Protein AF-0000000073389035 (afdb_homodimer)

Structure (mmCIF, N/CA/C/O backbone):
data_AF-0000000073389035-model_v1
#
loop_
_entity.id
_entity.type
_entity.pdbx_description
1 polymer 'Putative glucose/sorbosone dehydrogenase'
#
loop_
_atom_site.group_PDB
_atom_site.id
_atom_site.type_symbol
_atom_site.label_atom_id
_atom_site.label_alt_id
_atom_site.label_comp_id
_atom_site.label_asym_id
_atom_site.label_entity_id
_atom_site.label_seq_id
_atom_site.pdbx_PDB_ins_code
_atom_site.Cartn_x
_atom_site.Cartn_y
_atom_site.Cartn_z
_atom_site.occupancy
_atom_site.B_iso_or_equiv
_atom_site.auth_seq_id
_atom_site.auth_comp_id
_atom_site.auth_asym_id
_atom_site.auth_atom_id
_atom_site.pdbx_PDB_model_num
ATOM 1 N N . MET A 1 1 ? -15.812 -70.375 75.75 1 28.92 1 MET A N 1
ATOM 2 C CA . MET A 1 1 ? -16.562 -69.938 74.562 1 28.92 1 MET A CA 1
ATOM 3 C C . MET A 1 1 ? -15.742 -68.938 73.75 1 28.92 1 MET A C 1
ATOM 5 O O . MET A 1 1 ? -15.195 -68 74.25 1 28.92 1 MET A O 1
ATOM 9 N N . PRO A 1 2 ? -15.234 -69.375 72.562 1 33.03 2 PRO A N 1
ATOM 10 C CA . PRO A 1 2 ? -14.156 -68.875 71.688 1 33.03 2 PRO A CA 1
ATOM 11 C C . PRO A 1 2 ? -14.5 -67.562 71 1 33.03 2 PRO A C 1
ATOM 13 O O . PRO A 1 2 ? -15.664 -67.312 70.688 1 33.03 2 PRO A O 1
ATOM 16 N N . VAL A 1 3 ? -13.875 -66.438 71.5 1 37.78 3 VAL A N 1
ATOM 17 C CA . VAL A 1 3 ? -14.039 -65.062 71.062 1 37.78 3 VAL A CA 1
ATOM 18 C C . VAL A 1 3 ? -13.82 -64.938 69.562 1 37.78 3 VAL A C 1
ATOM 20 O O . VAL A 1 3 ? -12.789 -65.375 69.062 1 37.78 3 VAL A O 1
ATOM 23 N N . PRO A 1 4 ? -14.859 -64.688 68.812 1 32.69 4 PRO A N 1
ATOM 24 C CA . PRO A 1 4 ? -14.938 -64.625 67.375 1 32.69 4 PRO A CA 1
ATOM 25 C C . PRO A 1 4 ? -14.07 -63.562 66.75 1 32.69 4 PRO A C 1
ATOM 27 O O . PRO A 1 4 ? -13.906 -62.469 67.312 1 32.69 4 PRO A O 1
ATOM 30 N N . ALA A 1 5 ? -13.039 -63.906 66 1 33.31 5 ALA A N 1
ATOM 31 C CA . ALA A 1 5 ? -11.984 -63.188 65.25 1 33.31 5 ALA A CA 1
ATOM 32 C C . ALA A 1 5 ? -12.578 -62.281 64.188 1 33.31 5 ALA A C 1
ATOM 34 O O . ALA A 1 5 ? -13.172 -62.75 63.219 1 33.31 5 ALA A O 1
ATOM 35 N N . LEU A 1 6 ? -13.172 -61.125 64.562 1 32.12 6 LEU A N 1
ATOM 36 C CA . LEU A 1 6 ? -13.828 -60.312 63.531 1 32.12 6 LEU A CA 1
ATOM 37 C C . LEU A 1 6 ? -12.836 -59.906 62.469 1 32.12 6 LEU A C 1
ATOM 39 O O . LEU A 1 6 ? -11.766 -59.375 62.75 1 32.12 6 LEU A O 1
ATOM 43 N N . PRO A 1 7 ? -12.852 -60.469 61.219 1 32.62 7 PRO A N 1
ATOM 44 C CA . PRO A 1 7 ? -11.938 -60.219 60.125 1 32.62 7 PRO A CA 1
ATOM 45 C C . PRO A 1 7 ? -12.016 -58.781 59.625 1 32.62 7 PRO A C 1
ATOM 47 O O . PRO A 1 7 ? -13.078 -58.156 59.656 1 32.62 7 PRO A O 1
ATOM 50 N N . LEU A 1 8 ? -10.992 -57.969 59.906 1 31.94 8 LEU A N 1
ATOM 51 C CA . LEU A 1 8 ? -10.789 -56.594 59.5 1 31.94 8 LEU A CA 1
ATOM 52 C C . LEU A 1 8 ? -10.844 -56.469 57.969 1 31.94 8 LEU A C 1
ATOM 54 O O . LEU A 1 8 ? -10.031 -57.094 57.281 1 31.94 8 LEU A O 1
ATOM 58 N N . ARG A 1 9 ? -12.062 -56.406 57.344 1 28.34 9 ARG A N 1
ATOM 59 C CA . ARG A 1 9 ? -12.25 -56.219 55.938 1 28.34 9 ARG A CA 1
ATOM 60 C C . ARG A 1 9 ? -11.547 -54.938 55.438 1 28.34 9 ARG A C 1
ATOM 62 O O . ARG A 1 9 ? -11.805 -53.844 55.938 1 28.34 9 ARG A O 1
ATOM 69 N N . ALA A 1 10 ? -10.281 -55.031 55.031 1 30.45 10 ALA A N 1
ATOM 70 C CA . ALA A 1 10 ? -9.516 -53.969 54.375 1 30.45 10 ALA A CA 1
ATOM 71 C C . ALA A 1 10 ? -10.25 -53.406 53.156 1 30.45 10 ALA A C 1
ATOM 73 O O . ALA A 1 10 ? -10.57 -54.188 52.25 1 30.45 10 ALA A O 1
ATOM 74 N N . ALA A 1 11 ? -11.18 -52.5 53.375 1 29.45 11 ALA A N 1
ATOM 75 C CA . ALA A 1 11 ? -11.859 -51.812 52.281 1 29.45 11 ALA A CA 1
ATOM 76 C C . ALA A 1 11 ? -10.859 -51.188 51.312 1 29.45 11 ALA A C 1
ATOM 78 O O . ALA A 1 11 ? -10.047 -50.344 51.688 1 29.45 11 ALA A O 1
ATOM 79 N N . ALA A 1 12 ? -10.367 -51.969 50.312 1 32.03 12 ALA A N 1
ATOM 80 C CA . ALA A 1 12 ? -9.57 -51.438 49.188 1 32.03 12 ALA A CA 1
ATOM 81 C C . ALA A 1 12 ? -10.289 -50.312 48.5 1 32.03 12 ALA A C 1
ATOM 83 O O . ALA A 1 12 ? -11.383 -50.469 47.969 1 32.03 12 ALA A O 1
ATOM 84 N N . THR A 1 13 ? -10.109 -49.094 49.094 1 32.59 13 THR A N 1
ATOM 85 C CA . THR A 1 13 ? -10.594 -47.906 48.406 1 32.59 13 THR A CA 1
ATOM 86 C C . THR A 1 13 ? -10.047 -47.844 46.969 1 32.59 13 THR A C 1
ATOM 88 O O . THR A 1 13 ? -8.828 -47.812 46.75 1 32.59 13 THR A O 1
ATOM 91 N N . LEU A 1 14 ? -10.742 -48.5 46 1 30.8 14 LEU A N 1
ATOM 92 C CA . LEU A 1 14 ? -10.453 -48.344 44.594 1 30.8 14 LEU A CA 1
ATOM 93 C C . LEU A 1 14 ? -10.469 -46.875 44.219 1 30.8 14 LEU A C 1
ATOM 95 O O . LEU A 1 14 ? -11.508 -46.188 44.312 1 30.8 14 LEU A O 1
ATOM 99 N N . LEU A 1 15 ? -9.297 -46.156 44.438 1 31.98 15 LEU A N 1
ATOM 100 C CA . LEU A 1 15 ? -9.102 -44.844 43.844 1 31.98 15 LEU A CA 1
ATOM 101 C C . LEU A 1 15 ? -9.352 -44.875 42.344 1 31.98 15 LEU A C 1
ATOM 103 O O . LEU A 1 15 ? -8.641 -45.562 41.594 1 31.98 15 LEU A O 1
ATOM 107 N N . SER A 1 16 ? -10.648 -44.781 41.906 1 32.22 16 SER A N 1
ATOM 108 C CA . SER A 1 16 ? -10.93 -44.531 40.5 1 32.22 16 SER A CA 1
ATOM 109 C C . SER A 1 16 ? -10.156 -43.312 40 1 32.22 16 SER A C 1
ATOM 111 O O . SER A 1 16 ? -10.383 -42.188 40.438 1 32.22 16 SER A O 1
ATOM 113 N N . LEU A 1 17 ? -8.883 -43.531 39.625 1 31.16 17 LEU A N 1
ATOM 114 C CA . LEU A 1 17 ? -8.242 -42.5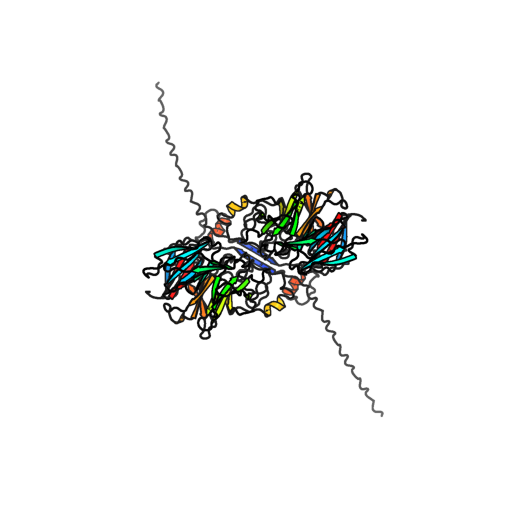31 38.812 1 31.16 17 LEU A CA 1
ATOM 115 C C . LEU A 1 17 ? -9.078 -42.188 37.594 1 31.16 17 LEU A C 1
ATOM 117 O O . LEU A 1 17 ? -9.219 -43.031 36.688 1 31.16 17 LEU A O 1
ATOM 121 N N . ALA A 1 18 ? -10.078 -41.344 37.75 1 33.59 18 ALA A N 1
ATOM 122 C CA . ALA A 1 18 ? -10.68 -40.719 36.562 1 33.59 18 ALA A CA 1
ATOM 123 C C . ALA A 1 18 ? -9.609 -40.188 35.625 1 33.59 18 ALA A C 1
ATOM 125 O O . ALA A 1 18 ? -8.859 -39.281 35.969 1 33.59 18 ALA A O 1
ATOM 126 N N . ALA A 1 19 ? -9.094 -41.062 34.719 1 31.62 19 ALA A N 1
ATOM 127 C CA . ALA A 1 19 ? -8.359 -40.531 33.562 1 31.62 19 ALA A CA 1
ATOM 128 C C . ALA A 1 19 ? -9.102 -39.344 32.938 1 31.62 19 ALA A C 1
ATOM 130 O O . ALA A 1 19 ? -10.164 -39.531 32.344 1 31.62 19 ALA A O 1
ATOM 131 N N . CYS A 1 20 ? -9.055 -38.125 33.531 1 31.91 20 CYS A N 1
ATOM 132 C CA . CYS A 1 20 ? -9.414 -36.938 32.781 1 31.91 20 CYS A CA 1
ATOM 133 C C . CYS A 1 20 ? -8.836 -37.031 31.359 1 31.91 20 CYS A C 1
ATOM 135 O O . CYS A 1 20 ? -7.613 -37 31.188 1 31.91 20 CYS A O 1
ATOM 137 N N . SER A 1 21 ? -9.523 -37.75 30.516 1 29.81 21 SER A N 1
ATOM 138 C CA . SER A 1 21 ? -9.211 -37.531 29.109 1 29.81 21 SER A CA 1
ATOM 139 C C . SER A 1 21 ? -9.016 -36.062 28.797 1 29.81 21 SER A C 1
ATOM 141 O O . SER A 1 21 ? -9.969 -35.281 28.859 1 29.81 21 SER A O 1
ATOM 143 N N . LEU A 1 22 ? -7.859 -35.531 29.125 1 30.17 22 LEU A N 1
ATOM 144 C CA . LEU A 1 22 ? -7.523 -34.344 28.375 1 30.17 22 LEU A CA 1
ATOM 145 C C . LEU A 1 22 ? -7.879 -34.469 26.906 1 30.17 22 LEU A C 1
ATOM 147 O O . LEU A 1 22 ? -7.211 -35.219 26.172 1 30.17 22 LEU A O 1
ATOM 151 N N . ALA A 1 23 ? -9.18 -34.375 26.656 1 31.94 23 ALA A N 1
ATOM 152 C CA . ALA A 1 23 ? -9.438 -34.094 25.25 1 31.94 23 ALA A CA 1
ATOM 153 C C . ALA A 1 23 ? -8.398 -33.125 24.688 1 31.94 23 ALA A C 1
ATOM 155 O O . ALA A 1 23 ? -8.289 -31.984 25.156 1 31.94 23 ALA A O 1
ATOM 156 N N . ALA A 1 24 ? -7.359 -33.688 24.188 1 30.75 24 ALA A N 1
ATOM 157 C CA . ALA A 1 24 ? -6.535 -32.844 23.328 1 30.75 24 ALA A CA 1
ATOM 158 C C . ALA A 1 24 ? -7.391 -31.859 22.547 1 30.75 24 ALA A C 1
ATOM 160 O O . ALA A 1 24 ? -8.227 -32.25 21.719 1 30.75 24 ALA A O 1
ATOM 161 N N . GLN A 1 25 ? -7.754 -30.734 23.078 1 29.45 25 GLN A N 1
ATOM 162 C CA . GLN A 1 25 ? -8.281 -29.641 22.266 1 29.45 25 GLN A CA 1
ATOM 163 C C . GLN A 1 25 ? -7.605 -29.609 20.891 1 29.45 25 GLN A C 1
ATOM 165 O O . GLN A 1 25 ? -6.383 -29.469 20.797 1 29.45 25 GLN A O 1
ATOM 170 N N . ALA A 1 26 ? -8.203 -30.328 20 1 31.92 26 ALA A N 1
ATOM 171 C CA . ALA A 1 26 ? -7.82 -30.219 18.594 1 31.92 26 ALA A CA 1
ATOM 172 C C . ALA A 1 26 ? -7.523 -28.781 18.203 1 31.92 26 ALA A C 1
ATOM 174 O O . ALA A 1 26 ? -8.43 -27.953 18.125 1 31.92 26 ALA A O 1
ATOM 175 N N . GLN A 1 27 ? -6.438 -28.078 18.578 1 33.34 27 GLN A N 1
ATOM 176 C CA . GLN A 1 27 ? -5.93 -26.812 18.062 1 33.34 27 GLN A CA 1
ATOM 177 C C . GLN A 1 27 ? -6.293 -26.609 16.609 1 33.34 27 GLN A C 1
ATOM 179 O O . GLN A 1 27 ? -5.98 -27.453 15.758 1 33.34 27 GLN A O 1
ATOM 184 N N . LEU A 1 28 ? -7.387 -25.891 16.422 1 41.84 28 LEU A N 1
ATOM 185 C CA . LEU A 1 28 ? -7.707 -25.531 15.031 1 41.84 28 LEU A CA 1
ATOM 186 C C . LEU A 1 28 ? -6.461 -25.062 14.297 1 41.84 28 LEU A C 1
ATOM 188 O O . LEU A 1 28 ? -5.648 -24.312 14.852 1 41.84 28 LEU A O 1
ATOM 192 N N . PRO A 1 29 ? -6.152 -25.672 13.273 1 48.94 29 PRO A N 1
ATOM 193 C CA . PRO A 1 29 ? -4.953 -25.344 12.5 1 48.94 29 PRO A CA 1
ATOM 194 C C . PRO A 1 29 ? -4.887 -23.859 12.102 1 48.94 29 PRO A C 1
ATOM 196 O O . PRO A 1 29 ? -5.91 -23.172 12.109 1 48.94 29 PRO A O 1
ATOM 199 N N . PRO A 1 30 ? -3.715 -23.312 11.828 1 56.75 30 PRO A N 1
ATOM 200 C CA . PRO A 1 30 ? -3.473 -21.938 11.398 1 56.75 30 PRO A CA 1
ATOM 201 C C . PRO A 1 30 ? -4.363 -21.516 10.227 1 56.75 30 PRO A C 1
ATOM 203 O O . PRO A 1 30 ? -4.762 -22.359 9.422 1 56.75 30 PRO A O 1
ATOM 206 N N . GLY A 1 31 ? -5.262 -20.562 10.242 1 63.22 31 GLY A N 1
ATOM 207 C CA . GLY A 1 31 ? -6.145 -19.812 9.375 1 63.22 31 GLY A CA 1
ATOM 208 C C . GLY A 1 31 ? -6.648 -18.531 10.016 1 63.22 31 GLY A C 1
ATOM 209 O O . GLY A 1 31 ? -6.449 -18.297 11.211 1 63.22 31 GLY A O 1
ATOM 210 N N . ASP A 1 32 ? -7.047 -17.656 9.141 1 73.19 32 ASP A N 1
ATOM 211 C CA . ASP A 1 32 ? -7.555 -16.391 9.648 1 73.19 32 ASP A CA 1
ATOM 212 C C . ASP A 1 32 ? -9.055 -16.25 9.391 1 73.19 32 ASP A C 1
ATOM 214 O O . ASP A 1 32 ? -9.555 -16.688 8.352 1 73.19 32 ASP A O 1
ATOM 218 N N . GLY A 1 33 ? -9.781 -15.719 10.312 1 79.69 33 GLY A N 1
ATOM 219 C CA . GLY A 1 33 ? -11.203 -15.445 10.164 1 79.69 33 GLY A CA 1
ATOM 220 C C . GLY A 1 33 ? -12.078 -16.641 10.484 1 79.69 33 GLY A C 1
ATOM 221 O O . GLY A 1 33 ? -11.625 -17.609 11.109 1 79.69 33 GLY A O 1
ATOM 222 N N . PRO A 1 34 ? -13.359 -16.609 10.195 1 85.94 34 PRO A N 1
ATOM 223 C CA . PRO A 1 34 ? -14.023 -15.516 9.484 1 85.94 34 PRO A CA 1
ATOM 224 C C . PRO A 1 34 ? -14.148 -14.25 10.328 1 85.94 34 PRO A C 1
ATOM 226 O O . PRO A 1 34 ? -14.477 -14.328 11.516 1 85.94 34 PRO A O 1
ATOM 229 N N . THR A 1 35 ? -13.773 -13.211 9.789 1 85.5 35 THR A N 1
ATOM 230 C CA . THR A 1 35 ? -13.984 -11.867 10.32 1 85.5 35 THR A CA 1
ATOM 231 C C . THR A 1 35 ? -14.648 -10.969 9.273 1 85.5 35 THR A C 1
ATOM 233 O O . THR A 1 35 ? -14.203 -10.922 8.125 1 85.5 35 THR A O 1
ATOM 236 N N . THR A 1 36 ? -15.758 -10.391 9.672 1 88.19 36 THR A N 1
ATOM 237 C CA . THR A 1 36 ? -16.453 -9.477 8.773 1 88.19 36 THR A CA 1
ATOM 238 C C . THR A 1 36 ? -16.281 -8.031 9.234 1 88.19 36 THR A C 1
ATOM 240 O O . THR A 1 36 ? -16.141 -7.77 10.43 1 88.19 36 THR A O 1
ATOM 243 N N . VAL A 1 37 ? -16.25 -7.148 8.289 1 86.31 37 VAL A N 1
ATOM 244 C CA . VAL A 1 37 ? -16.172 -5.727 8.609 1 86.31 37 VAL A CA 1
ATOM 245 C C . VAL A 1 37 ? -17.016 -4.926 7.617 1 86.31 37 VAL A C 1
ATOM 247 O O . VAL A 1 37 ? -17.094 -5.281 6.438 1 86.31 37 VAL A O 1
ATOM 250 N N . THR A 1 38 ? -17.641 -3.982 8.203 1 87.38 38 THR A N 1
ATOM 251 C CA . THR A 1 38 ? -18.312 -3.008 7.352 1 87.38 38 THR A CA 1
ATOM 252 C C . THR A 1 38 ? -17.484 -1.725 7.242 1 87.38 38 THR A C 1
ATOM 254 O O . THR A 1 38 ? -17.141 -1.12 8.258 1 87.38 38 THR A O 1
ATOM 257 N N . GLY A 1 39 ? -17.125 -1.47 6.09 1 84.69 39 GLY A N 1
ATOM 258 C CA . GLY A 1 39 ? -16.438 -0.221 5.781 1 84.69 39 GLY A CA 1
ATOM 259 C C . GLY A 1 39 ? -17.203 0.655 4.812 1 84.69 39 GLY A C 1
ATOM 260 O O . GLY A 1 39 ? -18.328 0.314 4.414 1 84.69 39 GLY A O 1
ATOM 261 N N . GLY A 1 40 ? -16.672 1.845 4.555 1 85.06 40 GLY A N 1
ATOM 262 C CA . GLY A 1 40 ? -17.344 2.699 3.584 1 85.06 40 GLY A CA 1
ATOM 263 C C . GLY A 1 40 ? -16.578 3.969 3.279 1 85.06 40 GLY A C 1
ATOM 264 O O . GLY A 1 40 ? -15.492 4.195 3.828 1 85.06 40 GLY A O 1
ATOM 265 N N . VAL A 1 41 ? -17.156 4.648 2.289 1 89.44 41 VAL A N 1
ATOM 266 C CA . VAL A 1 41 ? -16.609 5.934 1.85 1 89.44 41 VAL A CA 1
ATOM 267 C C . VAL A 1 41 ? -17.656 7.027 2.049 1 89.44 41 VAL A C 1
ATOM 269 O O . VAL A 1 41 ? -18.812 6.875 1.634 1 89.44 41 VAL A O 1
ATOM 272 N N . LEU A 1 42 ? -17.297 8.008 2.756 1 90.19 42 LEU A N 1
ATOM 273 C CA . LEU A 1 42 ? -18.078 9.234 2.869 1 90.19 42 LEU A CA 1
ATOM 274 C C . LEU A 1 42 ? -17.156 10.453 2.986 1 90.19 42 LEU A C 1
ATOM 276 O O . LEU A 1 42 ? -16.609 10.727 4.062 1 90.19 42 LEU A O 1
ATOM 280 N N . GLU A 1 43 ? -16.953 11.102 1.972 1 89.19 43 GLU A N 1
ATOM 281 C CA . GLU A 1 43 ? -16.234 12.367 1.992 1 89.19 43 GLU A CA 1
ATOM 282 C C . GLU A 1 43 ? -17.203 13.555 1.952 1 89.19 43 GLU A C 1
ATOM 284 O O . GLU A 1 43 ? -17.938 13.727 0.979 1 89.19 43 GLU A O 1
ATOM 289 N N . PRO A 1 44 ? -17.219 14.359 2.992 1 91 44 PRO A N 1
ATOM 290 C CA . PRO A 1 44 ? -18.125 15.516 3.008 1 91 44 PRO A CA 1
ATOM 291 C C . PRO A 1 44 ? -17.953 16.406 1.779 1 91 44 PRO A C 1
ATOM 293 O O . PRO A 1 44 ? -16.844 16.531 1.246 1 91 44 PRO A O 1
ATOM 296 N N . THR A 1 45 ? -19.031 17.016 1.379 1 89.06 45 THR A N 1
ATOM 297 C CA . THR A 1 45 ? -19.016 17.891 0.219 1 89.06 45 THR A CA 1
ATOM 298 C C . THR A 1 45 ? -18.156 19.125 0.479 1 89.06 45 THR A C 1
ATOM 300 O O . THR A 1 45 ? -18.344 19.828 1.474 1 89.06 45 THR A O 1
ATOM 303 N N . PRO A 1 46 ? -17.25 19.391 -0.333 1 91.38 46 PRO A N 1
ATOM 304 C CA . PRO A 1 46 ? -16.438 20.594 -0.149 1 91.38 46 PRO A CA 1
ATOM 305 C C . PRO A 1 46 ? -17.203 21.891 -0.444 1 91.38 46 PRO A C 1
ATOM 307 O O . PRO A 1 46 ? -17.938 21.953 -1.438 1 91.38 46 PRO A O 1
ATOM 310 N N . VAL A 1 47 ? -17.062 22.828 0.395 1 92.69 47 VAL A N 1
ATOM 311 C CA . VAL A 1 47 ? -17.609 24.156 0.23 1 92.69 47 VAL A CA 1
ATOM 312 C C . VAL A 1 47 ? -16.484 25.172 0.042 1 92.69 47 VAL A C 1
ATOM 314 O O . VAL A 1 47 ? -15.5 25.156 0.792 1 92.69 47 VAL A O 1
ATOM 317 N N . ARG A 1 48 ? -16.672 25.984 -0.957 1 94.38 48 ARG A N 1
ATOM 318 C CA . ARG A 1 48 ? -15.648 27 -1.206 1 94.38 48 ARG A CA 1
ATOM 319 C C . ARG A 1 48 ? -15.547 27.969 -0.032 1 94.38 48 ARG A C 1
ATOM 321 O O . ARG A 1 48 ? -16.562 28.375 0.527 1 94.38 48 ARG A O 1
ATOM 328 N N . PHE A 1 49 ? -14.344 28.328 0.274 1 96.56 49 PHE A N 1
ATOM 329 C CA . PHE A 1 49 ? -14.125 29.188 1.423 1 96.56 49 PHE A CA 1
ATOM 330 C C . PHE A 1 49 ? -14.516 30.625 1.097 1 96.56 49 PHE A C 1
ATOM 332 O O . PHE A 1 49 ? -14.227 31.125 0.006 1 96.56 49 PHE A O 1
ATOM 339 N N . ASP A 1 50 ? -15.164 31.203 1.924 1 95.44 50 ASP A N 1
ATOM 340 C CA . ASP A 1 50 ? -15.477 32.625 2.016 1 95.44 50 ASP A CA 1
ATOM 341 C C . ASP A 1 50 ? -15.258 33.156 3.436 1 95.44 50 ASP A C 1
ATOM 343 O O . ASP A 1 50 ? -15.531 32.438 4.41 1 95.44 50 ASP A O 1
ATOM 347 N N . GLU A 1 51 ? -14.758 34.344 3.533 1 96.31 51 GLU A N 1
ATOM 348 C CA . GLU A 1 51 ? -14.398 34.844 4.855 1 96.31 51 GLU A CA 1
ATOM 349 C C . GLU A 1 51 ? -15.609 34.906 5.773 1 96.31 51 GLU A C 1
ATOM 351 O O . GLU A 1 51 ? -15.469 34.938 7 1 96.31 51 GLU A O 1
ATOM 356 N N . SER A 1 52 ? -16.844 34.969 5.203 1 96.19 52 SER A N 1
ATOM 357 C CA . SER A 1 52 ? -18.047 34.938 6.023 1 96.19 52 SER A CA 1
ATOM 358 C C . SER A 1 52 ? -18.156 33.656 6.801 1 96.19 52 SER A C 1
ATOM 360 O O . SER A 1 52 ? -18.844 33.562 7.816 1 96.19 52 SER A O 1
ATOM 362 N N . LEU A 1 53 ? -17.484 32.625 6.367 1 96.19 53 LEU A N 1
ATOM 363 C CA . LEU A 1 53 ? -17.562 31.297 6.996 1 96.19 53 LEU A CA 1
ATOM 364 C C . LEU A 1 53 ? -16.734 31.266 8.281 1 96.19 53 LEU A C 1
ATOM 366 O O . LEU A 1 53 ? -16.875 30.344 9.086 1 96.19 53 LEU A O 1
ATOM 370 N N . LEU A 1 54 ? -15.859 32.281 8.5 1 97.56 54 LEU A N 1
ATOM 371 C CA . LEU A 1 54 ? -15.078 32.344 9.734 1 97.56 54 LEU A CA 1
ATOM 372 C C . LEU A 1 54 ? -15.992 32.375 10.953 1 97.56 54 LEU A C 1
ATOM 374 O O . LEU A 1 54 ? -15.617 31.859 12.016 1 97.56 54 LEU A O 1
ATOM 378 N N . GLY A 1 55 ? -17.188 32.906 10.734 1 96.19 55 GLY A N 1
ATOM 379 C CA . GLY A 1 55 ? -18.141 33 11.836 1 96.19 55 GLY A CA 1
ATOM 380 C C . GLY A 1 55 ? -18.625 31.656 12.312 1 96.19 55 GLY A C 1
ATOM 381 O O . GLY A 1 55 ? -19.172 31.531 13.414 1 96.19 55 GLY A O 1
ATOM 382 N N . GLN A 1 56 ? -18.391 30.625 11.492 1 95.06 56 GLN A N 1
ATOM 383 C CA . GLN A 1 56 ? -18.828 29.281 11.852 1 95.06 56 GLN A CA 1
ATOM 384 C C . GLN A 1 56 ? -17.797 28.578 12.734 1 95.06 56 GLN A C 1
ATOM 386 O O . GLN A 1 56 ? -18.078 27.531 13.32 1 95.06 56 GLN A O 1
ATOM 391 N N . LEU A 1 57 ? -16.625 29.172 12.836 1 97.94 57 LEU A N 1
ATOM 392 C CA . LEU A 1 57 ? -15.555 28.531 13.586 1 97.94 57 LEU A CA 1
ATOM 393 C C . LEU A 1 57 ? -15.688 28.812 15.078 1 97.94 57 LEU A C 1
ATOM 395 O O . LEU A 1 57 ? -16.062 29.922 15.477 1 97.94 57 LEU A O 1
ATOM 399 N N . ARG A 1 58 ? -15.492 27.766 15.875 1 98.12 58 ARG A N 1
ATOM 400 C CA . ARG A 1 58 ? -15.562 27.859 17.328 1 98.12 58 ARG A CA 1
ATOM 401 C C . ARG A 1 58 ? -14.188 27.688 17.953 1 98.12 58 ARG A C 1
ATOM 403 O O . ARG A 1 58 ? -13.477 26.719 17.656 1 98.12 58 ARG A O 1
ATOM 410 N N . VAL A 1 59 ? -13.789 28.578 18.734 1 98.5 59 VAL A N 1
ATOM 411 C CA . VAL A 1 59 ? -12.57 28.562 19.547 1 98.5 59 VAL A CA 1
ATOM 412 C C . VAL A 1 59 ? -12.891 29.016 20.969 1 98.5 59 VAL A C 1
ATOM 414 O O . VAL A 1 59 ? -13.953 29.594 21.219 1 98.5 59 VAL A O 1
ATOM 417 N N . PRO A 1 60 ? -11.984 28.781 21.938 1 98.25 60 PRO A N 1
ATOM 418 C CA . PRO A 1 60 ? -12.25 29.234 23.312 1 98.25 60 PRO A CA 1
ATOM 419 C C . PRO A 1 60 ? -12.344 30.766 23.406 1 98.25 60 PRO A C 1
ATOM 421 O O . PRO A 1 60 ? -11.852 31.469 22.531 1 98.25 60 PRO A O 1
ATOM 424 N N . ALA A 1 61 ? -12.992 31.188 24.516 1 97.12 61 ALA A N 1
ATOM 425 C CA . ALA A 1 61 ? -13.117 32.625 24.75 1 97.12 61 ALA A CA 1
ATOM 426 C C . ALA A 1 61 ? -11.75 33.312 24.703 1 97.12 61 ALA A C 1
ATOM 428 O O . ALA A 1 61 ? -10.773 32.781 25.234 1 97.12 61 ALA A O 1
ATOM 429 N N . GLY A 1 62 ? -11.688 34.438 24.047 1 97.62 62 GLY A N 1
ATOM 430 C CA . GLY A 1 62 ? -10.461 35.188 23.969 1 97.62 62 GLY A CA 1
ATOM 431 C C . GLY A 1 62 ? -9.656 34.906 22.719 1 97.62 62 GLY A C 1
ATOM 432 O O . GLY A 1 62 ? -8.758 35.656 22.359 1 97.62 62 GLY A O 1
ATOM 433 N N . PHE A 1 63 ? -9.945 33.781 22.094 1 98.5 63 PHE A N 1
ATOM 434 C CA . PHE A 1 63 ? -9.266 33.406 20.859 1 98.5 63 PHE A CA 1
ATOM 435 C C . PHE A 1 63 ? -10.07 33.875 19.641 1 98.5 63 PHE A C 1
ATOM 437 O O . PHE A 1 63 ? -11.289 34.031 19.734 1 98.5 63 PHE A O 1
ATOM 444 N N . LYS A 1 64 ? -9.336 34.062 18.578 1 97.44 64 LYS A N 1
ATOM 445 C CA . LYS A 1 64 ? -9.938 34.469 17.312 1 97.44 64 LYS A CA 1
ATOM 446 C C . LYS A 1 64 ? -9.258 33.781 16.141 1 97.44 64 LYS A C 1
ATOM 448 O O . LYS A 1 64 ? -8.039 33.562 16.141 1 97.44 64 LYS A O 1
ATOM 453 N N . VAL A 1 65 ? -10.07 33.406 15.18 1 98.44 65 VAL A N 1
ATOM 454 C CA . VAL A 1 65 ? -9.539 32.875 13.93 1 98.44 65 VAL A CA 1
ATOM 455 C C . VAL A 1 65 ? -9.664 33.938 12.828 1 98.44 65 VAL A C 1
ATOM 457 O O . VAL A 1 65 ? -10.734 34.531 12.648 1 98.44 65 VAL A O 1
ATOM 460 N N . SER A 1 66 ? -8.609 34.219 12.148 1 98.31 66 SER A N 1
ATOM 461 C CA . SER A 1 66 ? -8.578 35.125 11 1 98.31 66 SER A CA 1
ATOM 462 C C . SER A 1 66 ? -7.809 34.5 9.836 1 98.31 66 SER A C 1
ATOM 464 O O . SER A 1 66 ? -7.32 33.375 9.945 1 98.31 66 SER A O 1
ATOM 466 N N . VAL A 1 67 ? -7.809 35.156 8.703 1 98.69 67 VAL A N 1
ATOM 467 C CA . VAL A 1 67 ? -7.082 34.688 7.527 1 98.69 67 VAL A CA 1
ATOM 468 C C . VAL A 1 67 ? -5.688 35.312 7.496 1 98.69 67 VAL A C 1
ATOM 470 O O . VAL A 1 67 ? -5.547 36.531 7.492 1 98.69 67 VAL A O 1
ATOM 473 N N . PHE A 1 68 ? -4.676 34.531 7.543 1 98.81 68 PHE A N 1
ATOM 474 C CA . PHE A 1 68 ? -3.312 35 7.324 1 98.81 68 PHE A CA 1
ATOM 475 C C . PHE A 1 68 ? -3.037 35.188 5.836 1 98.81 68 PHE A C 1
ATOM 477 O O . PHE A 1 68 ? -2.443 36.188 5.422 1 98.81 68 PHE A O 1
ATOM 484 N N . ALA A 1 69 ? -3.428 34.188 5.051 1 98.88 69 ALA A N 1
ATOM 485 C CA . ALA A 1 69 ? -3.35 34.219 3.594 1 98.88 69 ALA A CA 1
ATOM 486 C C . ALA A 1 69 ? -4.402 33.281 2.979 1 98.88 69 ALA A C 1
ATOM 488 O O . ALA A 1 69 ? -4.863 32.344 3.625 1 98.88 69 ALA A O 1
ATOM 489 N N . ARG A 1 70 ? -4.816 33.5 1.735 1 98.19 70 ARG A N 1
ATOM 490 C CA . ARG A 1 70 ? -5.824 32.688 1.078 1 98.19 70 ARG A CA 1
ATOM 491 C C . ARG A 1 70 ? -5.543 32.562 -0.416 1 98.19 70 ARG A C 1
ATOM 493 O O . ARG A 1 70 ? -4.633 33.219 -0.937 1 98.19 70 ARG A O 1
ATOM 500 N N . ASP A 1 71 ? -6.344 31.672 -1.072 1 97.25 71 ASP A N 1
ATOM 501 C CA . ASP A 1 71 ? -6.23 31.406 -2.504 1 97.25 71 ASP A CA 1
ATOM 502 C C . ASP A 1 71 ? -4.855 30.844 -2.85 1 97.25 71 ASP A C 1
ATOM 504 O O . ASP A 1 71 ? -4.238 31.25 -3.834 1 97.25 71 ASP A O 1
ATOM 508 N N . LEU A 1 72 ? -4.398 29.938 -2 1 98.38 72 LEU A N 1
ATOM 509 C CA . LEU A 1 72 ? -3.043 29.422 -2.125 1 98.38 72 LEU A CA 1
ATOM 510 C C . LEU A 1 72 ? -3.049 28.016 -2.738 1 98.38 72 LEU A C 1
ATOM 512 O O . LEU A 1 72 ? -2.01 27.359 -2.805 1 98.38 72 LEU A O 1
ATOM 516 N N . ASN A 1 73 ? -4.211 27.562 -3.162 1 96.06 73 ASN A N 1
ATOM 517 C CA . ASN A 1 73 ? -4.371 26.219 -3.693 1 96.06 73 ASN A CA 1
ATOM 518 C C . ASN A 1 73 ? -3.994 25.156 -2.66 1 96.06 73 ASN A C 1
ATOM 520 O O . ASN A 1 73 ? -4.512 25.172 -1.541 1 96.06 73 ASN A O 1
ATOM 524 N N . ASN A 1 74 ? -3.199 24.203 -2.922 1 96.88 74 ASN A N 1
ATOM 525 C CA . ASN A 1 74 ? -2.975 23.047 -2.064 1 96.88 74 ASN A CA 1
ATOM 526 C C . ASN A 1 74 ? -1.862 23.312 -1.053 1 96.88 74 ASN A C 1
ATOM 528 O O . ASN A 1 74 ? -0.898 22.547 -0.973 1 96.88 74 ASN A O 1
ATOM 532 N N . VAL A 1 75 ? -1.967 24.359 -0.206 1 98.5 75 VAL A N 1
ATOM 533 C CA . VAL A 1 75 ? -0.996 24.703 0.831 1 98.5 75 VAL A CA 1
ATOM 534 C C . VAL A 1 75 ? -1.093 23.688 1.974 1 98.5 75 VAL A C 1
ATOM 536 O O . VAL A 1 75 ? -2.166 23.5 2.549 1 98.5 75 VAL A O 1
ATOM 539 N N . ARG A 1 76 ? 0.033 23.062 2.365 1 98.56 76 ARG A N 1
ATOM 540 C CA . ARG A 1 76 ? -0.075 21.938 3.281 1 98.56 76 ARG A CA 1
ATOM 541 C C . ARG A 1 76 ? 0.831 22.125 4.492 1 98.56 76 ARG A C 1
ATOM 543 O O . ARG A 1 76 ? 0.386 21.984 5.633 1 98.56 76 ARG A O 1
ATOM 550 N N . TRP A 1 77 ? 2.105 22.391 4.27 1 98.88 77 TRP A N 1
ATOM 551 C CA . TRP A 1 77 ? 3.047 22.438 5.383 1 98.88 77 TRP A CA 1
ATOM 552 C C . TRP A 1 77 ? 3.643 23.828 5.543 1 98.88 77 TRP A C 1
ATOM 554 O O . TRP A 1 77 ? 3.793 24.562 4.566 1 98.88 77 TRP A O 1
ATOM 564 N N . LEU A 1 78 ? 3.998 24.188 6.801 1 98.94 78 LEU A N 1
ATOM 565 C CA . LEU A 1 78 ? 4.465 25.547 7.117 1 98.94 78 LEU A CA 1
ATOM 566 C C . LEU A 1 78 ? 5.758 25.5 7.922 1 98.94 78 LEU A C 1
ATOM 568 O O . LEU A 1 78 ? 5.918 24.641 8.797 1 98.94 78 LEU A O 1
ATOM 572 N N . ALA A 1 79 ? 6.648 26.375 7.641 1 98.88 79 ALA A N 1
ATOM 573 C CA . ALA A 1 79 ? 7.832 26.688 8.438 1 98.88 79 ALA A CA 1
ATOM 574 C C . ALA A 1 79 ? 7.988 28.188 8.633 1 98.88 79 ALA A C 1
ATOM 576 O O . ALA A 1 79 ? 7.887 28.969 7.68 1 98.88 79 ALA A O 1
ATOM 577 N N . VAL A 1 80 ? 8.211 28.594 9.859 1 98.81 80 VAL A N 1
ATOM 578 C CA . VAL A 1 80 ? 8.305 30.016 10.18 1 98.81 80 VAL A CA 1
ATOM 579 C C . VAL A 1 80 ? 9.75 30.375 10.484 1 98.81 80 VAL A C 1
ATOM 581 O O . VAL A 1 80 ? 10.391 29.766 11.344 1 98.81 80 VAL A O 1
ATOM 584 N N . ALA A 1 81 ? 10.234 31.391 9.82 1 98.62 81 ALA A N 1
ATOM 585 C CA . ALA A 1 81 ? 11.594 31.891 10.039 1 98.62 81 ALA A CA 1
ATOM 586 C C . ALA A 1 81 ? 11.648 32.812 11.25 1 98.62 81 ALA A C 1
ATOM 588 O O . ALA A 1 81 ? 10.617 33.344 11.68 1 98.62 81 ALA A O 1
ATOM 589 N N . PRO A 1 82 ? 12.852 33.031 11.75 1 96.69 82 PRO A N 1
ATOM 590 C CA . PRO A 1 82 ? 13 33.906 12.922 1 96.69 82 PRO A CA 1
ATOM 591 C C . PRO A 1 82 ? 12.492 35.312 12.68 1 96.69 82 PRO A C 1
ATOM 593 O O . PRO A 1 82 ? 12.023 35.969 13.609 1 96.69 82 PRO A O 1
ATOM 596 N N . ASN A 1 83 ? 12.555 35.812 11.492 1 97.19 83 ASN A N 1
ATOM 597 C CA . ASN A 1 83 ? 12.125 37.156 11.188 1 97.19 83 ASN A CA 1
ATOM 598 C C . ASN A 1 83 ? 10.609 37.25 10.984 1 97.19 83 ASN A C 1
ATOM 600 O O . ASN A 1 83 ? 10.07 38.312 10.711 1 97.19 83 ASN A O 1
ATOM 604 N N . GLY A 1 84 ? 9.93 36.062 10.984 1 97.88 84 GLY A N 1
ATOM 605 C CA . GLY A 1 84 ? 8.477 36.031 10.875 1 97.88 84 GLY A CA 1
ATOM 606 C C . GLY A 1 84 ? 7.996 35.594 9.508 1 97.88 84 GLY A C 1
ATOM 607 O O . GLY A 1 84 ? 6.809 35.312 9.32 1 97.88 84 GLY A O 1
ATOM 608 N N . ASP A 1 85 ? 8.914 35.469 8.547 1 98.69 85 ASP A N 1
ATOM 609 C CA . ASP A 1 85 ? 8.531 34.969 7.234 1 98.69 85 ASP A CA 1
ATOM 610 C C . ASP A 1 85 ? 7.988 33.531 7.34 1 98.69 85 ASP A C 1
ATOM 612 O O . ASP A 1 85 ? 8.445 32.75 8.172 1 98.69 85 ASP A O 1
ATOM 616 N N . VAL A 1 86 ? 7.039 33.25 6.512 1 98.88 86 VAL A N 1
ATOM 617 C CA . VAL A 1 86 ? 6.434 31.922 6.48 1 98.88 86 VAL A CA 1
ATOM 618 C C . VAL A 1 86 ? 6.723 31.25 5.141 1 98.88 86 VAL A C 1
ATOM 620 O O . VAL A 1 86 ? 6.48 31.828 4.082 1 98.88 86 VAL A O 1
ATOM 623 N N . TYR A 1 87 ? 7.309 30.094 5.168 1 98.94 87 TYR A N 1
ATOM 624 C CA . TYR A 1 87 ? 7.445 29.234 3.998 1 98.94 87 TYR A CA 1
ATOM 625 C C . TYR A 1 87 ? 6.387 28.125 4.008 1 98.94 87 TYR A C 1
ATOM 627 O O . TYR A 1 87 ? 6.145 27.5 5.039 1 98.94 87 TYR A O 1
ATOM 635 N N . ALA A 1 88 ? 5.73 27.953 2.857 1 98.94 88 ALA A N 1
ATOM 636 C CA . ALA A 1 88 ? 4.629 27 2.766 1 98.94 88 ALA A CA 1
ATOM 637 C C . ALA A 1 88 ? 4.797 26.078 1.556 1 98.94 88 ALA A C 1
ATOM 639 O O . ALA A 1 88 ? 5.012 26.562 0.437 1 98.94 88 ALA A O 1
ATOM 640 N N . SER A 1 89 ? 4.723 24.797 1.782 1 98.94 89 SER A N 1
ATOM 641 C CA . SER A 1 89 ? 4.785 23.875 0.658 1 98.94 89 SER A CA 1
ATOM 642 C C . SER A 1 89 ? 3.406 23.641 0.054 1 98.94 89 SER A C 1
ATOM 644 O O . SER A 1 89 ? 2.408 23.578 0.777 1 98.94 89 SER A O 1
ATOM 646 N N . ARG A 1 90 ? 3.359 23.594 -1.258 1 98.5 90 ARG A N 1
ATOM 647 C CA . ARG A 1 90 ? 2.186 23.156 -1.999 1 98.5 90 ARG A CA 1
ATOM 648 C C . ARG A 1 90 ? 2.477 21.859 -2.748 1 98.5 90 ARG A C 1
ATOM 650 O O . ARG A 1 90 ? 3.191 21.859 -3.752 1 98.5 90 ARG A O 1
ATOM 657 N N . ARG A 1 91 ? 1.881 20.797 -2.254 1 96.38 91 ARG A N 1
ATOM 658 C CA . ARG A 1 91 ? 2.211 19.453 -2.73 1 96.38 91 ARG A CA 1
ATOM 659 C C . ARG A 1 91 ? 1.77 19.266 -4.176 1 96.38 91 ARG A C 1
ATOM 661 O O . ARG A 1 91 ? 2.533 18.75 -5.004 1 96.38 91 ARG A O 1
ATOM 668 N N . GLU A 1 92 ? 0.513 19.656 -4.508 1 93.75 92 GLU A N 1
ATOM 669 C CA . GLU A 1 92 ? -0.018 19.438 -5.852 1 93.75 92 GLU A CA 1
ATOM 670 C C . GLU A 1 92 ? 0.667 20.344 -6.871 1 93.75 92 GLU A C 1
ATOM 672 O O . GLU A 1 92 ? 0.85 19.953 -8.031 1 93.75 92 GLU A O 1
ATOM 677 N N . GLN A 1 93 ? 1.065 21.531 -6.387 1 96 93 GLN A N 1
ATOM 678 C CA . GLN A 1 93 ? 1.782 22.453 -7.258 1 96 93 GLN A CA 1
ATOM 679 C C . GLN A 1 93 ? 3.252 22.062 -7.383 1 96 93 GLN A C 1
ATOM 681 O O . GLN A 1 93 ? 3.912 22.422 -8.367 1 96 93 GLN A O 1
ATOM 686 N N . GLY A 1 94 ? 3.727 21.359 -6.406 1 97.69 94 GLY A N 1
ATOM 687 C CA . GLY A 1 94 ? 5.125 20.969 -6.418 1 97.69 94 GLY A CA 1
ATOM 688 C C . GLY A 1 94 ? 6.074 22.125 -6.176 1 97.69 94 GLY A C 1
ATOM 689 O O . GLY A 1 94 ? 7.074 22.281 -6.879 1 97.69 94 GLY A O 1
ATOM 690 N N . ASP A 1 95 ? 5.75 22.984 -5.176 1 98.69 95 ASP A N 1
ATOM 691 C CA . ASP A 1 95 ? 6.57 24.172 -4.977 1 98.69 95 ASP A CA 1
ATOM 692 C C . ASP A 1 95 ? 6.473 24.672 -3.535 1 98.69 95 ASP A C 1
ATOM 694 O O . ASP A 1 95 ? 5.879 24 -2.682 1 98.69 95 ASP A O 1
ATOM 698 N N . VAL A 1 96 ? 7.246 25.75 -3.201 1 98.94 96 VAL A N 1
ATOM 699 C CA . VAL A 1 96 ? 7.238 26.406 -1.896 1 98.94 96 VAL A CA 1
ATOM 700 C C . VAL A 1 96 ? 6.93 27.891 -2.066 1 98.94 96 VAL A C 1
ATOM 702 O O . VAL A 1 96 ? 7.535 28.562 -2.9 1 98.94 96 VAL A O 1
ATOM 705 N N . LEU A 1 97 ? 6.016 28.375 -1.272 1 98.88 97 LEU A N 1
ATOM 706 C CA . LEU A 1 97 ? 5.688 29.781 -1.189 1 98.88 97 LEU A CA 1
ATOM 707 C C . LEU A 1 97 ? 6.441 30.453 -0.044 1 98.88 97 LEU A C 1
ATOM 709 O O . LEU A 1 97 ? 6.688 29.828 0.989 1 98.88 97 LEU A O 1
ATOM 713 N N . TRP A 1 98 ? 6.812 31.656 -0.305 1 98.88 98 TRP A N 1
ATOM 714 C CA . TRP A 1 98 ? 7.254 32.594 0.723 1 98.88 98 TRP A CA 1
ATOM 715 C C . TRP A 1 98 ? 6.199 33.656 0.977 1 98.88 98 TRP A C 1
ATOM 717 O O . TRP A 1 98 ? 5.664 34.25 0.034 1 98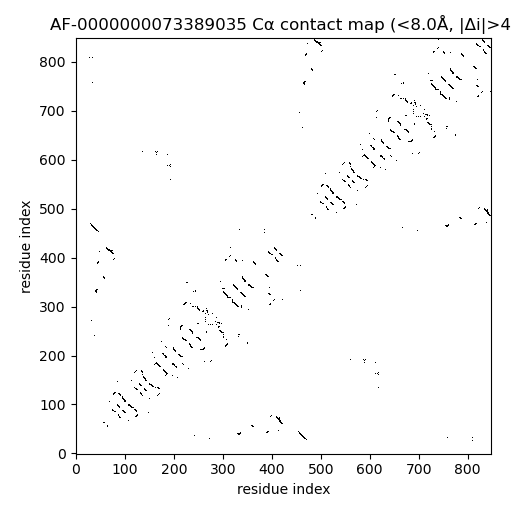.88 98 TRP A O 1
ATOM 727 N N . LEU A 1 99 ? 5.84 33.844 2.248 1 98.88 99 LEU A N 1
ATOM 728 C CA . LEU A 1 99 ? 4.848 34.812 2.658 1 98.88 99 LEU A CA 1
ATOM 729 C C . LEU A 1 99 ? 5.41 35.75 3.742 1 98.88 99 LEU A C 1
ATOM 731 O O . LEU A 1 99 ? 6.109 35.281 4.645 1 98.88 99 LEU A O 1
ATOM 735 N N . ARG A 1 100 ? 5.047 37.062 3.648 1 98.56 100 ARG A N 1
ATOM 736 C CA . ARG A 1 100 ? 5.492 38.031 4.637 1 98.56 100 ARG A CA 1
ATOM 737 C C . ARG A 1 100 ? 4.363 38.969 5.023 1 98.56 100 ARG A C 1
ATOM 739 O O . ARG A 1 100 ? 3.615 39.438 4.164 1 98.56 100 ARG A O 1
ATOM 746 N N . ASP A 1 101 ? 4.152 39.094 6.262 1 98.12 101 ASP A N 1
ATOM 747 C CA . ASP A 1 101 ? 3.344 40.156 6.832 1 98.12 101 ASP A CA 1
ATOM 748 C C . ASP A 1 101 ? 4.207 41.375 7.191 1 98.12 101 ASP A C 1
ATOM 750 O O . ASP A 1 101 ? 4.676 41.5 8.32 1 98.12 101 ASP A O 1
ATOM 754 N N . SER A 1 102 ? 4.305 42.312 6.309 1 96.44 102 SER A N 1
ATOM 755 C CA . SER A 1 102 ? 5.273 43.406 6.461 1 96.44 102 SER A CA 1
ATOM 756 C C . SER A 1 102 ? 4.762 44.469 7.418 1 96.44 102 SER A C 1
ATOM 758 O O . SER A 1 102 ? 5.547 45.219 7.992 1 96.44 102 SER A O 1
ATOM 760 N N . ASP A 1 103 ? 3.461 44.562 7.633 1 96.44 103 ASP A N 1
ATOM 761 C CA . ASP A 1 103 ? 2.939 45.625 8.469 1 96.44 103 ASP A CA 1
ATOM 762 C C . ASP A 1 103 ? 2.477 45.094 9.82 1 96.44 103 ASP A C 1
ATOM 764 O O . ASP A 1 103 ? 2 45.875 10.664 1 96.44 103 ASP A O 1
ATOM 768 N N . GLY A 1 104 ? 2.49 43.844 10.023 1 94.38 104 GLY A N 1
ATOM 769 C CA . GLY A 1 104 ? 2.252 43.219 11.32 1 94.38 104 GLY A CA 1
ATOM 770 C C . GLY A 1 104 ? 0.779 43.125 11.68 1 94.38 104 GLY A C 1
ATOM 771 O O . GLY A 1 104 ? 0.424 43 12.852 1 94.38 104 GLY A O 1
ATOM 772 N N . ASP A 1 105 ? -0.118 43.156 10.688 1 95.06 105 ASP A N 1
ATOM 773 C CA . ASP A 1 105 ? -1.545 43.156 11 1 95.06 105 ASP A CA 1
ATOM 774 C C . ASP A 1 105 ? -2.09 41.719 11.031 1 95.06 105 ASP A C 1
ATOM 776 O O . ASP A 1 105 ? -3.301 41.531 11.133 1 95.06 105 ASP A O 1
ATOM 780 N N . GLY A 1 106 ? -1.228 40.781 10.844 1 96.31 106 GLY A N 1
ATOM 781 C CA . GLY A 1 106 ? -1.631 39.406 10.953 1 96.31 106 GLY A CA 1
ATOM 782 C C . GLY A 1 106 ? -2.023 38.781 9.617 1 96.31 106 GLY A C 1
ATOM 783 O O . GLY A 1 106 ? -2.459 37.625 9.562 1 96.31 106 GLY A O 1
ATOM 784 N N . ARG A 1 107 ? -1.834 39.5 8.555 1 97.75 107 ARG A N 1
ATOM 785 C CA . ARG A 1 107 ? -2.105 39.031 7.195 1 97.75 107 ARG A CA 1
ATOM 786 C C . ARG A 1 107 ? -0.878 39.188 6.305 1 97.75 107 ARG A C 1
ATOM 788 O O . ARG A 1 107 ? -0.237 40.25 6.305 1 97.75 107 ARG A O 1
ATOM 795 N N . ALA A 1 108 ? -0.581 38.156 5.625 1 98.38 108 ALA A N 1
ATOM 796 C CA . ALA A 1 108 ? 0.53 38.281 4.684 1 98.38 108 ALA A CA 1
ATOM 797 C C . ALA A 1 108 ? 0.2 39.25 3.568 1 98.38 108 ALA A C 1
ATOM 799 O O . ALA A 1 108 ? -0.872 39.188 2.963 1 98.38 108 ALA A O 1
ATOM 800 N N . ASP A 1 109 ? 1.098 40.188 3.279 1 97.88 109 ASP A N 1
ATOM 801 C CA . ASP A 1 109 ? 0.871 41.156 2.207 1 97.88 109 ASP A CA 1
ATOM 802 C C . ASP A 1 109 ? 1.898 40.969 1.091 1 97.88 109 ASP A C 1
ATOM 804 O O . ASP A 1 109 ? 1.819 41.656 0.06 1 97.88 109 ASP A O 1
ATOM 808 N N . GLN A 1 110 ? 2.883 40.125 1.284 1 98.06 110 GLN A N 1
ATOM 809 C CA . GLN A 1 110 ? 3.812 39.719 0.236 1 98.06 110 GLN A CA 1
ATOM 810 C C . GLN A 1 110 ? 3.822 38.188 0.073 1 98.06 110 GLN A C 1
ATOM 812 O O . GLN A 1 110 ? 3.754 37.469 1.06 1 98.06 110 GLN A O 1
ATOM 817 N N . GLN A 1 111 ? 3.873 37.781 -1.139 1 97.94 111 GLN A N 1
ATOM 818 C CA . GLN A 1 111 ? 3.898 36.344 -1.478 1 97.94 111 GLN A CA 1
ATOM 819 C C . GLN A 1 111 ? 4.738 36.094 -2.729 1 97.94 111 GLN A C 1
ATOM 821 O O . GLN A 1 111 ? 4.691 36.875 -3.68 1 97.94 111 GLN A O 1
ATOM 826 N N . LYS A 1 112 ? 5.492 35.031 -2.713 1 98.25 112 LYS A N 1
ATOM 827 C CA . LYS A 1 112 ? 6.305 34.625 -3.861 1 98.25 112 LYS A CA 1
ATOM 828 C C . LYS A 1 112 ? 6.574 33.125 -3.865 1 98.25 112 LYS A C 1
ATOM 830 O O . LYS A 1 112 ? 6.801 32.531 -2.812 1 98.25 112 LYS A O 1
ATOM 835 N N . VAL A 1 113 ? 6.488 32.531 -5.074 1 98.69 113 VAL A N 1
ATOM 836 C CA . VAL A 1 113 ? 7.012 31.156 -5.203 1 98.69 113 VAL A CA 1
ATOM 837 C C . VAL A 1 113 ? 8.539 31.188 -5.172 1 98.69 113 VAL A C 1
ATOM 839 O O . VAL A 1 113 ? 9.172 31.875 -5.98 1 98.69 113 VAL A O 1
ATOM 842 N N . VAL A 1 114 ? 9.133 30.469 -4.289 1 98.81 114 VAL A N 1
ATOM 843 C CA . VAL A 1 114 ? 10.578 30.625 -4.102 1 98.81 114 VAL A CA 1
ATOM 844 C C . VAL A 1 114 ? 11.289 29.312 -4.449 1 98.81 114 VAL A C 1
ATOM 846 O O . VAL A 1 114 ? 12.516 29.281 -4.508 1 98.81 114 VAL A O 1
ATOM 849 N N . LEU A 1 115 ? 10.641 28.281 -4.637 1 98.56 115 LEU A N 1
ATOM 850 C CA . LEU A 1 115 ? 11.141 27 -5.109 1 98.56 115 LEU A CA 1
ATOM 851 C C . LEU A 1 115 ? 10.102 26.297 -5.98 1 98.56 115 LEU A C 1
ATOM 853 O O . LEU A 1 115 ? 8.922 26.266 -5.641 1 98.56 115 LEU A O 1
ATOM 857 N N . GLN A 1 116 ? 10.539 25.766 -7.137 1 97.94 116 GLN A N 1
ATOM 858 C CA . GLN A 1 116 ? 9.641 25.109 -8.086 1 97.94 116 GLN A CA 1
ATOM 859 C C . GLN A 1 116 ? 10.156 23.734 -8.461 1 97.94 116 GLN A C 1
ATOM 861 O O . GLN A 1 116 ? 11.242 23.328 -8.031 1 97.94 116 GLN A O 1
ATOM 866 N N . ASN A 1 117 ? 9.352 23 -9.133 1 96.75 117 ASN A N 1
ATOM 867 C CA . ASN A 1 117 ? 9.688 21.688 -9.695 1 96.75 117 ASN A CA 1
ATOM 868 C C . ASN A 1 117 ? 10.031 20.688 -8.594 1 96.75 117 ASN A C 1
ATOM 870 O O . ASN A 1 117 ? 11.023 19.953 -8.703 1 96.75 117 ASN A O 1
ATOM 874 N N . ALA A 1 118 ? 9.359 20.75 -7.547 1 97.75 118 ALA A N 1
ATOM 875 C CA . ALA A 1 118 ? 9.5 19.828 -6.43 1 97.75 118 ALA A CA 1
ATOM 876 C C . ALA A 1 118 ? 8.227 19 -6.227 1 97.75 118 ALA A C 1
ATOM 878 O O . ALA A 1 118 ? 7.527 19.172 -5.223 1 97.75 118 ALA A O 1
ATOM 879 N N . LYS A 1 119 ? 8 18.094 -7.16 1 95.06 119 LYS A N 1
ATOM 880 C CA . LYS A 1 119 ? 6.812 17.25 -7.098 1 95.06 119 LYS A CA 1
ATOM 881 C C . LYS A 1 119 ? 6.703 16.562 -5.742 1 95.06 119 LYS A C 1
ATOM 883 O O . LYS A 1 119 ? 7.684 16 -5.242 1 95.06 119 LYS A O 1
ATOM 888 N N . TYR A 1 120 ? 5.5 16.641 -5.109 1 96.88 120 TYR A N 1
ATOM 889 C CA . TYR A 1 120 ? 5.199 16.047 -3.811 1 96.88 120 TYR A CA 1
ATOM 890 C C . TYR A 1 120 ? 5.938 16.781 -2.695 1 96.88 120 TYR A C 1
ATOM 892 O O . TYR A 1 120 ? 6.277 16.188 -1.674 1 96.88 120 TYR A O 1
ATOM 900 N N . ALA A 1 121 ? 6.297 18.094 -2.902 1 98.56 121 ALA A N 1
ATOM 901 C CA . ALA A 1 121 ? 6.855 18.906 -1.826 1 98.56 121 ALA A CA 1
ATOM 902 C C . ALA A 1 121 ? 5.938 18.906 -0.605 1 98.56 121 ALA A C 1
ATOM 904 O O . ALA A 1 121 ? 4.738 19.156 -0.722 1 98.56 121 ALA A O 1
ATOM 905 N N . HIS A 1 122 ? 6.566 18.625 0.598 1 98.81 122 HIS A N 1
ATOM 906 C CA . HIS A 1 122 ? 5.707 18.578 1.774 1 98.81 122 HIS A CA 1
ATOM 907 C C . HIS A 1 122 ? 6.438 19.094 3.01 1 98.81 122 HIS A C 1
ATOM 909 O O . HIS A 1 122 ? 6.398 20.281 3.309 1 98.81 122 HIS A O 1
ATOM 915 N N . GLY A 1 123 ? 7.359 18.328 3.617 1 98.94 123 GLY A N 1
ATOM 916 C CA . GLY A 1 123 ? 8.055 18.734 4.832 1 98.94 123 GLY A CA 1
ATOM 917 C C . GLY A 1 123 ? 9.039 19.859 4.609 1 98.94 123 GLY A C 1
ATOM 918 O O . GLY A 1 123 ? 9.773 19.859 3.617 1 98.94 123 GLY A O 1
ATOM 919 N N . LEU A 1 124 ? 9.031 20.812 5.539 1 98.94 124 LEU A N 1
ATOM 920 C CA . LEU A 1 124 ? 9.953 21.938 5.574 1 98.94 124 LEU A CA 1
ATOM 921 C C . LEU A 1 124 ? 10.57 22.094 6.961 1 98.94 124 LEU A C 1
ATOM 923 O O . LEU A 1 124 ? 9.875 21.922 7.969 1 98.94 124 LEU A O 1
ATOM 927 N N . ALA A 1 125 ? 11.805 22.422 6.957 1 98.88 125 ALA A N 1
ATOM 928 C CA . ALA A 1 125 ? 12.477 22.781 8.203 1 98.88 125 ALA A CA 1
ATOM 929 C C . ALA A 1 125 ? 13.531 23.859 7.969 1 98.88 125 ALA A C 1
ATOM 931 O O . ALA A 1 125 ? 14.203 23.859 6.938 1 98.88 125 ALA A O 1
ATOM 932 N N . LEU A 1 126 ? 13.602 24.734 8.906 1 98.75 126 LEU A N 1
ATOM 933 C CA . LEU A 1 126 ? 14.586 25.812 8.844 1 98.75 126 LEU A CA 1
ATOM 934 C C . LEU A 1 126 ? 15.664 25.625 9.906 1 98.75 126 LEU A C 1
ATOM 936 O O . LEU A 1 126 ? 15.367 25.297 11.055 1 98.75 126 LEU A O 1
ATOM 940 N N . ARG A 1 127 ? 16.891 25.812 9.461 1 98.19 127 ARG A N 1
ATOM 941 C CA . ARG A 1 127 ? 18.016 25.766 10.383 1 98.19 127 ARG A CA 1
ATOM 942 C C . ARG A 1 127 ? 19.203 26.531 9.82 1 98.19 127 ARG A C 1
ATOM 944 O O . ARG A 1 127 ? 19.609 26.328 8.672 1 98.19 127 ARG A O 1
ATOM 951 N N . ASP A 1 128 ? 19.781 27.438 10.633 1 97.5 128 ASP A N 1
ATOM 952 C CA . ASP A 1 128 ? 21.031 28.125 10.328 1 97.5 128 ASP A CA 1
ATOM 953 C C . ASP A 1 128 ? 20.969 28.812 8.961 1 97.5 128 ASP A C 1
ATOM 955 O O . ASP A 1 128 ? 21.875 28.656 8.141 1 97.5 128 ASP A O 1
ATOM 959 N N . GLY A 1 129 ? 19.891 29.438 8.703 1 98.12 129 GLY A N 1
ATOM 960 C CA . GLY A 1 129 ? 19.75 30.219 7.488 1 98.12 129 GLY A CA 1
ATOM 961 C C . GLY A 1 129 ? 19.469 29.375 6.262 1 98.12 129 GLY A C 1
ATOM 962 O O . GLY A 1 129 ? 19.656 29.828 5.133 1 98.12 129 GLY A O 1
ATOM 963 N N . LYS A 1 130 ? 19.125 28.156 6.512 1 98.81 130 LYS A N 1
ATOM 964 C CA . LYS A 1 130 ? 18.828 27.234 5.41 1 98.81 130 LYS A CA 1
ATOM 965 C C . LYS A 1 130 ? 17.391 26.703 5.512 1 98.81 130 LYS A C 1
ATOM 967 O O . LYS A 1 130 ? 16.875 26.547 6.613 1 98.81 130 LYS A O 1
ATOM 972 N N . LEU A 1 131 ? 16.797 26.422 4.371 1 98.94 131 LEU A N 1
ATOM 973 C CA . LEU A 1 131 ? 15.523 25.719 4.289 1 98.94 131 LEU A CA 1
ATOM 974 C C . LEU A 1 131 ? 15.727 24.297 3.758 1 98.94 131 LEU A C 1
ATOM 976 O O . LEU A 1 131 ? 16.266 24.109 2.668 1 98.94 131 LEU A O 1
ATOM 980 N N . TYR A 1 132 ? 15.391 23.359 4.555 1 98.94 132 TYR A N 1
ATOM 981 C CA . TYR A 1 132 ? 15.344 21.953 4.148 1 98.94 132 TYR A CA 1
ATOM 982 C C . TYR A 1 132 ? 13.945 21.578 3.664 1 98.94 132 TYR A C 1
ATOM 984 O O . TYR A 1 132 ? 12.945 21.984 4.246 1 98.94 132 TYR A O 1
ATOM 992 N N . LEU A 1 133 ? 13.891 20.844 2.57 1 98.88 133 LEU A N 1
ATOM 993 C CA . LEU A 1 133 ? 12.648 20.391 1.961 1 98.88 133 LEU A CA 1
ATOM 994 C C . LEU A 1 133 ? 12.711 18.906 1.621 1 98.88 133 LEU A C 1
ATOM 996 O O . LEU A 1 133 ? 13.703 18.438 1.061 1 98.88 133 LEU A O 1
ATOM 1000 N N . VAL A 1 134 ? 11.656 18.203 1.949 1 98.88 134 VAL A N 1
ATOM 1001 C CA . VAL A 1 134 ? 11.586 16.781 1.579 1 98.88 134 VAL A CA 1
ATOM 1002 C C . VAL A 1 134 ? 10.375 16.547 0.682 1 98.88 134 VAL A C 1
ATOM 1004 O O . VAL A 1 134 ? 9.305 17.125 0.905 1 98.88 134 VAL A O 1
ATOM 1007 N N . THR A 1 135 ? 10.57 15.891 -0.433 1 98.38 135 THR A N 1
ATOM 1008 C CA . THR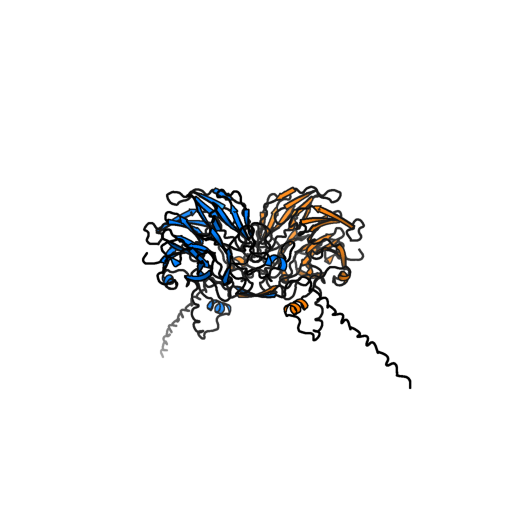 A 1 135 ? 9.523 15.352 -1.294 1 98.38 135 THR A CA 1
ATOM 1009 C C . THR A 1 135 ? 9.289 13.875 -1 1 98.38 135 THR A C 1
ATOM 1011 O O . THR A 1 135 ? 9.742 13.359 0.026 1 98.38 135 THR A O 1
ATOM 1014 N N . ASP A 1 136 ? 8.57 13.156 -1.891 1 97.12 136 ASP A N 1
ATOM 1015 C CA . ASP A 1 136 ? 8.336 11.727 -1.691 1 97.12 136 ASP A CA 1
ATOM 1016 C C . ASP A 1 136 ? 9.633 10.93 -1.864 1 97.12 136 ASP A C 1
ATOM 1018 O O . ASP A 1 136 ? 9.766 9.828 -1.332 1 97.12 136 ASP A O 1
ATOM 1022 N N . LYS A 1 137 ? 10.617 11.547 -2.551 1 96.81 137 LYS A N 1
ATOM 1023 C CA . LYS A 1 137 ? 11.773 10.742 -2.932 1 96.81 137 LYS A CA 1
ATOM 1024 C C . LYS A 1 137 ? 13.078 11.438 -2.564 1 96.81 137 LYS A C 1
ATOM 1026 O O . LYS A 1 137 ? 14.125 10.797 -2.453 1 96.81 137 LYS A O 1
ATOM 1031 N N . LYS A 1 138 ? 13 12.766 -2.336 1 98.06 138 LYS A N 1
ATOM 1032 C CA . LYS A 1 138 ? 14.25 13.516 -2.242 1 98.06 138 LYS A CA 1
ATOM 1033 C C . LYS A 1 138 ? 14.258 14.43 -1.02 1 98.06 138 LYS A C 1
ATOM 1035 O O . LYS A 1 138 ? 13.219 14.977 -0.645 1 98.06 138 LYS A O 1
ATOM 1040 N N . LEU A 1 139 ? 15.414 14.562 -0.452 1 98.81 139 LEU A N 1
ATOM 1041 C CA . LEU A 1 139 ? 15.719 15.594 0.532 1 98.81 139 LEU A CA 1
ATOM 1042 C C . LEU A 1 139 ? 16.625 16.672 -0.065 1 98.81 139 LEU A C 1
ATOM 1044 O O . LEU A 1 139 ? 17.672 16.359 -0.633 1 98.81 139 LEU A O 1
ATOM 1048 N N . MET A 1 140 ? 16.188 17.922 0.081 1 98.81 140 MET A N 1
ATOM 1049 C CA . MET A 1 140 ? 16.922 19.047 -0.503 1 98.81 140 MET A CA 1
ATOM 1050 C C . MET A 1 140 ? 17.156 20.141 0.534 1 98.81 140 MET A C 1
ATOM 1052 O O . MET A 1 140 ? 16.5 20.172 1.573 1 98.81 140 MET A O 1
ATOM 1056 N N . VAL A 1 141 ? 18.156 21 0.203 1 98.88 141 VAL A N 1
ATOM 1057 C CA . VAL A 1 141 ? 18.453 22.141 1.063 1 98.88 141 VAL A CA 1
ATOM 1058 C C . VAL A 1 141 ? 18.797 23.344 0.209 1 98.88 141 VAL A C 1
ATOM 1060 O O . VAL A 1 141 ? 19.391 23.203 -0.863 1 98.88 141 VAL A O 1
ATOM 1063 N N . ALA A 1 142 ? 18.391 24.516 0.639 1 98.88 142 ALA A N 1
ATOM 1064 C CA . ALA A 1 142 ? 18.719 25.781 -0.015 1 98.88 142 ALA A CA 1
ATOM 1065 C C . ALA A 1 142 ? 19.047 26.859 1.013 1 98.88 142 ALA A C 1
ATOM 1067 O O . ALA A 1 142 ? 18.5 26.859 2.117 1 98.88 142 ALA A O 1
ATOM 1068 N N . ASP A 1 143 ? 19.891 27.766 0.641 1 98.81 143 ASP A N 1
ATOM 1069 C CA . ASP A 1 143 ? 20.172 28.922 1.49 1 98.81 143 ASP A CA 1
ATOM 1070 C C . ASP A 1 143 ? 19.031 29.938 1.422 1 98.81 143 ASP A C 1
ATOM 1072 O O . ASP A 1 143 ? 18.516 30.219 0.343 1 98.81 143 ASP A O 1
ATOM 1076 N N . VAL A 1 144 ? 18.719 30.453 2.58 1 98.81 144 VAL A N 1
ATOM 1077 C CA . VAL A 1 144 ? 17.75 31.547 2.633 1 98.81 144 VAL A CA 1
ATOM 1078 C C . VAL A 1 144 ? 18.469 32.875 2.432 1 98.81 144 VAL A C 1
ATOM 1080 O O . VAL A 1 144 ? 19.344 33.219 3.211 1 98.81 144 VAL A O 1
ATOM 1083 N N . GLN A 1 145 ? 18.016 33.562 1.476 1 98.38 145 GLN A N 1
ATOM 1084 C CA . GLN A 1 145 ? 18.609 34.875 1.184 1 98.38 145 GLN A CA 1
ATOM 1085 C C . GLN A 1 145 ? 17.984 35.969 2.051 1 98.38 145 GLN A C 1
ATOM 1087 O O . GLN A 1 145 ? 16.906 35.781 2.621 1 98.38 145 GLN A O 1
ATOM 1092 N N . PRO A 1 146 ? 18.625 37.125 2.113 1 96.19 146 PRO A N 1
ATOM 1093 C CA . PRO A 1 146 ? 18.141 38.188 2.969 1 96.19 146 PRO A CA 1
ATOM 1094 C C . PRO A 1 146 ? 16.734 38.656 2.586 1 96.19 146 PRO A C 1
ATOM 1096 O O . PRO A 1 146 ? 15.953 39.094 3.449 1 96.19 146 PRO A O 1
ATOM 1099 N N . ASP A 1 147 ? 16.375 38.5 1.299 1 96.75 147 ASP A N 1
ATOM 1100 C CA . ASP A 1 147 ? 15.062 38.969 0.845 1 96.75 147 ASP A CA 1
ATOM 1101 C C . ASP A 1 147 ? 14.023 37.844 0.959 1 96.75 147 ASP A C 1
ATOM 1103 O O . ASP A 1 147 ? 12.891 38 0.502 1 96.75 147 ASP A O 1
ATOM 1107 N N . GLY A 1 148 ? 14.406 36.719 1.499 1 97.62 148 GLY A N 1
ATOM 1108 C CA . GLY A 1 148 ? 13.477 35.625 1.73 1 97.62 148 GLY A CA 1
ATOM 1109 C C . GLY A 1 148 ? 13.492 34.594 0.624 1 97.62 148 GLY A C 1
ATOM 1110 O O . GLY A 1 148 ? 12.992 33.469 0.801 1 97.62 148 GLY A O 1
ATOM 1111 N N . THR A 1 149 ? 14.07 34.906 -0.488 1 98.38 149 THR A N 1
ATOM 1112 C CA . THR A 1 149 ? 14.18 33.938 -1.578 1 98.38 149 THR A CA 1
ATOM 1113 C C . THR A 1 149 ? 15.195 32.844 -1.234 1 98.38 149 THR A C 1
ATOM 1115 O O . THR A 1 149 ? 15.875 32.906 -0.208 1 98.38 149 THR A O 1
ATOM 1118 N N . LEU A 1 150 ? 15.18 31.812 -2.092 1 98.81 150 LEU A N 1
ATOM 1119 C CA . LEU A 1 150 ? 16.078 30.688 -1.83 1 98.81 150 LEU A CA 1
ATOM 1120 C C . LEU A 1 150 ? 17.125 30.562 -2.92 1 98.81 150 LEU A C 1
ATOM 1122 O O . LEU A 1 150 ? 16.859 30.875 -4.086 1 98.81 150 LEU A O 1
ATOM 1126 N N . SER A 1 151 ? 18.312 30.078 -2.578 1 98.62 151 SER A N 1
ATOM 1127 C CA . SER A 1 151 ? 19.281 29.641 -3.568 1 98.62 151 SER A CA 1
ATOM 1128 C C . SER A 1 151 ? 18.797 28.406 -4.309 1 98.62 151 SER A C 1
ATOM 1130 O O . SER A 1 151 ? 17.781 27.812 -3.953 1 98.62 151 SER A O 1
ATOM 1132 N N . ALA A 1 152 ? 19.547 28.062 -5.336 1 98 152 ALA A N 1
ATOM 1133 C CA . ALA A 1 152 ? 19.281 26.766 -5.965 1 98 152 ALA A CA 1
ATOM 1134 C C . ALA A 1 152 ? 19.406 25.641 -4.953 1 98 152 ALA A C 1
ATOM 1136 O O . ALA A 1 152 ? 20.375 25.562 -4.203 1 98 152 ALA A O 1
ATOM 1137 N N . PRO A 1 153 ? 18.438 24.828 -4.918 1 98.38 153 PRO A N 1
ATOM 1138 C CA . PRO A 1 153 ? 18.5 23.75 -3.93 1 98.38 153 PRO A CA 1
ATOM 1139 C C . PRO A 1 153 ? 19.578 22.734 -4.254 1 98.38 153 PRO A C 1
ATOM 1141 O O . PRO A 1 153 ? 19.828 22.422 -5.426 1 98.38 153 PRO A O 1
ATOM 1144 N N . ARG A 1 154 ? 20.234 22.234 -3.287 1 98.31 154 ARG A N 1
ATOM 1145 C CA . ARG A 1 154 ? 21.141 21.094 -3.367 1 98.31 154 ARG A CA 1
ATOM 1146 C C . ARG A 1 154 ? 20.453 19.828 -2.879 1 98.31 154 ARG A C 1
ATOM 1148 O O . ARG A 1 154 ? 19.719 19.844 -1.893 1 98.31 154 ARG A O 1
ATOM 1155 N N . ILE A 1 155 ? 20.75 18.703 -3.543 1 98.38 155 ILE A N 1
ATOM 1156 C CA . ILE A 1 155 ? 20.188 17.406 -3.158 1 98.38 155 ILE A CA 1
ATOM 1157 C C . ILE A 1 155 ? 21.031 16.781 -2.051 1 98.38 155 ILE A C 1
ATOM 1159 O O . ILE A 1 155 ? 22.25 16.625 -2.197 1 98.38 155 ILE A O 1
ATOM 1163 N N . LEU A 1 156 ? 20.406 16.453 -0.964 1 98.56 156 LEU A N 1
ATOM 1164 C CA . LEU A 1 156 ? 21.094 15.781 0.139 1 98.56 156 LEU A CA 1
ATOM 1165 C C . LEU A 1 156 ? 20.875 14.273 0.073 1 98.56 156 LEU A C 1
ATOM 1167 O O . LEU A 1 156 ? 21.734 13.5 0.502 1 98.56 156 LEU A O 1
ATOM 1171 N N . ALA A 1 157 ? 19.734 13.844 -0.363 1 98 157 ALA A N 1
ATOM 1172 C CA . ALA A 1 157 ? 19.375 12.445 -0.584 1 98 157 ALA A CA 1
ATOM 1173 C C . ALA A 1 157 ? 18.406 12.305 -1.754 1 98 157 ALA A C 1
ATOM 1175 O O . ALA A 1 157 ? 17.484 13.102 -1.899 1 98 157 ALA A O 1
ATOM 1176 N N . ASP A 1 158 ? 18.625 11.305 -2.609 1 96.25 158 ASP A N 1
ATOM 1177 C CA . ASP A 1 158 ? 17.75 11.047 -3.75 1 96.25 158 ASP A CA 1
ATOM 1178 C C . ASP A 1 158 ? 17.359 9.57 -3.818 1 96.25 158 ASP A C 1
ATOM 1180 O O . ASP A 1 158 ? 16.953 9.078 -4.871 1 96.25 158 ASP A O 1
ATOM 1184 N N . ASP A 1 159 ? 17.578 8.883 -2.68 1 95.81 159 ASP A N 1
ATOM 1185 C CA . ASP A 1 159 ? 17.344 7.445 -2.641 1 95.81 159 ASP A CA 1
ATOM 1186 C C . ASP A 1 159 ? 16.391 7.074 -1.51 1 95.81 159 ASP A C 1
ATOM 1188 O O . ASP A 1 159 ? 16.469 5.969 -0.967 1 95.81 159 ASP A O 1
ATOM 1192 N N . LEU A 1 160 ? 15.562 8.031 -1.122 1 97.94 160 LEU A N 1
ATOM 1193 C CA . LEU A 1 160 ? 14.508 7.652 -0.181 1 97.94 160 LEU A CA 1
ATOM 1194 C C . LEU A 1 160 ? 13.609 6.574 -0.774 1 97.94 160 LEU A C 1
ATOM 1196 O O . LEU A 1 160 ? 13.477 6.473 -1.996 1 97.94 160 LEU A O 1
ATOM 1200 N N . PRO A 1 161 ? 13.023 5.754 0.085 1 97.38 161 PRO A N 1
ATOM 1201 C CA . PRO A 1 161 ? 12.156 4.699 -0.448 1 97.38 161 PRO A CA 1
ATOM 1202 C C . PRO A 1 161 ? 11.055 5.238 -1.353 1 97.38 161 PRO A C 1
ATOM 1204 O O . PRO A 1 161 ? 10.523 6.324 -1.102 1 97.38 161 PRO A O 1
ATOM 1207 N N . ASP A 1 162 ? 10.719 4.449 -2.457 1 97 162 ASP A N 1
ATOM 1208 C CA . ASP A 1 162 ? 9.523 4.809 -3.213 1 97 162 ASP A CA 1
ATOM 1209 C C . ASP A 1 162 ? 8.289 4.82 -2.314 1 97 162 ASP A C 1
ATOM 1211 O O . ASP A 1 162 ? 8.148 3.975 -1.43 1 97 162 ASP A O 1
ATOM 1215 N N . ALA A 1 163 ? 7.422 5.77 -2.613 1 95.69 163 ALA A N 1
ATOM 1216 C CA . ALA A 1 163 ? 6.211 5.867 -1.801 1 95.69 163 ALA A CA 1
ATOM 1217 C C . ALA A 1 163 ? 5.062 5.09 -2.432 1 95.69 163 ALA A C 1
ATOM 1219 O O . ALA A 1 163 ? 5.266 4.32 -3.373 1 95.69 163 ALA A O 1
ATOM 1220 N N . GLY A 1 164 ? 3.949 5.145 -1.983 1 95.12 164 GLY A N 1
ATOM 1221 C CA . GLY A 1 164 ? 2.646 4.613 -2.348 1 95.12 164 GLY A CA 1
ATOM 1222 C C . GLY A 1 164 ? 1.492 5.398 -1.757 1 95.12 164 GLY A C 1
ATOM 1223 O O . GLY A 1 164 ? 1.375 6.605 -1.988 1 95.12 164 GLY A O 1
ATOM 1224 N N . GLN A 1 165 ? 0.847 4.746 -0.893 1 96.5 165 GLN A N 1
ATOM 1225 C CA . GLN A 1 165 ? -0.368 5.324 -0.326 1 96.5 165 GLN A CA 1
ATOM 1226 C C . GLN A 1 165 ? -0.051 6.543 0.531 1 96.5 165 GLN A C 1
ATOM 1228 O O . GLN A 1 165 ? -0.858 7.473 0.62 1 96.5 165 GLN A O 1
ATOM 1233 N N . HIS A 1 166 ? 1.066 6.578 1.212 1 98.19 166 HIS A N 1
ATOM 1234 C CA . HIS A 1 166 ? 1.371 7.641 2.16 1 98.19 166 HIS A CA 1
ATOM 1235 C C . HIS A 1 166 ? 2.678 8.344 1.802 1 98.19 166 HIS A C 1
ATOM 1237 O O . HIS A 1 166 ? 3.693 8.156 2.479 1 98.19 166 HIS A O 1
ATOM 1243 N N . PRO A 1 167 ? 2.645 9.242 0.869 1 98 167 PRO A N 1
ATOM 1244 C CA . PRO A 1 167 ? 3.873 9.828 0.322 1 98 167 PRO A CA 1
ATOM 1245 C C . PRO A 1 167 ? 4.281 11.117 1.03 1 98 167 PRO A C 1
ATOM 1247 O O . PRO A 1 167 ? 5.328 11.688 0.72 1 98 167 PRO A O 1
ATOM 1250 N N . ASN A 1 168 ? 3.484 11.625 1.956 1 98.5 168 ASN A N 1
ATOM 1251 C CA . ASN A 1 168 ? 3.721 12.945 2.527 1 98.5 168 ASN A CA 1
ATOM 1252 C C . ASN A 1 168 ? 4.727 12.891 3.674 1 98.5 168 ASN A C 1
ATOM 1254 O O . ASN A 1 168 ? 4.344 12.719 4.832 1 98.5 168 ASN A O 1
ATOM 1258 N N . ARG A 1 169 ? 5.961 13.133 3.314 1 98.81 169 ARG A N 1
ATOM 1259 C CA . ARG A 1 169 ? 7.031 13.047 4.301 1 98.81 169 ARG A CA 1
ATOM 1260 C C . ARG A 1 169 ? 7.219 14.383 5.02 1 98.81 169 ARG A C 1
ATOM 1262 O O . ARG A 1 169 ? 6.945 15.445 4.453 1 98.81 169 ARG A O 1
ATOM 1269 N N . THR A 1 170 ? 7.66 14.344 6.25 1 98.88 170 THR A N 1
ATOM 1270 C CA . THR A 1 170 ? 7.945 15.539 7.031 1 98.88 170 THR A CA 1
ATOM 1271 C C . THR A 1 170 ? 9.32 15.445 7.684 1 98.88 170 THR A C 1
ATOM 1273 O O . THR A 1 170 ? 9.891 14.359 7.789 1 98.88 170 THR A O 1
ATOM 1276 N N . ILE A 1 171 ? 9.844 16.609 8.086 1 98.94 171 ILE A N 1
ATOM 1277 C CA . ILE A 1 171 ? 11.172 16.688 8.672 1 98.94 171 ILE A CA 1
ATOM 1278 C C . ILE A 1 171 ? 11.188 17.719 9.797 1 98.94 171 ILE A C 1
ATOM 1280 O O . ILE A 1 171 ? 10.406 18.672 9.773 1 98.94 171 ILE A O 1
ATOM 1284 N N . ALA A 1 172 ? 12.016 17.531 10.719 1 98.88 172 ALA A N 1
ATOM 1285 C CA . ALA A 1 172 ? 12.297 18.484 11.789 1 98.88 172 ALA A CA 1
ATOM 1286 C C . ALA A 1 172 ? 13.633 18.172 12.461 1 98.88 172 ALA A C 1
ATOM 1288 O O . ALA A 1 172 ? 14.055 17.016 12.5 1 98.88 172 ALA A O 1
ATOM 1289 N N . PHE A 1 173 ? 14.266 19.203 12.977 1 98.75 173 PHE A N 1
ATOM 1290 C CA . PHE A 1 173 ? 15.531 19.016 13.688 1 98.75 173 PHE A CA 1
ATOM 1291 C C . PHE A 1 173 ? 15.289 18.703 15.156 1 98.75 173 PHE A C 1
ATOM 1293 O O . PHE A 1 173 ? 14.547 19.422 15.836 1 98.75 173 PHE A O 1
ATOM 1300 N N . GLY A 1 174 ? 15.938 17.656 15.633 1 98.56 174 GLY A N 1
ATOM 1301 C CA . GLY A 1 174 ? 15.859 17.297 17.047 1 98.56 174 GLY A CA 1
ATOM 1302 C C . GLY A 1 174 ? 16.828 18.078 17.906 1 98.56 174 GLY A C 1
ATOM 1303 O O . GLY A 1 174 ? 17.734 18.75 17.391 1 98.56 174 GLY A O 1
ATOM 1304 N N . PRO A 1 175 ? 16.609 17.969 19.234 1 98.06 175 PRO A N 1
ATOM 1305 C CA . PRO A 1 175 ? 17.531 18.641 20.156 1 98.06 175 PRO A CA 1
ATOM 1306 C C . PRO A 1 175 ? 18.953 18.109 20.062 1 98.06 175 PRO A C 1
ATOM 1308 O O . PRO A 1 175 ? 19.906 18.75 20.516 1 98.06 175 PRO A O 1
ATOM 1311 N N . ASP A 1 176 ? 19.125 16.953 19.5 1 98 176 ASP A N 1
ATOM 1312 C CA . ASP A 1 176 ? 20.422 16.344 19.312 1 98 176 ASP A CA 1
ATOM 1313 C C . ASP A 1 176 ? 21.109 16.859 18.047 1 98 176 ASP A C 1
ATOM 1315 O O . ASP A 1 176 ? 22.234 16.469 17.734 1 98 176 ASP A O 1
ATOM 1319 N N . GLY A 1 177 ? 20.438 17.688 17.312 1 98.25 177 GLY A N 1
ATOM 1320 C CA . GLY A 1 177 ? 21 18.281 16.125 1 98.25 177 GLY A CA 1
ATOM 1321 C C . GLY A 1 177 ? 20.766 17.469 14.867 1 98.25 177 GLY A C 1
ATOM 1322 O O . GLY A 1 177 ? 21.078 17.906 13.758 1 98.25 177 GLY A O 1
ATOM 1323 N N . TRP A 1 178 ? 20.156 16.297 15 1 98.75 178 TRP A N 1
ATOM 1324 C CA . TRP A 1 178 ? 19.875 15.453 13.844 1 98.75 178 TRP A CA 1
ATOM 1325 C C . TRP A 1 178 ? 18.578 15.891 13.172 1 98.75 178 TRP A C 1
ATOM 1327 O O . TRP A 1 178 ? 17.703 16.484 13.805 1 98.75 178 TRP A O 1
ATOM 1337 N N . LEU A 1 179 ? 18.5 15.648 11.852 1 98.88 179 LEU A N 1
ATOM 1338 C CA . LEU A 1 179 ? 17.281 15.852 11.078 1 98.88 179 LEU A CA 1
ATOM 1339 C C . LEU A 1 179 ? 16.438 14.578 11.047 1 98.88 179 LEU A C 1
ATOM 1341 O O . LEU A 1 179 ? 16.875 13.547 10.523 1 98.88 179 LEU A O 1
ATOM 1345 N N . TYR A 1 180 ? 15.32 14.648 11.625 1 98.94 180 TYR A N 1
ATOM 1346 C CA . TYR A 1 180 ? 14.391 13.523 11.625 1 98.94 180 TYR A CA 1
ATOM 1347 C C . TYR A 1 180 ? 13.445 13.602 10.438 1 98.94 180 TYR A C 1
ATOM 1349 O O . TYR A 1 180 ? 13.055 14.695 10.016 1 98.94 180 TYR A O 1
ATOM 1357 N N . LEU A 1 181 ? 13.094 12.445 9.859 1 98.94 181 LEU A N 1
ATOM 1358 C CA . LEU A 1 181 ? 12.305 12.352 8.633 1 98.94 181 LEU A CA 1
ATOM 1359 C C . LEU A 1 181 ? 11.312 11.195 8.719 1 98.94 181 LEU A C 1
ATOM 1361 O O . LEU A 1 181 ? 11.695 10.055 8.977 1 98.94 181 LEU A O 1
ATOM 1365 N N . THR A 1 182 ? 10.062 11.5 8.516 1 98.88 182 THR A N 1
ATOM 1366 C CA . THR A 1 182 ? 9.039 10.453 8.539 1 98.88 182 THR A CA 1
ATOM 1367 C C . THR A 1 182 ? 8.883 9.82 7.16 1 98.88 182 THR A C 1
ATOM 1369 O O . THR A 1 182 ? 8.922 10.516 6.145 1 98.88 182 THR A O 1
ATOM 1372 N N . VAL A 1 183 ? 8.805 8.523 7.078 1 98.88 183 VAL A N 1
ATOM 1373 C CA . VAL A 1 183 ? 8.469 7.777 5.871 1 98.88 183 VAL A CA 1
ATOM 1374 C C . VAL A 1 183 ? 7.203 6.953 6.109 1 98.88 183 VAL A C 1
ATOM 1376 O O . VAL A 1 183 ? 7.219 5.996 6.887 1 98.88 183 VAL A O 1
ATOM 1379 N N . GLY A 1 184 ? 6.129 7.312 5.434 1 98.75 184 GLY A N 1
ATOM 1380 C CA . GLY A 1 184 ? 4.879 6.578 5.562 1 98.75 184 GLY A CA 1
ATOM 1381 C C . GLY A 1 184 ? 4.898 5.234 4.855 1 98.75 184 GLY A C 1
ATOM 1382 O O . GLY A 1 184 ? 5.77 4.98 4.023 1 98.75 184 GLY A O 1
ATOM 1383 N N . SER A 1 185 ? 3.908 4.457 5.176 1 98.56 185 SER A N 1
ATOM 1384 C CA . SER A 1 185 ? 3.756 3.148 4.551 1 98.56 185 SER A CA 1
ATOM 1385 C C . SER A 1 185 ? 3.369 3.275 3.082 1 98.56 185 SER A C 1
ATOM 1387 O O . SER A 1 185 ? 2.76 4.27 2.68 1 98.56 185 SER A O 1
ATOM 1389 N N . THR A 1 186 ? 3.662 2.205 2.285 1 98.06 186 THR A N 1
ATOM 1390 C CA . THR A 1 186 ? 3.285 2.195 0.876 1 98.06 186 THR A CA 1
ATOM 1391 C C . THR A 1 186 ? 1.836 1.746 0.708 1 98.06 186 THR A C 1
ATOM 1393 O O . THR A 1 186 ? 1.248 1.916 -0.362 1 98.06 186 THR A O 1
ATOM 1396 N N . CYS A 1 187 ? 1.251 1.19 1.742 1 97.38 187 CYS A N 1
ATOM 1397 C CA . CYS A 1 187 ? -0.058 0.552 1.657 1 97.38 187 CYS A CA 1
ATOM 1398 C C . CYS A 1 187 ? -0.877 0.815 2.914 1 97.38 187 CYS A C 1
ATOM 1400 O O . CYS A 1 187 ? -0.397 1.459 3.85 1 97.38 187 CYS A O 1
ATOM 1402 N N . ASN A 1 188 ? -2.148 0.383 2.885 1 96.25 188 ASN A N 1
ATOM 1403 C CA . ASN A 1 188 ? -3.043 0.493 4.031 1 96.25 188 ASN A CA 1
ATOM 1404 C C . ASN A 1 188 ? -2.635 -0.458 5.156 1 96.25 188 ASN A C 1
ATOM 1406 O O . ASN A 1 188 ? -2.465 -0.036 6.301 1 96.25 188 ASN A O 1
ATOM 1410 N N . ASN A 1 189 ? -2.467 -1.69 4.844 1 94.56 189 ASN A N 1
ATOM 1411 C CA . ASN A 1 189 ? -2.086 -2.744 5.777 1 94.56 189 ASN A CA 1
ATOM 1412 C C . ASN A 1 189 ? -1.394 -3.902 5.066 1 94.56 189 ASN A C 1
ATOM 1414 O O . ASN A 1 189 ? -2.045 -4.867 4.664 1 94.56 189 ASN A O 1
ATOM 1418 N N . CYS A 1 190 ? -0.083 -3.891 4.965 1 95.62 190 CYS A N 1
ATOM 1419 C CA . CYS A 1 190 ? 0.695 -4.898 4.254 1 95.62 190 CYS A CA 1
ATOM 1420 C C . CYS A 1 190 ? 2.111 -4.988 4.812 1 95.62 190 CYS A C 1
ATOM 1422 O O . CYS A 1 190 ? 2.539 -4.117 5.57 1 95.62 190 CYS A O 1
ATOM 1424 N N . ARG A 1 191 ? 2.783 -6.035 4.453 1 94.31 191 ARG A N 1
ATOM 1425 C CA . ARG A 1 191 ? 4.211 -6.117 4.75 1 94.31 191 ARG A CA 1
ATOM 1426 C C . ARG A 1 191 ? 5.016 -5.23 3.803 1 94.31 191 ARG A C 1
ATOM 1428 O O . ARG A 1 191 ? 4.805 -5.262 2.588 1 94.31 191 ARG A O 1
ATOM 1435 N N . GLU A 1 192 ? 5.883 -4.461 4.391 1 95.75 192 GLU A N 1
ATOM 1436 C CA . GLU A 1 192 ? 6.785 -3.637 3.588 1 95.75 192 GLU A CA 1
ATOM 1437 C C . GLU A 1 192 ? 8.016 -4.43 3.154 1 95.75 192 GLU A C 1
ATOM 1439 O O . GLU A 1 192 ? 8.523 -5.254 3.912 1 95.75 192 GLU A O 1
ATOM 1444 N N . THR A 1 193 ? 8.547 -4.09 1.949 1 94.5 193 THR A N 1
ATOM 1445 C CA . THR A 1 193 ? 9.742 -4.785 1.502 1 94.5 193 THR A CA 1
ATOM 1446 C C . THR A 1 193 ? 10.984 -3.93 1.743 1 94.5 193 THR A C 1
ATOM 1448 O O . THR A 1 193 ? 12.102 -4.449 1.796 1 94.5 193 THR A O 1
ATOM 1451 N N . ASN A 1 194 ? 10.828 -2.619 1.795 1 97.19 194 ASN A N 1
ATOM 1452 C CA . ASN A 1 194 ? 11.914 -1.711 2.154 1 97.19 194 ASN A CA 1
ATOM 1453 C C . ASN A 1 194 ? 11.922 -1.417 3.652 1 97.19 194 ASN A C 1
ATOM 1455 O O . ASN A 1 194 ? 10.93 -0.934 4.203 1 97.19 194 ASN A O 1
ATOM 1459 N N . GLY A 1 195 ? 13.016 -1.678 4.258 1 97.12 195 GLY A N 1
ATOM 1460 C CA . GLY A 1 195 ? 13.125 -1.539 5.703 1 97.12 195 GLY A CA 1
ATOM 1461 C C . GLY A 1 195 ? 12.969 -0.106 6.176 1 97.12 195 GLY A C 1
ATOM 1462 O O . GLY A 1 195 ? 12.797 0.141 7.371 1 97.12 195 GLY A O 1
ATOM 1463 N N . GLU A 1 196 ? 12.961 0.868 5.281 1 98.5 196 GLU A N 1
ATOM 1464 C CA . GLU A 1 196 ? 12.836 2.271 5.668 1 98.5 196 GLU A CA 1
ATOM 1465 C C . GLU A 1 196 ? 11.414 2.777 5.473 1 98.5 196 GLU A C 1
ATOM 1467 O O . GLU A 1 196 ? 11.117 3.941 5.75 1 98.5 196 GLU A O 1
ATOM 1472 N N . SER A 1 197 ? 10.484 1.944 4.98 1 98.5 197 SER A N 1
ATOM 1473 C CA . SER A 1 197 ? 9.07 2.309 4.914 1 98.5 197 SER A CA 1
ATOM 1474 C C . SER A 1 197 ? 8.398 2.158 6.27 1 98.5 197 SER A C 1
ATOM 1476 O O . SER A 1 197 ? 8.742 1.264 7.047 1 98.5 197 SER A O 1
ATOM 1478 N N . ALA A 1 198 ? 7.418 3.07 6.551 1 98.75 198 ALA A N 1
ATOM 1479 C CA . ALA A 1 198 ? 6.676 3.07 7.805 1 98.75 198 ALA A CA 1
ATOM 1480 C C . ALA A 1 198 ? 7.613 3.229 9 1 98.75 198 ALA A C 1
ATOM 1482 O O . ALA A 1 198 ? 7.562 2.439 9.945 1 98.75 198 ALA A O 1
ATOM 1483 N N . THR A 1 199 ? 8.461 4.242 8.922 1 98.88 199 THR A N 1
ATOM 1484 C CA . THR A 1 199 ? 9.492 4.441 9.938 1 98.88 199 THR A CA 1
ATOM 1485 C C . THR A 1 199 ? 9.695 5.926 10.227 1 98.88 199 THR A C 1
ATOM 1487 O O . THR A 1 199 ? 9.18 6.777 9.5 1 98.88 199 THR A O 1
ATOM 1490 N N . MET A 1 200 ? 10.328 6.195 11.32 1 98.94 200 MET A N 1
ATOM 1491 C CA . MET A 1 200 ? 11.062 7.438 11.555 1 98.94 200 MET A CA 1
ATOM 1492 C C . MET A 1 200 ? 12.547 7.258 11.266 1 98.94 200 MET A C 1
ATOM 1494 O O . MET A 1 200 ? 13.195 6.387 11.844 1 98.94 200 MET A O 1
ATOM 1498 N N . LEU A 1 201 ? 13.047 8.055 10.344 1 98.94 201 LEU A N 1
ATOM 1499 C CA . LEU A 1 201 ? 14.477 8.086 10.055 1 98.94 201 LEU A CA 1
ATOM 1500 C C . LEU A 1 201 ? 15.133 9.297 10.711 1 98.94 201 LEU A C 1
ATOM 1502 O O . LEU A 1 201 ? 14.445 10.234 11.117 1 98.94 201 LEU A O 1
ATOM 1506 N N . ARG A 1 202 ? 16.453 9.234 10.812 1 98.88 202 ARG A N 1
ATOM 1507 C CA . ARG A 1 202 ? 17.203 10.461 11.07 1 98.88 202 ARG A CA 1
ATOM 1508 C C . ARG A 1 202 ? 18.516 10.461 10.297 1 98.88 202 ARG A C 1
ATOM 1510 O O . ARG A 1 202 ? 19 9.414 9.859 1 98.88 202 ARG A O 1
ATOM 1517 N N . MET A 1 203 ? 19.031 11.617 10.117 1 98.69 203 MET A N 1
ATOM 1518 C CA . MET A 1 203 ? 20.312 11.844 9.453 1 98.69 203 MET A CA 1
ATOM 1519 C C . MET A 1 203 ? 20.953 13.141 9.938 1 98.69 203 MET A C 1
ATOM 1521 O O . MET A 1 203 ? 20.312 13.938 10.633 1 98.69 203 MET A O 1
ATOM 1525 N N . ARG A 1 204 ? 22.219 13.281 9.672 1 98.5 204 ARG A N 1
ATOM 1526 C CA . ARG A 1 204 ? 22.891 14.547 9.953 1 98.5 204 ARG A CA 1
ATOM 1527 C C . ARG A 1 204 ? 22.422 15.648 9.008 1 98.5 204 ARG A C 1
ATOM 1529 O O . ARG A 1 204 ? 21.859 15.359 7.941 1 98.5 204 ARG A O 1
ATOM 1536 N N . PRO A 1 205 ? 22.641 16.859 9.344 1 98.19 205 PRO A N 1
ATOM 1537 C CA . PRO A 1 205 ? 22.141 17.969 8.523 1 98.19 205 PRO A CA 1
ATOM 1538 C C . PRO A 1 205 ? 22.672 17.922 7.098 1 98.19 205 PRO A C 1
ATOM 1540 O O . PRO A 1 205 ? 22.062 18.484 6.188 1 98.19 205 PRO A O 1
ATOM 1543 N N . ASP A 1 206 ? 23.812 17.219 6.855 1 97.94 206 ASP A N 1
ATOM 1544 C CA . ASP A 1 206 ? 24.375 17.141 5.516 1 97.94 206 ASP A CA 1
ATOM 1545 C C . ASP A 1 206 ? 23.859 15.93 4.758 1 97.94 206 ASP A C 1
ATOM 1547 O O . ASP A 1 206 ? 24.344 15.625 3.66 1 97.94 206 ASP A O 1
ATOM 1551 N N . GLY A 1 207 ? 22.938 15.227 5.375 1 97.62 207 GLY A N 1
ATOM 1552 C CA . GLY A 1 207 ? 22.312 14.078 4.727 1 97.62 207 GLY A CA 1
ATOM 1553 C C . GLY A 1 207 ? 23.031 12.773 5.02 1 97.62 207 GLY A C 1
ATOM 1554 O O . GLY A 1 207 ? 22.562 11.703 4.629 1 97.62 207 GLY A O 1
ATOM 1555 N N . SER A 1 208 ? 24.141 12.82 5.707 1 98.19 208 SER A N 1
ATOM 1556 C CA . SER A 1 208 ? 24.906 11.609 6 1 98.19 208 SER A CA 1
ATOM 1557 C C . SER A 1 208 ? 24.375 10.914 7.254 1 98.19 208 SER A C 1
ATOM 1559 O O . SER A 1 208 ? 23.609 11.5 8.016 1 98.19 208 SER A O 1
ATOM 1561 N N . GLY A 1 209 ? 24.688 9.703 7.406 1 98.44 209 GLY A N 1
ATOM 1562 C CA . GLY A 1 209 ? 24.391 8.969 8.625 1 98.44 209 GLY A CA 1
ATOM 1563 C C . GLY A 1 209 ? 22.922 8.594 8.766 1 98.44 209 GLY A C 1
ATOM 1564 O O . GLY A 1 209 ? 22.391 8.57 9.867 1 98.44 209 GLY A O 1
ATOM 1565 N N . ARG A 1 210 ? 22.266 8.367 7.719 1 98.5 210 ARG A N 1
ATOM 1566 C CA . ARG A 1 210 ? 20.844 8.023 7.738 1 98.5 210 ARG A CA 1
ATOM 1567 C C . ARG A 1 210 ? 20.625 6.688 8.438 1 98.5 210 ARG A C 1
ATOM 1569 O O . ARG A 1 210 ? 21.297 5.699 8.133 1 98.5 210 ARG A O 1
ATOM 1576 N N . GLU A 1 211 ? 19.703 6.629 9.367 1 98.69 211 GLU A N 1
ATOM 1577 C CA . GLU A 1 211 ? 19.375 5.398 10.078 1 98.69 211 GLU A CA 1
ATOM 1578 C C . GLU A 1 211 ? 17.906 5.379 10.5 1 98.69 211 GLU A C 1
ATOM 1580 O O . GLU A 1 211 ? 17.266 6.434 10.594 1 98.69 211 GLU A O 1
ATOM 1585 N N . VAL A 1 212 ? 17.406 4.215 10.703 1 98.88 212 VAL A N 1
ATOM 1586 C CA . VAL A 1 212 ? 16.047 4.031 11.211 1 98.88 212 VAL A CA 1
ATOM 1587 C C . VAL A 1 212 ? 16.031 4.234 12.727 1 98.88 212 VAL A C 1
ATOM 1589 O O . VAL A 1 212 ? 16.766 3.568 13.453 1 98.88 212 VAL A O 1
ATOM 1592 N N . VAL A 1 213 ? 15.188 5.168 13.156 1 98.88 213 VAL A N 1
ATOM 1593 C CA . VAL A 1 213 ? 15.039 5.438 14.578 1 98.88 213 VAL A CA 1
ATOM 1594 C C . VAL A 1 213 ? 13.977 4.52 15.172 1 98.88 213 VAL A C 1
ATOM 1596 O O . VAL A 1 213 ? 14.172 3.928 16.234 1 98.88 213 VAL A O 1
ATOM 1599 N N . ALA A 1 214 ? 12.898 4.363 14.539 1 98.94 214 ALA A N 1
ATOM 1600 C CA . ALA A 1 214 ? 11.75 3.59 15.008 1 98.94 214 ALA A CA 1
ATOM 1601 C C . ALA A 1 214 ? 10.969 3.002 13.836 1 98.94 214 ALA A C 1
ATOM 1603 O O . ALA A 1 214 ? 11.062 3.498 12.711 1 98.94 214 ALA A O 1
ATOM 1604 N N . GLN A 1 215 ? 10.203 1.934 14.102 1 98.75 215 GLN A N 1
ATOM 1605 C CA . GLN A 1 215 ? 9.5 1.203 13.055 1 98.75 215 GLN A CA 1
ATOM 1606 C C . GLN A 1 215 ? 8.031 1 13.414 1 98.75 215 GLN A C 1
ATOM 1608 O O . GLN A 1 215 ? 7.645 1.186 14.57 1 98.75 215 GLN A O 1
ATOM 1613 N N . GLY A 1 216 ? 7.305 0.535 12.445 1 98.62 216 GLY A N 1
ATOM 1614 C CA . GLY A 1 216 ? 5.906 0.203 12.664 1 98.62 216 GLY A CA 1
ATOM 1615 C C . GLY A 1 216 ? 5.016 1.426 12.789 1 98.62 216 GLY A C 1
ATOM 1616 O O . GLY A 1 216 ? 4.016 1.4 13.508 1 98.62 216 GLY A O 1
ATOM 1617 N N . LEU A 1 217 ? 5.434 2.516 12.219 1 98.88 217 LEU A N 1
ATOM 1618 C CA . LEU A 1 217 ? 4.684 3.764 12.148 1 98.88 217 LEU A CA 1
ATOM 1619 C C . LEU A 1 217 ? 4.02 3.926 10.781 1 98.88 217 LEU A C 1
ATOM 1621 O O . LEU A 1 217 ? 4.668 4.332 9.82 1 98.88 217 LEU A O 1
ATOM 1625 N N . ARG A 1 218 ? 2.74 3.648 10.68 1 98.69 218 ARG A N 1
ATOM 1626 C CA . ARG A 1 218 ? 2.029 3.529 9.414 1 98.69 218 ARG A CA 1
ATOM 1627 C C . ARG A 1 218 ? 2.109 4.828 8.617 1 98.69 218 ARG A C 1
ATOM 1629 O O . ARG A 1 218 ? 2.459 4.816 7.434 1 98.69 218 ARG A O 1
ATOM 1636 N N . ASN A 1 219 ? 1.728 5.898 9.219 1 98.75 219 ASN A N 1
ATOM 1637 C CA . ASN A 1 219 ? 1.664 7.211 8.594 1 98.75 219 ASN A CA 1
ATOM 1638 C C . ASN A 1 219 ? 1.773 8.336 9.625 1 98.75 219 ASN A C 1
ATOM 1640 O O . ASN A 1 219 ? 0.83 9.102 9.812 1 98.75 219 ASN A O 1
ATOM 1644 N N . THR A 1 220 ? 2.92 8.414 10.227 1 98.88 220 THR A N 1
ATOM 1645 C CA . THR A 1 220 ? 3.234 9.547 11.094 1 98.88 220 THR A CA 1
ATOM 1646 C C . THR A 1 220 ? 3.611 10.773 10.266 1 98.88 220 THR A C 1
ATOM 1648 O O . THR A 1 220 ? 4.59 10.742 9.516 1 98.88 220 THR A O 1
ATOM 1651 N N . ILE A 1 221 ? 2.863 11.844 10.422 1 98.75 221 ILE A N 1
ATOM 1652 C CA . ILE A 1 221 ? 3.164 13.047 9.664 1 98.75 221 ILE A CA 1
ATOM 1653 C C . ILE A 1 221 ? 3.713 14.125 10.602 1 98.75 221 ILE A C 1
ATOM 1655 O O . ILE A 1 221 ? 4.906 14.438 10.562 1 98.75 221 ILE A O 1
ATOM 1659 N N . GLY A 1 222 ? 2.881 14.586 11.539 1 98.5 222 GLY A N 1
ATOM 1660 C CA . GLY A 1 222 ? 3.336 15.594 12.484 1 98.5 222 GLY A CA 1
ATOM 1661 C C . GLY A 1 222 ? 4.031 15 13.695 1 98.5 222 GLY A C 1
ATOM 1662 O O . GLY A 1 222 ? 3.57 14 14.258 1 98.5 222 GLY A O 1
ATOM 1663 N N . PHE A 1 223 ? 5.105 15.617 14.078 1 98.88 223 PHE A N 1
ATOM 1664 C CA . PHE A 1 223 ? 5.863 15.211 15.258 1 98.88 223 PHE A CA 1
ATOM 1665 C C . PHE A 1 223 ? 6.668 16.375 15.812 1 98.88 223 PHE A C 1
ATOM 1667 O O . PHE A 1 223 ? 6.828 17.406 15.141 1 98.88 223 PHE A O 1
ATOM 1674 N N . GLY A 1 224 ? 7.078 16.281 17.031 1 98.75 224 GLY A N 1
ATOM 1675 C CA . GLY A 1 224 ? 7.898 17.281 17.688 1 98.75 224 GLY A CA 1
ATOM 1676 C C . GLY A 1 224 ? 8.414 16.844 19.047 1 98.75 224 GLY A C 1
ATOM 1677 O O . GLY A 1 224 ? 8.016 15.789 19.547 1 98.75 224 GLY A O 1
ATOM 1678 N N . TRP A 1 225 ? 9.273 17.672 19.609 1 98.81 225 TRP A N 1
ATOM 1679 C CA . TRP A 1 225 ? 9.875 17.375 20.906 1 98.81 225 TRP A CA 1
ATOM 1680 C C . TRP A 1 225 ? 9.25 18.25 22 1 98.81 225 TRP A C 1
ATOM 1682 O O . TRP A 1 225 ? 9.133 19.469 21.844 1 98.81 225 TRP A O 1
ATOM 1692 N N . HIS A 1 226 ? 8.906 17.594 23.062 1 98.81 226 HIS A N 1
ATOM 1693 C CA . HIS A 1 226 ? 8.445 18.375 24.203 1 98.81 226 HIS A CA 1
ATOM 1694 C C . HIS A 1 226 ? 9.5 19.375 24.641 1 98.81 226 HIS A C 1
ATOM 1696 O O . HIS A 1 226 ? 10.664 19.016 24.859 1 98.81 226 HIS A O 1
ATOM 1702 N N . PRO A 1 227 ? 9.102 20.547 24.859 1 97.94 227 PRO A N 1
ATOM 1703 C CA . PRO A 1 227 ? 10.102 21.609 25.016 1 97.94 227 PRO A CA 1
ATOM 1704 C C . PRO A 1 227 ? 10.875 21.484 26.328 1 97.94 227 PRO A C 1
ATOM 1706 O O . PRO A 1 227 ? 12 21.984 26.438 1 97.94 227 PRO A O 1
ATOM 1709 N N . ARG A 1 228 ? 10.398 20.844 27.297 1 97.31 228 ARG A N 1
ATOM 1710 C CA . ARG A 1 228 ? 11.086 20.719 28.562 1 97.31 228 ARG A CA 1
ATOM 1711 C C . ARG A 1 228 ? 11.828 19.391 28.672 1 97.31 228 ARG A C 1
ATOM 1713 O O . ARG A 1 228 ? 12.977 19.344 29.109 1 97.31 228 ARG A O 1
ATOM 1720 N N . THR A 1 229 ? 11.156 18.312 28.281 1 97.94 229 THR A N 1
ATOM 1721 C CA . THR A 1 229 ? 11.711 16.984 28.531 1 97.94 229 THR A CA 1
ATOM 1722 C C . THR A 1 229 ? 12.531 16.516 27.328 1 97.94 229 THR A C 1
ATOM 1724 O O . THR A 1 229 ? 13.352 15.594 27.453 1 97.94 229 THR A O 1
ATOM 1727 N N . GLY A 1 230 ? 12.203 17.031 26.141 1 98.19 230 GLY A N 1
ATOM 1728 C CA . GLY A 1 230 ? 12.914 16.641 24.938 1 98.19 230 GLY A CA 1
ATOM 1729 C C . GLY A 1 230 ? 12.414 15.328 24.359 1 98.19 230 GLY A C 1
ATOM 1730 O O . GLY A 1 230 ? 12.984 14.82 23.391 1 98.19 230 GLY A O 1
ATOM 1731 N N . VAL A 1 231 ? 11.375 14.82 24.922 1 98.44 231 VAL A N 1
ATOM 1732 C CA . VAL A 1 231 ? 10.82 13.57 24.406 1 98.44 231 VAL A CA 1
ATOM 1733 C C . VAL A 1 231 ? 10.148 13.82 23.062 1 98.44 231 VAL A C 1
ATOM 1735 O O . VAL A 1 231 ? 9.453 14.82 22.875 1 98.44 231 VAL A O 1
ATOM 1738 N N . LEU A 1 232 ? 10.375 12.93 22.078 1 98.88 232 LEU A N 1
ATOM 1739 C CA . LEU A 1 232 ? 9.789 13 20.734 1 98.88 232 LEU A CA 1
ATOM 1740 C C . LEU A 1 232 ? 8.383 12.398 20.734 1 98.88 232 LEU A C 1
ATOM 1742 O O . LEU A 1 232 ? 8.203 11.234 21.109 1 98.88 232 LEU A O 1
ATOM 1746 N N . TYR A 1 233 ? 7.414 13.195 20.344 1 98.94 233 TYR A N 1
ATOM 1747 C CA . TYR A 1 233 ? 6.035 12.742 20.219 1 98.94 233 TYR A CA 1
ATOM 1748 C C . TYR A 1 233 ? 5.543 12.898 18.781 1 98.94 233 TYR A C 1
ATOM 1750 O O . TYR A 1 233 ? 5.98 13.797 18.062 1 98.94 233 TYR A O 1
ATOM 1758 N N . GLY A 1 234 ? 4.664 12.023 18.328 1 98.75 234 GLY A N 1
ATOM 1759 C CA . GLY A 1 234 ? 3.992 12.156 17.047 1 98.75 234 GLY A CA 1
ATOM 1760 C C . GLY A 1 234 ? 2.693 11.375 16.969 1 98.75 234 GLY A C 1
ATOM 1761 O O . GLY A 1 234 ? 2.523 10.375 17.656 1 98.75 234 GLY A O 1
ATOM 1762 N N . PHE A 1 235 ? 1.782 11.859 16.188 1 98.56 235 PHE A N 1
ATOM 1763 C CA . PHE A 1 235 ? 0.544 11.141 15.914 1 98.56 235 PHE A CA 1
ATOM 1764 C C . PHE A 1 235 ? 0.713 10.203 14.719 1 98.56 235 PHE A C 1
ATOM 1766 O O . PHE A 1 235 ? 1.357 10.555 13.734 1 98.56 235 PHE A O 1
ATOM 1773 N N . ASP A 1 236 ? 0.153 9.055 14.82 1 98.81 236 ASP A N 1
ATOM 1774 C CA . ASP A 1 236 ? 0.157 8.062 13.75 1 98.81 236 ASP A CA 1
ATOM 1775 C C . ASP A 1 236 ? -1.267 7.695 13.336 1 98.81 236 ASP A C 1
ATOM 1777 O O . ASP A 1 236 ? -2.156 7.59 14.18 1 98.81 236 ASP A O 1
ATOM 1781 N N . HIS A 1 237 ? -1.495 7.555 11.984 1 98.81 237 HIS A N 1
ATOM 1782 C CA . HIS A 1 237 ? -2.805 7.195 11.453 1 98.81 237 HIS A CA 1
ATOM 1783 C C . HIS A 1 237 ? -3.098 5.711 11.656 1 98.81 237 HIS A C 1
ATOM 1785 O O . HIS A 1 237 ? -2.234 4.863 11.414 1 98.81 237 HIS A O 1
ATOM 1791 N N . GLY A 1 238 ? -4.32 5.434 12.047 1 98.06 238 GLY A N 1
ATOM 1792 C CA . GLY A 1 238 ? -4.789 4.059 12 1 98.06 238 GLY A CA 1
ATOM 1793 C C . GLY A 1 238 ? -5.113 3.592 10.594 1 98.06 238 GLY A C 1
ATOM 1794 O O . GLY A 1 238 ? -5.309 4.41 9.688 1 98.06 238 GLY A O 1
ATOM 1795 N N . SER A 1 239 ? -5.199 2.215 10.414 1 96.38 239 SER A N 1
ATOM 1796 C CA . SER A 1 239 ? -5.512 1.642 9.109 1 96.38 239 SER A CA 1
ATOM 1797 C C . SER A 1 239 ? -6.969 1.893 8.727 1 96.38 239 SER A C 1
ATOM 1799 O O . SER A 1 239 ? -7.824 2.062 9.602 1 96.38 239 SER A O 1
ATOM 1801 N N . ASP A 1 240 ? -7.238 1.891 7.434 1 94.25 240 ASP A N 1
ATOM 1802 C CA . ASP A 1 240 ? -8.562 2.156 6.887 1 94.25 240 ASP A CA 1
ATOM 1803 C C . ASP A 1 240 ? -9.359 0.862 6.711 1 94.25 240 ASP A C 1
ATOM 1805 O O . ASP A 1 240 ? -8.781 -0.229 6.734 1 94.25 240 ASP A O 1
ATOM 1809 N N . PHE A 1 241 ? -10.695 1.019 6.648 1 90.69 241 PHE A N 1
ATOM 1810 C CA . PHE A 1 241 ? -11.633 -0.019 6.242 1 90.69 241 PHE A CA 1
ATOM 1811 C C . PHE A 1 241 ? -11.688 -1.134 7.281 1 90.69 241 PHE A C 1
ATOM 1813 O O . PHE A 1 241 ? -11.852 -2.305 6.934 1 90.69 241 PHE A O 1
ATOM 1820 N N . GLN A 1 242 ? -11.406 -0.862 8.484 1 91 242 GLN A N 1
ATOM 1821 C CA . GLN A 1 242 ? -11.531 -1.835 9.562 1 91 242 GLN A CA 1
ATOM 1822 C C . GLN A 1 242 ? -12.672 -1.458 10.508 1 91 242 GLN A C 1
ATOM 1824 O O . GLN A 1 242 ? -12.664 -1.827 11.688 1 91 242 GLN A O 1
ATOM 1829 N N . GLY A 1 243 ? -13.641 -0.695 9.945 1 91.31 243 GLY A N 1
ATOM 1830 C CA . GLY A 1 243 ? -14.781 -0.208 10.711 1 91.31 243 GLY A CA 1
ATOM 1831 C C . GLY A 1 243 ? -14.695 1.271 11.031 1 91.31 243 GLY A C 1
ATOM 1832 O O . GLY A 1 243 ? -13.656 1.901 10.805 1 91.31 243 GLY A O 1
ATOM 1833 N N . ASP A 1 244 ? -15.703 1.827 11.602 1 94 244 ASP A N 1
ATOM 1834 C CA . ASP A 1 244 ? -15.797 3.26 11.867 1 94 244 ASP A CA 1
ATOM 1835 C C . ASP A 1 244 ? -14.891 3.664 13.023 1 94 244 ASP A C 1
ATOM 1837 O O . ASP A 1 244 ? -14.398 4.793 13.07 1 94 244 ASP A O 1
ATOM 1841 N N . ASP A 1 245 ? -14.641 2.729 13.891 1 95.5 245 ASP A N 1
ATOM 1842 C CA . ASP A 1 245 ? -14.062 3.168 15.164 1 95.5 245 ASP A CA 1
ATOM 1843 C C . ASP A 1 245 ? -12.719 2.496 15.414 1 95.5 245 ASP A C 1
ATOM 1845 O O . ASP A 1 245 ? -12.117 2.672 16.484 1 95.5 245 ASP A O 1
ATOM 1849 N N . THR A 1 246 ? -12.219 1.699 14.484 1 93.75 246 THR A N 1
ATOM 1850 C CA . THR A 1 246 ? -10.938 1.021 14.625 1 93.75 246 THR A CA 1
ATOM 1851 C C . THR A 1 246 ? -10.172 1.019 13.305 1 93.75 246 THR A C 1
ATOM 1853 O O . THR A 1 246 ? -10.781 0.99 12.234 1 93.75 246 THR A O 1
ATOM 1856 N N . PRO A 1 247 ? -8.922 0.943 13.477 1 96.88 247 PRO A N 1
ATOM 1857 C CA . PRO A 1 247 ? -8.078 1.302 14.617 1 96.88 247 PRO A CA 1
ATOM 1858 C C . PRO A 1 247 ? -8.125 2.795 14.938 1 96.88 247 PRO A C 1
ATOM 1860 O O . PRO A 1 247 ? -8.367 3.613 14.055 1 96.88 247 PRO A O 1
ATOM 1863 N N . PRO A 1 248 ? -7.895 3.203 16.172 1 98.31 248 PRO A N 1
ATOM 1864 C CA . PRO A 1 248 ? -7.832 4.625 16.531 1 98.31 248 PRO A CA 1
ATOM 1865 C C . PRO A 1 248 ? -6.586 5.312 15.977 1 98.31 248 PRO A C 1
ATOM 1867 O O . PRO A 1 248 ? -5.641 4.645 15.555 1 98.31 248 PRO A O 1
ATOM 1870 N N . GLU A 1 249 ? -6.648 6.699 15.883 1 98.69 249 GLU A N 1
ATOM 1871 C CA . GLU A 1 249 ? -5.395 7.441 15.773 1 98.69 249 GLU A CA 1
ATOM 1872 C C . GLU A 1 249 ? -4.562 7.309 17.047 1 98.69 249 GLU A C 1
ATOM 1874 O O . GLU A 1 249 ? -5.109 7.117 18.141 1 98.69 249 GLU A O 1
ATOM 1879 N N . GLU A 1 250 ? -3.229 7.391 16.906 1 98.81 250 GLU A N 1
ATOM 1880 C CA . GLU A 1 250 ? -2.367 7.094 18.047 1 98.81 250 GLU A CA 1
ATOM 1881 C C . GLU A 1 250 ? -1.378 8.227 18.297 1 98.81 250 GLU A C 1
ATOM 1883 O O . GLU A 1 250 ? -0.674 8.664 17.391 1 98.81 250 GLU A O 1
ATOM 1888 N N . LEU A 1 251 ? -1.316 8.719 19.531 1 98.94 251 LEU A N 1
ATOM 1889 C CA . LEU A 1 251 ? -0.18 9.531 19.953 1 98.94 251 LEU A CA 1
ATOM 1890 C C . LEU A 1 251 ? 0.901 8.656 20.594 1 98.94 251 LEU A C 1
ATOM 1892 O O . LEU A 1 251 ? 0.662 8 21.609 1 98.94 251 LEU A O 1
ATOM 1896 N N . ASN A 1 252 ? 2.074 8.711 20.016 1 98.88 252 ASN A N 1
ATOM 1897 C CA . ASN A 1 252 ? 3.189 7.891 20.469 1 98.88 252 ASN A CA 1
ATOM 1898 C C . ASN A 1 252 ? 4.344 8.742 21 1 98.88 252 ASN A C 1
ATOM 1900 O O . ASN A 1 252 ? 4.641 9.797 20.422 1 98.88 252 ASN A O 1
ATOM 1904 N N . ALA A 1 253 ? 4.949 8.32 22.109 1 98.81 253 ALA A N 1
ATOM 1905 C CA . ALA A 1 253 ? 6.34 8.688 22.359 1 98.81 253 ALA A CA 1
ATOM 1906 C C . ALA A 1 253 ? 7.293 7.848 21.516 1 98.81 253 ALA A C 1
ATOM 1908 O O . ALA A 1 253 ? 7.426 6.641 21.734 1 98.81 253 ALA A O 1
ATOM 1909 N N . ILE A 1 254 ? 7.922 8.438 20.609 1 98.88 254 ILE A N 1
ATOM 1910 C CA . ILE A 1 254 ? 8.719 7.695 19.641 1 98.88 254 ILE A CA 1
ATOM 1911 C C . ILE A 1 254 ? 10.148 7.531 20.156 1 98.88 254 ILE A C 1
ATOM 1913 O O . ILE A 1 254 ? 10.898 8.5 20.234 1 98.88 254 ILE A O 1
ATOM 1917 N N . LEU A 1 255 ? 10.508 6.32 20.453 1 98.31 255 LEU A N 1
ATOM 1918 C CA . LEU A 1 255 ? 11.781 5.98 21.078 1 98.31 255 LEU A CA 1
ATOM 1919 C C . LEU A 1 255 ? 12.664 5.195 20.125 1 98.31 255 LEU A C 1
ATOM 1921 O O . LEU A 1 255 ? 12.164 4.477 19.25 1 98.31 255 LEU A O 1
ATOM 1925 N N . PRO A 1 256 ? 13.992 5.363 20.297 1 98.19 256 PRO A N 1
ATOM 1926 C CA . PRO A 1 256 ? 14.906 4.613 19.438 1 98.19 256 PRO A CA 1
ATOM 1927 C C . PRO A 1 256 ? 14.734 3.104 19.562 1 98.19 256 PRO A C 1
ATOM 1929 O O . PRO A 1 256 ? 14.531 2.598 20.672 1 98.19 256 PRO A O 1
ATOM 1932 N N . ASN A 1 257 ? 14.781 2.422 18.406 1 98.31 257 ASN A N 1
ATOM 1933 C CA . ASN A 1 257 ? 14.82 0.968 18.297 1 98.31 257 ASN A CA 1
ATOM 1934 C C . ASN A 1 257 ? 13.516 0.332 18.781 1 98.31 257 ASN A C 1
ATOM 1936 O O . ASN A 1 257 ? 13.516 -0.811 19.234 1 98.31 257 ASN A O 1
ATOM 1940 N N . LYS A 1 258 ? 12.461 1.045 18.781 1 98.75 258 LYS A N 1
ATOM 1941 C CA . LYS A 1 258 ? 11.164 0.485 19.156 1 98.75 258 LYS A CA 1
ATOM 1942 C C . LYS A 1 258 ? 10.281 0.261 17.922 1 98.75 258 LYS A C 1
ATOM 1944 O O . LYS A 1 258 ? 10.523 0.854 16.875 1 98.75 258 LYS A O 1
ATOM 1949 N N . HIS A 1 259 ? 9.375 -0.667 18.094 1 98.75 259 HIS A N 1
ATOM 1950 C CA . HIS A 1 259 ? 8.359 -0.967 17.078 1 98.75 259 HIS A CA 1
ATOM 1951 C C . HIS A 1 259 ? 6.965 -0.613 17.578 1 98.75 259 HIS A C 1
ATOM 1953 O O . HIS A 1 259 ? 6.598 -0.949 18.719 1 98.75 259 HIS A O 1
ATOM 1959 N N . TYR A 1 260 ? 6.18 0.022 16.75 1 98.88 260 TYR A N 1
ATOM 1960 C CA . TYR A 1 260 ? 4.902 0.56 17.219 1 98.88 260 TYR A CA 1
ATOM 1961 C C . TYR A 1 260 ? 3.738 -0.25 16.656 1 98.88 260 TYR A C 1
ATOM 1963 O O . TYR A 1 260 ? 2.594 0.213 16.672 1 98.88 260 TYR A O 1
ATOM 1971 N N . GLY A 1 261 ? 4.016 -1.415 16.125 1 98.38 261 GLY A N 1
ATOM 1972 C CA . GLY A 1 261 ? 3.025 -2.471 15.992 1 98.38 261 GLY A CA 1
ATOM 1973 C C . GLY A 1 261 ? 2.574 -2.682 14.555 1 98.38 261 GLY A C 1
ATOM 1974 O O . GLY A 1 261 ? 2.361 -3.818 14.133 1 98.38 261 GLY A O 1
ATOM 1975 N N . TRP A 1 262 ? 2.287 -1.687 13.711 1 98.12 262 TRP A N 1
ATOM 1976 C CA . TRP A 1 262 ? 1.806 -1.832 12.344 1 98.12 262 TRP A CA 1
ATOM 1977 C C . TRP A 1 262 ? 2.762 -2.684 11.516 1 98.12 262 TRP A C 1
ATOM 1979 O O . TRP A 1 262 ? 3.982 -2.555 11.633 1 98.12 262 TRP A O 1
ATOM 1989 N N . PRO A 1 263 ? 2.389 -3.559 10.711 1 97.69 263 PRO A N 1
ATOM 1990 C CA . PRO A 1 263 ? 0.987 -3.742 10.328 1 97.69 263 PRO A CA 1
ATOM 1991 C C . PRO A 1 263 ? 0.311 -4.879 11.094 1 97.69 263 PRO A C 1
ATOM 1993 O O . PRO A 1 263 ? -0.78 -5.316 10.719 1 97.69 263 PRO A O 1
ATOM 1996 N N . TYR A 1 264 ? 0.824 -5.387 12.141 1 97.12 264 TYR A N 1
ATOM 1997 C CA . TYR A 1 264 ? 0.38 -6.633 12.75 1 97.12 264 TYR A CA 1
ATOM 1998 C C . TYR A 1 264 ? -0.52 -6.363 13.953 1 97.12 264 TYR A C 1
ATOM 2000 O O . TYR A 1 264 ? -1.316 -7.219 14.344 1 97.12 264 TYR A O 1
ATOM 2008 N N . CYS A 1 265 ? -0.373 -5.195 14.57 1 96.44 265 CYS A N 1
ATOM 2009 C CA . CYS A 1 265 ? -1.158 -4.824 15.742 1 96.44 265 CYS A CA 1
ATOM 2010 C C . CYS A 1 265 ? -1.464 -3.33 15.742 1 96.44 265 CYS A C 1
ATOM 2012 O O . CYS A 1 265 ? -0.879 -2.572 14.969 1 96.44 265 CYS A O 1
ATOM 2014 N N . TRP A 1 266 ? -2.469 -2.924 16.5 1 97.19 266 TRP A N 1
ATOM 2015 C CA . TRP A 1 266 ? -2.859 -1.522 16.609 1 97.19 266 TRP A CA 1
ATOM 2016 C C . TRP A 1 266 ? -3.293 -1.19 18.031 1 97.19 266 TRP A C 1
ATOM 2018 O O . TRP A 1 266 ? -3.516 -2.09 18.844 1 97.19 266 TRP A O 1
ATOM 2028 N N . GLY A 1 267 ? -3.346 0.134 18.328 1 97.62 267 GLY A N 1
ATOM 2029 C CA . GLY A 1 267 ? -3.773 0.543 19.656 1 97.62 267 GLY A CA 1
ATOM 2030 C C . GLY A 1 267 ? -2.939 -0.069 20.766 1 97.62 267 GLY A C 1
ATOM 2031 O O . GLY A 1 267 ? -1.709 -0.036 20.703 1 97.62 267 GLY A O 1
ATOM 2032 N N . ASP A 1 268 ? -3.641 -0.48 21.828 1 97.5 268 ASP A N 1
ATOM 2033 C CA . ASP A 1 268 ? -2.939 -1.135 22.922 1 97.5 268 ASP A CA 1
ATOM 2034 C C . ASP A 1 268 ? -2.611 -2.586 22.578 1 97.5 268 ASP A C 1
ATOM 2036 O O . ASP A 1 268 ? -3.102 -3.51 23.234 1 97.5 268 ASP A O 1
ATOM 2040 N N . ARG A 1 269 ? -1.82 -2.734 21.531 1 97.88 269 ARG A N 1
ATOM 2041 C CA . ARG A 1 269 ? -1.204 -3.988 21.109 1 97.88 269 ARG A CA 1
ATOM 2042 C C . ARG A 1 269 ? -2.264 -5.016 20.719 1 97.88 269 ARG A C 1
ATOM 2044 O O . ARG A 1 269 ? -2.096 -6.211 20.984 1 97.88 269 ARG A O 1
ATOM 2051 N N . GLN A 1 270 ? -3.361 -4.559 20.203 1 96.44 270 GLN A N 1
ATOM 2052 C CA . GLN A 1 270 ? -4.387 -5.465 19.688 1 96.44 270 GLN A CA 1
ATOM 2053 C C . GLN A 1 270 ? -3.941 -6.117 18.375 1 96.44 270 GLN A C 1
ATOM 2055 O O . GLN A 1 270 ? -3.467 -5.438 17.469 1 96.44 270 GLN A O 1
ATOM 2060 N N . VAL A 1 271 ? -4.102 -7.418 18.297 1 94.75 271 VAL A N 1
ATOM 2061 C CA . VAL A 1 271 ? -3.738 -8.156 17.094 1 94.75 271 VAL A CA 1
ATOM 2062 C C . VAL A 1 271 ? -4.723 -7.836 15.969 1 94.75 271 VAL A C 1
ATOM 2064 O O . VAL A 1 271 ? -5.941 -7.91 16.156 1 94.75 271 VAL A O 1
ATOM 2067 N N . THR A 1 272 ? -4.191 -7.434 14.828 1 92.69 272 THR A N 1
ATOM 2068 C CA . THR A 1 272 ? -5.078 -7.141 13.703 1 92.69 272 THR A CA 1
ATOM 2069 C C . THR A 1 272 ? -5.691 -8.422 13.156 1 92.69 272 THR A C 1
ATOM 2071 O O . THR A 1 272 ? -5.031 -9.461 13.109 1 92.69 272 THR A O 1
ATOM 2074 N N . LYS A 1 273 ? -6.918 -8.312 12.594 1 88.12 273 LYS A N 1
ATOM 2075 C CA . LYS A 1 273 ? -7.602 -9.445 11.969 1 88.12 273 LYS A CA 1
ATOM 2076 C C . LYS A 1 273 ? -7.629 -9.297 10.453 1 88.12 273 LYS A C 1
ATOM 2078 O O . LYS A 1 273 ? -8.141 -10.172 9.75 1 88.12 273 LYS A O 1
ATOM 2083 N N . PHE A 1 274 ? -7.043 -8.266 9.938 1 84.06 274 PHE A N 1
ATOM 2084 C CA . PHE A 1 274 ? -7.223 -7.953 8.523 1 84.06 274 PHE A CA 1
ATOM 2085 C C . PHE A 1 274 ? -5.891 -8.016 7.785 1 84.06 274 PHE A C 1
ATOM 2087 O O . PHE A 1 274 ? -5.781 -7.539 6.656 1 84.06 274 PHE A O 1
ATOM 2094 N N . GLN A 1 275 ? -4.918 -8.516 8.43 1 82.38 275 GLN A N 1
ATOM 2095 C CA . GLN A 1 275 ? -3.635 -8.891 7.852 1 82.38 275 GLN A CA 1
ATOM 2096 C C . GLN A 1 275 ? -3.385 -10.391 7.996 1 82.38 275 GLN A C 1
ATOM 2098 O O . GLN A 1 275 ? -3.137 -10.883 9.102 1 82.38 275 GLN A O 1
ATOM 2103 N N . VAL A 1 276 ? -3.34 -11.039 6.91 1 82.31 276 VAL A N 1
ATOM 2104 C CA . VAL A 1 276 ? -3.311 -12.492 7.016 1 82.31 276 VAL A CA 1
ATOM 2105 C C . VAL A 1 276 ? -1.868 -12.969 7.172 1 82.31 276 VAL A C 1
ATOM 2107 O O . VAL A 1 276 ? -1.623 -14.078 7.652 1 82.31 276 VAL A O 1
ATOM 2110 N N . ASN A 1 277 ? -0.938 -12.141 6.754 1 87.25 277 ASN A N 1
ATOM 2111 C CA . ASN A 1 277 ? 0.46 -12.547 6.887 1 87.25 277 ASN A CA 1
ATOM 2112 C C . ASN A 1 277 ? 0.944 -12.422 8.328 1 87.25 277 ASN A C 1
ATOM 2114 O O . ASN A 1 277 ? 0.599 -11.469 9.023 1 87.25 277 ASN A O 1
ATOM 2118 N N . GLU A 1 278 ? 1.682 -13.391 8.773 1 90.31 278 GLU A N 1
ATOM 2119 C CA . GLU A 1 278 ? 2.4 -13.297 10.039 1 90.31 278 GLU A CA 1
ATOM 2120 C C . GLU A 1 278 ? 3.693 -12.5 9.883 1 90.31 278 GLU A C 1
ATOM 2122 O O . GLU A 1 278 ? 4.234 -12.391 8.773 1 90.31 278 GLU A O 1
ATOM 2127 N N . PRO A 1 279 ? 4.164 -11.836 11.031 1 92.62 279 PRO A N 1
ATOM 2128 C CA . PRO A 1 279 ? 5.508 -11.266 10.938 1 92.62 279 PRO A CA 1
ATOM 2129 C C . PRO A 1 279 ? 6.574 -12.32 10.641 1 92.62 279 PRO A C 1
ATOM 2131 O O . PRO A 1 279 ? 6.387 -13.5 10.945 1 92.62 279 PRO A O 1
ATOM 2134 N N . PRO A 1 280 ? 7.719 -11.898 10 1 86.06 280 PRO A N 1
ATOM 2135 C CA . PRO A 1 280 ? 8.773 -12.875 9.688 1 86.06 280 PRO A CA 1
ATOM 2136 C C . PRO A 1 280 ? 9.234 -13.656 10.914 1 86.06 280 PRO A C 1
ATOM 2138 O O . PRO A 1 280 ? 9.633 -13.055 11.922 1 86.06 280 PRO A O 1
ATOM 2141 N N . ASN A 1 281 ? 9.188 -14.93 10.891 1 88 281 ASN A N 1
ATOM 2142 C CA . ASN A 1 281 ? 9.758 -15.891 11.828 1 88 281 ASN A CA 1
ATOM 2143 C C . ASN A 1 281 ? 9.047 -15.852 13.18 1 88 281 ASN A C 1
ATOM 2145 O O . ASN A 1 281 ? 9.617 -16.25 14.195 1 88 281 ASN A O 1
ATOM 2149 N N . THR A 1 282 ? 7.91 -15.305 13.297 1 93.69 282 THR A N 1
ATOM 2150 C CA . THR A 1 282 ? 7.121 -15.266 14.523 1 93.69 282 THR A CA 1
ATOM 2151 C C . THR A 1 282 ? 5.633 -15.156 14.203 1 93.69 282 THR A C 1
ATOM 2153 O O . THR A 1 282 ? 5.227 -15.312 13.047 1 93.69 282 THR A O 1
ATOM 2156 N N . THR A 1 283 ? 4.727 -15.102 15.172 1 93.38 283 THR A N 1
ATOM 2157 C CA . THR A 1 283 ? 3.285 -14.93 15.023 1 93.38 283 THR A CA 1
ATOM 2158 C C . THR A 1 283 ? 2.846 -13.562 15.523 1 93.38 283 THR A C 1
ATOM 2160 O O . THR A 1 283 ? 3.529 -12.945 16.344 1 93.38 283 THR A O 1
ATOM 2163 N N . LYS A 1 284 ? 1.786 -13.102 15.039 1 94.94 284 LYS A N 1
ATOM 2164 C CA . LYS A 1 284 ? 1.23 -11.852 15.539 1 94.94 284 LYS A CA 1
ATOM 2165 C C . LYS A 1 284 ? 1.008 -11.914 17.047 1 94.94 284 LYS A C 1
ATOM 2167 O O . LYS A 1 284 ? 1.27 -10.945 17.766 1 94.94 284 LYS A O 1
ATOM 2172 N N . ALA A 1 285 ? 0.55 -13.055 17.516 1 94.06 285 ALA A N 1
ATOM 2173 C CA . ALA A 1 285 ? 0.266 -13.242 18.938 1 94.06 285 ALA A CA 1
ATOM 2174 C C . ALA A 1 285 ? 1.526 -13.055 19.781 1 94.06 285 ALA A C 1
ATOM 2176 O O . ALA A 1 285 ? 1.464 -12.539 20.891 1 94.06 285 ALA A O 1
ATOM 2177 N N . ASP A 1 286 ? 2.652 -13.453 19.25 1 97.12 286 ASP A N 1
ATOM 2178 C CA . ASP A 1 286 ? 3.914 -13.344 19.984 1 97.12 286 ASP A CA 1
ATOM 2179 C C . ASP A 1 286 ? 4.551 -11.977 19.766 1 97.12 286 ASP A C 1
ATOM 2181 O O . ASP A 1 286 ? 5.258 -11.469 20.641 1 97.12 286 ASP A O 1
ATOM 2185 N N . PHE A 1 287 ? 4.332 -11.398 18.656 1 97.81 287 PHE A N 1
ATOM 2186 C CA . PHE A 1 287 ? 4.973 -10.156 18.25 1 97.81 287 PHE A CA 1
ATOM 2187 C C . PHE A 1 287 ? 4.309 -8.961 18.938 1 97.81 287 PHE A C 1
ATOM 2189 O O . PHE A 1 287 ? 4.996 -8.078 19.453 1 97.81 287 PHE A O 1
ATOM 2196 N N . CYS A 1 288 ? 3.033 -8.859 19.016 1 98.06 288 CYS A N 1
ATOM 2197 C CA . CYS A 1 288 ? 2.285 -7.664 19.391 1 98.06 288 CYS A CA 1
ATOM 2198 C C . CYS A 1 288 ? 2.602 -7.25 20.812 1 98.06 288 CYS A C 1
ATOM 2200 O O . CYS A 1 288 ? 2.807 -6.066 21.094 1 98.06 288 CYS A O 1
ATOM 2202 N N . PRO A 1 289 ? 2.762 -8.188 21.766 1 98.25 289 PRO A N 1
ATOM 2203 C CA . PRO A 1 289 ? 3.086 -7.781 23.125 1 98.25 289 PRO A CA 1
ATOM 2204 C C . PRO A 1 289 ? 4.457 -7.113 23.234 1 98.25 289 PRO A C 1
ATOM 2206 O O . PRO A 1 289 ? 4.75 -6.465 24.25 1 98.25 289 PRO A O 1
ATOM 2209 N N . THR A 1 290 ? 5.301 -7.289 22.266 1 98.38 290 THR A N 1
ATOM 2210 C CA . THR A 1 290 ? 6.656 -6.754 22.328 1 98.38 290 THR A CA 1
ATOM 2211 C C . THR A 1 290 ? 6.707 -5.336 21.766 1 98.38 290 THR A C 1
ATOM 2213 O O . THR A 1 290 ? 7.75 -4.68 21.828 1 98.38 290 THR A O 1
ATOM 2216 N N . THR A 1 291 ? 5.652 -4.789 21.219 1 98.62 291 THR A N 1
ATOM 2217 C CA . THR A 1 291 ? 5.602 -3.479 20.578 1 98.62 291 THR A CA 1
ATOM 2218 C C . THR A 1 291 ? 5.246 -2.396 21.594 1 98.62 291 THR A C 1
ATOM 2220 O O . THR A 1 291 ? 4.977 -2.695 22.75 1 98.62 291 THR A O 1
ATOM 2223 N N . GLU A 1 292 ? 5.324 -1.141 21.203 1 98.69 292 GLU A N 1
ATOM 2224 C CA . GLU A 1 292 ? 4.969 -0.017 22.062 1 98.69 292 GLU A CA 1
ATOM 2225 C C . GLU A 1 292 ? 3.504 0.371 21.891 1 98.69 292 GLU A C 1
ATOM 2227 O O . GLU A 1 292 ? 3.008 0.464 20.766 1 98.69 292 GLU A O 1
ATOM 2232 N N . ALA A 1 293 ? 2.824 0.516 23 1 98.38 293 ALA A N 1
ATOM 2233 C CA . ALA A 1 293 ? 1.453 1.019 22.984 1 98.38 293 ALA A CA 1
ATOM 2234 C C . ALA A 1 293 ? 1.429 2.541 22.906 1 98.38 293 ALA A C 1
ATOM 2236 O O . ALA A 1 293 ? 2.336 3.213 23.406 1 98.38 293 ALA A O 1
ATOM 2237 N N . PRO A 1 294 ? 0.403 3.096 22.266 1 98.69 294 PRO A N 1
ATOM 2238 C CA . PRO A 1 294 ? 0.276 4.555 22.281 1 98.69 294 PRO A CA 1
ATOM 2239 C C . PRO A 1 294 ? -0.001 5.105 23.672 1 98.69 294 PRO A C 1
ATOM 2241 O O . PRO A 1 294 ? -0.551 4.398 24.531 1 98.69 294 PRO A O 1
ATOM 2244 N N . LEU A 1 295 ? 0.37 6.301 23.844 1 98.75 295 LEU A N 1
ATOM 2245 C CA . LEU A 1 295 ? 0.118 6.961 25.109 1 98.75 295 LEU A CA 1
ATOM 2246 C C . LEU A 1 295 ? -1.298 7.527 25.172 1 98.75 295 LEU A C 1
ATOM 2248 O O . LEU A 1 295 ? -1.9 7.609 26.234 1 98.75 295 LEU A O 1
ATOM 2252 N N . LEU A 1 296 ? -1.812 8.008 24.094 1 98.69 296 LEU A N 1
ATOM 2253 C CA . LEU A 1 296 ? -3.197 8.422 23.891 1 98.69 296 LEU A CA 1
ATOM 2254 C C . LEU A 1 296 ? -3.74 7.902 22.562 1 98.69 296 LEU A C 1
ATOM 2256 O O . LEU A 1 296 ? -2.973 7.641 21.641 1 98.69 296 LEU A O 1
ATOM 2260 N N . GLN A 1 297 ? -4.977 7.707 22.531 1 98.31 297 GLN A N 1
ATOM 2261 C CA . GLN A 1 297 ? -5.695 7.387 21.312 1 98.31 297 GLN A CA 1
ATOM 2262 C C . GLN A 1 297 ? -6.711 8.469 20.969 1 98.31 297 GLN A C 1
ATOM 2264 O O . GLN A 1 297 ? -7.121 9.242 21.828 1 98.31 297 GLN A O 1
ATOM 2269 N N . TYR A 1 298 ? -7.012 8.656 19.75 1 98.31 298 TYR A N 1
ATOM 2270 C CA . TYR A 1 298 ? -8.055 9.555 19.266 1 98.31 298 TYR A CA 1
ATOM 2271 C C . TYR A 1 298 ? -9 8.828 18.312 1 98.31 298 TYR A C 1
ATOM 2273 O O . TYR A 1 298 ? -8.75 7.68 17.938 1 98.31 298 TYR A O 1
ATOM 2281 N N . THR A 1 299 ? -10.086 9.461 17.969 1 97.94 299 THR A N 1
ATOM 2282 C CA . THR A 1 299 ? -11.109 8.883 17.109 1 97.94 299 THR A CA 1
ATOM 2283 C C . THR A 1 299 ? -10.508 8.398 15.789 1 97.94 299 THR A C 1
ATOM 2285 O O . THR A 1 299 ? -9.688 9.094 15.188 1 97.94 299 THR A O 1
ATOM 2288 N N . ALA A 1 300 ? -10.945 7.227 15.344 1 97.94 300 ALA A N 1
ATOM 2289 C CA . ALA A 1 300 ? -10.438 6.609 14.125 1 97.94 300 ALA A CA 1
ATOM 2290 C C . ALA A 1 300 ? -10.688 7.5 12.914 1 97.94 300 ALA A C 1
ATOM 2292 O O . ALA A 1 300 ? -11.727 8.164 12.828 1 97.94 300 ALA A O 1
ATOM 2293 N N . HIS A 1 301 ? -9.727 7.531 11.977 1 97.5 301 HIS A N 1
ATOM 2294 C CA . HIS A 1 301 ? -9.836 8.055 10.617 1 97.5 301 HIS A CA 1
ATOM 2295 C C . HIS A 1 301 ? -9.867 9.578 10.625 1 97.5 301 HIS A C 1
ATOM 2297 O O . HIS A 1 301 ? -10.203 10.203 9.609 1 97.5 301 HIS A O 1
ATOM 2303 N N . ALA A 1 302 ? -9.57 10.195 11.797 1 98.56 302 ALA A N 1
ATOM 2304 C CA . ALA A 1 302 ? -9.578 11.656 11.898 1 98.56 302 ALA A CA 1
ATOM 2305 C C . ALA A 1 302 ? -8.414 12.258 11.109 1 98.56 302 ALA A C 1
ATOM 2307 O O . ALA A 1 302 ? -8.461 13.422 10.711 1 98.56 302 ALA A O 1
ATOM 2308 N N . ALA A 1 303 ? -7.32 11.5 10.992 1 98.5 303 ALA A N 1
ATOM 2309 C CA . ALA A 1 303 ? -6.191 11.828 10.125 1 98.5 303 ALA A CA 1
ATOM 2310 C C . ALA A 1 303 ? -5.406 13.016 10.672 1 98.5 303 ALA A C 1
ATOM 2312 O O . ALA A 1 303 ? -5.387 14.086 10.07 1 98.5 303 ALA A O 1
ATOM 2313 N N . PRO A 1 304 ? -4.629 12.82 11.711 1 98.81 304 PRO A N 1
ATOM 2314 C CA . PRO A 1 304 ? -3.76 13.883 12.211 1 98.81 304 PRO A CA 1
ATOM 2315 C C . PRO A 1 304 ? -2.641 14.242 11.242 1 98.81 304 PRO A C 1
ATOM 2317 O O . PRO A 1 304 ? -2.002 13.352 10.672 1 98.81 304 PRO A O 1
ATOM 2320 N N . ILE A 1 305 ? -2.418 15.531 10.992 1 98.75 305 ILE A N 1
ATOM 2321 C CA . ILE A 1 305 ? -1.368 16 10.094 1 98.75 305 ILE A CA 1
ATOM 2322 C C . ILE A 1 305 ? -0.359 16.844 10.867 1 98.75 305 ILE A C 1
ATOM 2324 O O . ILE A 1 305 ? 0.599 16.312 11.438 1 98.75 305 ILE A O 1
ATOM 2328 N N . GLY A 1 306 ? -0.625 18.188 10.984 1 98.75 306 GLY A N 1
ATOM 2329 C CA . GLY A 1 306 ? 0.277 19.062 11.695 1 98.75 306 GLY A CA 1
ATOM 2330 C C . GLY A 1 306 ? 0.281 18.844 13.195 1 98.75 306 GLY A C 1
ATOM 2331 O O . GLY A 1 306 ? -0.765 18.578 13.789 1 98.75 306 GLY A O 1
ATOM 2332 N N . PHE A 1 307 ? 1.391 19 13.805 1 98.81 307 PHE A N 1
ATOM 2333 C CA . PHE A 1 307 ? 1.62 18.812 15.234 1 98.81 307 PHE A CA 1
ATOM 2334 C C . PHE A 1 307 ? 2.684 19.766 15.742 1 98.81 307 PHE A C 1
ATOM 2336 O O . PHE A 1 307 ? 3.818 19.766 15.258 1 98.81 307 PHE A O 1
ATOM 2343 N N . VAL A 1 308 ? 2.334 20.609 16.734 1 98.75 308 VAL A N 1
ATOM 2344 C CA . VAL A 1 308 ? 3.311 21.578 17.219 1 98.75 308 VAL A CA 1
ATOM 2345 C C . VAL A 1 308 ? 3.162 21.766 18.719 1 98.75 308 VAL A C 1
ATOM 2347 O O . VAL A 1 308 ? 2.043 21.828 19.234 1 98.75 308 VAL A O 1
ATOM 2350 N N . PHE A 1 309 ? 4.242 21.719 19.406 1 98.88 309 PHE A N 1
ATOM 2351 C CA . PHE A 1 309 ? 4.25 22.156 20.797 1 98.88 309 PHE A CA 1
ATOM 2352 C C . PHE A 1 309 ? 4.223 23.688 20.891 1 98.88 309 PHE A C 1
ATOM 2354 O O . PHE A 1 309 ? 4.945 24.359 20.156 1 98.88 309 PHE A O 1
ATOM 2361 N N . TYR A 1 310 ? 3.41 24.172 21.781 1 98.81 310 TYR A N 1
ATOM 2362 C CA . TYR A 1 310 ? 3.297 25.625 21.922 1 98.81 310 TYR A CA 1
ATOM 2363 C C . TYR A 1 310 ? 4.293 26.141 22.953 1 98.81 310 TYR A C 1
ATOM 2365 O O . TYR A 1 310 ? 4.309 25.703 24.109 1 98.81 310 TYR A O 1
ATOM 2373 N N . THR A 1 311 ? 5.074 27.109 22.562 1 98.38 311 THR A N 1
ATOM 2374 C CA . THR A 1 311 ? 6.086 27.688 23.453 1 98.38 311 THR A CA 1
ATOM 2375 C C . THR A 1 311 ? 5.953 29.219 23.484 1 98.38 311 THR A C 1
ATOM 2377 O O . THR A 1 311 ? 6.758 29.891 24.125 1 98.38 311 THR A O 1
ATOM 2380 N N . GLY A 1 312 ? 4.98 29.719 22.797 1 97.5 312 GLY A N 1
ATOM 2381 C CA . GLY A 1 312 ? 4.828 31.156 22.672 1 97.5 312 GLY A CA 1
ATOM 2382 C C . GLY A 1 312 ? 4.25 31.812 23.906 1 97.5 312 GLY A C 1
ATOM 2383 O O . GLY A 1 312 ? 3.949 31.125 24.891 1 97.5 312 GLY A O 1
ATOM 2384 N N . GLU A 1 313 ? 4.156 33.188 23.844 1 96.75 313 GLU A N 1
ATOM 2385 C CA . GLU A 1 313 ? 3.688 33.938 25 1 96.75 313 GLU A CA 1
ATOM 2386 C C . GLU A 1 313 ? 2.391 34.688 24.688 1 96.75 313 GLU A C 1
ATOM 2388 O O . GLU A 1 313 ? 1.803 35.312 25.562 1 96.75 313 GLU A O 1
ATOM 2393 N N . GLN A 1 314 ? 1.958 34.5 23.438 1 97.75 314 GLN A N 1
ATOM 2394 C CA . GLN A 1 314 ? 0.721 35.188 23.094 1 97.75 314 GLN A CA 1
ATOM 2395 C C . GLN A 1 314 ? -0.482 34.531 23.766 1 97.75 314 GLN A C 1
ATOM 2397 O O . GLN A 1 314 ? -1.395 35.219 24.219 1 97.75 314 GLN A O 1
ATOM 2402 N N . PHE A 1 315 ? -0.559 33.188 23.766 1 98.44 315 PHE A N 1
ATOM 2403 C CA . PHE A 1 315 ? -1.622 32.469 24.453 1 98.44 315 PHE A CA 1
ATOM 2404 C C . PHE A 1 315 ? -1.441 32.562 25.969 1 98.44 315 PHE A C 1
ATOM 2406 O O . PHE A 1 315 ? -0.341 32.812 26.453 1 98.44 315 PHE A O 1
ATOM 2413 N N . PRO A 1 316 ? -2.525 32.375 26.703 1 97.88 316 PRO A N 1
ATOM 2414 C CA . PRO A 1 316 ? -2.381 32.281 28.156 1 97.88 316 PRO A CA 1
ATOM 2415 C C . PRO A 1 316 ? -1.357 31.25 28.594 1 97.88 316 PRO A C 1
ATOM 2417 O O . PRO A 1 316 ? -1.161 30.25 27.891 1 97.88 316 PRO A O 1
ATOM 2420 N N . GLN A 1 317 ? -0.805 31.375 29.75 1 96.81 317 GLN A N 1
ATOM 2421 C CA . GLN A 1 317 ? 0.311 30.578 30.234 1 96.81 317 GLN A CA 1
ATOM 2422 C C . GLN A 1 317 ? -0.053 29.094 30.281 1 96.81 317 GLN A C 1
ATOM 2424 O O . GLN A 1 317 ? 0.794 28.234 30.047 1 96.81 317 GLN A O 1
ATOM 2429 N N . GLN A 1 318 ? -1.227 28.781 30.5 1 96.31 318 GLN A N 1
ATOM 2430 C CA . GLN A 1 318 ? -1.652 27.406 30.688 1 96.31 318 GLN A CA 1
ATOM 2431 C C . GLN A 1 318 ? -1.544 26.625 29.375 1 96.31 318 GLN A C 1
ATOM 2433 O O . GLN A 1 318 ? -1.61 25.391 29.375 1 96.31 318 GLN A O 1
ATOM 2438 N N . TYR A 1 319 ? -1.402 27.219 28.25 1 98 319 TYR A N 1
ATOM 2439 C CA . TYR A 1 319 ? -1.272 26.547 26.953 1 98 319 TYR A CA 1
ATOM 2440 C C . TYR A 1 319 ? 0.181 26.188 26.672 1 98 319 TYR A C 1
ATOM 2442 O O . TYR A 1 319 ? 0.464 25.375 25.797 1 98 319 TYR A O 1
ATOM 2450 N N . ARG A 1 320 ? 1.143 26.891 27.375 1 97.69 320 ARG A N 1
ATOM 2451 C CA 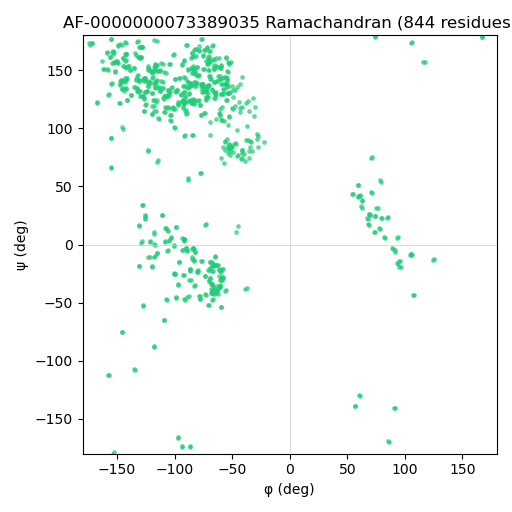. ARG A 1 320 ? 2.561 26.656 27.141 1 97.69 320 ARG A CA 1
ATOM 2452 C C . ARG A 1 320 ? 2.955 25.234 27.531 1 97.69 320 ARG A C 1
ATOM 2454 O O . ARG A 1 320 ? 2.609 24.766 28.609 1 97.69 320 ARG A O 1
ATOM 2461 N N . GLY A 1 321 ? 3.643 24.531 26.578 1 97.94 321 GLY A N 1
ATOM 2462 C CA . GLY A 1 321 ? 4.074 23.156 26.812 1 97.94 321 GLY A CA 1
ATOM 2463 C C . GLY A 1 321 ? 3.082 22.125 26.312 1 97.94 321 GLY A C 1
ATOM 2464 O O . GLY A 1 321 ? 3.422 20.953 26.188 1 97.94 321 GLY A O 1
ATOM 2465 N N . ASP A 1 322 ? 1.848 22.547 26.047 1 98.81 322 ASP A N 1
ATOM 2466 C CA . ASP A 1 322 ? 0.892 21.672 25.391 1 98.81 322 ASP A CA 1
ATOM 2467 C C . ASP A 1 322 ? 1.16 21.609 23.875 1 98.81 322 ASP A C 1
ATOM 2469 O O . ASP A 1 322 ? 1.97 22.375 23.359 1 98.81 322 ASP A O 1
ATOM 2473 N N . ALA A 1 323 ? 0.526 20.625 23.266 1 98.94 323 ALA A N 1
ATOM 2474 C CA . ALA A 1 323 ? 0.655 20.516 21.812 1 98.94 323 ALA A CA 1
ATOM 2475 C C . ALA A 1 323 ? -0.687 20.734 21.125 1 98.94 323 ALA A C 1
ATOM 2477 O O . ALA A 1 323 ? -1.744 20.578 21.75 1 98.94 323 ALA A O 1
ATOM 2478 N N . PHE A 1 324 ? -0.632 21.172 19.906 1 98.94 324 PHE A N 1
ATOM 2479 C CA . PHE A 1 324 ? -1.79 21.266 19.031 1 98.94 324 PHE A CA 1
ATOM 2480 C C . PHE A 1 324 ? -1.625 20.359 17.828 1 98.94 324 PHE A C 1
ATOM 2482 O O . PHE A 1 324 ? -0.527 20.234 17.281 1 98.94 324 PHE A O 1
ATOM 2489 N N . VAL A 1 325 ? -2.674 19.719 17.438 1 98.94 325 VAL A N 1
ATOM 2490 C CA . VAL A 1 325 ? -2.684 18.828 16.281 1 98.94 325 VAL A CA 1
ATOM 2491 C C . VAL A 1 325 ? -3.855 19.172 15.375 1 98.94 325 VAL A C 1
ATOM 2493 O O . VAL A 1 325 ? -4.965 19.422 15.852 1 98.94 325 VAL A O 1
ATOM 2496 N N . ALA A 1 326 ? -3.594 19.297 14.07 1 98.94 326 ALA A N 1
ATOM 2497 C CA . ALA A 1 326 ? -4.633 19.5 13.07 1 98.94 326 ALA A CA 1
ATOM 2498 C C . ALA A 1 326 ? -5.117 18.172 12.492 1 98.94 326 ALA A C 1
ATOM 2500 O O . ALA A 1 326 ? -4.32 17.391 11.977 1 98.94 326 ALA A O 1
ATOM 2501 N N . PHE A 1 327 ? -6.379 17.906 12.609 1 98.81 327 PHE A N 1
ATOM 2502 C CA . PHE A 1 327 ? -6.98 16.734 11.984 1 98.81 327 PHE A CA 1
ATOM 2503 C C . PHE A 1 327 ? -7.605 17.094 10.641 1 98.81 327 PHE A C 1
ATOM 2505 O O . PHE A 1 327 ? -8.477 17.953 10.57 1 98.81 327 PHE A O 1
ATOM 2512 N N . ARG A 1 328 ? -7.168 16.453 9.625 1 98.31 328 ARG A N 1
ATOM 2513 C CA . ARG A 1 328 ? -7.617 16.703 8.266 1 98.31 328 ARG A CA 1
ATOM 2514 C C . ARG A 1 328 ? -9.086 16.328 8.086 1 98.31 328 ARG A C 1
ATOM 2516 O O . ARG A 1 328 ? -9.844 17.047 7.441 1 98.31 328 ARG A O 1
ATOM 2523 N N . GLY A 1 329 ? -9.438 15.195 8.648 1 97.62 329 GLY A N 1
ATOM 2524 C CA . GLY A 1 329 ? -10.812 14.719 8.57 1 97.62 329 GLY A CA 1
ATOM 2525 C C . GLY A 1 329 ? -10.938 13.398 7.832 1 97.62 329 GLY A C 1
ATOM 2526 O O . GLY A 1 329 ? -10.156 13.117 6.922 1 97.62 329 GLY A O 1
ATOM 2527 N N . SER A 1 330 ? -12.008 12.711 8.133 1 95.75 330 SER A N 1
ATOM 2528 C CA . SER A 1 330 ? -12.211 11.367 7.605 1 95.75 330 SER A CA 1
ATOM 2529 C C . SER A 1 330 ? -12.844 11.406 6.215 1 95.75 330 SER A C 1
ATOM 2531 O O . SER A 1 330 ? -13.555 12.352 5.879 1 95.75 330 SER A O 1
ATOM 2533 N N . TRP A 1 331 ? -12.562 10.406 5.414 1 93.25 331 TRP A N 1
ATOM 2534 C CA . TRP A 1 331 ? -13.242 10.141 4.148 1 93.25 331 TRP A CA 1
ATOM 2535 C C . TRP A 1 331 ? -13.875 8.75 4.152 1 93.25 331 TRP A C 1
ATOM 2537 O O . TRP A 1 331 ? -14.672 8.422 3.266 1 93.25 331 TRP A O 1
ATOM 2547 N N . ASN A 1 332 ? -13.586 7.91 5.109 1 92.75 332 ASN A N 1
ATOM 2548 C CA . ASN A 1 332 ? -14 6.508 5.133 1 92.75 332 ASN A CA 1
ATOM 2549 C C . ASN A 1 332 ? -14.703 6.148 6.438 1 92.75 332 ASN A C 1
ATOM 2551 O O . ASN A 1 332 ? -14.484 5.066 6.988 1 92.75 332 ASN A O 1
ATOM 2555 N N . ARG A 1 333 ? -15.414 7.023 6.992 1 92 333 ARG A N 1
ATOM 2556 C CA . ARG A 1 333 ? -16.234 6.84 8.188 1 92 333 ARG A CA 1
ATOM 2557 C C . ARG A 1 333 ? -17.672 7.254 7.926 1 92 333 ARG A C 1
ATOM 2559 O O . ARG A 1 333 ? -17.938 8.234 7.227 1 92 333 ARG A O 1
ATOM 2566 N N . SER A 1 334 ? -18.625 6.48 8.547 1 90.56 334 SER A N 1
ATOM 2567 C CA . SER A 1 334 ? -20.031 6.781 8.328 1 90.56 334 SER A CA 1
ATOM 2568 C C . SER A 1 334 ? -20.422 8.117 8.953 1 90.56 334 SER A C 1
ATOM 2570 O O . SER A 1 334 ? -21.281 8.828 8.422 1 90.56 334 SER A O 1
ATOM 2572 N N . GLN A 1 335 ? -19.891 8.375 10.109 1 91.44 335 GLN A N 1
ATOM 2573 C CA . GLN A 1 335 ? -19.953 9.695 10.719 1 91.44 335 GLN A CA 1
ATOM 2574 C C . GLN A 1 335 ? -18.578 10.375 10.703 1 91.44 335 GLN A C 1
ATOM 2576 O O . GLN A 1 335 ? -17.656 9.938 11.398 1 91.44 335 GLN A O 1
ATOM 2581 N N . PRO A 1 336 ? -18.453 11.453 9.969 1 94.19 336 PRO A N 1
ATOM 2582 C CA . PRO A 1 336 ? -17.141 12.07 9.797 1 94.19 336 PRO A CA 1
ATOM 2583 C C . PRO A 1 336 ? -16.469 12.398 11.125 1 94.19 336 PRO A C 1
ATOM 2585 O O . PRO A 1 336 ? -17.141 12.805 12.078 1 94.19 336 PRO A O 1
ATOM 2588 N N . SER A 1 337 ? -15.211 12.195 11.172 1 95.56 337 SER A N 1
ATOM 2589 C CA . SER A 1 337 ? -14.367 12.547 12.305 1 95.56 337 SER A CA 1
ATOM 2590 C C . SER A 1 337 ? -13.242 13.484 11.883 1 95.56 337 SER A C 1
ATOM 2592 O O . SER A 1 337 ? -12.805 13.461 10.727 1 95.56 337 SER A O 1
ATOM 2594 N N . GLY A 1 338 ? -12.719 14.336 12.828 1 97.81 338 GLY A N 1
ATOM 2595 C CA . GLY A 1 338 ? -11.656 15.289 12.547 1 97.81 338 GLY A CA 1
ATOM 2596 C C . GLY A 1 338 ? -12.172 16.641 12.109 1 97.81 338 GLY A C 1
ATOM 2597 O O . GLY A 1 338 ? -13.062 17.219 12.75 1 97.81 338 GLY A O 1
ATOM 2598 N N . TYR A 1 339 ? -11.484 17.234 11.125 1 98.12 339 TYR A N 1
ATOM 2599 C CA . TYR A 1 339 ? -11.836 18.578 10.656 1 98.12 339 TYR A CA 1
ATOM 2600 C C . TYR A 1 339 ? -11.75 19.594 11.789 1 98.12 339 TYR A C 1
ATOM 2602 O O . TYR A 1 339 ? -12.664 20.406 11.977 1 98.12 339 TYR A O 1
ATOM 2610 N N . ASN A 1 340 ? -10.766 19.484 12.586 1 98.75 340 ASN A N 1
ATOM 2611 C CA . ASN A 1 340 ? -10.617 20.344 13.766 1 98.75 340 ASN A CA 1
ATOM 2612 C C . ASN A 1 340 ? -9.164 20.391 14.242 1 98.75 340 ASN A C 1
ATOM 2614 O O . ASN A 1 340 ? -8.312 19.688 13.711 1 98.75 340 ASN A O 1
ATOM 2618 N N . VAL A 1 341 ? -8.922 21.328 15.07 1 98.94 341 VAL A N 1
ATOM 2619 C CA . VAL A 1 341 ? -7.66 21.391 15.797 1 98.94 341 VAL A CA 1
ATOM 2620 C C . VAL A 1 341 ? -7.879 20.969 17.25 1 98.94 341 VAL A C 1
ATOM 2622 O O . VAL A 1 341 ? -8.797 21.438 17.906 1 98.94 341 VAL A O 1
ATOM 2625 N N . VAL A 1 342 ? -7.043 20.109 17.688 1 98.88 342 VAL A N 1
ATOM 2626 C CA . VAL A 1 342 ? -7.145 19.531 19.016 1 98.88 342 VAL A CA 1
ATOM 2627 C C . VAL A 1 342 ? -5.922 19.922 19.844 1 98.88 342 VAL A C 1
ATOM 2629 O O . VAL A 1 342 ? -4.801 19.938 19.328 1 98.88 342 VAL A O 1
ATOM 2632 N N . ARG A 1 343 ? -6.164 20.312 21.078 1 98.94 343 ARG A N 1
ATOM 2633 C CA . ARG A 1 343 ? -5.109 20.531 22.062 1 98.94 343 ARG A CA 1
ATOM 2634 C C . ARG A 1 343 ? -4.812 19.25 22.844 1 98.94 343 ARG A C 1
ATOM 2636 O O . ARG A 1 343 ? -5.727 18.609 23.375 1 98.94 343 ARG A O 1
ATOM 2643 N N . VAL A 1 344 ? -3.598 18.844 22.797 1 98.94 344 VAL A N 1
ATOM 2644 C CA . VAL A 1 344 ? -3.125 17.766 23.656 1 98.94 344 VAL A CA 1
ATOM 2645 C C . VAL A 1 344 ? -2.533 18.344 24.938 1 98.94 344 VAL A C 1
ATOM 2647 O O . VAL A 1 344 ? -1.57 19.125 24.891 1 98.94 344 VAL A O 1
ATOM 2650 N N . ARG A 1 345 ? -3.045 17.922 26.047 1 98.75 345 ARG A N 1
ATOM 2651 C CA . ARG A 1 345 ? -2.588 18.453 27.328 1 98.75 345 ARG A CA 1
ATOM 2652 C C . ARG A 1 345 ? -1.427 17.625 27.875 1 98.75 345 ARG A C 1
ATOM 2654 O O . ARG A 1 345 ? -1.432 16.391 27.781 1 98.75 345 ARG A O 1
ATOM 2661 N N . PHE A 1 346 ? -0.447 18.328 28.359 1 98.69 346 PHE A N 1
ATOM 2662 C CA . PHE A 1 346 ? 0.692 17.703 29.016 1 98.69 346 PHE A CA 1
ATOM 2663 C C . PHE A 1 346 ? 0.808 18.172 30.469 1 98.69 346 PHE A C 1
ATOM 2665 O O . PHE A 1 346 ? 0.589 19.344 30.766 1 98.69 346 PHE A O 1
ATOM 2672 N N . ASP A 1 347 ? 1.203 17.297 31.391 1 97.94 347 ASP A N 1
ATOM 2673 C CA . ASP A 1 347 ? 1.357 17.672 32.812 1 97.94 347 ASP A CA 1
ATOM 2674 C C . ASP A 1 347 ? 2.748 18.234 33.062 1 97.94 347 ASP A C 1
ATOM 2676 O O . ASP A 1 347 ? 3.525 18.453 32.125 1 97.94 347 ASP A O 1
ATOM 2680 N N . ALA A 1 348 ? 3.01 18.469 34.281 1 95.88 348 ALA A N 1
ATOM 2681 C CA . ALA A 1 348 ? 4.25 19.141 34.688 1 95.88 348 ALA A CA 1
ATOM 2682 C C . ALA A 1 348 ? 5.461 18.25 34.406 1 95.88 348 ALA A C 1
ATOM 2684 O O . ALA A 1 348 ? 6.578 18.75 34.281 1 95.88 348 ALA A O 1
ATOM 2685 N N . GLU A 1 349 ? 5.262 16.969 34.312 1 96.56 349 GLU A N 1
ATOM 2686 C CA . GLU A 1 349 ? 6.348 16.031 34.031 1 96.56 349 GLU A CA 1
ATOM 2687 C C . GLU A 1 349 ? 6.527 15.805 32.531 1 96.56 349 GLU A C 1
ATOM 2689 O O . GLU A 1 349 ? 7.398 15.039 32.125 1 96.56 349 GLU A O 1
ATOM 2694 N N . GLY A 1 350 ? 5.664 16.422 31.766 1 97.06 350 GLY A N 1
ATOM 2695 C CA . GLY A 1 350 ? 5.785 16.312 30.312 1 97.06 350 GLY A CA 1
ATOM 2696 C C . GLY A 1 350 ? 5.109 15.078 29.766 1 97.06 350 GLY A C 1
ATOM 2697 O O . GLY A 1 350 ? 5.527 14.555 28.719 1 97.06 350 GLY A O 1
ATOM 2698 N N . ARG A 1 351 ? 4.148 14.531 30.453 1 97.19 351 ARG A N 1
ATOM 2699 C CA . ARG A 1 351 ? 3.381 13.383 29.984 1 97.19 351 ARG A CA 1
ATOM 2700 C C . ARG A 1 351 ? 2.006 13.805 29.484 1 97.19 351 ARG A C 1
ATOM 2702 O O . ARG A 1 351 ? 1.357 14.664 30.078 1 97.19 351 ARG A O 1
ATOM 2709 N N . PRO A 1 352 ? 1.621 13.273 28.344 1 98.75 352 PRO A N 1
ATOM 2710 C CA . PRO A 1 352 ? 0.287 13.633 27.859 1 98.75 352 PRO A CA 1
ATOM 2711 C C . PRO A 1 352 ? -0.83 13.117 28.766 1 98.75 352 PRO A C 1
ATOM 2713 O O . PRO A 1 352 ? -0.773 11.977 29.234 1 98.75 352 PRO A O 1
ATOM 2716 N N . THR A 1 353 ? -1.851 13.945 28.969 1 98.5 353 THR A N 1
ATOM 2717 C CA . THR A 1 353 ? -2.893 13.594 29.922 1 98.5 353 THR A CA 1
ATOM 2718 C C . THR A 1 353 ? -4.25 13.508 29.234 1 98.5 353 THR A C 1
ATOM 2720 O O . THR A 1 353 ? -5.191 12.93 29.781 1 98.5 353 THR A O 1
ATOM 2723 N N . GLY A 1 354 ? -4.43 14.062 28.109 1 98.44 354 GLY A N 1
ATOM 2724 C CA . GLY A 1 354 ? -5.695 14.023 27.391 1 98.44 354 GLY A CA 1
ATOM 2725 C C . GLY A 1 354 ? -5.766 15.008 26.234 1 98.44 354 GLY A C 1
ATOM 2726 O O . GLY A 1 354 ? -4.781 15.688 25.938 1 98.44 354 GLY A O 1
ATOM 2727 N N . THR A 1 355 ? -6.887 14.969 25.547 1 98.31 355 THR A N 1
ATOM 2728 C CA . THR A 1 355 ? -7.117 15.852 24.406 1 98.31 355 THR A CA 1
ATOM 2729 C C . THR A 1 355 ? -8.375 16.688 24.625 1 98.31 355 THR A C 1
ATOM 2731 O O . THR A 1 355 ? -9.281 16.281 25.344 1 98.31 355 THR A O 1
ATOM 2734 N N . GLU A 1 356 ? -8.359 17.875 24.031 1 97.94 356 GLU A N 1
ATOM 2735 C CA . GLU A 1 356 ? -9.516 18.766 24.016 1 97.94 356 GLU A CA 1
ATOM 2736 C C . GLU A 1 356 ? -9.641 19.484 22.688 1 97.94 356 GLU A C 1
ATOM 2738 O O . GLU A 1 356 ? -8.641 19.922 22.109 1 97.94 356 GLU A O 1
ATOM 2743 N N . GLU A 1 357 ? -10.859 19.5 22.188 1 98.31 357 GLU A N 1
ATOM 2744 C CA . GLU A 1 357 ? -11.062 20.266 20.969 1 98.31 357 GLU A CA 1
ATOM 2745 C C . GLU A 1 357 ? -10.719 21.734 21.172 1 98.31 357 GLU A C 1
ATOM 2747 O O . GLU A 1 357 ? -11.18 22.359 22.141 1 98.31 357 GLU A O 1
ATOM 2752 N N . PHE A 1 358 ? -9.93 22.297 20.344 1 98.88 358 PHE A N 1
ATOM 2753 C CA . PHE A 1 358 ? -9.469 23.672 20.5 1 98.88 358 PHE A CA 1
ATOM 2754 C C . PHE A 1 358 ? -10.133 24.578 19.469 1 98.88 358 PHE A C 1
ATOM 2756 O O . PHE A 1 358 ? -10.602 25.672 19.812 1 98.88 358 PHE A O 1
ATOM 2763 N N . ALA A 1 359 ? -10.172 24.172 18.234 1 98.88 359 ALA A N 1
ATOM 2764 C CA . ALA A 1 359 ? -10.859 24.875 17.156 1 98.88 359 ALA A CA 1
ATOM 2765 C C . ALA A 1 359 ? -11.672 23.906 16.297 1 98.88 359 ALA A C 1
ATOM 2767 O O . ALA A 1 359 ? -11.211 22.812 15.969 1 98.88 359 ALA A O 1
ATOM 2768 N N . ALA A 1 360 ? -12.883 24.281 15.984 1 98.31 360 ALA A N 1
ATOM 2769 C CA . ALA A 1 360 ? -13.797 23.438 15.211 1 98.31 360 ALA A CA 1
ATOM 2770 C C . ALA A 1 360 ? -14.742 24.281 14.359 1 98.31 360 ALA A C 1
ATOM 2772 O O . ALA A 1 360 ? -14.719 25.516 14.438 1 98.31 360 ALA A O 1
ATOM 2773 N N . GLY A 1 361 ? -15.453 23.625 13.508 1 97.69 361 GLY A N 1
ATOM 2774 C CA . GLY A 1 361 ? -16.469 24.312 12.719 1 97.69 361 GLY A CA 1
ATOM 2775 C C . GLY A 1 361 ? -16.281 24.109 11.227 1 97.69 361 GLY A C 1
ATOM 2776 O O . GLY A 1 361 ? -17.188 24.422 10.438 1 97.69 361 GLY A O 1
ATOM 2777 N N . TRP A 1 362 ? -15.148 23.594 10.805 1 97.88 362 TRP A N 1
ATOM 2778 C CA . TRP A 1 362 ? -14.914 23.359 9.383 1 97.88 362 TRP A CA 1
ATOM 2779 C C . TRP A 1 362 ? -15.859 22.297 8.836 1 97.88 362 TRP A C 1
ATOM 2781 O O . TRP A 1 362 ? -16.234 22.344 7.664 1 97.88 362 TRP A O 1
ATOM 2791 N N . LEU A 1 363 ? -16.125 21.266 9.609 1 96.44 363 LEU A N 1
ATOM 2792 C CA . LEU A 1 363 ? -17.203 20.344 9.289 1 96.44 363 LEU A CA 1
ATOM 2793 C C . LEU A 1 363 ? -18.562 20.984 9.57 1 96.44 363 LEU A C 1
ATOM 2795 O O . LEU A 1 363 ? -18.875 21.297 10.719 1 96.44 363 LEU A O 1
ATOM 2799 N N . MET A 1 364 ? -19.266 21.203 8.484 1 91.81 364 MET A N 1
ATOM 2800 C CA . MET A 1 364 ? -20.484 21.984 8.594 1 91.81 364 MET A CA 1
ATOM 2801 C C . MET A 1 364 ? -21.656 21.109 9.047 1 91.81 364 MET A C 1
ATOM 2803 O O . MET A 1 364 ? -21.688 19.922 8.75 1 91.81 364 MET A O 1
ATOM 2807 N N . SER A 1 365 ? -22.438 21.656 9.898 1 73.88 365 SER A N 1
ATOM 2808 C CA . SER A 1 365 ? -23.641 20.953 10.344 1 73.88 365 SER A CA 1
ATOM 2809 C C . SER A 1 365 ? -24.562 20.625 9.172 1 73.88 365 SER A C 1
ATOM 2811 O O . SER A 1 365 ? -24.641 21.391 8.211 1 73.88 365 SER A O 1
ATOM 2813 N N . THR A 1 366 ? -24.859 19.281 8.852 1 61.06 366 THR A N 1
ATOM 2814 C CA . THR A 1 366 ? -25.812 18.922 7.809 1 61.06 366 THR A CA 1
ATOM 2815 C C . THR A 1 366 ? -27 19.875 7.805 1 61.06 366 THR A C 1
ATOM 2817 O O . THR A 1 366 ? -27.562 20.188 8.859 1 61.06 366 THR A O 1
ATOM 2820 N N . PRO A 1 367 ? -27.203 20.516 6.648 1 50.44 367 PRO A N 1
ATOM 2821 C CA . PRO A 1 367 ? -28.484 21.203 6.695 1 50.44 367 PRO A CA 1
ATOM 2822 C C . PRO A 1 367 ? -29.625 20.328 7.207 1 50.44 367 PRO A C 1
ATOM 2824 O O . PRO A 1 367 ? -29.594 19.109 7.02 1 50.44 367 PRO A O 1
ATOM 2827 N N . ALA A 1 368 ? -30.219 20.75 8.297 1 42.16 368 ALA A N 1
ATOM 2828 C CA . ALA A 1 368 ? -31.438 20.016 8.664 1 42.16 368 ALA A CA 1
ATOM 2829 C C . ALA A 1 368 ? -32.156 19.516 7.418 1 42.16 368 ALA A C 1
ATOM 2831 O O . ALA A 1 368 ? -32.188 20.188 6.383 1 42.16 368 ALA A O 1
ATOM 2832 N N . ALA A 1 369 ? -32.375 18.281 7.438 1 39.06 369 ALA A N 1
ATOM 2833 C CA . ALA A 1 369 ? -33.156 17.672 6.391 1 39.06 369 ALA A CA 1
ATOM 2834 C C . ALA A 1 369 ? -34.281 18.609 5.922 1 39.06 369 ALA A C 1
ATOM 2836 O O . ALA A 1 369 ? -35.156 19 6.707 1 39.06 369 ALA A O 1
ATOM 2837 N N . VAL A 1 370 ? -33.938 19.562 5.062 1 30.66 370 VAL A N 1
ATOM 2838 C CA . VAL A 1 370 ? -35.188 20.078 4.539 1 30.66 370 VAL A CA 1
ATOM 2839 C C . VAL A 1 370 ? -36.125 18.922 4.219 1 30.66 370 VAL A C 1
ATOM 2841 O O . VAL A 1 370 ? -35.719 17.922 3.605 1 30.66 370 VAL A O 1
ATOM 2844 N N . ALA A 1 371 ? -37.25 18.891 4.906 1 34.16 371 ALA A N 1
ATOM 2845 C CA . ALA A 1 371 ? -38.406 18.047 4.629 1 34.16 371 ALA A CA 1
ATOM 2846 C C . ALA A 1 371 ? -38.594 17.859 3.127 1 34.16 371 ALA A C 1
ATOM 2848 O O . ALA A 1 371 ? -38.469 18.812 2.354 1 34.16 371 ALA A O 1
ATOM 2849 N N . SER A 1 372 ? -38.438 16.562 2.627 1 33.75 372 SER A N 1
ATOM 2850 C CA . SER A 1 372 ? -38.875 16.062 1.328 1 33.75 372 SER A CA 1
ATOM 2851 C C . SER A 1 372 ? -40 16.922 0.75 1 33.75 372 SER A C 1
ATOM 2853 O O . SER A 1 372 ? -41.062 17.062 1.368 1 33.75 372 SER A O 1
ATOM 2855 N N . GLN A 1 373 ? -39.688 17.906 0.066 1 33.81 373 GLN A N 1
ATOM 2856 C CA . GLN A 1 373 ? -40.844 18.297 -0.725 1 33.81 373 GLN A CA 1
ATOM 2857 C C . GLN A 1 373 ? -41.438 17.094 -1.443 1 33.81 373 GLN A C 1
ATOM 2859 O O . GLN A 1 373 ? -40.719 16.188 -1.842 1 33.81 373 GLN A O 1
ATOM 2864 N N . PRO A 1 374 ? -42.781 16.891 -1.412 1 37.69 374 PRO A N 1
ATOM 2865 C CA . PRO A 1 374 ? -43.562 15.805 -2.035 1 37.69 374 PRO A CA 1
ATOM 2866 C C . PRO A 1 374 ? -43.156 15.562 -3.488 1 37.69 374 PRO A C 1
ATOM 2868 O O . PRO A 1 374 ? -43.906 14.938 -4.242 1 37.69 374 PRO A O 1
ATOM 2871 N N . GLY A 1 375 ? -42.031 16.125 -4.059 1 40.06 375 GLY A N 1
ATOM 2872 C CA . GLY A 1 375 ? -41.938 15.773 -5.465 1 40.06 375 GLY A CA 1
ATOM 2873 C C . GLY A 1 375 ? -41.406 14.367 -5.695 1 40.06 375 GLY A C 1
ATOM 2874 O O . GLY A 1 375 ? -41.062 13.672 -4.742 1 40.06 375 GLY A O 1
ATOM 2875 N N . PRO A 1 376 ? -41.469 13.922 -6.945 1 39.75 376 PRO A N 1
ATOM 2876 C CA . PRO A 1 376 ? -41.031 12.547 -7.211 1 39.75 376 PRO A CA 1
ATOM 2877 C C . PRO A 1 376 ? -39.625 12.258 -6.66 1 39.75 376 PRO A C 1
ATOM 2879 O O . PRO A 1 376 ? -38.781 13.156 -6.609 1 39.75 376 PRO A O 1
ATOM 2882 N N . ALA A 1 377 ? -39.594 11.195 -6 1 41.75 377 ALA A N 1
ATOM 2883 C CA . ALA A 1 377 ? -38.406 10.688 -5.273 1 41.75 377 ALA A CA 1
ATOM 2884 C C . ALA A 1 377 ? -37.156 10.773 -6.125 1 41.75 377 ALA A C 1
ATOM 2886 O O . ALA A 1 377 ? -37.094 10.219 -7.227 1 41.75 377 ALA A O 1
ATOM 2887 N N . ALA A 1 378 ? -36.375 11.828 -5.902 1 45.09 378 ALA A N 1
ATOM 2888 C CA . ALA A 1 378 ? -35.062 11.883 -6.586 1 45.09 378 ALA A CA 1
ATOM 2889 C C . ALA A 1 378 ? -34.375 10.516 -6.574 1 45.09 378 ALA A C 1
ATOM 2891 O O . ALA A 1 378 ? -34.594 9.711 -5.664 1 45.09 378 ALA A O 1
ATOM 2892 N N . ALA A 1 379 ? -33.656 10.195 -7.691 1 48.09 379 ALA A N 1
ATOM 2893 C CA . ALA A 1 379 ? -32.938 8.938 -7.805 1 48.09 379 ALA A CA 1
ATOM 2894 C C . ALA A 1 379 ? -32.062 8.688 -6.574 1 48.09 379 ALA A C 1
ATOM 2896 O O . ALA A 1 379 ? -31.547 9.625 -5.965 1 48.09 379 ALA A O 1
ATOM 2897 N N . PRO A 1 380 ? -32.062 7.383 -6.008 1 47 380 PRO A N 1
ATOM 2898 C CA . PRO A 1 380 ? -31.328 6.992 -4.797 1 47 380 PRO A CA 1
ATOM 2899 C C . PRO A 1 380 ? -29.969 7.668 -4.68 1 47 380 PRO A C 1
ATOM 2901 O O . PRO A 1 380 ? -29.578 8.109 -3.594 1 47 380 PRO A O 1
ATOM 2904 N N . ALA A 1 381 ? -29.344 7.809 -5.82 1 52.44 381 ALA A N 1
ATOM 2905 C CA . ALA A 1 381 ? -28.031 8.461 -5.812 1 52.44 381 ALA A CA 1
ATOM 2906 C C . ALA A 1 381 ? -28.156 9.938 -5.449 1 52.44 381 ALA A C 1
ATOM 2908 O O . ALA A 1 381 ? -27.297 10.477 -4.734 1 52.44 381 ALA A O 1
ATOM 2909 N N . GLU A 1 382 ? -29.141 10.578 -5.98 1 50.84 382 GLU A N 1
ATOM 2910 C CA . GLU A 1 382 ? -29.375 11.992 -5.691 1 50.84 382 GLU A CA 1
ATOM 2911 C C . GLU A 1 382 ? -29.766 12.203 -4.234 1 50.84 382 GLU A C 1
ATOM 2913 O O . GLU A 1 382 ? -29.375 13.195 -3.613 1 50.84 382 GLU A O 1
ATOM 2918 N N . GLN A 1 383 ? -30.516 11.242 -3.74 1 51.66 383 GLN A N 1
ATOM 2919 C CA . GLN A 1 383 ? -30.906 11.312 -2.34 1 51.66 383 GLN A CA 1
ATOM 2920 C C . GLN A 1 383 ? -29.703 11.156 -1.414 1 51.66 383 GLN A C 1
ATOM 2922 O O . GLN A 1 383 ? -29.609 11.836 -0.392 1 51.66 383 GLN A O 1
ATOM 2927 N N . ASP A 1 384 ? -28.844 10.227 -1.789 1 57.59 384 ASP A N 1
ATOM 2928 C CA . ASP A 1 384 ? -27.656 9.992 -0.973 1 57.59 384 ASP A CA 1
ATOM 2929 C C . ASP A 1 384 ? -26.766 11.234 -0.932 1 57.59 384 ASP A C 1
ATOM 2931 O O . ASP A 1 384 ? -26.25 11.602 0.128 1 57.59 384 ASP A O 1
ATOM 2935 N N . LYS A 1 385 ? -26.672 11.836 -2.037 1 58.16 385 LYS A N 1
ATOM 2936 C CA . LYS A 1 385 ? -25.875 13.055 -2.1 1 58.16 385 LYS A CA 1
ATOM 2937 C C . LYS A 1 385 ? -26.469 14.148 -1.222 1 58.16 385 LYS A C 1
ATOM 2939 O O . LYS A 1 385 ? -25.734 14.93 -0.604 1 58.16 385 LYS A O 1
ATOM 2944 N N . ALA A 1 386 ? -27.797 14.148 -1.191 1 55.94 386 ALA A N 1
ATOM 2945 C CA . ALA A 1 386 ? -28.516 15.195 -0.463 1 55.94 386 ALA A CA 1
ATOM 2946 C C . ALA A 1 386 ? -28.25 15.086 1.038 1 55.94 386 ALA A C 1
ATOM 2948 O O . ALA A 1 386 ? -28.375 16.078 1.766 1 55.94 386 ALA A O 1
ATOM 2949 N N . ARG A 1 387 ? -27.781 13.922 1.504 1 64.56 387 ARG A N 1
ATOM 2950 C CA . ARG A 1 387 ? -27.594 13.727 2.938 1 64.56 387 ARG A CA 1
ATOM 2951 C C . ARG A 1 387 ? -26.109 13.758 3.301 1 64.56 387 ARG A C 1
ATOM 2953 O O . ARG A 1 387 ? -25.75 13.609 4.469 1 64.56 387 ARG A O 1
ATOM 2960 N N . ARG A 1 388 ? -25.266 14.156 2.496 1 81.25 388 ARG A N 1
ATOM 2961 C CA . ARG A 1 388 ? -23.828 14.195 2.74 1 81.25 388 ARG A CA 1
ATOM 2962 C C . ARG A 1 388 ? -23.438 15.461 3.5 1 81.25 388 ARG A C 1
ATOM 2964 O O . ARG A 1 388 ? -23.844 16.562 3.127 1 81.25 388 ARG A O 1
ATOM 2971 N N . PRO A 1 389 ? -22.766 15.281 4.652 1 88.62 389 PRO A N 1
ATOM 2972 C CA . PRO A 1 389 ? -22.266 16.484 5.32 1 88.62 389 PRO A CA 1
ATOM 2973 C C . PRO A 1 389 ? -21.375 17.328 4.414 1 88.62 389 PRO A C 1
ATOM 2975 O O . PRO A 1 389 ? -21 16.891 3.33 1 88.62 389 PRO A O 1
ATOM 2978 N N . ALA A 1 390 ? -21.234 18.578 4.828 1 91.69 390 ALA A N 1
ATOM 2979 C CA . ALA A 1 390 ? -20.375 19.5 4.082 1 91.69 390 ALA A CA 1
ATOM 2980 C C . ALA A 1 390 ? -19.203 19.969 4.945 1 91.69 390 ALA A C 1
ATOM 2982 O O . ALA A 1 390 ? -19.266 19.922 6.176 1 91.69 390 ALA A O 1
ATOM 2983 N N . GLN A 1 391 ? -18.172 20.344 4.328 1 94.69 391 GLN A N 1
ATOM 2984 C CA . GLN A 1 391 ? -17.016 20.922 5.02 1 94.69 391 GLN A CA 1
ATOM 2985 C C . GLN A 1 391 ? -16.359 22.016 4.18 1 94.69 391 GLN A C 1
ATOM 2987 O O . GLN A 1 391 ? -16.422 21.984 2.951 1 94.69 391 GLN A O 1
ATOM 2992 N N . PHE A 1 392 ? -15.688 22.969 4.812 1 95.62 392 PHE A N 1
ATOM 2993 C CA . PHE A 1 392 ? -15 24.016 4.055 1 95.62 392 PHE A CA 1
ATOM 2994 C C . PHE A 1 392 ? -13.531 24.094 4.453 1 95.62 392 PHE A C 1
ATOM 2996 O O . PHE A 1 392 ? -12.898 25.141 4.332 1 95.62 392 PHE A O 1
ATOM 3003 N N . GLY A 1 393 ? -13.086 22.938 5 1 96.12 393 GLY A N 1
ATOM 3004 C CA . GLY A 1 393 ? -11.664 22.938 5.336 1 96.12 393 GLY A CA 1
ATOM 3005 C C . GLY A 1 393 ? -11.133 21.547 5.66 1 96.12 393 GLY A C 1
ATOM 3006 O O . GLY A 1 393 ? -11.672 20.859 6.527 1 96.12 393 GLY A O 1
ATOM 3007 N N . ARG A 1 394 ? -10.148 21.094 4.965 1 97.31 394 ARG A N 1
ATOM 3008 C CA . ARG A 1 394 ? -9.32 19.938 5.309 1 97.31 394 ARG A CA 1
ATOM 3009 C C . ARG A 1 394 ? -7.961 20.391 5.84 1 97.31 394 ARG A C 1
ATOM 3011 O O . ARG A 1 394 ? -7.105 20.828 5.07 1 97.31 394 ARG A O 1
ATOM 3018 N N . LEU A 1 395 ? -7.797 20.25 7.082 1 98.81 395 LEU A N 1
ATOM 3019 C CA . LEU A 1 395 ? -6.695 20.891 7.809 1 98.81 395 LEU A CA 1
ATOM 3020 C C . LEU A 1 395 ? -5.41 20.078 7.648 1 98.81 395 LEU A C 1
ATOM 3022 O O . LEU A 1 395 ? -5.445 18.859 7.59 1 98.81 395 LEU A O 1
ATOM 3026 N N . ALA A 1 396 ? -4.281 20.781 7.605 1 98.69 396 ALA A N 1
ATOM 3027 C CA . ALA A 1 396 ? -3 20.141 7.328 1 98.69 396 ALA A CA 1
ATOM 3028 C C . ALA A 1 396 ? -1.92 20.641 8.281 1 98.69 396 ALA A C 1
ATOM 3030 O O . ALA A 1 396 ? -1.968 20.375 9.484 1 98.69 396 ALA A O 1
ATOM 3031 N N . GLY A 1 397 ? -0.966 21.469 7.84 1 98.81 397 GLY A N 1
ATOM 3032 C CA . GLY A 1 397 ? 0.187 21.875 8.625 1 98.81 397 GLY A CA 1
ATOM 3033 C C . GLY A 1 397 ? -0.155 22.906 9.695 1 98.81 397 GLY A C 1
ATOM 3034 O O . GLY A 1 397 ? -1.049 23.734 9.5 1 98.81 397 GLY A O 1
ATOM 3035 N N . LEU A 1 398 ? 0.622 22.875 10.797 1 98.75 398 LEU A N 1
ATOM 3036 C CA . LEU A 1 398 ? 0.578 23.844 11.898 1 98.75 398 LEU A CA 1
ATOM 3037 C C . LEU A 1 398 ? 1.962 24.422 12.172 1 98.75 398 LEU A C 1
ATOM 3039 O O . LEU A 1 398 ? 2.963 23.703 12.102 1 98.75 398 LEU A O 1
ATOM 3043 N N . ALA A 1 399 ? 1.941 25.688 12.5 1 98.88 399 ALA A N 1
ATOM 3044 C CA . ALA A 1 399 ? 3.186 26.312 12.93 1 98.88 399 ALA A CA 1
ATOM 3045 C C . ALA A 1 399 ? 2.91 27.469 13.898 1 98.88 399 ALA A C 1
ATOM 3047 O O . ALA A 1 399 ? 1.835 28.062 13.867 1 98.88 399 ALA A O 1
ATOM 3048 N N . GLN A 1 400 ? 3.807 27.688 14.781 1 98.75 400 GLN A N 1
ATOM 3049 C CA . GLN A 1 400 ? 3.746 28.844 15.664 1 98.75 400 GLN A CA 1
ATOM 3050 C C . GLN A 1 400 ? 4.375 30.062 15.008 1 98.75 400 GLN A C 1
ATOM 3052 O O . GLN A 1 400 ? 5.543 30.031 14.609 1 98.75 400 GLN A O 1
ATOM 3057 N N . ALA A 1 401 ? 3.617 31.078 14.875 1 98.62 401 ALA A N 1
ATOM 3058 C CA . ALA A 1 401 ? 4.125 32.344 14.32 1 98.62 401 ALA A CA 1
ATOM 3059 C C . ALA A 1 401 ? 5.09 33 15.297 1 98.62 401 ALA A C 1
ATOM 3061 O O . ALA A 1 401 ? 5.145 32.656 16.469 1 98.62 401 ALA A O 1
ATOM 3062 N N . ARG A 1 402 ? 5.805 34 14.758 1 97.38 402 ARG A N 1
ATOM 3063 C CA . ARG A 1 402 ? 6.793 34.719 15.57 1 97.38 402 ARG A CA 1
ATOM 3064 C C . ARG A 1 402 ? 6.137 35.406 16.766 1 97.38 402 ARG A C 1
ATOM 3066 O O . ARG A 1 402 ? 6.715 35.438 17.859 1 97.38 402 ARG A O 1
ATOM 3073 N N . ASP A 1 403 ? 4.984 35.906 16.594 1 97.06 403 ASP A N 1
ATOM 3074 C CA . ASP A 1 403 ? 4.316 36.656 17.672 1 97.06 403 ASP A CA 1
ATOM 3075 C C . ASP A 1 403 ? 3.578 35.688 18.609 1 97.06 403 ASP A C 1
ATOM 3077 O O . ASP A 1 403 ? 2.908 36.156 19.547 1 97.06 403 ASP A O 1
ATOM 3081 N N . GLY A 1 404 ? 3.57 34.375 18.281 1 97.88 404 GLY A N 1
ATOM 3082 C CA . GLY A 1 404 ? 2.994 33.375 19.188 1 97.88 404 GLY A CA 1
ATOM 3083 C C . GLY A 1 404 ? 1.651 32.844 18.719 1 97.88 404 GLY A C 1
ATOM 3084 O O . GLY A 1 404 ? 1.127 31.891 19.281 1 97.88 404 GLY A O 1
ATOM 3085 N N . ALA A 1 405 ? 1.04 33.406 17.703 1 98.69 405 ALA A N 1
ATOM 3086 C CA . ALA A 1 405 ? -0.185 32.875 17.125 1 98.69 405 ALA A CA 1
ATOM 3087 C C . ALA A 1 405 ? 0.075 31.516 16.469 1 98.69 405 ALA A C 1
ATOM 3089 O O . ALA A 1 405 ? 1.227 31.141 16.234 1 98.69 405 ALA A O 1
ATOM 3090 N N . LEU A 1 406 ? -0.966 30.766 16.312 1 98.81 406 LEU A N 1
ATOM 3091 C CA . LEU A 1 406 ? -0.871 29.531 15.531 1 98.81 406 LEU A CA 1
ATOM 3092 C C . LEU A 1 406 ? -1.278 29.781 14.078 1 98.81 406 LEU A C 1
ATOM 3094 O O . LEU A 1 406 ? -2.293 30.438 13.82 1 98.81 406 LEU A O 1
ATOM 3098 N N . LEU A 1 407 ? -0.462 29.375 13.172 1 98.94 407 LEU A N 1
ATOM 3099 C CA . LEU A 1 407 ? -0.819 29.328 11.758 1 98.94 407 LEU A CA 1
ATOM 3100 C C . LEU A 1 407 ? -1.249 27.906 11.359 1 98.94 407 LEU A C 1
ATOM 3102 O O . LEU A 1 407 ? -0.632 26.938 11.773 1 98.94 407 LEU A O 1
ATOM 3106 N N . LEU A 1 408 ? -2.363 27.828 10.641 1 98.94 408 LEU A N 1
ATOM 3107 C CA . LEU A 1 408 ? -2.984 26.562 10.25 1 98.94 408 LEU A CA 1
ATOM 3108 C C . LEU A 1 408 ? -3.215 26.516 8.742 1 98.94 408 LEU A C 1
ATOM 3110 O O . LEU A 1 408 ? -4.004 27.297 8.203 1 98.94 408 LEU A O 1
ATOM 3114 N N . ALA A 1 409 ? -2.525 25.594 8.078 1 98.94 409 ALA A N 1
ATOM 3115 C CA . ALA A 1 409 ? -2.729 25.391 6.641 1 98.94 409 ALA A CA 1
ATOM 3116 C C . ALA A 1 409 ? -3.959 24.531 6.371 1 98.94 409 ALA A C 1
ATOM 3118 O O . ALA A 1 409 ? -4.223 23.578 7.094 1 98.94 409 ALA A O 1
ATOM 3119 N N . GLU A 1 410 ? -4.672 24.906 5.41 1 98.5 410 GLU A N 1
ATOM 3120 C CA . GLU A 1 410 ? -5.824 24.188 4.879 1 98.5 410 GLU A CA 1
ATOM 3121 C C . GLU A 1 410 ? -5.684 23.938 3.379 1 98.5 410 GLU A C 1
ATOM 3123 O O . GLU A 1 410 ? -5.617 24.891 2.596 1 98.5 410 GLU A O 1
ATOM 3128 N N . ASP A 1 411 ? -5.68 22.641 2.939 1 96.62 411 ASP A N 1
ATOM 3129 C CA . ASP A 1 411 ? -5.109 22.359 1.627 1 96.62 411 ASP A CA 1
ATOM 3130 C C . ASP A 1 411 ? -6.207 22.094 0.598 1 96.62 411 ASP A C 1
ATOM 3132 O O . ASP A 1 411 ? -5.918 21.75 -0.551 1 96.62 411 ASP A O 1
ATOM 3136 N N . GLN A 1 412 ? -7.426 22.219 0.995 1 93.81 412 GLN A N 1
ATOM 3137 C CA . GLN A 1 412 ? -8.492 22.047 0.012 1 93.81 412 GLN A CA 1
ATOM 3138 C C . GLN A 1 412 ? -8.867 23.375 -0.633 1 93.81 412 GLN A C 1
ATOM 3140 O O . GLN A 1 412 ? -8.953 23.469 -1.858 1 93.81 412 GLN A O 1
ATOM 3145 N N . ASN A 1 413 ? -9.062 24.406 0.19 1 95.94 413 ASN A N 1
ATOM 3146 C CA . ASN A 1 413 ? -9.422 25.734 -0.298 1 95.94 413 ASN A CA 1
ATOM 3147 C C . ASN A 1 413 ? -8.195 26.625 -0.434 1 95.94 413 ASN A C 1
ATOM 3149 O O . ASN A 1 413 ? -8.25 27.672 -1.082 1 95.94 413 ASN A O 1
ATOM 3153 N N . GLY A 1 414 ? -7.098 26.234 0.168 1 98.19 414 GLY A N 1
ATOM 3154 C CA . GLY A 1 414 ? -5.883 27.031 0.061 1 98.19 414 GLY A CA 1
ATOM 3155 C C . GLY A 1 414 ? -5.875 28.234 0.976 1 98.19 414 GLY A C 1
ATOM 3156 O O . GLY A 1 414 ? -5.641 29.359 0.524 1 98.19 414 GLY A O 1
ATOM 3157 N N . VAL A 1 415 ? -6.094 27.969 2.219 1 98.81 415 VAL A N 1
ATOM 3158 C CA . VAL A 1 415 ? -6.129 29.031 3.217 1 98.81 415 VAL A CA 1
ATOM 3159 C C . VAL A 1 415 ? -5.098 28.75 4.309 1 98.81 415 VAL A C 1
ATOM 3161 O O . VAL A 1 415 ? -4.902 27.594 4.703 1 98.81 415 VAL A O 1
ATOM 3164 N N . ILE A 1 416 ? -4.391 29.75 4.703 1 98.94 416 ILE A N 1
ATOM 3165 C CA . ILE A 1 416 ? -3.682 29.719 5.977 1 98.94 416 ILE A CA 1
ATOM 3166 C C . ILE A 1 416 ? -4.43 30.547 7.012 1 98.94 416 ILE A C 1
ATOM 3168 O O . ILE A 1 416 ? -4.508 31.781 6.891 1 98.94 416 ILE A O 1
ATOM 3172 N N . TYR A 1 417 ? -4.977 29.875 7.98 1 98.94 417 TYR A N 1
ATOM 3173 C CA . TYR A 1 417 ? -5.652 30.562 9.078 1 98.94 417 TYR A CA 1
ATOM 3174 C C . TYR A 1 417 ? -4.648 31 10.141 1 98.94 417 TYR A C 1
ATOM 3176 O O . TYR A 1 417 ? -3.557 30.438 10.25 1 98.94 417 TYR A O 1
ATOM 3184 N N . ARG A 1 418 ? -5.031 32.031 10.828 1 98.81 418 ARG A N 1
ATOM 3185 C CA . ARG A 1 418 ? -4.309 32.531 11.992 1 98.81 418 ARG A CA 1
ATOM 3186 C C . ARG A 1 418 ? -5.18 32.5 13.242 1 98.81 418 ARG A C 1
ATOM 3188 O O . ARG A 1 418 ? -6.277 33.062 13.258 1 98.81 418 ARG A O 1
ATOM 3195 N N . ILE A 1 419 ? -4.766 31.766 14.219 1 98.81 419 ILE A N 1
ATOM 3196 C CA . ILE A 1 419 ? -5.457 31.703 15.5 1 98.81 419 ILE A CA 1
ATOM 3197 C C . ILE A 1 419 ? -4.668 32.5 16.547 1 98.81 419 ILE A C 1
ATOM 3199 O O . ILE A 1 419 ? -3.525 32.156 16.859 1 98.81 419 ILE A O 1
ATOM 3203 N N . SER A 1 420 ? -5.262 33.5 17.047 1 98.56 420 SER A N 1
ATOM 3204 C CA . SER A 1 420 ? -4.582 34.375 17.984 1 98.56 420 SER A CA 1
ATOM 3205 C C . SER A 1 420 ? -5.398 34.594 19.25 1 98.56 420 SER A C 1
ATOM 3207 O O . SER A 1 420 ? -6.566 34.219 19.312 1 98.56 420 SER A O 1
ATOM 3209 N N . HIS A 1 421 ? -4.723 35.031 20.266 1 98 421 HIS A N 1
ATOM 3210 C CA . HIS A 1 421 ? -5.355 35.375 21.531 1 98 421 HIS A CA 1
ATOM 3211 C C . HIS A 1 421 ? -5.223 36.844 21.828 1 98 421 HIS A C 1
ATOM 3213 O O . HIS A 1 421 ? -4.141 37.438 21.703 1 98 421 HIS A O 1
ATOM 3219 N N . GLY A 1 422 ? -6.312 37.406 22.391 1 85.5 422 GLY A N 1
ATOM 3220 C CA . GLY A 1 422 ? -6.312 38.781 22.781 1 85.5 422 GLY A CA 1
ATOM 3221 C C . GLY A 1 422 ? -6.398 39.75 21.609 1 85.5 422 GLY A C 1
ATOM 3222 O O . GLY A 1 422 ? -6.723 39.344 20.5 1 85.5 422 GLY A O 1
ATOM 3223 N N . ASN A 1 423 ? -6.434 41.125 21.953 1 67.5 423 ASN A N 1
ATOM 3224 C CA . ASN A 1 423 ? -6.598 42.188 20.953 1 67.5 423 ASN A CA 1
ATOM 3225 C C . ASN A 1 423 ? -5.328 42.375 20.125 1 67.5 423 ASN A C 1
ATOM 3227 O O . ASN A 1 423 ? -5.113 43.406 19.531 1 67.5 423 ASN A O 1
ATOM 3231 N N . ARG A 1 424 ? -4.492 41.25 20.234 1 52.22 424 ARG A N 1
ATOM 3232 C CA . ARG A 1 424 ? -3.301 41.406 19.422 1 52.22 424 ARG A CA 1
ATOM 3233 C C . ARG A 1 424 ? -3.469 40.719 18.062 1 52.22 424 ARG A C 1
ATOM 3235 O O . ARG A 1 424 ? -4.148 39.719 17.969 1 52.22 424 ARG A O 1
ATOM 3242 N N . MET B 1 1 ? -77.125 38.906 -55.125 1 29.06 1 MET B N 1
ATOM 3243 C CA . MET B 1 1 ? -77.125 38.781 -53.688 1 29.06 1 MET B CA 1
ATOM 3244 C C . MET B 1 1 ? -75.688 38.562 -53.156 1 29.06 1 MET B C 1
ATOM 3246 O O . MET B 1 1 ? -75 37.656 -53.594 1 29.06 1 MET B O 1
ATOM 3250 N N . PRO B 1 2 ? -75.062 39.656 -52.719 1 33.47 2 PRO B N 1
ATOM 3251 C CA . PRO B 1 2 ? -73.625 39.906 -52.469 1 33.47 2 PRO B CA 1
ATOM 3252 C C . PRO B 1 2 ? -73.125 39.125 -51.281 1 33.47 2 PRO B C 1
ATOM 3254 O O . PRO B 1 2 ? -73.75 39.062 -50.219 1 33.47 2 PRO B O 1
ATOM 3257 N N . VAL B 1 3 ? -72.562 37.938 -51.531 1 33.69 3 VAL B N 1
ATOM 3258 C CA . VAL B 1 3 ? -72.062 36.969 -50.562 1 33.69 3 VAL B CA 1
ATOM 3259 C C . VAL B 1 3 ? -71 37.594 -49.656 1 33.69 3 VAL B C 1
ATOM 3261 O O . VAL B 1 3 ? -70.062 38.25 -50.156 1 33.69 3 VAL B O 1
ATOM 3264 N N . PRO B 1 4 ? -71.312 37.875 -48.406 1 29.25 4 PRO B N 1
ATOM 3265 C CA . PRO B 1 4 ? -70.562 38.562 -47.375 1 29.25 4 PRO B CA 1
ATOM 3266 C C . PRO B 1 4 ? -69.25 37.906 -47.062 1 29.25 4 PRO B C 1
ATOM 3268 O O . PRO B 1 4 ? -69.125 36.688 -47.094 1 29.25 4 PRO B O 1
ATOM 3271 N N . ALA B 1 5 ? -68.125 38.531 -47.5 1 35.69 5 ALA B N 1
ATOM 3272 C CA . ALA B 1 5 ? -66.688 38.156 -47.375 1 35.69 5 ALA B CA 1
ATOM 3273 C C . ALA B 1 5 ? -66.312 38 -45.906 1 35.69 5 ALA B C 1
ATOM 3275 O O . ALA B 1 5 ? -66.375 38.938 -45.125 1 35.69 5 ALA B O 1
ATOM 3276 N N . LEU B 1 6 ? -66.562 36.812 -45.281 1 31.39 6 LEU B N 1
ATOM 3277 C CA . LEU B 1 6 ? -66.375 36.594 -43.844 1 31.39 6 LEU B CA 1
ATOM 3278 C C . LEU B 1 6 ? -64.875 36.844 -43.5 1 31.39 6 LEU B C 1
ATOM 3280 O O . LEU B 1 6 ? -64 36.312 -44.188 1 31.39 6 LEU B O 1
ATOM 3284 N N . PRO B 1 7 ? -64.5 37.906 -42.781 1 31.5 7 PRO B N 1
ATOM 3285 C CA . PRO B 1 7 ? -63.156 38.281 -42.406 1 31.5 7 PRO B CA 1
ATOM 3286 C C . PRO B 1 7 ? -62.469 37.25 -41.562 1 31.5 7 PRO B C 1
ATOM 3288 O O . PRO B 1 7 ? -63.125 36.5 -40.844 1 31.5 7 PRO B O 1
ATOM 3291 N N . LEU B 1 8 ? -61.438 36.594 -42.094 1 31.16 8 LEU B N 1
ATOM 3292 C CA . LEU B 1 8 ? -60.531 35.594 -41.531 1 31.16 8 LEU B CA 1
ATOM 3293 C C . LEU B 1 8 ? -59.844 36.125 -40.281 1 31.16 8 LEU B C 1
ATOM 3295 O O . LEU B 1 8 ? -59.188 37.156 -40.281 1 31.16 8 LEU B O 1
ATOM 3299 N N . ARG B 1 9 ? -60.5 35.938 -39.062 1 25.95 9 ARG B N 1
ATOM 3300 C CA . ARG B 1 9 ? -59.969 36.25 -37.75 1 25.95 9 ARG B CA 1
ATOM 3301 C C . ARG B 1 9 ? -58.625 35.594 -37.531 1 25.95 9 ARG B C 1
ATOM 3303 O O . ARG B 1 9 ? -58.438 34.406 -37.719 1 25.95 9 ARG B O 1
ATOM 3310 N N . ALA B 1 10 ? -57.5 36.344 -37.625 1 30.97 10 ALA B N 1
ATOM 3311 C CA . ALA B 1 10 ? -56.125 36.031 -37.312 1 30.97 10 ALA B CA 1
ATOM 3312 C C . ALA B 1 10 ? -55.969 35.594 -35.844 1 30.97 10 ALA B C 1
ATOM 3314 O O . ALA B 1 10 ? -56.188 36.406 -34.938 1 30.97 10 ALA B O 1
ATOM 3315 N N . ALA B 1 11 ? -56.469 34.406 -35.5 1 27.14 11 ALA B N 1
ATOM 3316 C CA . ALA B 1 11 ? -56.219 33.969 -34.125 1 27.14 11 ALA B CA 1
ATOM 3317 C C . ALA B 1 11 ? -54.719 34 -33.812 1 27.14 11 ALA B C 1
ATOM 3319 O O . ALA B 1 11 ? -53.906 33.406 -34.5 1 27.14 11 ALA B O 1
ATOM 3320 N N . ALA B 1 12 ? -54.219 35.156 -33.281 1 29.69 12 ALA B N 1
ATOM 3321 C CA . ALA B 1 12 ? -52.906 35.281 -32.688 1 29.69 12 ALA B CA 1
ATOM 3322 C C . ALA B 1 12 ? -52.625 34.188 -31.688 1 29.69 12 ALA B C 1
ATOM 3324 O O . ALA B 1 12 ? -53.312 34.062 -30.672 1 29.69 12 ALA B O 1
ATOM 3325 N N . THR B 1 13 ? -52.25 33 -32.219 1 30.3 13 THR B N 1
ATOM 3326 C CA . THR B 1 13 ? -51.75 31.953 -31.328 1 30.3 13 THR B CA 1
ATOM 3327 C C . THR B 1 13 ? -50.656 32.469 -30.406 1 30.3 13 THR B C 1
ATOM 3329 O O . THR B 1 13 ? -49.625 32.938 -30.875 1 30.3 13 THR B O 1
ATOM 3332 N N . LEU B 1 14 ? -51.062 33.062 -29.25 1 28.62 14 LEU B N 1
ATOM 3333 C CA . LEU B 1 14 ? -50.125 33.344 -28.172 1 28.62 14 LEU B CA 1
ATOM 3334 C C . LEU B 1 14 ? -49.281 32.094 -27.828 1 28.62 14 LEU B C 1
ATOM 3336 O O . LEU B 1 14 ? -49.844 31.078 -27.391 1 28.62 14 LEU B O 1
ATOM 3340 N N . LEU B 1 15 ? -48.188 31.891 -28.594 1 30.25 15 LEU B N 1
ATOM 3341 C CA . LEU B 1 15 ? -47.156 30.938 -28.203 1 30.25 15 LEU B CA 1
ATOM 3342 C C . LEU B 1 15 ? -46.656 31.234 -26.781 1 30.25 15 LEU B C 1
ATOM 3344 O O . LEU B 1 15 ? -46.094 32.281 -26.531 1 30.25 15 LEU B O 1
ATOM 3348 N N . SER B 1 16 ? -47.469 30.797 -25.766 1 30.09 16 SER B N 1
ATOM 3349 C CA . SER B 1 16 ? -46.906 30.781 -24.422 1 30.09 16 SER B CA 1
ATOM 3350 C C . SER B 1 16 ? -45.562 30.047 -24.406 1 30.09 16 SER B C 1
ATOM 3352 O O . SER B 1 16 ? -45.5 28.859 -24.719 1 30.09 16 SER B O 1
ATOM 3354 N N . LEU B 1 17 ? -44.469 30.781 -24.75 1 29.77 17 LEU B N 1
ATOM 3355 C CA . LEU B 1 17 ? -43.156 30.281 -24.406 1 29.77 17 LEU B CA 1
ATOM 3356 C C . LEU B 1 17 ? -43.062 29.922 -22.938 1 29.77 17 LEU B C 1
ATOM 3358 O O . LEU B 1 17 ? -43.094 30.812 -22.078 1 29.77 17 LEU B O 1
ATOM 3362 N N . ALA B 1 18 ? -43.625 28.766 -22.562 1 31.88 18 ALA B N 1
ATOM 3363 C CA . ALA B 1 18 ? -43.25 28.219 -21.266 1 31.88 18 ALA B CA 1
ATOM 3364 C C . ALA B 1 18 ? -41.719 28.234 -21.078 1 31.88 18 ALA B C 1
ATOM 3366 O O . ALA B 1 18 ? -41 27.578 -21.828 1 31.88 18 ALA B O 1
ATOM 3367 N N . ALA B 1 19 ? -41.188 29.375 -20.562 1 30.25 19 ALA B N 1
ATOM 3368 C CA . ALA B 1 19 ? -39.844 29.328 -20.016 1 30.25 19 ALA B CA 1
ATOM 3369 C C . ALA B 1 19 ? -39.656 28.109 -19.125 1 30.25 19 ALA B C 1
ATOM 3371 O O . ALA B 1 19 ? -40.219 28.031 -18.031 1 30.25 19 ALA B O 1
ATOM 3372 N N . CYS B 1 20 ? -39.5 26.891 -19.703 1 30.23 20 CYS B N 1
ATOM 3373 C CA . CYS B 1 20 ? -38.938 25.797 -18.922 1 30.23 20 CYS B CA 1
ATOM 3374 C C . CYS B 1 20 ? -37.781 26.281 -18.078 1 30.23 20 CYS B C 1
ATOM 3376 O O . CYS B 1 20 ? -36.75 26.688 -18.609 1 30.23 20 CYS B O 1
ATOM 3378 N N . SER B 1 21 ? -38.094 26.875 -16.953 1 28.17 21 SER B N 1
ATOM 3379 C CA . SER B 1 21 ? -37.031 26.984 -15.969 1 28.17 21 SER B CA 1
ATOM 3380 C C . SER B 1 21 ? -36.188 25.719 -15.906 1 28.17 21 SER B C 1
ATOM 3382 O O . SER B 1 21 ? -36.688 24.672 -15.453 1 28.17 21 SER B O 1
ATOM 3384 N N . LEU B 1 22 ? -35.312 25.547 -16.844 1 29.11 22 LEU B N 1
ATOM 3385 C CA . LEU B 1 22 ? -34.219 24.641 -16.516 1 29.11 22 LEU B CA 1
ATOM 3386 C C . LEU B 1 22 ? -33.719 24.891 -15.094 1 29.11 22 LEU B C 1
ATOM 3388 O O . LEU B 1 22 ? -33.062 25.906 -14.836 1 29.11 22 LEU B O 1
ATOM 3392 N N . ALA B 1 23 ? -34.562 24.438 -14.164 1 30.98 23 ALA B N 1
ATOM 3393 C CA . ALA B 1 23 ? -33.875 24.281 -12.875 1 30.98 23 ALA B CA 1
ATOM 3394 C C . ALA B 1 23 ? -32.438 23.797 -13.062 1 30.98 23 ALA B C 1
ATOM 3396 O O . ALA B 1 23 ? -32.219 22.719 -13.609 1 30.98 23 ALA B O 1
ATOM 3397 N N . ALA B 1 24 ? -31.578 24.734 -13.18 1 29.7 24 ALA B N 1
ATOM 3398 C CA . ALA B 1 24 ? -30.172 24.344 -12.984 1 29.7 24 ALA B CA 1
ATOM 3399 C C . ALA B 1 24 ? -30.062 23.234 -11.953 1 29.7 24 ALA B C 1
ATOM 3401 O O . ALA B 1 24 ? -30.359 23.438 -10.781 1 29.7 24 ALA B O 1
ATOM 3402 N N . GLN B 1 25 ? -30.297 22.016 -12.305 1 28.89 25 GLN B N 1
ATOM 3403 C CA . GLN B 1 25 ? -29.891 20.922 -11.43 1 28.89 25 GLN B CA 1
ATOM 3404 C C . GLN B 1 25 ? -28.609 21.266 -10.688 1 28.89 25 GLN B C 1
ATOM 3406 O O . GLN B 1 25 ? -27.578 21.547 -11.312 1 28.89 25 GLN B O 1
ATOM 3411 N N . ALA B 1 26 ? -28.797 21.891 -9.57 1 31.19 26 ALA B N 1
ATOM 3412 C CA . ALA B 1 26 ? -27.703 22.109 -8.625 1 31.19 26 ALA B CA 1
ATOM 3413 C C . ALA B 1 26 ? -26.734 20.922 -8.617 1 31.19 26 ALA B C 1
ATOM 3415 O O . ALA B 1 26 ? -27.094 19.828 -8.156 1 31.19 26 ALA B O 1
ATOM 3416 N N . GLN B 1 27 ? -25.859 20.656 -9.578 1 32.47 27 GLN B N 1
ATOM 3417 C CA . GLN B 1 27 ? -24.734 19.734 -9.578 1 32.47 27 GLN B CA 1
ATOM 3418 C C . GLN B 1 27 ? -24.188 19.531 -8.172 1 32.47 27 GLN B C 1
ATOM 3420 O O . GLN B 1 27 ? -23.828 20.516 -7.5 1 32.47 27 GLN B O 1
ATOM 3425 N N . LEU B 1 28 ? -24.672 18.516 -7.535 1 39.38 28 LEU B N 1
ATOM 3426 C CA . LEU B 1 28 ? -24.062 18.203 -6.25 1 39.38 28 LEU B CA 1
ATOM 3427 C C . LEU B 1 28 ? -22.547 18.344 -6.316 1 39.38 28 LEU B C 1
ATOM 3429 O O . LEU B 1 28 ? -21.922 17.922 -7.297 1 39.38 28 LEU B O 1
ATOM 3433 N N . PRO B 1 29 ? -22 19.219 -5.559 1 47.62 29 PRO B N 1
ATOM 3434 C CA . PRO B 1 29 ? -20.547 19.469 -5.555 1 47.62 29 PRO B CA 1
ATOM 3435 C C . PRO B 1 29 ? -19.734 18.203 -5.402 1 47.62 29 PRO B C 1
ATOM 3437 O O . PRO B 1 29 ? -20.25 17.172 -4.945 1 47.62 29 PRO B O 1
ATOM 3440 N N . PRO B 1 30 ? -18.453 18.172 -5.84 1 56 30 PRO B N 1
ATOM 3441 C CA . PRO B 1 30 ? -17.5 17.047 -5.766 1 56 30 PRO B CA 1
ATOM 3442 C C . PRO B 1 30 ? -17.375 16.484 -4.352 1 56 30 PRO B C 1
ATOM 3444 O O . PRO B 1 30 ? -17.562 17.203 -3.371 1 56 30 PRO B O 1
ATOM 3447 N N . GLY B 1 31 ? -17.781 15.312 -3.9 1 61.12 31 GLY B N 1
ATOM 3448 C CA . GLY B 1 31 ? -17.672 14.383 -2.789 1 61.12 31 GLY B CA 1
ATOM 3449 C C . GLY B 1 31 ? -17.906 12.938 -3.195 1 61.12 31 GLY B C 1
ATOM 3450 O O . GLY B 1 31 ? -18.344 12.672 -4.316 1 61.12 31 GLY B O 1
ATOM 3451 N N . ASP B 1 32 ? -17.344 12.102 -2.367 1 72.38 32 ASP B N 1
ATOM 3452 C CA . ASP B 1 32 ? -17.516 10.68 -2.652 1 72.38 32 ASP B CA 1
ATOM 3453 C C . ASP B 1 32 ? -18.422 10.016 -1.626 1 72.38 32 ASP B C 1
ATOM 3455 O O . ASP B 1 32 ? -18.375 10.352 -0.439 1 72.38 32 ASP B O 1
ATOM 3459 N N . GLY B 1 33 ? -19.281 9.148 -2.043 1 79.5 33 GLY B N 1
ATOM 3460 C CA . GLY B 1 33 ? -20.125 8.367 -1.163 1 79.5 33 GLY B CA 1
ATOM 3461 C C . GLY B 1 33 ? -21.406 9.078 -0.786 1 79.5 33 GLY B C 1
ATOM 3462 O O . GLY B 1 33 ? -21.797 10.055 -1.429 1 79.5 33 GLY B O 1
ATOM 3463 N N . PRO B 1 34 ? -22.172 8.602 0.141 1 86.06 34 PRO B N 1
ATOM 3464 C CA . PRO B 1 34 ? -21.828 7.438 0.96 1 86.06 34 PRO B CA 1
ATOM 3465 C C . PRO B 1 34 ? -21.906 6.129 0.181 1 86.06 34 PRO B C 1
ATOM 3467 O O . PRO B 1 34 ? -22.828 5.926 -0.612 1 86.06 34 PRO B O 1
ATOM 3470 N N . THR B 1 35 ? -20.922 5.379 0.297 1 85.69 35 THR B N 1
ATOM 3471 C CA . THR B 1 35 ? -20.844 4.008 -0.187 1 85.69 35 THR B CA 1
ATOM 3472 C C . THR B 1 35 ? -20.422 3.062 0.932 1 85.69 35 THR B C 1
ATOM 3474 O O . THR B 1 35 ? -19.453 3.338 1.649 1 85.69 35 THR B O 1
ATOM 3477 N N . THR B 1 36 ? -21.219 2.049 1.127 1 88.19 36 THR B N 1
ATOM 3478 C CA . THR B 1 36 ? -20.891 1.056 2.141 1 88.19 36 THR B CA 1
ATOM 3479 C C . THR B 1 36 ? -20.469 -0.262 1.492 1 88.19 36 THR B C 1
ATOM 3481 O O . THR B 1 36 ? -20.922 -0.589 0.395 1 88.19 36 THR B O 1
ATOM 3484 N N . VAL B 1 37 ? -19.594 -0.939 2.162 1 86.56 37 VAL B N 1
ATOM 3485 C CA . VAL B 1 37 ? -19.156 -2.248 1.68 1 86.56 37 VAL B CA 1
ATOM 3486 C C . VAL B 1 37 ? -18.922 -3.182 2.863 1 86.56 37 VAL B C 1
ATOM 3488 O O . VAL B 1 37 ? -18.469 -2.744 3.926 1 86.56 37 VAL B O 1
ATOM 3491 N N . THR B 1 38 ? -19.328 -4.355 2.613 1 88.12 38 THR B N 1
ATOM 3492 C CA . THR B 1 38 ? -18.984 -5.402 3.566 1 88.12 38 THR B CA 1
ATOM 3493 C C . THR B 1 38 ? -17.812 -6.242 3.053 1 88.12 38 THR B C 1
ATOM 3495 O O . THR B 1 38 ? -17.875 -6.793 1.951 1 88.12 38 THR B O 1
ATOM 3498 N N . GLY B 1 39 ? -16.797 -6.172 3.771 1 85.44 39 GLY B N 1
ATOM 3499 C CA . GLY B 1 39 ? -15.641 -7.008 3.498 1 85.44 39 GLY B CA 1
ATOM 3500 C C . GLY B 1 39 ? -15.344 -8 4.605 1 85.44 39 GLY B C 1
ATOM 3501 O O . GLY B 1 39 ? -16.062 -8.062 5.602 1 85.44 39 GLY B O 1
ATOM 3502 N N . GLY B 1 40 ? -14.352 -8.852 4.363 1 85.25 40 GLY B N 1
ATOM 3503 C CA . GLY B 1 40 ? -13.992 -9.781 5.418 1 85.25 40 GLY B CA 1
ATOM 3504 C C . GLY B 1 40 ? -12.758 -10.602 5.094 1 85.25 40 GLY B C 1
ATOM 3505 O O . GLY B 1 40 ? -12.18 -10.461 4.012 1 85.25 40 GLY B O 1
ATOM 3506 N N . VAL B 1 41 ? -12.359 -11.312 6.148 1 89.69 41 VAL B N 1
ATOM 3507 C CA . VAL B 1 41 ? -11.227 -12.227 6.055 1 89.69 41 VAL B CA 1
ATOM 3508 C C . VAL B 1 41 ? -11.68 -13.656 6.332 1 89.69 41 VAL B C 1
ATOM 3510 O O . VAL B 1 41 ? -12.359 -13.914 7.332 1 89.69 41 VAL B O 1
ATOM 3513 N N . LEU B 1 42 ? -11.406 -14.492 5.418 1 90.38 42 LEU B N 1
ATOM 3514 C CA . LEU B 1 42 ? -11.562 -15.93 5.602 1 90.38 42 LEU B CA 1
ATOM 3515 C C . LEU B 1 42 ? -10.492 -16.688 4.84 1 90.38 42 LEU B C 1
ATOM 3517 O O . LEU B 1 42 ? -10.578 -16.859 3.623 1 90.38 42 LEU B O 1
ATOM 3521 N N . GLU B 1 43 ? -9.531 -17.109 5.488 1 89.19 43 GLU B N 1
ATOM 3522 C CA . GLU B 1 43 ? -8.523 -17.984 4.91 1 89.19 43 GLU B CA 1
ATOM 3523 C C . GLU B 1 43 ? -8.758 -19.438 5.332 1 89.19 43 GLU B C 1
ATOM 3525 O O . GLU B 1 43 ? -8.695 -19.766 6.52 1 89.19 43 GLU B O 1
ATOM 3530 N N . PRO B 1 44 ? -9.016 -20.312 4.383 1 91.19 44 PRO B N 1
ATOM 3531 C CA . PRO B 1 44 ? -9.25 -21.719 4.73 1 91.19 44 PRO B CA 1
ATOM 3532 C C . PRO B 1 44 ? -8.102 -22.312 5.543 1 91.19 44 PRO B C 1
ATOM 3534 O O . PRO B 1 44 ? -6.945 -21.938 5.355 1 91.19 44 PRO B O 1
ATOM 3537 N N . THR B 1 45 ? -8.438 -23.234 6.383 1 89.25 45 THR B N 1
ATOM 3538 C CA . THR B 1 45 ? -7.449 -23.906 7.227 1 89.25 45 THR B CA 1
ATOM 3539 C C . THR B 1 45 ? -6.477 -24.719 6.375 1 89.25 45 THR B C 1
ATOM 3541 O O . THR B 1 45 ? -6.895 -25.562 5.578 1 89.25 45 THR B O 1
ATOM 3544 N N . PRO B 1 46 ? -5.258 -24.516 6.516 1 91.38 46 PRO B N 1
ATOM 3545 C CA . PRO B 1 46 ? -4.293 -25.312 5.762 1 91.38 46 PRO B CA 1
ATOM 3546 C C . PRO B 1 46 ? -4.191 -26.75 6.273 1 91.38 46 PRO B C 1
ATOM 3548 O O . PRO B 1 46 ? -4.141 -26.984 7.484 1 91.38 46 PRO B O 1
ATOM 3551 N N . VAL B 1 47 ? -4.184 -27.656 5.387 1 92.81 47 VAL B N 1
ATOM 3552 C CA . VAL B 1 47 ? -3.979 -29.078 5.664 1 92.81 47 VAL B CA 1
ATOM 3553 C C . VAL B 1 47 ? -2.65 -29.531 5.066 1 92.81 47 VAL B C 1
ATOM 3555 O O . VAL B 1 47 ? -2.352 -29.234 3.906 1 92.81 47 VAL B O 1
ATOM 3558 N N . ARG B 1 48 ? -1.916 -30.219 5.891 1 94.38 48 ARG B N 1
ATOM 3559 C CA . ARG B 1 48 ? -0.634 -30.719 5.406 1 94.38 48 ARG B CA 1
ATOM 3560 C C . ARG B 1 48 ? -0.831 -31.703 4.266 1 94.38 48 ARG B C 1
ATOM 3562 O O . ARG B 1 48 ? -1.727 -32.562 4.316 1 94.38 48 ARG B O 1
ATOM 3569 N N . PHE B 1 49 ? 0.025 -31.625 3.299 1 96.5 49 PHE B N 1
ATOM 3570 C CA . PHE B 1 49 ? -0.111 -32.469 2.123 1 96.5 49 PHE B CA 1
ATOM 3571 C C . PHE B 1 49 ? 0.338 -33.906 2.43 1 96.5 49 PHE B C 1
ATOM 3573 O O . PHE B 1 49 ? 1.349 -34.094 3.105 1 96.5 49 PHE B O 1
ATOM 3580 N N . ASP B 1 50 ? -0.384 -34.75 2.045 1 95.38 50 ASP B N 1
ATOM 3581 C CA . ASP B 1 50 ? -0.114 -36.188 1.964 1 95.38 50 ASP B CA 1
ATOM 3582 C C . ASP B 1 50 ? -0.543 -36.75 0.611 1 95.38 50 ASP B C 1
ATOM 3584 O O . ASP B 1 50 ? -1.561 -36.344 0.053 1 95.38 50 ASP B O 1
ATOM 3588 N N . GLU B 1 51 ? 0.247 -37.688 0.094 1 96.25 51 GLU B N 1
ATOM 3589 C CA . GLU B 1 51 ? -0.027 -38.188 -1.257 1 96.25 51 GLU B CA 1
ATOM 3590 C C . GLU B 1 51 ? -1.41 -38.812 -1.344 1 96.25 51 GLU B C 1
ATOM 3592 O O . GLU B 1 51 ? -1.977 -38.938 -2.432 1 96.25 51 GLU B O 1
ATOM 3597 N N . SER B 1 52 ? -1.975 -39.281 -0.199 1 96.06 52 SER B N 1
ATOM 3598 C CA . SER B 1 52 ? -3.33 -39.812 -0.2 1 96.06 52 SER B CA 1
ATOM 3599 C C . SER B 1 52 ? -4.348 -38.75 -0.616 1 96.06 52 SER B C 1
ATOM 3601 O O . SER B 1 52 ? -5.449 -39.094 -1.059 1 96.06 52 SER B O 1
ATOM 3603 N N . LEU B 1 53 ? -4.008 -37.5 -0.491 1 96.19 53 LEU B N 1
ATOM 3604 C CA . LEU B 1 53 ? -4.918 -36.406 -0.808 1 96.19 53 LEU B CA 1
ATOM 3605 C C . LEU B 1 53 ? -5.039 -36.219 -2.316 1 96.19 53 LEU B C 1
ATOM 3607 O O . LEU B 1 53 ? -5.941 -35.531 -2.789 1 96.19 53 LEU B O 1
ATOM 3611 N N . LEU B 1 54 ? -4.113 -36.844 -3.121 1 97.56 54 LEU B N 1
ATOM 3612 C CA . LEU B 1 54 ? -4.191 -36.75 -4.574 1 97.56 54 LEU B CA 1
ATOM 3613 C C . LEU B 1 54 ? -5.539 -37.281 -5.074 1 97.56 54 LEU B C 1
ATOM 3615 O O . LEU B 1 54 ? -6.047 -36.812 -6.094 1 97.56 54 LEU B O 1
ATOM 3619 N N . GLY B 1 55 ? -6.098 -38.219 -4.309 1 96.12 55 GLY B N 1
ATOM 3620 C CA . GLY B 1 55 ? -7.371 -38.812 -4.695 1 96.12 55 GLY B CA 1
ATOM 3621 C C . GLY B 1 55 ? -8.523 -37.812 -4.652 1 96.12 55 GLY B C 1
ATOM 3622 O O . GLY B 1 55 ? -9.578 -38.062 -5.242 1 96.12 55 GLY B O 1
ATOM 3623 N N . GLN B 1 56 ? -8.297 -36.688 -3.969 1 95.06 56 GLN B N 1
ATOM 3624 C CA . GLN B 1 56 ? -9.328 -35.656 -3.855 1 95.06 56 GLN B CA 1
ATOM 3625 C C . GLN B 1 56 ? -9.328 -34.75 -5.07 1 95.06 56 GLN B C 1
ATOM 3627 O O . GLN B 1 56 ? -10.266 -33.969 -5.266 1 95.06 56 GLN B O 1
ATOM 3632 N N . LEU B 1 57 ? -8.289 -34.812 -5.875 1 97.94 57 LEU B N 1
ATOM 3633 C CA . LEU B 1 57 ? -8.164 -33.906 -7.008 1 97.94 57 LEU B CA 1
ATOM 3634 C C . LEU B 1 57 ? -8.984 -34.406 -8.195 1 97.94 57 LEU B C 1
ATOM 3636 O O . LEU B 1 57 ? -9.055 -35.594 -8.453 1 97.94 57 LEU B O 1
ATOM 3640 N N . ARG B 1 58 ? -9.695 -33.469 -8.828 1 98.12 58 ARG B N 1
ATOM 3641 C CA . ARG B 1 58 ? -10.523 -33.75 -9.992 1 98.12 58 ARG B CA 1
ATOM 3642 C C . ARG B 1 58 ? -9.922 -33.156 -11.258 1 98.12 58 ARG B C 1
ATOM 3644 O O . ARG B 1 58 ? -9.602 -31.969 -11.281 1 98.12 58 ARG B O 1
ATOM 3651 N N . VAL B 1 59 ? -9.711 -33.906 -12.227 1 98.5 59 VAL B N 1
ATOM 3652 C CA . VAL B 1 59 ? -9.266 -33.531 -13.562 1 98.5 59 VAL B CA 1
ATOM 3653 C C . VAL B 1 59 ? -10.117 -34.25 -14.609 1 98.5 59 VAL B C 1
ATOM 3655 O O . VAL B 1 59 ? -10.812 -35.219 -14.305 1 98.5 59 VAL B O 1
ATOM 3658 N N . PRO B 1 60 ? -10.102 -33.781 -15.883 1 98.19 60 PRO B N 1
ATOM 3659 C CA . PRO B 1 60 ? -10.867 -34.5 -16.922 1 98.19 60 PRO B CA 1
ATOM 3660 C C . PRO B 1 60 ? -10.406 -35.938 -17.141 1 98.19 60 PRO B C 1
ATOM 3662 O O . PRO B 1 60 ? -9.281 -36.281 -16.766 1 98.19 60 PRO B O 1
ATOM 3665 N N . ALA B 1 61 ? -11.32 -36.688 -17.75 1 97.12 61 ALA B N 1
ATOM 3666 C CA . ALA B 1 61 ? -10.984 -38.094 -18.047 1 97.12 61 ALA B CA 1
ATOM 3667 C C . ALA B 1 61 ? -9.688 -38.188 -18.859 1 97.12 61 ALA B C 1
ATOM 3669 O O . ALA B 1 61 ? -9.469 -37.375 -19.781 1 97.12 61 ALA B O 1
ATOM 3670 N N . GLY B 1 62 ? -8.852 -39.094 -18.484 1 97.56 62 GLY B N 1
ATOM 3671 C CA . GLY B 1 62 ? -7.602 -39.312 -19.203 1 97.56 62 GLY B CA 1
ATOM 3672 C C . GLY B 1 62 ? -6.426 -38.594 -18.578 1 97.56 62 GLY B C 1
ATOM 3673 O O . GLY B 1 62 ? -5.27 -38.875 -18.891 1 97.56 62 GLY B O 1
ATOM 3674 N N . PHE B 1 63 ? -6.727 -37.594 -17.766 1 98.5 63 PHE B N 1
ATOM 3675 C CA . PHE B 1 63 ? -5.676 -36.844 -17.094 1 98.5 63 PHE B CA 1
ATOM 3676 C C . PHE B 1 63 ? -5.422 -37.438 -15.703 1 98.5 63 PHE B C 1
ATOM 3678 O O . PHE B 1 63 ? -6.301 -38.062 -15.109 1 98.5 63 PHE B O 1
ATOM 3685 N N . LYS B 1 64 ? -4.215 -37.188 -15.258 1 97.5 64 LYS B N 1
ATOM 3686 C CA . LYS B 1 64 ? -3.805 -37.625 -13.922 1 97.5 64 LYS B CA 1
ATOM 3687 C C . LYS B 1 64 ? -2.92 -36.594 -13.25 1 97.5 64 LYS B C 1
ATOM 3689 O O . LYS B 1 64 ? -2.1 -35.938 -13.898 1 97.5 64 LYS B O 1
ATOM 3694 N N . VAL B 1 65 ? -3.123 -36.469 -11.961 1 98.44 65 VAL B N 1
ATOM 3695 C CA . VAL B 1 65 ? -2.24 -35.625 -11.156 1 98.44 65 VAL B CA 1
ATOM 3696 C C . VAL B 1 65 ? -1.315 -36.5 -10.32 1 98.44 65 VAL B C 1
ATOM 3698 O O . VAL B 1 65 ? -1.772 -37.438 -9.648 1 98.44 65 VAL B O 1
ATOM 3701 N N . SER B 1 66 ? -0.045 -36.281 -10.383 1 98.31 66 SER B N 1
ATOM 3702 C CA . SER B 1 66 ? 0.965 -36.938 -9.562 1 98.31 66 SER B CA 1
ATOM 3703 C C . SER B 1 66 ? 1.932 -35.906 -8.953 1 98.31 66 SER B C 1
ATOM 3705 O O . SER B 1 66 ? 1.801 -34.719 -9.18 1 98.31 66 SER B O 1
ATOM 3707 N N . VAL B 1 67 ? 2.822 -36.375 -8.109 1 98.69 67 VAL B N 1
ATOM 3708 C CA . VAL B 1 67 ? 3.824 -35.531 -7.488 1 98.69 67 VAL B CA 1
ATOM 3709 C C . VAL B 1 67 ? 5.109 -35.531 -8.312 1 98.69 67 VAL B C 1
ATOM 3711 O O . VAL B 1 67 ? 5.688 -36.594 -8.547 1 98.69 67 VAL B O 1
ATOM 3714 N N . PHE B 1 68 ? 5.535 -34.469 -8.82 1 98.81 68 PHE B N 1
ATOM 3715 C CA . PHE B 1 68 ? 6.84 -34.344 -9.453 1 98.81 68 PHE B CA 1
ATOM 3716 C C . PHE B 1 68 ? 7.941 -34.219 -8.398 1 98.81 68 PHE B C 1
ATOM 3718 O O . PHE B 1 68 ? 8.992 -34.844 -8.516 1 98.81 68 PHE B O 1
ATOM 3725 N N . ALA B 1 69 ? 7.691 -33.344 -7.414 1 98.88 69 ALA B N 1
ATOM 3726 C CA . ALA B 1 69 ? 8.562 -33.156 -6.258 1 98.88 69 ALA B CA 1
ATOM 3727 C C . ALA B 1 69 ? 7.773 -32.656 -5.055 1 98.88 69 ALA B C 1
ATOM 3729 O O . ALA B 1 69 ? 6.711 -32.062 -5.211 1 98.88 69 ALA B O 1
ATOM 3730 N N . ARG B 1 70 ? 8.242 -32.844 -3.83 1 98.19 70 ARG B N 1
ATOM 3731 C CA . ARG B 1 70 ? 7.543 -32.406 -2.625 1 98.19 70 ARG B CA 1
ATOM 3732 C C . ARG B 1 70 ? 8.531 -32 -1.538 1 98.19 70 ARG B C 1
ATOM 3734 O O . ARG B 1 70 ? 9.742 -32.188 -1.697 1 98.19 70 ARG B O 1
ATOM 3741 N N . ASP B 1 71 ? 7.953 -31.422 -0.448 1 97.25 71 ASP B N 1
ATOM 3742 C CA . ASP B 1 71 ? 8.727 -30.953 0.7 1 97.25 71 ASP B CA 1
ATOM 3743 C C . ASP B 1 71 ? 9.719 -29.859 0.292 1 97.25 71 ASP B C 1
ATOM 3745 O O . ASP B 1 71 ? 10.875 -29.891 0.708 1 97.25 71 ASP B O 1
ATOM 3749 N N . LEU B 1 72 ? 9.227 -28.969 -0.542 1 98.38 72 LEU B N 1
ATOM 3750 C CA . LEU B 1 72 ? 10.094 -27.953 -1.125 1 98.38 72 LEU B CA 1
ATOM 3751 C C . LEU B 1 72 ? 9.891 -26.609 -0.445 1 98.38 72 LEU B C 1
ATOM 3753 O O . LEU B 1 72 ? 10.43 -25.594 -0.888 1 98.38 72 LEU B O 1
ATOM 3757 N N . ASN B 1 73 ? 9.086 -26.578 0.606 1 96.12 73 ASN B N 1
ATOM 3758 C CA . ASN B 1 73 ? 8.742 -25.344 1.299 1 96.12 73 ASN B CA 1
ATOM 3759 C C . ASN B 1 73 ? 8.031 -24.359 0.37 1 96.12 73 ASN B C 1
ATOM 3761 O O . ASN B 1 73 ? 7.031 -24.703 -0.259 1 96.12 73 ASN B O 1
ATOM 3765 N N . ASN B 1 74 ? 8.391 -23.156 0.264 1 96.88 74 ASN B N 1
ATOM 3766 C CA . ASN B 1 74 ? 7.637 -22.109 -0.423 1 96.88 74 ASN B CA 1
ATOM 3767 C C . ASN B 1 74 ? 7.992 -22.047 -1.904 1 96.88 74 ASN B C 1
ATOM 3769 O O . ASN B 1 74 ? 8.359 -20.984 -2.41 1 96.88 74 ASN B O 1
ATOM 3773 N N . VAL B 1 75 ? 7.867 -23.156 -2.672 1 98.5 75 VAL B N 1
ATOM 3774 C CA . VAL B 1 75 ? 8.133 -23.203 -4.105 1 98.5 75 VAL B CA 1
ATOM 3775 C C . VAL B 1 75 ? 7.043 -22.469 -4.863 1 98.5 75 VAL B C 1
ATOM 3777 O O . VAL B 1 75 ? 5.855 -22.766 -4.719 1 98.5 75 VAL B O 1
ATOM 3780 N N . ARG B 1 76 ? 7.41 -21.5 -5.734 1 98.56 76 ARG B N 1
ATOM 3781 C CA . ARG B 1 76 ? 6.387 -20.625 -6.289 1 98.56 76 ARG B CA 1
ATOM 3782 C C . ARG B 1 76 ? 6.453 -20.594 -7.812 1 98.56 76 ARG B C 1
ATOM 3784 O O . ARG B 1 76 ? 5.441 -20.781 -8.484 1 98.56 76 ARG B O 1
ATOM 3791 N N . TRP B 1 77 ? 7.633 -20.328 -8.367 1 98.88 77 TRP B N 1
ATOM 3792 C CA . TRP B 1 77 ? 7.723 -20.141 -9.812 1 98.88 77 TRP B CA 1
ATOM 3793 C C . TRP B 1 77 ? 8.609 -21.203 -10.453 1 98.88 77 TRP B C 1
ATOM 3795 O O . TRP B 1 77 ? 9.547 -21.703 -9.82 1 98.88 77 TRP B O 1
ATOM 3805 N N . LEU B 1 78 ? 8.32 -21.547 -11.727 1 98.94 78 LEU B N 1
ATOM 3806 C CA . LEU B 1 78 ? 9.008 -22.641 -12.414 1 98.94 78 LEU B CA 1
ATOM 3807 C C . LEU B 1 78 ? 9.492 -22.188 -13.781 1 98.94 78 LEU B C 1
ATOM 3809 O O . LEU B 1 78 ? 8.797 -21.469 -14.492 1 98.94 78 LEU B O 1
ATOM 3813 N N . ALA B 1 79 ? 10.648 -22.625 -14.148 1 98.88 79 ALA B N 1
ATOM 3814 C CA . ALA B 1 79 ? 11.195 -22.547 -15.5 1 98.88 79 ALA B CA 1
ATOM 3815 C C . ALA B 1 79 ? 11.781 -23.875 -15.938 1 98.88 79 ALA B C 1
ATOM 3817 O O . ALA B 1 79 ? 12.539 -24.5 -15.188 1 98.88 79 ALA B O 1
ATOM 3818 N N . VAL B 1 80 ? 11.438 -24.297 -17.125 1 98.81 80 VAL B N 1
ATOM 3819 C CA . VAL B 1 80 ? 11.875 -25.609 -17.609 1 98.81 80 VAL B CA 1
ATOM 3820 C C . VAL B 1 80 ? 12.914 -25.422 -18.719 1 98.81 80 VAL B C 1
ATOM 3822 O O . VAL B 1 80 ? 12.664 -24.703 -19.688 1 98.81 80 VAL B O 1
ATOM 3825 N N . ALA B 1 81 ? 14.023 -26.078 -18.562 1 98.56 81 ALA B N 1
ATOM 3826 C CA . ALA B 1 81 ? 15.094 -26.031 -19.562 1 98.56 81 ALA B CA 1
ATOM 3827 C C . ALA B 1 81 ? 14.828 -27.016 -20.688 1 98.56 81 ALA B C 1
ATOM 3829 O O . ALA B 1 81 ? 14.031 -27.938 -20.547 1 98.56 81 ALA B O 1
ATOM 3830 N N . PRO B 1 82 ? 15.523 -26.797 -21.797 1 96.62 82 PRO B N 1
ATOM 3831 C CA . PRO B 1 82 ? 15.312 -27.688 -22.953 1 96.62 82 PRO B CA 1
ATOM 3832 C C . PRO B 1 82 ? 15.625 -29.141 -22.656 1 96.62 82 PRO B C 1
ATOM 3834 O O . PRO B 1 82 ? 15.023 -30.047 -23.234 1 96.62 82 PRO B O 1
ATOM 3837 N N . ASN B 1 83 ? 16.516 -29.406 -21.766 1 97.12 83 ASN B N 1
ATOM 3838 C CA . ASN B 1 83 ? 16.906 -30.781 -21.438 1 97.12 83 ASN B CA 1
ATOM 3839 C C . ASN B 1 83 ? 15.922 -31.406 -20.453 1 97.12 83 ASN B C 1
ATOM 3841 O O . ASN B 1 83 ? 16.094 -32.562 -20.047 1 97.12 83 ASN B O 1
ATOM 3845 N N . GLY B 1 84 ? 14.961 -30.594 -19.938 1 97.88 84 GLY B N 1
ATOM 3846 C CA . GLY B 1 84 ? 13.945 -31.109 -19.031 1 97.88 84 GLY B CA 1
ATOM 3847 C C . GLY B 1 84 ? 14.18 -30.734 -17.578 1 97.88 84 GLY B C 1
ATOM 3848 O O . GLY B 1 84 ? 13.297 -30.922 -16.734 1 97.88 84 GLY B O 1
ATOM 3849 N N . ASP B 1 85 ? 15.344 -30.156 -17.281 1 98.69 85 ASP B N 1
ATOM 3850 C CA . ASP B 1 85 ? 15.594 -29.672 -15.922 1 98.69 85 ASP B CA 1
ATOM 3851 C C . ASP B 1 85 ? 14.578 -28.594 -15.539 1 98.69 85 ASP B C 1
ATOM 3853 O O . ASP B 1 85 ? 14.141 -27.812 -16.375 1 98.69 85 ASP B O 1
ATOM 3857 N N . VAL B 1 86 ? 14.227 -28.594 -14.297 1 98.88 86 VAL B N 1
ATOM 3858 C CA . VAL B 1 86 ? 13.281 -27.625 -13.773 1 98.88 86 VAL B CA 1
ATOM 3859 C C . VAL B 1 86 ? 13.969 -26.734 -12.742 1 98.88 86 VAL B C 1
ATOM 3861 O O . VAL B 1 86 ? 14.609 -27.219 -11.812 1 98.88 86 VAL B O 1
ATOM 3864 N N . TYR B 1 87 ? 13.953 -25.438 -12.953 1 98.94 87 TYR B N 1
ATOM 3865 C CA . TYR B 1 87 ? 14.359 -24.453 -11.953 1 98.94 87 TYR B CA 1
ATOM 3866 C C . TYR B 1 87 ? 13.156 -23.859 -11.242 1 98.94 87 TYR B C 1
ATOM 3868 O O . TYR B 1 87 ? 12.156 -23.516 -11.883 1 98.94 87 TYR B O 1
ATOM 3876 N N . ALA B 1 88 ? 13.227 -23.828 -9.906 1 98.94 88 ALA B N 1
ATOM 3877 C CA . ALA B 1 88 ? 12.094 -23.375 -9.102 1 98.94 88 ALA B CA 1
ATOM 3878 C C . ALA B 1 88 ? 12.531 -22.312 -8.086 1 98.94 88 ALA B C 1
ATOM 3880 O O . ALA B 1 88 ? 13.492 -22.531 -7.336 1 98.94 88 ALA B O 1
ATOM 3881 N N . SER B 1 89 ? 11.867 -21.188 -8.07 1 98.94 89 SER B N 1
ATOM 3882 C CA . SER B 1 89 ? 12.18 -20.188 -7.066 1 98.94 89 SER B CA 1
ATOM 3883 C C . SER B 1 89 ? 11.406 -20.422 -5.777 1 98.94 89 SER B C 1
ATOM 3885 O O . SER B 1 89 ? 10.25 -20.844 -5.809 1 98.94 89 SER B O 1
ATOM 3887 N N . ARG B 1 90 ? 12.07 -20.25 -4.664 1 98.5 90 ARG B N 1
ATOM 3888 C CA . ARG B 1 90 ? 11.445 -20.203 -3.348 1 98.5 90 ARG B CA 1
ATOM 3889 C C . ARG B 1 90 ? 11.578 -18.812 -2.73 1 98.5 90 ARG B C 1
ATOM 3891 O O . ARG B 1 90 ? 12.656 -18.422 -2.295 1 98.5 90 ARG B O 1
ATOM 3898 N N . ARG B 1 91 ? 10.453 -18.125 -2.686 1 96.38 91 ARG B N 1
ATOM 3899 C CA . ARG B 1 91 ? 10.445 -16.719 -2.309 1 96.38 91 ARG B CA 1
ATOM 3900 C C . ARG B 1 91 ? 10.852 -16.531 -0.848 1 96.38 91 ARG B C 1
ATOM 3902 O O . ARG B 1 91 ? 11.672 -15.68 -0.527 1 96.38 91 ARG B O 1
ATOM 3909 N N . GLU B 1 92 ? 10.258 -17.344 0.075 1 93.75 92 GLU B N 1
ATOM 3910 C CA . GLU B 1 92 ? 10.523 -17.188 1.502 1 93.75 92 GLU B CA 1
ATOM 3911 C C . GLU B 1 92 ? 11.938 -17.609 1.852 1 93.75 92 GLU B C 1
ATOM 3913 O O . GLU B 1 92 ? 12.562 -17.047 2.752 1 93.75 92 GLU B O 1
ATOM 3918 N N . GLN B 1 93 ? 12.43 -18.594 1.074 1 96 93 GLN B N 1
ATOM 3919 C CA . GLN B 1 93 ? 13.797 -19.062 1.28 1 96 93 GLN B CA 1
ATOM 3920 C C . GLN B 1 93 ? 14.797 -18.125 0.615 1 96 93 GLN B C 1
ATOM 3922 O O . GLN B 1 93 ? 15.961 -18.062 1.012 1 96 93 GLN B O 1
ATOM 3927 N N . GLY B 1 94 ? 14.336 -17.422 -0.354 1 97.69 94 GLY B N 1
ATOM 3928 C CA . GLY B 1 94 ? 15.219 -16.516 -1.075 1 97.69 94 GLY B CA 1
ATOM 3929 C C . GLY B 1 94 ? 16.234 -17.234 -1.943 1 97.69 94 GLY B C 1
ATOM 3930 O O . GLY B 1 94 ? 17.422 -16.906 -1.93 1 97.69 94 GLY B O 1
ATOM 3931 N N . ASP B 1 95 ? 15.758 -18.266 -2.691 1 98.69 95 ASP B N 1
ATOM 3932 C CA . ASP B 1 95 ? 16.719 -19.062 -3.457 1 98.69 95 ASP B CA 1
ATOM 3933 C C . ASP B 1 95 ? 16.031 -19.734 -4.648 1 98.69 95 ASP B C 1
ATOM 3935 O O . ASP B 1 95 ? 14.867 -19.469 -4.941 1 98.69 95 ASP B O 1
ATOM 3939 N N . VAL B 1 96 ? 16.844 -20.469 -5.488 1 98.88 96 VAL B N 1
ATOM 3940 C CA . VAL B 1 96 ? 16.375 -21.234 -6.637 1 98.88 96 VAL B CA 1
ATOM 3941 C C . VAL B 1 96 ? 16.812 -22.688 -6.508 1 98.88 96 VAL B C 1
ATOM 3943 O O . VAL B 1 96 ? 17.984 -22.969 -6.242 1 98.88 96 VAL B O 1
ATOM 3946 N N . LEU B 1 97 ? 15.891 -23.578 -6.723 1 98.88 97 LEU B N 1
ATOM 3947 C CA . LEU B 1 97 ? 16.156 -25.016 -6.781 1 98.88 97 LEU B CA 1
ATOM 3948 C C . LEU B 1 97 ? 16.328 -25.484 -8.227 1 98.88 97 LEU B C 1
ATOM 3950 O O . LEU B 1 97 ? 15.703 -24.938 -9.133 1 98.88 97 LEU B O 1
ATOM 3954 N N . TRP B 1 98 ? 17.219 -26.391 -8.359 1 98.81 98 TRP B N 1
ATOM 3955 C CA . TRP B 1 98 ? 17.344 -27.203 -9.562 1 98.81 98 TRP B CA 1
ATOM 3956 C C . TRP B 1 98 ? 16.828 -28.625 -9.32 1 98.81 98 TRP B C 1
ATOM 3958 O O . TRP B 1 98 ? 17.188 -29.25 -8.32 1 98.81 98 TRP B O 1
ATOM 3968 N N . LEU B 1 99 ? 15.93 -29.078 -10.188 1 98.88 99 LEU B N 1
ATOM 3969 C CA . LEU B 1 99 ? 15.359 -30.422 -10.102 1 98.88 99 LEU B CA 1
ATOM 3970 C C . LEU B 1 99 ? 15.523 -31.172 -11.414 1 98.88 99 LEU B C 1
ATOM 3972 O O . LEU B 1 99 ? 15.367 -30.594 -12.492 1 98.88 99 LEU B O 1
ATOM 3976 N N . ARG B 1 100 ? 15.812 -32.5 -11.305 1 98.5 100 ARG B N 1
ATOM 3977 C CA . ARG B 1 100 ? 15.969 -33.344 -12.484 1 98.5 100 ARG B CA 1
ATOM 3978 C C . ARG B 1 100 ? 15.289 -34.688 -12.289 1 98.5 100 ARG B C 1
ATOM 3980 O O . ARG B 1 100 ? 15.391 -35.312 -11.227 1 98.5 100 ARG B O 1
ATOM 3987 N N . ASP B 1 101 ? 14.5 -35.031 -13.219 1 98.06 101 ASP B N 1
ATOM 3988 C CA . ASP B 1 101 ? 14 -36.375 -13.367 1 98.06 101 ASP B CA 1
ATOM 3989 C C . ASP B 1 101 ? 14.898 -37.219 -14.289 1 98.06 101 ASP B C 1
ATOM 3991 O O . ASP B 1 101 ? 14.664 -37.281 -15.492 1 98.06 101 ASP B O 1
ATOM 3995 N N . SER B 1 102 ? 15.836 -37.938 -13.734 1 96.31 102 SER B N 1
ATOM 3996 C CA . SER B 1 102 ? 16.891 -38.562 -14.531 1 96.31 102 SER B CA 1
ATOM 3997 C C . SER B 1 102 ? 16.391 -39.844 -15.164 1 96.31 102 SER B C 1
ATOM 3999 O O . SER B 1 102 ? 16.938 -40.312 -16.172 1 96.31 102 SER B O 1
ATOM 4001 N N . ASP B 1 103 ? 15.359 -40.469 -14.617 1 96.31 103 ASP B N 1
ATOM 4002 C CA . ASP B 1 103 ? 14.922 -41.75 -15.148 1 96.31 103 ASP B CA 1
ATOM 4003 C C . ASP B 1 103 ? 13.625 -41.625 -15.945 1 96.31 103 ASP B C 1
ATOM 4005 O O . ASP B 1 103 ? 13.102 -42.594 -16.469 1 96.31 103 ASP B O 1
ATOM 4009 N N . GLY B 1 104 ? 13.039 -40.469 -15.969 1 94.25 104 GLY B N 1
ATOM 4010 C CA . GLY B 1 104 ? 11.906 -40.156 -16.828 1 94.25 104 GLY B CA 1
ATOM 4011 C C . GLY B 1 104 ? 10.586 -40.688 -16.297 1 94.25 104 GLY B C 1
ATOM 4012 O O . GLY B 1 104 ? 9.633 -40.875 -17.047 1 94.25 104 GLY B O 1
ATOM 4013 N N . ASP B 1 105 ? 10.484 -40.938 -14.984 1 94.94 105 ASP B N 1
ATOM 4014 C CA . ASP B 1 105 ? 9.258 -41.531 -14.453 1 94.94 105 ASP B CA 1
ATOM 4015 C C . ASP B 1 105 ? 8.289 -40.438 -14 1 94.94 105 ASP B C 1
ATOM 4017 O O . ASP B 1 105 ? 7.258 -40.75 -13.391 1 94.94 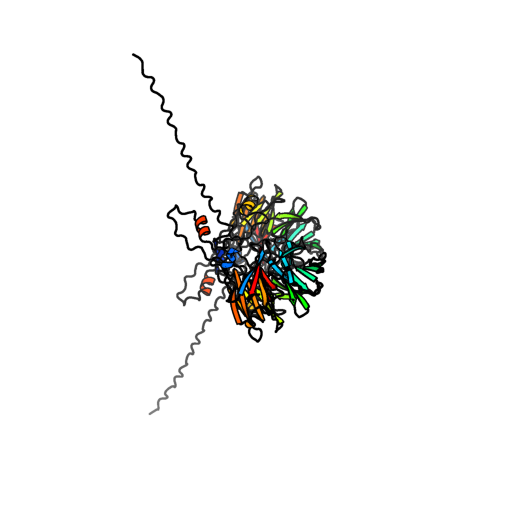105 ASP B O 1
ATOM 4021 N N . GLY B 1 106 ? 8.664 -39.219 -14.219 1 96.25 106 GLY B N 1
ATOM 4022 C CA . GLY B 1 106 ? 7.77 -38.125 -13.906 1 96.25 106 GLY B CA 1
ATOM 4023 C C . GLY B 1 106 ? 7.984 -37.562 -12.523 1 96.25 106 GLY B C 1
ATOM 4024 O O . GLY B 1 106 ? 7.25 -36.656 -12.094 1 96.25 106 GLY B O 1
ATOM 4025 N N . ARG B 1 107 ? 9 -38.031 -11.828 1 97.75 107 ARG B N 1
ATOM 4026 C CA . ARG B 1 107 ? 9.367 -37.531 -10.5 1 97.75 107 ARG B CA 1
ATOM 4027 C C . ARG B 1 107 ? 10.828 -37.094 -10.469 1 97.75 107 ARG B C 1
ATOM 4029 O O . ARG B 1 107 ? 11.711 -37.781 -10.961 1 97.75 107 ARG B O 1
ATOM 4036 N N . ALA B 1 108 ? 11.016 -35.906 -9.945 1 98.38 108 ALA B N 1
ATOM 4037 C CA . ALA B 1 108 ? 12.406 -35.469 -9.797 1 98.38 108 ALA B CA 1
ATOM 4038 C C . ALA B 1 108 ? 13.164 -36.375 -8.82 1 98.38 108 ALA B C 1
ATOM 4040 O O . ALA B 1 108 ? 12.68 -36.625 -7.715 1 98.38 108 ALA B O 1
ATOM 4041 N N . ASP B 1 109 ? 14.328 -36.844 -9.188 1 97.88 109 ASP B N 1
ATOM 4042 C CA . ASP B 1 109 ? 15.133 -37.656 -8.305 1 97.88 109 ASP B CA 1
ATOM 4043 C C . ASP B 1 109 ? 16.438 -36.969 -7.934 1 97.88 109 ASP B C 1
ATOM 4045 O O . ASP B 1 109 ? 17.219 -37.5 -7.129 1 97.88 109 ASP B O 1
ATOM 4049 N N . GLN B 1 110 ? 16.734 -35.844 -8.539 1 98.06 110 GLN B N 1
ATOM 4050 C CA . GLN B 1 110 ? 17.844 -35 -8.141 1 98.06 110 GLN B CA 1
ATOM 4051 C C . GLN B 1 110 ? 17.344 -33.594 -7.824 1 98.06 110 GLN B C 1
ATOM 4053 O O . GLN B 1 110 ? 16.469 -33.062 -8.5 1 98.06 110 GLN B O 1
ATOM 4058 N N . GLN B 1 111 ? 17.891 -33 -6.809 1 97.94 111 GLN B N 1
ATOM 4059 C CA . GLN B 1 111 ? 17.547 -31.656 -6.367 1 97.94 111 GLN B CA 1
ATOM 4060 C C . GLN B 1 111 ? 18.766 -30.953 -5.77 1 97.94 111 GLN B C 1
ATOM 4062 O O . GLN B 1 111 ? 19.562 -31.562 -5.059 1 97.94 111 GLN B O 1
ATOM 4067 N N . LYS B 1 112 ? 18.891 -29.672 -6.059 1 98.25 112 LYS B N 1
ATOM 4068 C CA . LYS B 1 112 ? 19.984 -28.859 -5.52 1 98.25 112 LYS B CA 1
ATOM 4069 C C . LYS B 1 112 ? 19.594 -27.391 -5.48 1 98.25 112 LYS B C 1
ATOM 4071 O O . LYS B 1 112 ? 18.938 -26.891 -6.395 1 98.25 112 LYS B O 1
ATOM 4076 N N . VAL B 1 113 ? 19.969 -26.719 -4.355 1 98.69 113 VAL B N 1
ATOM 4077 C CA . VAL B 1 113 ? 19.891 -25.25 -4.371 1 98.69 113 VAL B CA 1
ATOM 4078 C C . VAL B 1 113 ? 21 -24.703 -5.25 1 98.69 113 VAL B C 1
ATOM 4080 O O . VAL B 1 113 ? 22.188 -24.969 -5.016 1 98.69 113 VAL B O 1
ATOM 4083 N N . VAL B 1 114 ? 20.688 -23.906 -6.227 1 98.81 114 VAL B N 1
ATOM 4084 C CA . VAL B 1 114 ? 21.703 -23.516 -7.195 1 98.81 114 VAL B CA 1
ATOM 4085 C C . VAL B 1 114 ? 21.906 -22 -7.145 1 98.81 114 VAL B C 1
ATOM 4087 O O . VAL B 1 114 ? 22.828 -21.484 -7.773 1 98.81 114 VAL B O 1
ATOM 4090 N N . LEU B 1 115 ? 21.125 -21.281 -6.504 1 98.56 115 LEU B N 1
ATOM 4091 C CA . LEU B 1 115 ? 21.266 -19.859 -6.23 1 98.56 115 LEU B CA 1
ATOM 4092 C C . LEU B 1 115 ? 20.703 -19.516 -4.855 1 98.56 115 LEU B C 1
ATOM 4094 O O . LEU B 1 115 ? 19.641 -19.984 -4.477 1 98.56 115 LEU B O 1
ATOM 4098 N N . GLN B 1 116 ? 21.453 -18.734 -4.07 1 97.94 116 GLN B N 1
ATOM 4099 C CA . GLN B 1 116 ? 21.062 -18.359 -2.711 1 97.94 116 GLN B CA 1
ATOM 4100 C C . GLN B 1 116 ? 21.125 -16.844 -2.514 1 97.94 116 GLN B C 1
ATOM 4102 O O . GLN B 1 116 ? 21.531 -16.109 -3.418 1 97.94 116 GLN B O 1
ATOM 4107 N N . ASN B 1 117 ? 20.609 -16.406 -1.431 1 96.75 117 ASN B N 1
ATOM 4108 C CA . ASN B 1 117 ? 20.656 -15.016 -0.994 1 96.75 117 ASN B CA 1
ATOM 4109 C C . ASN B 1 117 ? 19.922 -14.094 -1.961 1 96.75 117 ASN B C 1
ATOM 4111 O O . ASN B 1 117 ? 20.438 -13.031 -2.324 1 96.75 117 ASN B O 1
ATOM 4115 N N . ALA B 1 118 ? 18.875 -14.555 -2.465 1 97.69 118 ALA B N 1
ATOM 4116 C CA . ALA B 1 118 ? 18 -13.781 -3.348 1 97.69 118 ALA B CA 1
ATOM 4117 C C . ALA B 1 118 ? 16.641 -13.555 -2.707 1 97.69 118 ALA B C 1
ATOM 4119 O O . ALA B 1 118 ? 15.633 -14.109 -3.162 1 97.69 118 ALA B O 1
ATOM 4120 N N . LYS B 1 119 ? 16.625 -12.68 -1.702 1 95.06 119 LYS B N 1
ATOM 4121 C CA . LYS B 1 119 ? 15.391 -12.383 -0.992 1 95.06 119 LYS B CA 1
ATOM 4122 C C . LYS B 1 119 ? 14.289 -11.961 -1.961 1 95.06 119 LYS B C 1
ATOM 4124 O O . LYS B 1 119 ? 14.523 -11.141 -2.852 1 95.06 119 LYS B O 1
ATOM 4129 N N . TYR B 1 120 ? 13.094 -12.586 -1.818 1 96.88 120 TYR B N 1
ATOM 4130 C CA . TYR B 1 120 ? 11.922 -12.328 -2.646 1 96.88 120 TYR B CA 1
ATOM 4131 C C . TYR B 1 120 ? 12.133 -12.844 -4.066 1 96.88 120 TYR B C 1
ATOM 4133 O O . TYR B 1 120 ? 11.586 -12.289 -5.023 1 96.88 120 TYR B O 1
ATOM 4141 N N . ALA B 1 121 ? 13.016 -13.867 -4.262 1 98.5 121 ALA B N 1
ATOM 4142 C CA . ALA B 1 121 ? 13.148 -14.531 -5.559 1 98.5 121 ALA B CA 1
ATOM 4143 C C . ALA B 1 121 ? 11.797 -15.031 -6.055 1 98.5 121 ALA B C 1
ATOM 4145 O O . ALA B 1 121 ? 11.07 -15.719 -5.324 1 98.5 121 ALA B O 1
ATOM 4146 N N . HIS B 1 122 ? 11.477 -14.695 -7.352 1 98.81 122 HIS B N 1
ATOM 4147 C CA . HIS B 1 122 ? 10.18 -15.133 -7.84 1 98.81 122 HIS B CA 1
ATOM 4148 C C . HIS B 1 122 ? 10.227 -15.477 -9.32 1 98.81 122 HIS B C 1
ATOM 4150 O O . HIS B 1 122 ? 10.492 -16.625 -9.688 1 98.81 122 HIS B O 1
ATOM 4156 N N . GLY B 1 123 ? 10.281 -14.484 -10.242 1 98.94 123 GLY B N 1
ATOM 4157 C CA . GLY B 1 123 ? 10.266 -14.734 -11.672 1 98.94 123 GLY B CA 1
ATOM 4158 C C . GLY B 1 123 ? 11.555 -15.352 -12.18 1 98.94 123 GLY B C 1
ATOM 4159 O O . GLY B 1 123 ? 12.648 -14.945 -11.773 1 98.94 123 GLY B O 1
ATOM 4160 N N . LEU B 1 124 ? 11.398 -16.344 -13.055 1 98.94 124 LEU B N 1
ATOM 4161 C CA . LEU B 1 124 ? 12.5 -17.016 -13.734 1 98.94 124 LEU B CA 1
ATOM 4162 C C . LEU B 1 124 ? 12.242 -17.094 -15.234 1 98.94 124 LEU B C 1
ATOM 4164 O O . LEU B 1 124 ? 11.109 -17.328 -15.664 1 98.94 124 LEU B O 1
ATOM 4168 N N . ALA B 1 125 ? 13.289 -16.922 -15.961 1 98.88 125 ALA B N 1
ATOM 4169 C CA . ALA B 1 125 ? 13.234 -17.141 -17.406 1 98.88 125 ALA B CA 1
ATOM 4170 C C . ALA B 1 125 ? 14.555 -17.688 -17.922 1 98.88 125 ALA B C 1
ATOM 4172 O O . ALA B 1 125 ? 15.625 -17.297 -17.453 1 98.88 125 ALA B O 1
ATOM 4173 N N . LEU B 1 126 ? 14.438 -18.578 -18.844 1 98.75 126 LEU B N 1
ATOM 4174 C CA . LEU B 1 126 ? 15.609 -19.172 -19.469 1 98.75 126 LEU B CA 1
ATOM 4175 C C . LEU B 1 126 ? 15.742 -18.703 -20.922 1 98.75 126 LEU B C 1
ATOM 4177 O O . LEU B 1 126 ? 14.758 -18.672 -21.656 1 98.75 126 LEU B O 1
ATOM 4181 N N . ARG B 1 127 ? 16.969 -18.344 -21.25 1 98.19 127 ARG B N 1
ATOM 4182 C CA . ARG B 1 127 ? 17.266 -17.984 -22.625 1 98.19 127 ARG B CA 1
ATOM 4183 C C . ARG B 1 127 ? 18.75 -18.141 -22.922 1 98.19 127 ARG B C 1
ATOM 4185 O O . ARG B 1 127 ? 19.594 -17.672 -22.172 1 98.19 127 ARG B O 1
ATOM 4192 N N . ASP B 1 128 ? 19.078 -18.859 -24.016 1 97.5 128 ASP B N 1
ATOM 4193 C CA . ASP B 1 128 ? 20.438 -18.953 -24.547 1 97.5 128 ASP B CA 1
ATOM 4194 C C . ASP B 1 128 ? 21.406 -19.438 -23.469 1 97.5 128 ASP B C 1
ATOM 4196 O O . ASP B 1 128 ? 22.484 -18.844 -23.281 1 97.5 128 ASP B O 1
ATOM 4200 N N . GLY B 1 129 ? 21 -20.406 -22.75 1 98.12 129 GLY B N 1
ATOM 4201 C CA . GLY B 1 129 ? 21.875 -21.031 -21.766 1 98.12 129 GLY B CA 1
ATOM 4202 C C . GLY B 1 129 ? 22.016 -20.203 -20.5 1 98.12 129 GLY B C 1
ATOM 4203 O O . GLY B 1 129 ? 22.969 -20.406 -19.719 1 98.12 129 GLY B O 1
ATOM 4204 N N . LYS B 1 130 ? 21.141 -19.25 -20.359 1 98.81 130 LYS B N 1
ATOM 4205 C CA . LYS B 1 130 ? 21.172 -18.406 -19.172 1 98.81 130 LYS B CA 1
ATOM 4206 C C . LYS B 1 130 ? 19.859 -18.484 -18.391 1 98.81 130 LYS B C 1
ATOM 4208 O O . LYS B 1 130 ? 18.797 -18.672 -18.984 1 98.81 130 LYS B O 1
ATOM 4213 N N . LEU B 1 131 ? 19.953 -18.328 -17.094 1 98.94 131 LEU B N 1
ATOM 4214 C CA . LEU B 1 131 ? 18.781 -18.172 -16.219 1 98.94 131 LEU B CA 1
ATOM 4215 C C . LEU B 1 131 ? 18.672 -16.734 -15.727 1 98.94 131 LEU B C 1
ATOM 4217 O O . LEU B 1 131 ? 19.609 -16.203 -15.109 1 98.94 131 LEU B O 1
ATOM 4221 N N . TYR B 1 132 ? 17.625 -16.094 -16.078 1 98.94 132 TYR B N 1
ATOM 4222 C CA . TYR B 1 132 ? 17.266 -14.781 -15.555 1 98.94 132 TYR B CA 1
ATOM 4223 C C . TYR B 1 132 ? 16.359 -14.914 -14.328 1 98.94 132 TYR B C 1
ATOM 4225 O O . TYR B 1 132 ? 15.469 -15.758 -14.305 1 98.94 132 TYR B O 1
ATOM 4233 N N . LEU B 1 133 ? 16.641 -14.125 -13.305 1 98.88 133 LEU B N 1
ATOM 4234 C CA . LEU B 1 133 ? 15.891 -14.125 -12.055 1 98.88 133 LEU B CA 1
ATOM 4235 C C . LEU B 1 133 ? 15.547 -12.703 -11.625 1 98.88 133 LEU B C 1
ATOM 4237 O O . LEU B 1 133 ? 16.406 -11.812 -11.656 1 98.88 133 LEU B O 1
ATOM 4241 N N . VAL B 1 134 ? 14.32 -12.5 -11.234 1 98.88 134 VAL B N 1
ATOM 4242 C CA . VAL B 1 134 ? 13.93 -11.195 -10.719 1 98.88 134 VAL B CA 1
ATOM 4243 C C . VAL B 1 134 ? 13.445 -11.328 -9.273 1 98.88 134 VAL B C 1
ATOM 4245 O O . VAL B 1 134 ? 12.758 -12.297 -8.938 1 98.88 134 VAL B O 1
ATOM 4248 N N . THR B 1 135 ? 13.938 -10.516 -8.383 1 98.44 135 THR B N 1
ATOM 4249 C CA . THR B 1 135 ? 13.438 -10.32 -7.031 1 98.44 135 THR B CA 1
ATOM 4250 C C . THR B 1 135 ? 12.531 -9.094 -6.961 1 98.44 135 THR B C 1
ATOM 4252 O O . THR B 1 135 ? 12.094 -8.57 -7.992 1 98.44 135 THR B O 1
ATOM 4255 N N . ASP B 1 136 ? 12.211 -8.609 -5.738 1 97.12 136 ASP B N 1
ATOM 4256 C CA . ASP B 1 136 ? 11.383 -7.418 -5.598 1 97.12 136 ASP B CA 1
ATOM 4257 C C . ASP B 1 136 ? 12.125 -6.172 -6.074 1 97.12 136 ASP B C 1
ATOM 4259 O O . ASP B 1 136 ? 11.5 -5.18 -6.453 1 97.12 136 ASP B O 1
ATOM 4263 N N . LYS B 1 137 ? 13.469 -6.266 -6.137 1 96.88 137 LYS B N 1
ATOM 4264 C CA . LYS B 1 137 ? 14.219 -5.031 -6.367 1 96.88 137 LYS B CA 1
ATOM 4265 C C . LYS B 1 137 ? 15.242 -5.211 -7.484 1 96.88 137 LYS B C 1
ATOM 4267 O O . LYS B 1 137 ? 15.703 -4.23 -8.078 1 96.88 137 LYS B O 1
ATOM 4272 N N . LYS B 1 138 ? 15.57 -6.484 -7.785 1 98.06 138 LYS B N 1
ATOM 4273 C CA . LYS B 1 138 ? 16.719 -6.695 -8.648 1 98.06 138 LYS B CA 1
ATOM 4274 C C . LYS B 1 138 ? 16.406 -7.68 -9.773 1 98.06 138 LYS B C 1
ATOM 4276 O O . LYS B 1 138 ? 15.641 -8.633 -9.57 1 98.06 138 LYS B O 1
ATOM 4281 N N . LEU B 1 139 ? 17 -7.434 -10.898 1 98.81 139 LEU B N 1
ATOM 4282 C CA . LEU B 1 139 ? 17.078 -8.383 -12 1 98.81 139 LEU B CA 1
ATOM 4283 C C . LEU B 1 139 ? 18.484 -8.938 -12.141 1 98.81 139 LEU B C 1
ATOM 4285 O O . LEU B 1 139 ? 19.453 -8.18 -12.219 1 98.81 139 LEU B O 1
ATOM 4289 N N . MET B 1 140 ? 18.578 -10.258 -12.172 1 98.81 140 MET B N 1
ATOM 4290 C CA . MET B 1 140 ? 19.875 -10.93 -12.234 1 98.81 140 MET B CA 1
ATOM 4291 C C . MET B 1 140 ? 19.906 -11.961 -13.359 1 98.81 140 MET B C 1
ATOM 4293 O O . MET B 1 140 ? 18.859 -12.375 -13.852 1 98.81 140 MET B O 1
ATOM 4297 N N . VAL B 1 141 ? 21.156 -12.328 -13.734 1 98.88 141 VAL B N 1
ATOM 4298 C CA . VAL B 1 141 ? 21.328 -13.359 -14.75 1 98.88 141 VAL B CA 1
ATOM 4299 C C . VAL B 1 141 ? 22.547 -14.227 -14.398 1 98.88 141 VAL B C 1
ATOM 4301 O O . VAL B 1 141 ? 23.516 -13.734 -13.828 1 98.88 141 VAL B O 1
ATOM 4304 N N . ALA B 1 142 ? 22.453 -15.492 -14.664 1 98.88 142 ALA B N 1
ATOM 4305 C CA . ALA B 1 142 ? 23.531 -16.438 -14.469 1 98.88 142 ALA B CA 1
ATOM 4306 C C . ALA B 1 142 ? 23.625 -17.422 -15.625 1 98.88 142 ALA B C 1
ATOM 4308 O O . ALA B 1 142 ? 22.609 -17.781 -16.234 1 98.88 142 ALA B O 1
ATOM 4309 N N . ASP B 1 143 ? 24.812 -17.891 -15.898 1 98.81 143 ASP B N 1
ATOM 4310 C CA . ASP B 1 143 ? 24.984 -18.938 -16.891 1 98.81 143 ASP B CA 1
ATOM 4311 C C . ASP B 1 143 ? 24.594 -20.297 -16.344 1 98.81 143 ASP B C 1
ATOM 4313 O O . ASP B 1 143 ? 24.906 -20.625 -15.195 1 98.81 143 ASP B O 1
ATOM 4317 N N . VAL B 1 144 ? 23.922 -21.031 -17.172 1 98.81 144 VAL B N 1
ATOM 4318 C CA . VAL B 1 144 ? 23.609 -22.422 -16.812 1 98.81 144 VAL B CA 1
ATOM 4319 C C . VAL B 1 144 ? 24.75 -23.328 -17.219 1 98.81 144 VAL B C 1
ATOM 4321 O O . VAL B 1 144 ? 25.109 -23.42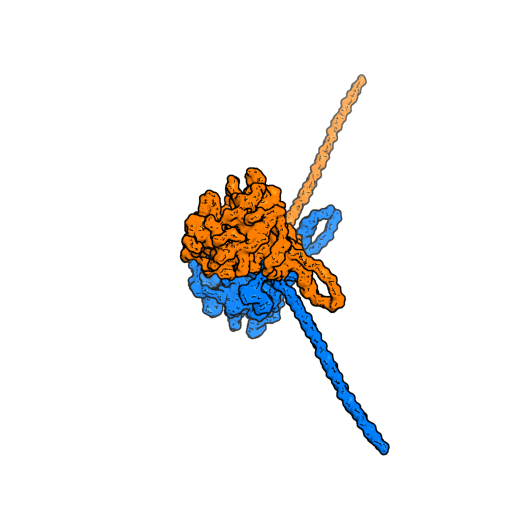2 -18.406 1 98.81 144 VAL B O 1
ATOM 4324 N N . GLN B 1 145 ? 25.234 -24.016 -16.281 1 98.31 145 GLN B N 1
ATOM 4325 C CA . GLN B 1 145 ? 26.328 -24.938 -16.531 1 98.31 145 GLN B CA 1
ATOM 4326 C C . GLN B 1 145 ? 25.828 -26.281 -17.031 1 98.31 145 GLN B C 1
ATOM 4328 O O . GLN B 1 145 ? 24.641 -26.609 -16.891 1 98.31 145 GLN B O 1
ATOM 4333 N N . PRO B 1 146 ? 26.719 -27.094 -17.594 1 96 146 PRO B N 1
ATOM 4334 C CA . PRO B 1 146 ? 26.297 -28.391 -18.156 1 96 146 PRO B CA 1
ATOM 4335 C C . PRO B 1 146 ? 25.641 -29.297 -17.125 1 96 146 PRO B C 1
ATOM 4337 O O . PRO B 1 146 ? 24.766 -30.094 -17.469 1 96 146 PRO B O 1
ATOM 4340 N N . ASP B 1 147 ? 26.031 -29.125 -15.844 1 96.62 147 ASP B N 1
ATOM 4341 C CA . ASP B 1 147 ? 25.5 -30 -14.805 1 96.62 147 ASP B CA 1
ATOM 4342 C C . ASP B 1 147 ? 24.234 -29.406 -14.18 1 96.62 147 ASP B C 1
ATOM 4344 O O . ASP B 1 147 ? 23.719 -29.922 -13.195 1 96.62 147 ASP B O 1
ATOM 4348 N N . GLY B 1 148 ? 23.766 -28.297 -14.703 1 97.56 148 GLY B N 1
ATOM 4349 C CA . GLY B 1 148 ? 22.531 -27.672 -14.242 1 97.56 148 GLY B CA 1
ATOM 4350 C C . GLY B 1 148 ? 22.75 -26.594 -13.211 1 97.56 148 GLY B C 1
ATOM 4351 O O . GLY B 1 148 ? 21.859 -25.781 -12.938 1 97.56 148 GLY B O 1
ATOM 4352 N N . THR B 1 149 ? 23.922 -26.516 -12.641 1 98.38 149 THR B N 1
ATOM 4353 C CA . THR B 1 149 ? 24.234 -25.453 -11.688 1 98.38 149 THR B CA 1
ATOM 4354 C C . THR B 1 149 ? 24.375 -24.109 -12.391 1 98.38 149 THR B C 1
ATOM 4356 O O . THR B 1 149 ? 24.328 -24.031 -13.617 1 98.38 149 THR B O 1
ATOM 4359 N N . LEU B 1 150 ? 24.438 -23.062 -11.555 1 98.75 150 LEU B N 1
ATOM 4360 C CA . LEU B 1 150 ? 24.516 -21.719 -12.117 1 98.75 150 LEU B CA 1
ATOM 4361 C C . LEU B 1 150 ? 25.859 -21.078 -11.789 1 98.75 150 LEU B C 1
ATOM 4363 O O . LEU B 1 150 ? 26.422 -21.312 -10.719 1 98.75 150 LEU B O 1
ATOM 4367 N N . SER B 1 151 ? 26.344 -20.219 -12.656 1 98.56 151 SER B N 1
ATOM 4368 C CA . SER B 1 151 ? 27.438 -19.312 -12.328 1 98.56 151 SER B CA 1
ATOM 4369 C C . SER B 1 151 ? 27.016 -18.266 -11.305 1 98.56 151 SER B C 1
ATOM 4371 O O . SER B 1 151 ? 25.844 -18.172 -10.953 1 98.56 151 SER B O 1
ATOM 4373 N N . ALA B 1 152 ? 28 -17.547 -10.844 1 97.94 152 ALA B N 1
ATOM 4374 C CA . ALA B 1 152 ? 27.641 -16.391 -10.016 1 97.94 152 ALA B CA 1
ATOM 4375 C C . ALA B 1 152 ? 26.734 -15.43 -10.773 1 97.94 152 ALA B C 1
ATOM 4377 O O . ALA B 1 152 ? 27.016 -15.086 -11.93 1 97.94 152 ALA B O 1
ATOM 4378 N N . PRO B 1 153 ? 25.688 -15.086 -10.164 1 98.38 153 PRO B N 1
ATOM 4379 C CA . PRO B 1 153 ? 24.781 -14.195 -10.875 1 98.38 153 PRO B CA 1
ATOM 4380 C C . PRO B 1 153 ? 25.359 -12.797 -11.086 1 98.38 153 PRO B C 1
ATOM 4382 O O . PRO B 1 153 ? 26.062 -12.281 -10.211 1 98.38 153 PRO B O 1
ATOM 4385 N N . ARG B 1 154 ? 25.109 -12.219 -12.18 1 98.31 154 ARG B N 1
ATOM 4386 C CA . ARG B 1 154 ? 25.375 -10.812 -12.469 1 98.31 154 ARG B CA 1
ATOM 4387 C C . ARG B 1 154 ? 24.109 -9.977 -12.336 1 98.31 154 ARG B C 1
ATOM 4389 O O . ARG B 1 154 ? 23.031 -10.414 -12.742 1 98.31 154 ARG B O 1
ATOM 4396 N N . ILE B 1 155 ? 24.25 -8.758 -11.812 1 98.38 155 ILE B N 1
ATOM 4397 C CA . ILE B 1 155 ? 23.125 -7.844 -11.656 1 98.38 155 ILE B CA 1
ATOM 4398 C C . ILE B 1 155 ? 22.891 -7.086 -12.961 1 98.38 155 ILE B C 1
ATOM 4400 O O . ILE B 1 155 ? 23.797 -6.449 -13.492 1 98.38 155 ILE B O 1
ATOM 4404 N N . LEU B 1 156 ? 21.703 -7.152 -13.477 1 98.56 156 LEU B N 1
ATOM 4405 C CA . LEU B 1 156 ? 21.328 -6.414 -14.68 1 98.56 156 LEU B CA 1
ATOM 4406 C C . LEU B 1 156 ? 20.625 -5.109 -14.32 1 98.56 156 LEU B C 1
ATOM 4408 O O . LEU B 1 156 ? 20.719 -4.125 -15.047 1 98.56 156 LEU B O 1
ATOM 4412 N N . ALA B 1 157 ? 19.859 -5.105 -13.273 1 98 157 ALA B N 1
ATOM 4413 C CA . ALA B 1 157 ? 19.172 -3.936 -12.727 1 98 157 ALA B CA 1
ATOM 4414 C C . ALA B 1 157 ? 19.062 -4.035 -11.203 1 98 157 ALA B C 1
ATOM 4416 O O . ALA B 1 157 ? 18.766 -5.109 -10.672 1 98 157 ALA B O 1
ATOM 4417 N N . ASP B 1 158 ? 19.297 -2.938 -10.492 1 96.25 158 ASP B N 1
ATOM 4418 C CA . ASP B 1 158 ? 19.188 -2.898 -9.039 1 96.25 158 ASP B CA 1
ATOM 4419 C C . ASP B 1 158 ? 18.359 -1.698 -8.578 1 96.25 158 ASP B C 1
ATOM 4421 O O . ASP B 1 158 ? 18.453 -1.285 -7.422 1 96.25 158 ASP B O 1
ATOM 4425 N N . ASP B 1 159 ? 17.625 -1.13 -9.547 1 95.81 159 ASP B N 1
ATOM 4426 C CA . ASP B 1 159 ? 16.891 0.094 -9.273 1 95.81 159 ASP B CA 1
ATOM 4427 C C . ASP B 1 159 ? 15.406 -0.07 -9.625 1 95.81 159 ASP B C 1
ATOM 4429 O O . ASP B 1 159 ? 14.734 0.902 -9.977 1 95.81 159 ASP B O 1
ATOM 4433 N N . LEU B 1 160 ? 14.953 -1.317 -9.602 1 97.94 160 LEU B N 1
ATOM 4434 C CA . LEU B 1 160 ? 13.508 -1.49 -9.75 1 97.94 160 LEU B CA 1
ATOM 4435 C C . LEU B 1 160 ? 12.758 -0.785 -8.625 1 97.94 160 LEU B C 1
ATOM 4437 O O . LEU B 1 160 ? 13.305 -0.601 -7.531 1 97.94 160 LEU B O 1
ATOM 4441 N N . PRO B 1 161 ? 11.539 -0.362 -8.898 1 97.38 161 PRO B N 1
ATOM 4442 C CA . PRO B 1 161 ? 10.797 0.333 -7.844 1 97.38 161 PRO B CA 1
ATOM 4443 C C . PRO B 1 161 ? 10.688 -0.484 -6.559 1 97.38 161 PRO B C 1
ATOM 4445 O O . PRO B 1 161 ? 10.578 -1.712 -6.609 1 97.38 161 PRO B O 1
ATOM 4448 N N . ASP B 1 162 ? 10.742 0.234 -5.375 1 96.94 162 ASP B N 1
ATOM 4449 C CA . ASP B 1 162 ? 10.414 -0.469 -4.141 1 96.94 162 ASP B CA 1
ATOM 4450 C C . ASP B 1 162 ? 9.016 -1.078 -4.207 1 96.94 162 ASP B C 1
ATOM 4452 O O . ASP B 1 162 ? 8.102 -0.474 -4.762 1 96.94 162 ASP B O 1
ATOM 4456 N N . ALA B 1 163 ? 8.922 -2.238 -3.596 1 95.62 163 ALA B N 1
ATOM 4457 C CA . ALA B 1 163 ? 7.621 -2.9 -3.604 1 95.62 163 ALA B CA 1
ATOM 4458 C C . ALA B 1 163 ? 6.82 -2.551 -2.354 1 95.62 163 ALA B C 1
ATOM 4460 O O . ALA B 1 163 ? 7.188 -1.64 -1.607 1 95.62 163 ALA B O 1
ATOM 4461 N N . GLY B 1 164 ? 5.766 -3.072 -2.104 1 95.12 164 GLY B N 1
ATOM 4462 C CA . GLY B 1 164 ? 4.797 -3.037 -1.019 1 95.12 164 GLY B CA 1
ATOM 4463 C C . GLY B 1 164 ? 3.922 -4.273 -0.959 1 95.12 164 GLY B C 1
ATOM 4464 O O . GLY B 1 164 ? 4.426 -5.395 -0.846 1 95.12 164 GLY B O 1
ATOM 4465 N N . GLN B 1 165 ? 2.723 -4.035 -1.242 1 96.5 165 GLN B N 1
ATOM 4466 C CA . GLN B 1 165 ? 1.735 -5.098 -1.1 1 96.5 165 GLN B CA 1
ATOM 4467 C C . GLN B 1 165 ? 1.964 -6.203 -2.127 1 96.5 165 GLN B C 1
ATOM 4469 O O . GLN B 1 165 ? 1.679 -7.371 -1.863 1 96.5 165 GLN B O 1
ATOM 4474 N N . HIS B 1 166 ? 2.426 -5.898 -3.32 1 98.19 166 HIS B N 1
ATOM 4475 C CA . HIS B 1 166 ? 2.539 -6.875 -4.395 1 98.19 166 HIS B CA 1
ATOM 4476 C C . HIS B 1 166 ? 3.971 -6.965 -4.91 1 98.19 166 HIS B C 1
ATOM 4478 O O . HIS B 1 166 ? 4.273 -6.48 -6.004 1 98.19 166 HIS B O 1
ATOM 4484 N N . PRO B 1 167 ? 4.805 -7.68 -4.242 1 98 167 PRO B N 1
ATOM 4485 C CA . PRO B 1 167 ? 6.238 -7.672 -4.543 1 98 167 PRO B CA 1
ATOM 4486 C C . PRO B 1 167 ? 6.648 -8.781 -5.512 1 98 167 PRO B C 1
ATOM 4488 O O . PRO B 1 167 ? 7.812 -8.867 -5.902 1 98 167 PRO B O 1
ATOM 4491 N N . ASN B 1 168 ? 5.75 -9.664 -5.898 1 98.5 168 ASN B N 1
ATOM 4492 C CA . ASN B 1 168 ? 6.121 -10.852 -6.66 1 98.5 168 ASN B CA 1
ATOM 4493 C C . ASN B 1 168 ? 6.203 -10.555 -8.156 1 98.5 168 ASN B C 1
ATOM 4495 O O . ASN B 1 168 ? 5.211 -10.688 -8.875 1 98.5 168 ASN B O 1
ATOM 4499 N N . ARG B 1 169 ? 7.402 -10.258 -8.57 1 98.81 169 ARG B N 1
ATOM 4500 C CA . ARG B 1 169 ? 7.605 -9.891 -9.969 1 98.81 169 ARG B CA 1
ATOM 4501 C C . ARG B 1 169 ? 7.859 -11.125 -10.828 1 98.81 169 ARG B C 1
ATOM 4503 O O . ARG B 1 169 ? 8.391 -12.125 -10.344 1 98.81 169 ARG B O 1
ATOM 4510 N N . THR B 1 170 ? 7.492 -11.07 -12.086 1 98.88 170 THR B N 1
ATOM 4511 C CA . THR B 1 170 ? 7.734 -12.156 -13.031 1 98.88 170 THR B CA 1
ATOM 4512 C C . THR B 1 170 ? 8.352 -11.617 -14.32 1 98.88 170 THR B C 1
ATOM 4514 O O . THR B 1 170 ? 8.289 -10.414 -14.586 1 98.88 170 THR B O 1
ATOM 4517 N N . ILE B 1 171 ? 8.961 -12.516 -15.078 1 98.94 171 ILE B N 1
ATOM 4518 C CA . ILE B 1 171 ? 9.641 -12.141 -16.312 1 98.94 171 ILE B CA 1
ATOM 4519 C C . ILE B 1 171 ? 9.422 -13.219 -17.375 1 98.94 171 ILE B C 1
ATOM 4521 O O . ILE B 1 171 ? 9.234 -14.391 -17.047 1 98.94 171 ILE B O 1
ATOM 4525 N N . ALA B 1 172 ? 9.461 -12.836 -18.562 1 98.88 172 ALA B N 1
ATOM 4526 C CA . ALA B 1 172 ? 9.445 -13.727 -19.719 1 98.88 172 ALA B CA 1
ATOM 4527 C C . ALA B 1 172 ? 9.93 -13.008 -20.984 1 98.88 172 ALA B C 1
ATOM 4529 O O . ALA B 1 172 ? 9.766 -11.797 -21.109 1 98.88 172 ALA B O 1
ATOM 4530 N N . PHE B 1 173 ? 10.516 -13.766 -21.891 1 98.75 173 PHE B N 1
ATOM 4531 C CA . PHE B 1 173 ? 10.984 -13.195 -23.141 1 98.75 173 PHE B CA 1
ATOM 4532 C C . PHE B 1 173 ? 9.867 -13.188 -24.188 1 98.75 173 PHE B C 1
ATOM 4534 O O . PHE B 1 173 ? 9.219 -14.211 -24.422 1 98.75 173 PHE B O 1
ATOM 4541 N N . GLY B 1 174 ? 9.664 -12.047 -24.797 1 98.56 174 GLY B N 1
ATOM 4542 C CA . GLY B 1 174 ? 8.688 -11.93 -25.875 1 98.56 174 GLY B CA 1
ATOM 4543 C C . GLY B 1 174 ? 9.227 -12.383 -27.219 1 98.56 174 GLY B C 1
ATOM 4544 O O . GLY B 1 174 ? 10.43 -12.57 -27.375 1 98.56 174 GLY B O 1
ATOM 4545 N N . PRO B 1 175 ? 8.289 -12.523 -28.188 1 98.06 175 PRO B N 1
ATOM 4546 C CA . PRO B 1 175 ? 8.711 -12.891 -29.531 1 98.06 175 PRO B CA 1
ATOM 4547 C C . PRO B 1 175 ? 9.609 -11.836 -30.172 1 98.06 175 PRO B C 1
ATOM 4549 O O . PRO B 1 175 ? 10.305 -12.117 -31.156 1 98.06 175 PRO B O 1
ATOM 4552 N N . ASP B 1 176 ? 9.602 -10.648 -29.656 1 98 176 ASP B N 1
ATOM 4553 C CA . ASP B 1 176 ? 10.43 -9.555 -30.156 1 98 176 ASP B CA 1
ATOM 4554 C C . ASP B 1 176 ? 11.828 -9.617 -29.547 1 98 176 ASP B C 1
ATOM 4556 O O . ASP B 1 176 ? 12.688 -8.789 -29.875 1 98 176 ASP B O 1
ATOM 4560 N N . GLY B 1 177 ? 12.055 -10.523 -28.688 1 98.25 177 GLY B N 1
ATOM 4561 C CA . GLY B 1 177 ? 13.367 -10.711 -28.078 1 98.25 177 GLY B CA 1
ATOM 4562 C C . GLY B 1 177 ? 13.57 -9.898 -26.828 1 98.25 177 GLY B C 1
ATOM 4563 O O . GLY B 1 177 ? 14.586 -10.039 -26.141 1 98.25 177 GLY B O 1
ATOM 4564 N N . TRP B 1 178 ? 12.602 -9.086 -26.453 1 98.75 178 TRP B N 1
ATOM 4565 C CA . TRP B 1 178 ? 12.703 -8.281 -25.234 1 98.75 178 TRP B CA 1
ATOM 4566 C C . TRP B 1 178 ? 12.289 -9.094 -24.016 1 98.75 178 TRP B C 1
ATOM 4568 O O . TRP B 1 178 ? 11.523 -10.055 -24.125 1 98.75 178 TRP B O 1
ATOM 4578 N N . LEU B 1 179 ? 12.867 -8.742 -22.859 1 98.88 179 LEU B N 1
ATOM 4579 C CA . LEU B 1 179 ? 12.469 -9.305 -21.562 1 98.88 179 LEU B CA 1
ATOM 4580 C C . LEU B 1 179 ? 11.375 -8.461 -20.922 1 98.88 179 LEU B C 1
ATOM 4582 O O . LEU B 1 179 ? 11.586 -7.289 -20.609 1 98.88 179 LEU B O 1
ATOM 4586 N N . TYR B 1 180 ? 10.273 -9.039 -20.781 1 98.94 180 TYR B N 1
ATOM 4587 C CA . TYR B 1 180 ? 9.148 -8.367 -20.125 1 98.94 180 TYR B CA 1
ATOM 4588 C C . TYR B 1 180 ? 9.148 -8.664 -18.641 1 98.94 180 TYR B C 1
ATOM 4590 O O . TYR B 1 180 ? 9.516 -9.758 -18.203 1 98.94 180 TYR B O 1
ATOM 4598 N N . LEU B 1 181 ? 8.75 -7.664 -17.828 1 98.94 181 LEU B N 1
ATOM 4599 C CA . LEU B 1 181 ? 8.82 -7.734 -16.375 1 98.94 181 LEU B CA 1
ATOM 4600 C C . LEU B 1 181 ? 7.598 -7.074 -15.734 1 98.94 181 LEU B C 1
ATOM 4602 O O . LEU B 1 181 ? 7.297 -5.91 -16.016 1 98.94 181 LEU B O 1
ATOM 4606 N N . THR B 1 182 ? 6.91 -7.805 -14.914 1 98.88 182 THR B N 1
ATOM 4607 C CA . THR B 1 182 ? 5.742 -7.254 -14.234 1 98.88 182 THR B CA 1
ATOM 4608 C C . THR B 1 182 ? 6.145 -6.566 -12.93 1 98.88 182 THR B C 1
ATOM 4610 O O . THR B 1 182 ? 7.008 -7.062 -12.203 1 98.88 182 THR B O 1
ATOM 4613 N N . VAL B 1 183 ? 5.621 -5.402 -12.664 1 98.88 183 VAL B N 1
ATOM 4614 C CA . VAL B 1 183 ? 5.75 -4.699 -11.391 1 98.88 183 VAL B CA 1
ATOM 4615 C C . VAL B 1 183 ? 4.367 -4.465 -10.781 1 98.88 183 VAL B C 1
ATOM 4617 O O . VAL B 1 183 ? 3.574 -3.689 -11.32 1 98.88 183 VAL B O 1
ATOM 4620 N N . GLY B 1 184 ? 4.094 -5.125 -9.672 1 98.75 184 GLY B N 1
ATOM 4621 C CA . GLY B 1 184 ? 2.816 -4.957 -9 1 98.75 184 GLY B CA 1
ATOM 4622 C C . GLY B 1 184 ? 2.703 -3.637 -8.258 1 98.75 184 GLY B C 1
ATOM 4623 O O . GLY B 1 184 ? 3.707 -2.961 -8.031 1 98.75 184 GLY B O 1
ATOM 4624 N N . SER B 1 185 ? 1.499 -3.35 -7.879 1 98.56 185 SER B N 1
ATOM 4625 C CA . SER B 1 185 ? 1.223 -2.137 -7.117 1 98.56 185 SER B CA 1
ATOM 4626 C C . SER B 1 185 ? 1.802 -2.221 -5.711 1 98.56 185 SER B C 1
ATOM 4628 O O . SER B 1 185 ? 1.966 -3.316 -5.168 1 98.56 185 SER B O 1
ATOM 4630 N N . THR B 1 186 ? 2.031 -1.03 -5.086 1 98.06 186 THR B N 1
ATOM 4631 C CA . THR B 1 186 ? 2.531 -0.99 -3.715 1 98.06 186 THR B CA 1
ATOM 4632 C C . THR B 1 186 ? 1.382 -1.111 -2.717 1 98.06 186 THR B C 1
ATOM 4634 O O . THR B 1 186 ? 1.607 -1.354 -1.53 1 98.06 186 THR B O 1
ATOM 4637 N N . CYS B 1 187 ? 0.161 -0.975 -3.182 1 97.38 187 CYS B N 1
ATOM 4638 C CA . CYS B 1 187 ? -1.002 -0.887 -2.305 1 97.38 187 CYS B CA 1
ATOM 4639 C C . CYS B 1 187 ? -2.201 -1.602 -2.918 1 97.38 187 CYS B C 1
ATOM 4641 O O . CYS B 1 187 ? -2.119 -2.117 -4.035 1 97.38 187 CYS B O 1
ATOM 4643 N N . ASN B 1 188 ? -3.293 -1.681 -2.137 1 96.25 188 ASN B N 1
ATOM 4644 C CA . ASN B 1 188 ? -4.543 -2.271 -2.596 1 96.25 188 ASN B CA 1
ATOM 4645 C C . ASN B 1 188 ? -5.234 -1.388 -3.629 1 96.25 188 ASN B C 1
ATOM 4647 O O . ASN B 1 188 ? -5.578 -1.851 -4.719 1 96.25 188 ASN B O 1
ATOM 4651 N N . ASN B 1 189 ? -5.418 -0.166 -3.324 1 94.62 189 ASN B N 1
ATOM 4652 C CA . ASN B 1 189 ? -6.066 0.828 -4.176 1 94.62 189 ASN B CA 1
ATOM 4653 C C . ASN B 1 189 ? -5.613 2.242 -3.828 1 94.62 189 ASN B C 1
ATOM 4655 O O . ASN B 1 189 ? -6.246 2.922 -3.018 1 94.62 189 ASN B O 1
ATOM 4659 N N . CYS B 1 190 ? -4.574 2.748 -4.469 1 95.62 190 CYS B N 1
ATOM 4660 C CA . CYS B 1 190 ? -3.998 4.059 -4.188 1 95.62 190 CYS B CA 1
ATOM 4661 C C . CYS B 1 190 ? -3.299 4.621 -5.418 1 95.62 190 CYS B C 1
ATOM 4663 O O . CYS B 1 190 ? -3.076 3.904 -6.395 1 95.62 190 CYS B O 1
ATOM 4665 N N . ARG B 1 191 ? -3.004 5.875 -5.363 1 94.38 191 ARG B N 1
ATOM 4666 C CA . ARG B 1 191 ? -2.15 6.465 -6.391 1 94.38 191 ARG B CA 1
ATOM 4667 C C . ARG B 1 191 ? -0.689 6.094 -6.168 1 94.38 191 ARG B C 1
ATOM 4669 O O . ARG B 1 191 ? -0.179 6.199 -5.051 1 94.38 191 ARG B O 1
ATOM 4676 N N . GLU B 1 192 ? -0.074 5.652 -7.215 1 95.81 192 GLU B N 1
ATOM 4677 C CA . GLU B 1 192 ? 1.354 5.352 -7.16 1 95.81 192 GLU B CA 1
ATOM 4678 C C . GLU B 1 192 ? 2.189 6.605 -7.387 1 95.81 192 GLU B C 1
ATOM 4680 O O . GLU B 1 192 ? 1.823 7.469 -8.188 1 95.81 192 GLU B O 1
ATOM 4685 N N . THR B 1 193 ? 3.381 6.656 -6.723 1 94.56 193 THR B N 1
ATOM 4686 C CA . THR B 1 193 ? 4.242 7.812 -6.934 1 94.56 193 THR B CA 1
ATOM 4687 C C . THR B 1 193 ? 5.352 7.484 -7.93 1 94.56 193 THR B C 1
ATOM 4689 O O . THR B 1 193 ? 5.949 8.391 -8.523 1 94.56 193 THR B O 1
ATOM 4692 N N . ASN B 1 194 ? 5.711 6.223 -8.055 1 97.19 194 ASN B N 1
ATOM 4693 C CA . ASN B 1 194 ? 6.664 5.77 -9.062 1 97.19 194 ASN B CA 1
ATOM 4694 C C . ASN B 1 194 ? 5.957 5.32 -10.336 1 97.19 194 ASN B C 1
ATOM 4696 O O . ASN B 1 194 ? 5.109 4.426 -10.305 1 97.19 194 ASN B O 1
ATOM 4700 N N . GLY B 1 195 ? 6.32 5.902 -11.422 1 97.12 195 GLY B N 1
ATOM 4701 C CA . GLY B 1 195 ? 5.656 5.637 -12.688 1 97.12 195 GLY B CA 1
ATOM 4702 C C . GLY B 1 195 ? 5.832 4.211 -13.172 1 97.12 195 GLY B C 1
ATOM 4703 O O . GLY B 1 195 ? 5.141 3.77 -14.086 1 97.12 195 GLY B O 1
ATOM 4704 N N . GLU B 1 196 ? 6.711 3.424 -12.547 1 98.56 196 GLU B N 1
ATOM 4705 C CA . GLU B 1 196 ? 6.953 2.049 -12.969 1 98.56 196 GLU B CA 1
ATOM 4706 C C . GLU B 1 196 ? 6.211 1.059 -12.078 1 98.56 196 GLU B C 1
ATOM 4708 O O . GLU B 1 196 ? 6.297 -0.154 -12.281 1 98.56 196 GLU B O 1
ATOM 4713 N N . SER B 1 197 ? 5.465 1.515 -11.055 1 98.5 197 SER B N 1
ATOM 4714 C CA . SER B 1 197 ? 4.605 0.645 -10.266 1 98.5 197 SER B CA 1
ATOM 4715 C C . SER B 1 197 ? 3.295 0.352 -10.984 1 98.5 197 SER B C 1
ATOM 4717 O O . SER B 1 197 ? 2.773 1.205 -11.711 1 98.5 197 SER B O 1
ATOM 4719 N N . ALA B 1 198 ? 2.783 -0.896 -10.781 1 98.75 198 ALA B N 1
ATOM 4720 C CA . ALA B 1 198 ? 1.536 -1.341 -11.398 1 98.75 198 ALA B CA 1
ATOM 4721 C C . ALA B 1 198 ? 1.626 -1.274 -12.922 1 98.75 198 ALA B C 1
ATOM 4723 O O . ALA B 1 198 ? 0.757 -0.695 -13.578 1 98.75 198 ALA B O 1
ATOM 4724 N N . THR B 1 199 ? 2.688 -1.86 -13.461 1 98.88 199 THR B N 1
ATOM 4725 C CA . THR B 1 199 ? 2.959 -1.765 -14.891 1 98.88 199 THR B CA 1
ATOM 4726 C C . THR B 1 199 ? 3.521 -3.08 -15.422 1 98.88 199 THR B C 1
ATOM 4728 O O . THR B 1 199 ? 3.879 -3.969 -14.648 1 98.88 199 THR B O 1
ATOM 4731 N N . MET B 1 200 ? 3.492 -3.217 -16.719 1 98.94 200 MET B N 1
ATOM 4732 C CA . MET B 1 200 ? 4.379 -4.098 -17.484 1 98.94 200 MET B CA 1
ATOM 4733 C C . MET B 1 200 ? 5.562 -3.32 -18.047 1 98.94 200 MET B C 1
ATOM 4735 O O . MET B 1 200 ? 5.383 -2.34 -18.766 1 98.94 200 MET B O 1
ATOM 4739 N N . LEU B 1 201 ? 6.746 -3.727 -17.656 1 98.94 201 LEU B N 1
ATOM 4740 C CA . LEU B 1 201 ? 7.973 -3.168 -18.219 1 98.94 201 LEU B CA 1
ATOM 4741 C C . LEU B 1 201 ? 8.555 -4.098 -19.266 1 98.94 201 LEU B C 1
ATOM 4743 O O . LEU B 1 201 ? 8.188 -5.273 -19.344 1 98.94 201 LEU B O 1
ATOM 4747 N N . ARG B 1 202 ? 9.461 -3.555 -20.062 1 98.88 202 ARG B N 1
ATOM 4748 C CA . ARG B 1 202 ? 10.352 -4.41 -20.859 1 98.88 202 ARG B CA 1
ATOM 4749 C C . ARG B 1 202 ? 11.75 -3.811 -20.953 1 98.88 202 ARG B C 1
ATOM 4751 O O . ARG B 1 202 ? 11.93 -2.613 -20.719 1 98.88 202 ARG B O 1
ATOM 4758 N N . MET B 1 203 ? 12.664 -4.648 -21.219 1 98.69 203 MET B N 1
ATOM 4759 C CA . MET B 1 203 ? 14.062 -4.273 -21.422 1 98.69 203 MET B CA 1
ATOM 4760 C C . MET B 1 203 ? 14.766 -5.266 -22.344 1 98.69 203 MET B C 1
ATOM 4762 O O . MET B 1 203 ? 14.219 -6.324 -22.656 1 98.69 203 MET B O 1
ATOM 4766 N N . ARG B 1 204 ? 15.914 -4.875 -22.812 1 98.5 204 ARG B N 1
ATOM 4767 C CA . ARG B 1 204 ? 16.75 -5.805 -23.578 1 98.5 204 ARG B CA 1
ATOM 4768 C C . ARG B 1 204 ? 17.344 -6.879 -22.672 1 98.5 204 ARG B C 1
ATOM 4770 O O . ARG B 1 204 ? 17.406 -6.707 -21.453 1 98.5 204 ARG B O 1
ATOM 4777 N N . PRO B 1 205 ? 17.781 -7.949 -23.234 1 98.19 205 PRO B N 1
ATOM 4778 C CA . PRO B 1 205 ? 18.312 -9.055 -22.438 1 98.19 205 PRO B CA 1
ATOM 4779 C C . PRO B 1 205 ? 19.484 -8.633 -21.547 1 98.19 205 PRO B C 1
ATOM 4781 O O . PRO B 1 205 ? 19.75 -9.266 -20.516 1 98.19 205 PRO B O 1
ATOM 4784 N N . ASP B 1 206 ? 20.156 -7.508 -21.891 1 97.94 206 ASP B N 1
ATOM 4785 C CA . ASP B 1 206 ? 21.297 -7.055 -21.094 1 97.94 206 ASP B CA 1
ATOM 4786 C C . ASP B 1 206 ? 20.859 -6.047 -20.031 1 97.94 206 ASP B C 1
ATOM 4788 O O . ASP B 1 206 ? 21.703 -5.457 -19.344 1 97.94 206 ASP B O 1
ATOM 4792 N N . GLY B 1 207 ? 19.562 -5.844 -19.938 1 97.62 207 GLY B N 1
ATOM 4793 C CA . GLY B 1 207 ? 19.031 -4.957 -18.922 1 97.62 207 GLY B CA 1
ATOM 4794 C C . GLY B 1 207 ? 18.875 -3.521 -19.391 1 97.62 207 GLY B C 1
ATOM 4795 O O . GLY B 1 207 ? 18.344 -2.678 -18.672 1 97.62 207 GLY B O 1
ATOM 4796 N N . SER B 1 208 ? 19.344 -3.213 -20.578 1 98.19 208 SER B N 1
ATOM 4797 C CA . SER B 1 208 ? 19.266 -1.849 -21.078 1 98.19 208 SER B CA 1
ATOM 4798 C C . SER B 1 208 ? 17.922 -1.577 -21.75 1 98.19 208 SER B C 1
ATOM 4800 O O . SER B 1 208 ? 17.156 -2.506 -22.016 1 98.19 208 SER B O 1
ATOM 4802 N N . GLY B 1 209 ? 17.578 -0.367 -21.891 1 98.44 209 GLY B N 1
ATOM 4803 C CA . GLY B 1 209 ? 16.406 0.041 -22.656 1 98.44 209 GLY B CA 1
ATOM 4804 C C . GLY B 1 209 ? 15.109 -0.196 -21.906 1 98.44 209 GLY B C 1
ATOM 4805 O O . GLY B 1 209 ? 14.086 -0.519 -22.516 1 98.44 209 GLY B O 1
ATOM 4806 N N . ARG B 1 210 ? 15.109 -0.108 -20.641 1 98.5 210 ARG B N 1
ATOM 4807 C CA . ARG B 1 210 ? 13.922 -0.348 -19.828 1 98.5 210 ARG B CA 1
ATOM 4808 C C . ARG B 1 210 ? 12.852 0.696 -20.109 1 98.5 210 ARG B C 1
ATOM 4810 O O . ARG B 1 210 ? 13.125 1.896 -20.109 1 98.5 210 ARG B O 1
ATOM 4817 N N . GLU B 1 211 ? 11.633 0.275 -20.359 1 98.69 211 GLU B N 1
ATOM 4818 C CA . GLU B 1 211 ? 10.516 1.183 -20.609 1 98.69 211 GLU B CA 1
ATOM 4819 C C . GLU B 1 211 ? 9.203 0.578 -20.141 1 98.69 211 GLU B C 1
ATOM 4821 O O . GLU B 1 211 ? 9.086 -0.642 -20 1 98.69 211 GLU B O 1
ATOM 4826 N N . VAL B 1 212 ? 8.273 1.409 -19.875 1 98.88 212 VAL B N 1
ATOM 4827 C CA . VAL B 1 212 ? 6.918 0.99 -19.531 1 98.88 212 VAL B CA 1
ATOM 4828 C C . VAL B 1 212 ? 6.152 0.612 -20.797 1 98.88 212 VAL B C 1
ATOM 4830 O O . VAL B 1 212 ? 6.035 1.416 -21.719 1 98.88 212 VAL B O 1
ATOM 4833 N N . VAL B 1 213 ? 5.641 -0.605 -20.781 1 98.88 213 VAL B N 1
ATOM 4834 C CA . VAL B 1 213 ? 4.848 -1.085 -21.906 1 98.88 213 VAL B CA 1
ATOM 4835 C C . VAL B 1 213 ? 3.377 -0.731 -21.703 1 98.88 213 VAL B C 1
ATOM 4837 O O . VAL B 1 213 ? 2.709 -0.246 -22.609 1 98.88 213 VAL B O 1
ATOM 4840 N N . ALA B 1 214 ? 2.883 -0.941 -20.562 1 98.94 214 ALA B N 1
ATOM 4841 C CA . ALA B 1 214 ? 1.479 -0.741 -20.219 1 98.94 214 ALA B CA 1
ATOM 4842 C C . ALA B 1 214 ? 1.328 -0.36 -18.75 1 98.94 214 ALA B C 1
ATOM 4844 O O . ALA B 1 214 ? 2.213 -0.635 -17.922 1 98.94 214 ALA B O 1
ATOM 4845 N N . GLN B 1 215 ? 0.195 0.282 -18.406 1 98.75 215 GLN B N 1
ATOM 4846 C CA . GLN B 1 215 ? -0.027 0.807 -17.062 1 98.75 215 GLN B CA 1
ATOM 4847 C C . GLN B 1 215 ? -1.389 0.379 -16.531 1 98.75 215 GLN B C 1
ATOM 4849 O O . GLN B 1 215 ? -2.244 -0.086 -17.281 1 98.75 215 GLN B O 1
ATOM 4854 N N . GLY B 1 216 ? -1.561 0.648 -15.266 1 98.62 216 GLY B N 1
ATOM 4855 C CA . GLY B 1 216 ? -2.84 0.38 -14.625 1 98.62 216 GLY B CA 1
ATOM 4856 C C . GLY B 1 216 ? -3.09 -1.097 -14.383 1 98.62 216 GLY B C 1
ATOM 4857 O O . GLY B 1 216 ? -4.234 -1.553 -14.422 1 98.62 216 GLY B O 1
ATOM 4858 N N . LEU B 1 217 ? -2.049 -1.866 -14.289 1 98.88 217 LEU B N 1
ATOM 4859 C CA . LEU B 1 217 ? -2.08 -3.289 -13.969 1 98.88 217 LEU B CA 1
ATOM 4860 C C . LEU B 1 217 ? -1.745 -3.525 -12.5 1 98.88 217 LEU B C 1
ATOM 4862 O O . LEU B 1 217 ? -0.573 -3.52 -12.117 1 98.88 217 LEU B O 1
ATOM 4866 N N . ARG B 1 218 ? -2.721 -3.746 -11.664 1 98.69 218 ARG B N 1
ATOM 4867 C CA . ARG B 1 218 ? -2.586 -3.758 -10.211 1 98.69 218 ARG B CA 1
ATOM 4868 C C . ARG B 1 218 ? -1.584 -4.816 -9.766 1 98.69 218 ARG B C 1
ATOM 4870 O O . ARG B 1 218 ? -0.674 -4.523 -8.984 1 98.69 218 ARG B O 1
ATOM 4877 N N . ASN B 1 219 ? -1.789 -6.012 -10.18 1 98.75 219 ASN B N 1
ATOM 4878 C CA . ASN B 1 219 ? -0.979 -7.16 -9.797 1 98.75 219 ASN B CA 1
ATOM 4879 C C . ASN B 1 219 ? -1.038 -8.266 -10.844 1 98.75 219 ASN B C 1
ATOM 4881 O O . ASN B 1 219 ? -1.542 -9.359 -10.57 1 98.75 219 ASN B O 1
ATOM 4885 N N . THR B 1 220 ? -0.496 -7.977 -11.984 1 98.88 220 THR B N 1
ATOM 4886 C CA . THR B 1 220 ? -0.307 -8.992 -13.016 1 98.88 220 THR B CA 1
ATOM 4887 C C . THR B 1 220 ? 0.905 -9.867 -12.695 1 98.88 220 THR B C 1
ATOM 4889 O O . THR B 1 220 ? 2.031 -9.367 -12.625 1 98.88 220 THR B O 1
ATOM 4892 N N . ILE B 1 221 ? 0.676 -11.148 -12.539 1 98.75 221 ILE B N 1
ATOM 4893 C CA . ILE B 1 221 ? 1.786 -12.047 -12.234 1 98.75 221 ILE B CA 1
ATOM 4894 C C . ILE B 1 221 ? 2.088 -12.93 -13.438 1 98.75 221 ILE B C 1
ATOM 4896 O O . ILE B 1 221 ? 3.111 -12.758 -14.102 1 98.75 221 ILE B O 1
ATOM 4900 N N . GLY B 1 222 ? 1.144 -13.789 -13.805 1 98.44 222 GLY B N 1
ATOM 4901 C CA . GLY B 1 222 ? 1.34 -14.648 -14.969 1 98.44 222 GLY B CA 1
ATOM 4902 C C . GLY B 1 222 ? 0.951 -13.984 -16.266 1 98.44 222 GLY B C 1
ATOM 4903 O O . GLY B 1 222 ? -0.085 -13.32 -16.359 1 98.44 222 GLY B O 1
ATOM 4904 N N . PHE B 1 223 ? 1.772 -14.18 -17.25 1 98.88 223 PHE B N 1
ATOM 4905 C CA . PHE B 1 223 ? 1.518 -13.672 -18.594 1 98.88 223 PHE B CA 1
ATOM 4906 C C . PHE B 1 223 ? 2.26 -14.492 -19.641 1 98.88 223 PHE B C 1
ATOM 4908 O O . PHE B 1 223 ? 3.148 -15.281 -19.312 1 98.88 223 PHE B O 1
ATOM 4915 N N . GLY B 1 224 ? 1.841 -14.391 -20.875 1 98.75 224 GLY B N 1
ATOM 4916 C CA . GLY B 1 224 ? 2.471 -15.07 -21.984 1 98.75 224 GLY B CA 1
ATOM 4917 C C . GLY B 1 224 ? 1.921 -14.641 -23.328 1 98.75 224 GLY B C 1
ATOM 4918 O O . GLY B 1 224 ? 0.944 -13.891 -23.406 1 98.75 224 GLY B O 1
ATOM 4919 N N . TRP B 1 225 ? 2.561 -15.133 -24.375 1 98.81 225 TRP B N 1
ATOM 4920 C CA . TRP B 1 225 ? 2.172 -14.797 -25.734 1 98.81 225 TRP B CA 1
ATOM 4921 C C . TRP B 1 225 ? 1.443 -15.961 -26.406 1 98.81 225 TRP B C 1
ATOM 4923 O O . TRP B 1 225 ? 1.91 -17.094 -26.359 1 98.81 225 TRP B O 1
ATOM 4933 N N . HIS B 1 226 ? 0.341 -15.625 -27.016 1 98.75 226 HIS B N 1
ATOM 4934 C CA . HIS B 1 226 ? -0.329 -16.656 -27.797 1 98.75 226 HIS B CA 1
ATOM 4935 C C . HIS B 1 226 ? 0.596 -17.219 -28.859 1 98.75 226 HIS B C 1
ATOM 4937 O O . HIS B 1 226 ? 1.194 -16.469 -29.641 1 98.75 226 HIS B O 1
ATOM 4943 N N . PRO B 1 227 ? 0.643 -18.484 -28.969 1 97.94 227 PRO B N 1
ATOM 4944 C CA . PRO B 1 227 ? 1.697 -19.078 -29.797 1 97.94 227 PRO B CA 1
ATOM 4945 C C . PRO B 1 227 ? 1.499 -18.828 -31.281 1 97.94 227 PRO B C 1
ATOM 4947 O O . PRO B 1 227 ? 2.463 -18.859 -32.062 1 97.94 227 PRO B O 1
ATOM 4950 N N . ARG B 1 228 ? 0.36 -18.547 -31.734 1 97.25 228 ARG B N 1
ATOM 4951 C CA . ARG B 1 228 ? 0.113 -18.328 -33.156 1 97.25 228 ARG B CA 1
ATOM 4952 C C . ARG B 1 228 ? 0.085 -16.828 -33.469 1 97.25 228 ARG B C 1
ATOM 4954 O O . ARG B 1 228 ? 0.684 -16.391 -34.469 1 97.25 228 ARG B O 1
ATOM 4961 N N . THR B 1 229 ? -0.612 -16.062 -32.656 1 97.94 229 THR B N 1
ATOM 4962 C CA . THR B 1 229 ? -0.853 -14.664 -33 1 97.94 229 THR B CA 1
ATOM 4963 C C . THR B 1 229 ? 0.232 -13.766 -32.406 1 97.94 229 THR B C 1
ATOM 4965 O O . THR B 1 229 ? 0.41 -12.625 -32.844 1 97.94 229 THR B O 1
ATOM 4968 N N . GLY B 1 230 ? 0.847 -14.219 -31.297 1 98.19 230 GLY B N 1
ATOM 4969 C CA . GLY B 1 230 ? 1.886 -13.438 -30.656 1 98.19 230 GLY B CA 1
ATOM 4970 C C . GLY B 1 230 ? 1.336 -12.367 -29.719 1 98.19 230 GLY B C 1
ATOM 4971 O O . GLY B 1 230 ? 2.092 -11.562 -29.188 1 98.19 230 GLY B O 1
ATOM 4972 N N . VAL B 1 231 ? 0.065 -12.375 -29.547 1 98.44 231 VAL B N 1
ATOM 4973 C CA . VAL B 1 231 ? -0.542 -11.383 -28.672 1 98.44 231 VAL B CA 1
ATOM 4974 C C . VAL B 1 231 ? -0.191 -11.703 -27.219 1 98.44 231 VAL B C 1
ATOM 4976 O O . VAL B 1 231 ? -0.221 -12.867 -26.812 1 98.44 231 VAL B O 1
ATOM 4979 N N . LEU B 1 232 ? 0.171 -10.688 -26.422 1 98.88 232 LEU B N 1
ATOM 4980 C CA . LEU B 1 232 ? 0.503 -10.812 -25 1 98.88 232 LEU B CA 1
ATOM 4981 C C . LEU B 1 232 ? -0.758 -10.805 -24.141 1 98.88 232 LEU B C 1
ATOM 4983 O O . LEU B 1 232 ? -1.549 -9.859 -24.203 1 98.88 232 LEU B O 1
ATOM 4987 N N . TYR B 1 233 ? -0.934 -11.859 -23.406 1 98.94 233 TYR B N 1
ATOM 4988 C CA . TYR B 1 233 ? -2.055 -11.961 -22.469 1 98.94 233 TYR B CA 1
ATOM 4989 C C . TYR B 1 233 ? -1.562 -12.109 -21.031 1 98.94 233 TYR B C 1
ATOM 4991 O O . TYR B 1 233 ? -0.493 -12.68 -20.797 1 98.94 233 TYR B O 1
ATOM 4999 N N . GLY B 1 234 ? -2.305 -11.602 -20.062 1 98.75 234 GLY B N 1
ATOM 5000 C CA . GLY B 1 234 ? -2.037 -11.82 -18.641 1 98.75 234 GLY B CA 1
ATOM 5001 C C . GLY B 1 234 ? -3.254 -11.602 -17.766 1 98.75 234 GLY B C 1
ATOM 5002 O O . GLY B 1 234 ? -4.156 -10.844 -18.125 1 98.75 234 GLY B O 1
ATOM 5003 N N . PHE B 1 235 ? -3.301 -12.289 -16.672 1 98.62 235 PHE B N 1
ATOM 5004 C CA . PHE B 1 235 ? -4.344 -12.078 -15.68 1 98.62 235 PHE B CA 1
ATOM 5005 C C . PHE B 1 235 ? -3.926 -11.016 -14.68 1 98.62 235 PHE B C 1
ATOM 5007 O O . PHE B 1 235 ? -2.768 -10.961 -14.258 1 98.62 235 PHE B O 1
ATOM 5014 N N . ASP B 1 236 ? -4.84 -10.195 -14.305 1 98.81 236 ASP B N 1
ATOM 5015 C CA . ASP B 1 236 ? -4.633 -9.156 -13.297 1 98.81 236 ASP B CA 1
ATOM 5016 C C . ASP B 1 236 ? -5.594 -9.328 -12.125 1 98.81 236 ASP B C 1
ATOM 5018 O O . ASP B 1 236 ? -6.758 -9.688 -12.312 1 98.81 236 ASP B O 1
ATOM 5022 N N . HIS B 1 237 ? -5.082 -9.109 -10.875 1 98.81 237 HIS B N 1
ATOM 5023 C CA . HIS B 1 237 ? -5.887 -9.219 -9.664 1 98.81 237 HIS B CA 1
ATOM 5024 C C . HIS B 1 237 ? -6.789 -8.008 -9.484 1 98.81 237 HIS B C 1
ATOM 5026 O O . HIS B 1 237 ? -6.352 -6.867 -9.656 1 98.81 237 HIS B O 1
ATOM 5032 N N . GLY B 1 238 ? -8.008 -8.281 -9.102 1 98.06 238 GLY B N 1
ATOM 5033 C CA . GLY B 1 238 ? -8.859 -7.199 -8.625 1 98.06 238 GLY B CA 1
ATOM 5034 C C . GLY B 1 238 ? -8.5 -6.727 -7.23 1 98.06 238 GLY B C 1
ATOM 5035 O O . GLY B 1 238 ? -7.832 -7.441 -6.48 1 98.06 238 GLY B O 1
ATOM 5036 N N . SER B 1 239 ? -9 -5.488 -6.859 1 96.38 239 SER B N 1
ATOM 5037 C CA . SER B 1 239 ? -8.727 -4.926 -5.543 1 96.38 239 SER B CA 1
ATOM 5038 C C . SER B 1 239 ? -9.492 -5.672 -4.453 1 96.38 239 SER B C 1
ATOM 5040 O O . SER B 1 239 ? -10.539 -6.262 -4.715 1 96.38 239 SER B O 1
ATOM 5042 N N . ASP B 1 240 ? -8.969 -5.613 -3.23 1 94.25 240 ASP B N 1
ATOM 5043 C CA . ASP B 1 240 ? -9.539 -6.301 -2.076 1 94.25 240 ASP B CA 1
ATOM 5044 C C . ASP B 1 240 ? -10.523 -5.402 -1.333 1 94.25 240 ASP B C 1
ATOM 5046 O O . ASP B 1 240 ? -10.531 -4.184 -1.527 1 94.25 240 ASP B O 1
ATOM 5050 N N . PHE B 1 241 ? -11.422 -6.055 -0.573 1 90.81 241 PHE B N 1
ATOM 5051 C CA . PHE B 1 241 ? -12.289 -5.422 0.413 1 90.81 241 PHE B CA 1
ATOM 5052 C C . PHE B 1 241 ? -13.336 -4.551 -0.268 1 90.81 241 PHE B C 1
ATOM 5054 O O . PHE B 1 241 ? -13.719 -3.502 0.258 1 90.81 241 PHE B O 1
ATOM 5061 N N . GLN B 1 242 ? -13.68 -4.836 -1.451 1 91.06 242 GLN B N 1
ATOM 5062 C CA . GLN B 1 242 ? -14.75 -4.125 -2.145 1 91.06 242 GLN B CA 1
ATOM 5063 C C . GLN B 1 242 ? -15.969 -5.023 -2.34 1 91.06 242 GLN B C 1
ATOM 5065 O O . GLN B 1 242 ? -16.75 -4.832 -3.279 1 91.06 242 GLN B O 1
ATOM 5070 N N . GLY B 1 243 ? -16.078 -6.016 -1.43 1 91.38 243 GLY B N 1
ATOM 5071 C CA . GLY B 1 243 ? -17.156 -6.996 -1.492 1 91.38 243 GLY B CA 1
ATOM 5072 C C . GLY B 1 243 ? -16.688 -8.352 -1.994 1 91.38 243 GLY B C 1
ATOM 5073 O O . GLY B 1 243 ? -15.555 -8.5 -2.455 1 91.38 243 GLY B O 1
ATOM 5074 N N . ASP B 1 244 ? -17.531 -9.328 -1.97 1 94.12 244 ASP B N 1
ATOM 5075 C CA . ASP B 1 244 ? -17.188 -10.703 -2.312 1 94.12 244 ASP B CA 1
ATOM 5076 C C . ASP B 1 244 ? -17 -10.867 -3.82 1 94.12 244 ASP B C 1
ATOM 5078 O O . ASP B 1 244 ? -16.234 -11.719 -4.27 1 94.12 244 ASP B O 1
ATOM 5082 N N . ASP B 1 245 ? -17.672 -10.023 -4.562 1 95.56 245 ASP B N 1
ATOM 5083 C CA . ASP B 1 245 ? -17.781 -10.359 -5.98 1 95.56 245 ASP B CA 1
ATOM 5084 C C . ASP B 1 245 ? -17.188 -9.258 -6.852 1 95.56 245 ASP B C 1
ATOM 5086 O O . ASP B 1 245 ? -17.266 -9.32 -8.078 1 95.56 245 ASP B O 1
ATOM 5090 N N . THR B 1 246 ? -16.625 -8.203 -6.262 1 93.75 246 THR B N 1
ATOM 5091 C CA . THR B 1 246 ? -16.016 -7.109 -7.012 1 93.75 246 THR B CA 1
ATOM 5092 C C . THR B 1 246 ? -14.727 -6.645 -6.355 1 93.75 246 THR B C 1
ATOM 5094 O O . THR B 1 246 ? -14.586 -6.715 -5.133 1 93.75 246 THR B O 1
ATOM 5097 N N . PRO B 1 247 ? -13.906 -6.113 -7.168 1 96.88 247 PRO B N 1
ATOM 5098 C CA . PRO B 1 247 ? -13.781 -6.262 -8.625 1 96.88 247 PRO B CA 1
ATOM 5099 C C . PRO B 1 247 ? -13.422 -7.688 -9.039 1 96.88 247 PRO B C 1
ATOM 5101 O O . PRO B 1 247 ? -12.789 -8.422 -8.273 1 96.88 247 PRO B O 1
ATOM 5104 N N . PRO B 1 248 ? -13.781 -8.125 -10.242 1 98.31 248 PRO B N 1
ATOM 5105 C CA . PRO B 1 248 ? -13.383 -9.445 -10.742 1 98.31 248 PRO B CA 1
ATOM 5106 C C . PRO B 1 248 ? -11.898 -9.523 -11.062 1 98.31 248 PRO B C 1
ATOM 5108 O O . PRO B 1 248 ? -11.227 -8.492 -11.156 1 98.31 248 PRO B O 1
ATOM 5111 N N . GLU B 1 249 ? -11.359 -10.812 -11.117 1 98.69 249 GLU B N 1
ATOM 5112 C CA . GLU B 1 249 ? -10.086 -10.992 -11.82 1 98.69 249 GLU B CA 1
ATOM 5113 C C . GLU B 1 249 ? -10.234 -10.703 -13.312 1 98.69 249 GLU B C 1
ATOM 5115 O O . GLU B 1 249 ? -11.312 -10.875 -13.875 1 98.69 249 GLU B O 1
ATOM 5120 N N . GLU B 1 250 ? -9.133 -10.242 -13.953 1 98.81 250 GLU B N 1
ATOM 5121 C CA . GLU B 1 250 ? -9.25 -9.781 -15.328 1 98.81 250 GLU B CA 1
ATOM 5122 C C . GLU B 1 250 ? -8.219 -10.469 -16.234 1 98.81 250 GLU B C 1
ATOM 5124 O O . GLU B 1 250 ? -7.031 -10.492 -15.914 1 98.81 250 GLU B O 1
ATOM 5129 N N . LEU B 1 251 ? -8.664 -11.047 -17.328 1 98.94 251 LEU B N 1
ATOM 5130 C CA . LEU B 1 251 ? -7.75 -11.406 -18.406 1 98.94 251 LEU B CA 1
ATOM 5131 C C . LEU B 1 251 ? -7.641 -10.266 -19.422 1 98.94 251 LEU B C 1
ATOM 5133 O O . LEU B 1 251 ? -8.633 -9.891 -20.047 1 98.94 251 LEU B O 1
ATOM 5137 N N . ASN B 1 252 ? -6.434 -9.797 -19.609 1 98.88 252 ASN B N 1
ATOM 5138 C CA . ASN B 1 252 ? -6.188 -8.672 -20.516 1 98.88 252 ASN B CA 1
ATOM 5139 C C . ASN B 1 252 ? -5.289 -9.062 -21.672 1 98.88 252 ASN B C 1
ATOM 5141 O O . ASN B 1 252 ? -4.348 -9.844 -21.5 1 98.88 252 ASN B O 1
ATOM 5145 N N . ALA B 1 253 ? -5.625 -8.586 -22.875 1 98.81 253 ALA B N 1
ATOM 5146 C CA . ALA B 1 253 ? -4.598 -8.422 -23.906 1 98.81 253 ALA B CA 1
ATOM 5147 C C . ALA B 1 253 ? -3.752 -7.176 -23.641 1 98.81 253 ALA B C 1
ATOM 5149 O O . ALA B 1 253 ? -4.242 -6.051 -23.75 1 98.81 253 ALA B O 1
ATOM 5150 N N . ILE B 1 254 ? -2.561 -7.355 -23.312 1 98.88 254 ILE B N 1
ATOM 5151 C CA . ILE B 1 254 ? -1.725 -6.246 -22.859 1 98.88 254 ILE B CA 1
ATOM 5152 C C . ILE B 1 254 ? -1.028 -5.605 -24.062 1 98.88 254 ILE B C 1
ATOM 5154 O O . ILE B 1 254 ? -0.146 -6.215 -24.672 1 98.88 254 ILE B O 1
ATOM 5158 N N . LEU B 1 255 ? -1.395 -4.387 -24.359 1 98.31 255 LEU B N 1
ATOM 5159 C CA . LEU B 1 255 ? -0.934 -3.662 -25.531 1 98.31 255 LEU B CA 1
ATOM 5160 C C . LEU B 1 255 ? -0.055 -2.482 -25.141 1 98.31 255 LEU B C 1
ATOM 5162 O O . LEU B 1 255 ? -0.228 -1.908 -24.062 1 98.31 255 LEU B O 1
ATOM 5166 N N . PRO B 1 256 ? 0.902 -2.15 -26.031 1 98.19 256 PRO B N 1
ATOM 5167 C CA . PRO B 1 256 ? 1.76 -1.002 -25.734 1 98.19 256 PRO B CA 1
ATOM 5168 C C . PRO B 1 256 ? 0.972 0.295 -25.562 1 98.19 256 PRO B C 1
ATOM 5170 O O . PRO B 1 256 ? 0.014 0.539 -26.297 1 98.19 256 PRO B O 1
ATOM 5173 N N . ASN B 1 257 ? 1.363 1.086 -24.547 1 98.31 257 ASN B N 1
ATOM 5174 C CA . ASN B 1 257 ? 0.892 2.443 -24.297 1 98.31 257 ASN B CA 1
ATOM 5175 C C . ASN B 1 257 ? -0.581 2.459 -23.891 1 98.31 257 ASN B C 1
ATOM 5177 O O . ASN B 1 257 ? -1.281 3.445 -24.125 1 98.31 257 ASN B O 1
ATOM 5181 N N . LYS B 1 258 ? -1.081 1.384 -23.406 1 98.75 258 LYS B N 1
ATOM 5182 C CA . LYS B 1 258 ? -2.461 1.345 -22.922 1 98.75 258 LYS B CA 1
ATOM 5183 C C . LYS B 1 258 ? -2.514 1.359 -21.391 1 98.75 258 LYS B C 1
ATOM 5185 O O . LYS B 1 258 ? -1.525 1.045 -20.734 1 98.75 258 LYS B O 1
ATOM 5190 N N . HIS B 1 259 ? -3.641 1.831 -20.906 1 98.75 259 HIS B N 1
ATOM 5191 C CA . HIS B 1 259 ? -3.941 1.84 -19.484 1 98.75 259 HIS B CA 1
ATOM 5192 C C . HIS B 1 259 ? -5.113 0.916 -19.156 1 98.75 259 HIS B C 1
ATOM 5194 O O . HIS B 1 259 ? -6.137 0.942 -19.844 1 98.75 259 HIS B O 1
ATOM 5200 N N . TYR B 1 260 ? -4.98 0.14 -18.125 1 98.88 260 TYR B N 1
ATOM 5201 C CA . TYR B 1 260 ? -5.969 -0.901 -17.859 1 98.88 260 TYR B CA 1
ATOM 5202 C C . TYR B 1 260 ? -6.836 -0.542 -16.656 1 98.88 260 TYR B C 1
ATOM 5204 O O . TYR B 1 260 ? -7.5 -1.408 -16.078 1 98.88 260 TYR B O 1
ATOM 5212 N N . GLY B 1 261 ? -6.781 0.697 -16.234 1 98.38 261 GLY B N 1
ATOM 5213 C CA . GLY B 1 261 ? -7.84 1.296 -15.445 1 98.38 261 GLY B CA 1
ATOM 5214 C C . GLY B 1 261 ? -7.461 1.487 -13.984 1 98.38 261 GLY B C 1
ATOM 5215 O O . GLY B 1 261 ? -7.828 2.492 -13.375 1 98.38 261 GLY B O 1
ATOM 5216 N N . TRP B 1 262 ? -6.824 0.571 -13.258 1 98.06 262 TRP B N 1
ATOM 5217 C CA . TRP B 1 262 ? -6.477 0.685 -11.844 1 98.06 262 TRP B CA 1
ATOM 5218 C C . TRP B 1 262 ? -5.645 1.938 -11.586 1 98.06 262 TRP B C 1
ATOM 5220 O O . TRP B 1 262 ? -4.762 2.277 -12.375 1 98.06 262 TRP B O 1
ATOM 5230 N N . PRO B 1 263 ? -5.816 2.686 -10.609 1 97.62 263 PRO B N 1
ATOM 5231 C CA . PRO B 1 263 ? -6.711 2.357 -9.5 1 97.62 263 PRO B CA 1
ATOM 5232 C C . PRO B 1 263 ? -8.07 3.039 -9.617 1 97.62 263 PRO B C 1
ATOM 5234 O O . PRO B 1 263 ? -8.844 3.047 -8.656 1 97.62 263 PRO B O 1
ATOM 5237 N N . TYR B 1 264 ? -8.461 3.576 -10.703 1 97.06 264 TYR B N 1
ATOM 5238 C CA . TYR B 1 264 ? -9.609 4.469 -10.805 1 97.06 264 TYR B CA 1
ATOM 5239 C C . TYR B 1 264 ? -10.828 3.727 -11.328 1 97.06 264 TYR B C 1
ATOM 5241 O O . TYR B 1 264 ? -11.969 4.152 -11.109 1 97.06 264 TYR B O 1
ATOM 5249 N N . CYS B 1 265 ? -10.617 2.648 -12.062 1 96.44 265 CYS B N 1
ATOM 5250 C CA . CYS B 1 265 ? -11.703 1.861 -12.633 1 96.44 265 CYS B CA 1
ATOM 5251 C C . CYS B 1 265 ? -11.352 0.379 -12.656 1 96.44 265 CYS B C 1
ATOM 5253 O O . CYS B 1 265 ? -10.195 0.007 -12.422 1 96.44 265 CYS B O 1
ATOM 5255 N N . TRP B 1 266 ? -12.352 -0.49 -12.766 1 97.19 266 TRP B N 1
ATOM 5256 C CA . TRP B 1 266 ? -12.156 -1.936 -12.812 1 97.19 266 TRP B CA 1
ATOM 5257 C C . TRP B 1 266 ? -13.133 -2.584 -13.789 1 97.19 266 TRP B C 1
ATOM 5259 O O . TRP B 1 266 ? -14.094 -1.948 -14.227 1 97.19 266 TRP B O 1
ATOM 5269 N N . GLY B 1 267 ? -12.812 -3.846 -14.164 1 97.69 267 GLY B N 1
ATOM 5270 C CA . GLY B 1 267 ? -13.703 -4.547 -15.07 1 97.69 267 GLY B CA 1
ATOM 5271 C C . GLY B 1 267 ? -13.945 -3.805 -16.375 1 97.69 267 GLY B C 1
ATOM 5272 O O . GLY B 1 267 ? -12.992 -3.344 -17.016 1 97.69 267 GLY B O 1
ATOM 5273 N N . ASP B 1 268 ? -15.227 -3.844 -16.812 1 97.5 268 ASP B N 1
ATOM 5274 C CA . ASP B 1 268 ? -15.57 -3.109 -18.016 1 97.5 268 ASP B CA 1
ATOM 5275 C C . ASP B 1 268 ? -15.695 -1.614 -17.734 1 97.5 268 ASP B C 1
ATOM 5277 O O . ASP B 1 268 ? -16.781 -1.041 -17.891 1 97.5 268 ASP B O 1
ATOM 5281 N N . ARG B 1 269 ? -14.594 -1.043 -17.297 1 97.94 269 ARG B N 1
ATOM 5282 C CA . ARG B 1 269 ? -14.383 0.394 -17.125 1 97.94 269 ARG B CA 1
ATOM 5283 C C . ARG B 1 269 ? -15.352 0.975 -16.109 1 97.94 269 ARG B C 1
ATOM 5285 O O . ARG B 1 269 ? -15.836 2.098 -16.266 1 97.94 269 ARG B O 1
ATOM 5292 N N . GLN B 1 270 ? -15.695 0.203 -15.125 1 96.5 270 GLN B N 1
ATOM 5293 C CA . GLN B 1 270 ? -16.516 0.695 -14.023 1 96.5 270 GLN B CA 1
ATOM 5294 C C . GLN B 1 270 ? -15.719 1.625 -13.117 1 96.5 270 GLN B C 1
ATOM 5296 O O . GLN B 1 270 ? -14.602 1.299 -12.711 1 96.5 270 GLN B O 1
ATOM 5301 N N . VAL B 1 271 ? -16.297 2.746 -12.781 1 94.75 271 VAL B N 1
ATOM 5302 C CA . VAL B 1 271 ? -15.656 3.711 -11.898 1 94.75 271 VAL B CA 1
ATOM 5303 C C . VAL B 1 271 ? -15.633 3.174 -10.469 1 94.75 271 VAL B C 1
ATOM 5305 O O . VAL B 1 271 ? -16.656 2.74 -9.953 1 94.75 271 VAL B O 1
ATOM 5308 N N . THR B 1 272 ? -14.445 3.168 -9.875 1 92.75 272 THR B N 1
ATOM 5309 C CA . THR B 1 272 ? -14.367 2.697 -8.5 1 92.75 272 THR B CA 1
ATOM 5310 C C . THR B 1 272 ? -15.016 3.697 -7.543 1 92.75 272 THR B C 1
ATOM 5312 O O . THR B 1 272 ? -14.914 4.91 -7.746 1 92.75 272 THR B O 1
ATOM 5315 N N . LYS B 1 273 ? -15.562 3.188 -6.426 1 88.19 273 LYS B N 1
ATOM 5316 C CA . LYS B 1 273 ? -16.156 4.031 -5.395 1 88.19 273 LYS B CA 1
ATOM 5317 C C . LYS B 1 273 ? -15.297 4.066 -4.141 1 88.19 273 LYS B C 1
ATOM 5319 O O . LYS B 1 273 ? -15.625 4.754 -3.172 1 88.19 273 LYS B O 1
ATOM 5324 N N . PHE B 1 274 ? -14.172 3.422 -4.164 1 84 274 PHE B N 1
ATOM 5325 C CA . PHE B 1 274 ? -13.406 3.248 -2.938 1 84 274 PHE B CA 1
ATOM 5326 C C . PHE B 1 274 ? -12.039 3.914 -3.051 1 84 274 PHE B C 1
ATOM 5328 O O . PHE B 1 274 ? -11.156 3.674 -2.227 1 84 274 PHE B O 1
ATOM 5335 N N . GLN B 1 275 ? -11.867 4.648 -4.074 1 82.38 275 GLN B N 1
ATOM 5336 C CA . GLN B 1 275 ? -10.742 5.562 -4.262 1 82.38 275 GLN B CA 1
ATOM 5337 C C . GLN B 1 275 ? -11.219 7.008 -4.336 1 82.38 275 GLN B C 1
ATOM 5339 O O . GLN B 1 275 ? -11.844 7.41 -5.32 1 82.38 275 GLN B O 1
ATOM 5344 N N . VAL B 1 276 ? -10.836 7.754 -3.387 1 82.62 276 VAL B N 1
ATOM 5345 C CA . VAL B 1 276 ? -11.43 9.086 -3.312 1 82.62 276 VAL B CA 1
ATOM 5346 C C . VAL B 1 276 ? -10.641 10.055 -4.184 1 82.62 276 VAL B C 1
ATOM 5348 O O . VAL B 1 276 ? -11.164 11.094 -4.594 1 82.62 276 VAL B O 1
ATOM 5351 N N . ASN B 1 277 ? -9.406 9.711 -4.445 1 87.31 277 ASN B N 1
ATOM 5352 C CA . ASN B 1 277 ? -8.609 10.602 -5.281 1 87.31 277 ASN B CA 1
ATOM 5353 C C . ASN B 1 277 ? -9 10.5 -6.75 1 87.31 277 ASN B C 1
ATOM 5355 O O . ASN B 1 277 ? -9.273 9.414 -7.25 1 87.31 277 ASN B O 1
ATOM 5359 N N . GLU B 1 278 ? -9.078 11.617 -7.402 1 90.38 278 GLU B N 1
ATOM 5360 C CA . GLU B 1 278 ? -9.211 11.656 -8.852 1 90.38 278 GLU B CA 1
ATOM 5361 C C . GLU B 1 278 ? -7.863 11.453 -9.539 1 90.38 278 GLU B C 1
ATOM 5363 O O . GLU B 1 278 ? -6.816 11.711 -8.945 1 90.38 278 GLU B O 1
ATOM 5368 N N . PRO B 1 279 ? -7.891 10.891 -10.812 1 92.62 279 PRO B N 1
ATOM 5369 C CA . PRO B 1 279 ? -6.629 10.906 -11.555 1 92.62 279 PRO B CA 1
ATOM 5370 C C . PRO B 1 279 ? -6.09 12.32 -11.773 1 92.62 279 PRO B C 1
ATOM 5372 O O . PRO B 1 279 ? -6.855 13.281 -11.773 1 92.62 279 PRO B O 1
ATOM 5375 N N . PRO B 1 280 ? -4.738 12.453 -11.945 1 86.12 280 PRO B N 1
ATOM 5376 C CA . PRO B 1 280 ? -4.168 13.789 -12.148 1 86.12 280 PRO B CA 1
ATOM 5377 C C . PRO B 1 280 ? -4.809 14.531 -13.32 1 86.12 280 PRO B C 1
ATOM 5379 O O . PRO B 1 280 ? -4.84 14.016 -14.438 1 86.12 280 PRO B O 1
ATOM 5382 N N . ASN B 1 281 ? -5.324 15.688 -13.117 1 88.12 281 ASN B N 1
ATOM 5383 C CA . ASN B 1 281 ? -5.801 16.672 -14.086 1 88.12 281 ASN B CA 1
ATOM 5384 C C . ASN B 1 281 ? -7.051 16.188 -14.812 1 88.12 281 ASN B C 1
ATOM 5386 O O . ASN B 1 281 ? -7.352 16.641 -15.914 1 88.12 281 ASN B O 1
ATOM 5390 N N . THR B 1 282 ? -7.738 15.227 -14.336 1 93.75 282 THR B N 1
ATOM 5391 C CA . THR B 1 282 ? -8.984 14.734 -14.906 1 93.75 282 THR B CA 1
ATOM 5392 C C . THR B 1 282 ? -9.859 14.102 -13.836 1 93.75 282 THR B C 1
ATOM 5394 O O . THR B 1 282 ? -9.57 14.219 -12.641 1 93.75 282 THR B O 1
ATOM 5397 N N . THR B 1 283 ? -11.039 13.562 -14.156 1 93.44 283 THR B N 1
ATOM 5398 C CA . THR B 1 283 ? -11.953 12.867 -13.25 1 93.44 283 THR B CA 1
ATOM 5399 C C . THR B 1 283 ? -12.023 11.383 -13.586 1 93.44 283 THR B C 1
ATOM 5401 O O . THR B 1 283 ? -11.734 10.984 -14.719 1 93.44 283 THR B O 1
ATOM 5404 N N . LYS B 1 284 ? -12.375 10.625 -12.641 1 95 284 LYS B N 1
ATOM 5405 C CA . LYS B 1 284 ? -12.57 9.203 -12.898 1 95 284 LYS B CA 1
ATOM 5406 C C . LYS B 1 284 ? -13.594 8.984 -14.016 1 95 284 LYS B C 1
ATOM 5408 O O . LYS B 1 284 ? -13.414 8.109 -14.867 1 95 284 LYS B O 1
ATOM 5413 N N . ALA B 1 285 ? -14.633 9.781 -14.008 1 94.06 285 ALA B N 1
ATOM 5414 C CA . ALA B 1 285 ? -15.703 9.664 -15 1 94.06 285 ALA B CA 1
ATOM 5415 C C . ALA B 1 285 ? -15.164 9.875 -16.422 1 94.06 285 ALA B C 1
ATOM 5417 O O . ALA B 1 285 ? -15.633 9.242 -17.359 1 94.06 285 ALA B O 1
ATOM 5418 N N . ASP B 1 286 ? -14.195 10.758 -16.562 1 97.06 286 ASP B N 1
ATOM 5419 C CA . ASP B 1 286 ? -13.617 11.062 -17.875 1 97.06 286 ASP B CA 1
ATOM 5420 C C . ASP B 1 286 ? -12.5 10.086 -18.219 1 97.06 286 ASP B C 1
ATOM 5422 O O . ASP B 1 286 ? -12.266 9.789 -19.391 1 97.06 286 ASP B O 1
ATOM 5426 N N . PHE B 1 287 ? -11.828 9.609 -17.25 1 97.75 287 PHE B N 1
ATOM 5427 C CA . PHE B 1 287 ? -10.648 8.773 -17.422 1 97.75 287 PHE B CA 1
ATOM 5428 C C . PHE B 1 287 ? -11.047 7.344 -17.766 1 97.75 287 PHE B C 1
ATOM 5430 O O . PHE B 1 287 ? -10.492 6.738 -18.688 1 97.75 287 PHE B O 1
ATOM 5437 N N . CYS B 1 288 ? -11.984 6.742 -17.141 1 98 288 CYS B N 1
ATOM 5438 C CA . CYS B 1 288 ? -12.281 5.312 -17.188 1 98 288 CYS B CA 1
ATOM 5439 C C . CYS B 1 288 ? -12.68 4.879 -18.594 1 98 288 CYS B C 1
ATOM 5441 O O . CYS B 1 288 ? -12.219 3.844 -19.078 1 98 288 CYS B O 1
ATOM 5443 N N . PRO B 1 289 ? -13.453 5.691 -19.344 1 98.31 289 PRO B N 1
ATOM 5444 C CA . PRO B 1 289 ? -13.812 5.27 -20.703 1 98.31 289 PRO B CA 1
ATOM 5445 C C . PRO B 1 289 ? -12.602 5.18 -21.625 1 98.31 289 PRO B C 1
ATOM 5447 O O . PRO B 1 289 ? -12.688 4.566 -22.703 1 98.31 289 PRO B O 1
ATOM 5450 N N . THR B 1 290 ? -11.508 5.781 -21.281 1 98.38 290 THR B N 1
ATOM 5451 C CA . THR B 1 290 ? -10.336 5.812 -22.156 1 98.38 290 THR B CA 1
ATOM 5452 C C . THR B 1 290 ? -9.438 4.605 -21.891 1 98.38 290 THR B C 1
ATOM 5454 O O . THR B 1 290 ? -8.445 4.402 -22.594 1 98.38 290 THR B O 1
ATOM 5457 N N . THR B 1 291 ? -9.703 3.773 -20.906 1 98.62 291 THR B N 1
ATOM 5458 C CA . THR B 1 291 ? -8.875 2.637 -20.516 1 98.62 291 THR B CA 1
ATOM 5459 C C . THR B 1 291 ? -9.281 1.384 -21.281 1 98.62 291 THR B C 1
ATOM 5461 O O . THR B 1 291 ? -10.242 1.407 -22.062 1 98.62 291 THR B O 1
ATOM 5464 N N . GLU B 1 292 ? -8.523 0.321 -21.156 1 98.69 292 GLU B N 1
ATOM 5465 C CA . GLU B 1 292 ? -8.82 -0.949 -21.812 1 98.69 292 GLU B CA 1
ATOM 5466 C C . GLU B 1 292 ? -9.656 -1.852 -20.906 1 98.69 292 GLU B C 1
ATOM 5468 O O . GLU B 1 292 ? -9.352 -1.997 -19.719 1 98.69 292 GLU B O 1
ATOM 5473 N N . ALA B 1 293 ? -10.719 -2.385 -21.469 1 98.38 293 ALA B N 1
ATOM 5474 C CA . ALA B 1 293 ? -11.523 -3.371 -20.75 1 98.38 293 ALA B CA 1
ATOM 5475 C C . ALA B 1 293 ? -10.906 -4.762 -20.859 1 98.38 293 ALA B C 1
ATOM 5477 O O . ALA B 1 293 ? -10.258 -5.09 -21.859 1 98.38 293 ALA B O 1
ATOM 5478 N N . PRO B 1 294 ? -11.094 -5.59 -19.828 1 98.75 294 PRO B N 1
ATOM 5479 C CA . PRO B 1 294 ? -10.633 -6.977 -19.938 1 98.75 294 PRO B CA 1
ATOM 5480 C C . PRO B 1 294 ? -11.398 -7.762 -21 1 98.75 294 PRO B C 1
ATOM 5482 O O . PRO B 1 294 ? -12.547 -7.438 -21.312 1 98.75 294 PRO B O 1
ATOM 5485 N N . LEU B 1 295 ? -10.75 -8.727 -21.516 1 98.75 295 LEU B N 1
ATOM 5486 C CA . LEU B 1 295 ? -11.391 -9.578 -22.5 1 98.75 295 LEU B CA 1
ATOM 5487 C C . LEU B 1 295 ? -12.242 -10.656 -21.828 1 98.75 295 LEU B C 1
ATOM 5489 O O . LEU B 1 295 ? -13.242 -11.094 -22.391 1 98.75 295 LEU B O 1
ATOM 5493 N N . LEU B 1 296 ? -11.844 -11.156 -20.719 1 98.69 296 LEU B N 1
ATOM 5494 C CA . LEU B 1 296 ? -12.594 -12.047 -19.844 1 98.69 296 LEU B CA 1
ATOM 5495 C C . LEU B 1 296 ? -12.461 -11.617 -18.391 1 98.69 296 LEU B C 1
ATOM 5497 O O . LEU B 1 296 ? -11.484 -10.961 -18.016 1 98.69 296 LEU B O 1
ATOM 5501 N N . GLN B 1 297 ? -13.422 -11.922 -17.656 1 98.31 297 GLN B N 1
ATOM 5502 C CA . GLN B 1 297 ? -13.391 -11.75 -16.203 1 98.31 297 GLN B CA 1
ATOM 5503 C C . GLN B 1 297 ? -13.523 -13.094 -15.484 1 98.31 297 GLN B C 1
ATOM 5505 O O . GLN B 1 297 ? -14.008 -14.07 -16.062 1 98.31 297 GLN B O 1
ATOM 5510 N N . TYR B 1 298 ? -13.016 -13.219 -14.336 1 98.31 298 TYR B N 1
ATOM 5511 C CA . TYR B 1 298 ? -13.164 -14.383 -13.469 1 98.31 298 TYR B CA 1
ATOM 5512 C C . TYR B 1 298 ? -13.609 -13.969 -12.078 1 98.31 298 TYR B C 1
ATOM 5514 O O . TYR B 1 298 ? -13.664 -12.773 -11.758 1 98.31 298 TYR B O 1
ATOM 5522 N N . THR B 1 299 ? -13.969 -14.93 -11.273 1 97.94 299 THR B N 1
ATOM 5523 C CA . THR B 1 299 ? -14.477 -14.68 -9.922 1 97.94 299 THR B CA 1
ATOM 5524 C C . THR B 1 299 ? -13.492 -13.844 -9.117 1 97.94 299 THR B C 1
ATOM 5526 O O . THR B 1 299 ? -12.281 -14.086 -9.164 1 97.94 299 THR B O 1
ATOM 5529 N N . ALA B 1 300 ? -14.023 -12.891 -8.367 1 97.94 300 ALA B N 1
ATOM 5530 C CA . ALA B 1 300 ? -13.211 -11.977 -7.566 1 97.94 300 ALA B CA 1
ATOM 5531 C C . ALA B 1 300 ? -12.383 -12.742 -6.539 1 97.94 300 ALA B C 1
ATOM 5533 O O . ALA B 1 300 ? -12.844 -13.734 -5.969 1 97.94 300 ALA B O 1
ATOM 5534 N N . HIS B 1 301 ? -11.133 -12.273 -6.305 1 97.5 301 HIS B N 1
ATOM 5535 C CA . HIS B 1 301 ? -10.258 -12.633 -5.191 1 97.5 301 HIS B CA 1
ATOM 5536 C C . HIS B 1 301 ? -9.695 -14.039 -5.363 1 97.5 301 HIS B C 1
ATOM 5538 O O . HIS B 1 301 ? -9.141 -14.609 -4.422 1 97.5 301 HIS B O 1
ATOM 5544 N N . ALA B 1 302 ? -9.883 -14.633 -6.566 1 98.56 302 ALA B N 1
ATOM 5545 C CA . ALA B 1 302 ? -9.375 -15.977 -6.828 1 98.56 302 ALA B CA 1
ATOM 5546 C C . ALA B 1 302 ? -7.852 -15.984 -6.902 1 98.56 302 ALA B C 1
ATOM 5548 O O . ALA B 1 302 ? -7.219 -17.016 -6.68 1 98.56 302 ALA B O 1
ATOM 5549 N N . ALA B 1 303 ? -7.277 -14.867 -7.32 1 98.5 303 ALA B N 1
ATOM 5550 C CA . ALA B 1 303 ? -5.836 -14.617 -7.273 1 98.5 303 ALA B CA 1
ATOM 5551 C C . ALA B 1 303 ? -5.102 -15.469 -8.305 1 98.5 303 ALA B C 1
ATOM 5553 O O . ALA B 1 303 ? -4.34 -16.375 -7.953 1 98.5 303 ALA B O 1
ATOM 5554 N N . PRO B 1 304 ? -5.184 -15.109 -9.57 1 98.81 304 PRO B N 1
ATOM 5555 C CA . PRO B 1 304 ? -4.406 -15.805 -10.594 1 98.81 304 PRO B CA 1
ATOM 5556 C C . PRO B 1 304 ? -2.902 -15.578 -10.461 1 98.81 304 PRO B C 1
ATOM 5558 O O . PRO B 1 304 ? -2.465 -14.445 -10.227 1 98.81 304 PRO B O 1
ATOM 5561 N N . ILE B 1 305 ? -2.094 -16.641 -10.547 1 98.75 305 ILE B N 1
ATOM 5562 C CA . ILE B 1 305 ? -0.642 -16.562 -10.445 1 98.75 305 ILE B CA 1
ATOM 5563 C C . ILE B 1 305 ? -0.003 -17.031 -11.742 1 98.75 305 ILE B C 1
ATOM 5565 O O . ILE B 1 305 ? 0.171 -16.25 -12.68 1 98.75 305 ILE B O 1
ATOM 5569 N N . GLY B 1 306 ? 0.257 -18.359 -11.852 1 98.75 306 GLY B N 1
ATOM 5570 C CA . GLY B 1 306 ? 0.872 -18.922 -13.047 1 98.75 306 GLY B CA 1
ATOM 5571 C C . GLY B 1 306 ? -0.046 -18.891 -14.25 1 98.75 306 GLY B C 1
ATOM 5572 O O . GLY B 1 306 ? -1.248 -19.141 -14.133 1 98.75 306 GLY B O 1
ATOM 5573 N N . PHE B 1 307 ? 0.496 -18.688 -15.391 1 98.81 307 PHE B N 1
ATOM 5574 C CA . PHE B 1 307 ? -0.202 -18.594 -16.672 1 98.81 307 PHE B CA 1
ATOM 5575 C C . PHE B 1 307 ? 0.671 -19.125 -17.797 1 98.81 307 PHE B C 1
ATOM 5577 O O . PHE B 1 307 ? 1.774 -18.625 -18.016 1 98.81 307 PHE B O 1
ATOM 5584 N N . VAL B 1 308 ? 0.187 -20.141 -18.531 1 98.75 308 VAL B N 1
ATOM 5585 C CA . VAL B 1 308 ? 1.017 -20.703 -19.594 1 98.75 308 VAL B CA 1
ATOM 5586 C C . VAL B 1 308 ? 0.14 -21.109 -20.766 1 98.75 308 VAL B C 1
ATOM 5588 O O . VAL B 1 308 ? -0.952 -21.656 -20.578 1 98.75 308 VAL B O 1
ATOM 5591 N N . PHE B 1 309 ? 0.545 -20.766 -21.922 1 98.88 309 PHE B N 1
ATOM 5592 C CA . PHE B 1 309 ? -0.055 -21.328 -23.125 1 98.88 309 PHE B CA 1
ATOM 5593 C C . PHE B 1 309 ? 0.462 -22.734 -23.375 1 98.88 309 PHE B C 1
ATOM 5595 O O . PHE B 1 309 ? 1.664 -23 -23.266 1 98.88 309 PHE B O 1
ATOM 5602 N N . TYR B 1 310 ? -0.433 -23.609 -23.719 1 98.81 310 TYR B N 1
ATOM 5603 C CA . TYR B 1 310 ? -0.037 -25 -23.953 1 98.81 310 TYR B CA 1
ATOM 5604 C C . TYR B 1 310 ? 0.331 -25.219 -25.422 1 98.81 310 TYR B C 1
ATOM 5606 O O . TYR B 1 310 ? -0.471 -24.938 -26.312 1 98.81 310 TYR B O 1
ATOM 5614 N N . THR B 1 311 ? 1.493 -25.766 -25.656 1 98.31 311 THR B N 1
ATOM 5615 C CA . THR B 1 311 ? 1.977 -26 -27.016 1 98.31 311 THR B CA 1
ATOM 5616 C C . THR B 1 311 ? 2.447 -27.453 -27.172 1 98.31 311 THR B C 1
ATOM 5618 O O . THR B 1 311 ? 2.949 -27.844 -28.219 1 98.31 311 THR B O 1
ATOM 5621 N N . GLY B 1 312 ? 2.316 -28.203 -26.109 1 97.44 312 GLY B N 1
ATOM 5622 C CA . GLY B 1 312 ? 2.832 -29.562 -26.109 1 97.44 312 GLY B CA 1
ATOM 5623 C C . GLY B 1 312 ? 1.967 -30.531 -26.891 1 97.44 312 GLY B C 1
ATOM 5624 O O . GLY B 1 312 ? 0.936 -30.141 -27.438 1 97.44 312 GLY B O 1
ATOM 5625 N N . GLU B 1 313 ? 2.473 -31.812 -26.953 1 96.62 313 GLU B N 1
ATOM 5626 C CA . GLU B 1 313 ? 1.781 -32.844 -27.734 1 96.62 313 GLU B CA 1
ATOM 5627 C C . GLU B 1 313 ? 1.289 -33.969 -26.859 1 96.62 313 GLU B C 1
ATOM 5629 O O . GLU B 1 313 ? 0.617 -34.875 -27.328 1 96.62 313 GLU B O 1
ATOM 5634 N N . GLN B 1 314 ? 1.581 -33.812 -25.547 1 97.69 314 GLN B N 1
ATOM 5635 C CA . GLN B 1 314 ? 1.129 -34.875 -24.672 1 97.69 314 GLN B CA 1
ATOM 5636 C C . GLN B 1 314 ? -0.383 -34.812 -24.469 1 97.69 314 GLN B C 1
ATOM 5638 O O . GLN B 1 314 ? -1.044 -35.875 -24.422 1 97.69 314 GLN B O 1
ATOM 5643 N N . PHE B 1 315 ? -0.95 -33.625 -24.266 1 98.44 315 PHE B N 1
ATOM 5644 C CA . PHE B 1 315 ? -2.395 -33.469 -24.141 1 98.44 315 PHE B CA 1
ATOM 5645 C C . PHE B 1 315 ? -3.068 -33.656 -25.5 1 98.44 315 PHE B C 1
ATOM 5647 O O . PHE B 1 315 ? -2.422 -33.531 -26.547 1 98.44 315 PHE B O 1
ATOM 5654 N N . PRO B 1 316 ? -4.355 -34 -25.5 1 97.81 316 PRO B N 1
ATOM 5655 C CA . PRO B 1 316 ? -5.09 -34.031 -26.766 1 97.81 316 PRO B CA 1
ATOM 5656 C C . PRO B 1 316 ? -4.98 -32.75 -27.547 1 97.81 316 PRO B C 1
ATOM 5658 O O . PRO B 1 316 ? -4.832 -31.672 -26.969 1 97.81 316 PRO B O 1
ATOM 5661 N N . GLN B 1 317 ? -5.152 -32.812 -28.828 1 96.75 317 GLN B N 1
ATOM 5662 C CA . GLN B 1 317 ? -4.914 -31.703 -29.766 1 96.75 317 GLN B CA 1
ATOM 5663 C C . GLN B 1 317 ? -5.785 -30.5 -29.422 1 96.75 317 GLN B C 1
ATOM 5665 O O . GLN B 1 317 ? -5.355 -29.344 -29.578 1 96.75 317 GLN B O 1
ATOM 5670 N N . GLN B 1 318 ? -6.891 -30.688 -28.906 1 96.31 318 GLN B N 1
ATOM 5671 C CA . GLN B 1 318 ? -7.844 -29.609 -28.641 1 96.31 318 GLN B CA 1
ATOM 5672 C C . GLN B 1 318 ? -7.348 -28.688 -27.531 1 96.31 318 GLN B C 1
ATOM 5674 O O . GLN B 1 318 ? -7.875 -27.594 -27.344 1 96.31 318 GLN B O 1
ATOM 5679 N N . TYR B 1 319 ? -6.375 -29.047 -26.75 1 98 319 TYR B N 1
ATOM 5680 C CA . TYR B 1 319 ? -5.828 -28.234 -25.672 1 98 319 TYR B CA 1
ATOM 5681 C C . TYR B 1 319 ? -4.742 -27.297 -26.203 1 98 319 TYR B C 1
ATOM 5683 O O . TYR B 1 319 ? -4.355 -26.344 -25.531 1 98 319 TYR B O 1
ATOM 5691 N N . ARG B 1 320 ? -4.145 -27.656 -27.406 1 97.62 320 ARG B N 1
ATOM 5692 C CA . ARG B 1 320 ? -3.051 -26.859 -27.953 1 97.62 320 ARG B CA 1
ATOM 5693 C C . ARG B 1 320 ? -3.525 -25.469 -28.328 1 97.62 320 ARG B C 1
ATOM 5695 O O . ARG B 1 320 ? -4.559 -25.312 -28.984 1 97.62 320 ARG B O 1
ATOM 5702 N N . GLY B 1 321 ? -2.779 -24.438 -27.844 1 97.94 321 GLY B N 1
ATOM 5703 C CA . GLY B 1 321 ? -3.127 -23.047 -28.109 1 97.94 321 GLY B CA 1
ATOM 5704 C C . GLY B 1 321 ? -3.98 -22.422 -27.016 1 97.94 321 GLY B C 1
ATOM 5705 O O . GLY B 1 321 ? -4.109 -21.203 -26.938 1 97.94 321 GLY B O 1
ATOM 5706 N N . ASP B 1 322 ? -4.582 -23.25 -26.172 1 98.81 322 ASP B N 1
ATOM 5707 C CA . ASP B 1 322 ? -5.258 -22.734 -24.984 1 98.81 322 ASP B CA 1
ATOM 5708 C C . ASP B 1 322 ? -4.254 -22.391 -23.875 1 98.81 322 ASP B C 1
ATOM 5710 O O . ASP B 1 322 ? -3.074 -22.719 -23.984 1 98.81 322 ASP B O 1
ATOM 5714 N N . ALA B 1 323 ? -4.754 -21.688 -22.906 1 98.94 323 ALA B N 1
ATOM 5715 C CA . ALA B 1 323 ? -3.904 -21.344 -21.766 1 98.94 323 ALA B CA 1
ATOM 5716 C C . ALA B 1 323 ? -4.422 -21.984 -20.484 1 98.94 323 ALA B C 1
ATOM 5718 O O . ALA B 1 323 ? -5.598 -22.344 -20.391 1 98.94 323 ALA B O 1
ATOM 5719 N N . PHE B 1 324 ? -3.539 -22.203 -19.578 1 98.94 324 PHE B N 1
ATOM 5720 C CA . PHE B 1 324 ? -3.869 -22.641 -18.219 1 98.94 324 PHE B CA 1
ATOM 5721 C C . PHE B 1 324 ? -3.43 -21.594 -17.203 1 98.94 324 PHE B C 1
ATOM 5723 O O . PHE B 1 324 ? -2.365 -20.984 -17.359 1 98.94 324 PHE B O 1
ATOM 5730 N N . VAL B 1 325 ? -4.23 -21.375 -16.219 1 98.94 325 VAL B N 1
ATOM 5731 C CA . VAL B 1 325 ? -3.943 -20.422 -15.156 1 98.94 325 VAL B CA 1
ATOM 5732 C C . VAL B 1 325 ? -4.168 -21.078 -13.797 1 98.94 325 VAL B C 1
ATOM 5734 O O . VAL B 1 325 ? -5.148 -21.797 -13.609 1 98.94 325 VAL B O 1
ATOM 5737 N N . ALA B 1 326 ? -3.221 -20.922 -12.898 1 98.94 326 ALA B N 1
ATOM 5738 C CA . ALA B 1 326 ? -3.348 -21.391 -11.516 1 98.94 326 ALA B CA 1
ATOM 5739 C C . ALA B 1 326 ? -3.896 -20.281 -10.617 1 98.94 326 ALA B C 1
ATOM 5741 O O . ALA B 1 326 ? -3.33 -19.188 -10.539 1 98.94 326 ALA B O 1
ATOM 5742 N N . PHE B 1 327 ? -4.988 -20.547 -9.969 1 98.81 327 PHE B N 1
ATOM 5743 C CA . PHE B 1 327 ? -5.539 -19.625 -8.984 1 98.81 327 PHE B CA 1
ATOM 5744 C C . PHE B 1 327 ? -5.117 -20.031 -7.574 1 98.81 327 PHE B C 1
ATOM 5746 O O . PHE B 1 327 ? -5.391 -21.141 -7.137 1 98.81 327 PHE B O 1
ATOM 5753 N N . ARG B 1 328 ? -4.484 -19.156 -6.895 1 98.31 328 ARG B N 1
ATOM 5754 C CA . ARG B 1 328 ? -3.957 -19.391 -5.551 1 98.31 328 ARG B CA 1
ATOM 5755 C C . ARG B 1 328 ? -5.086 -19.578 -4.547 1 98.31 328 ARG B C 1
ATOM 5757 O O . ARG B 1 328 ? -5.004 -20.453 -3.676 1 98.31 328 ARG B O 1
ATOM 5764 N N . GLY B 1 329 ? -6.121 -18.766 -4.676 1 97.62 329 GLY B N 1
ATOM 5765 C CA . GLY B 1 329 ? -7.27 -18.844 -3.791 1 97.62 329 GLY B CA 1
ATOM 5766 C C . GLY B 1 329 ? -7.465 -17.594 -2.947 1 97.62 329 GLY B C 1
ATOM 5767 O O . GLY B 1 329 ? -6.492 -16.922 -2.594 1 97.62 329 GLY B O 1
ATOM 5768 N N . SER B 1 330 ? -8.664 -17.422 -2.514 1 95.75 330 SER B N 1
ATOM 5769 C CA . SER B 1 330 ? -9.047 -16.203 -1.803 1 95.75 330 SER B CA 1
ATOM 5770 C C . SER B 1 330 ? -8.727 -16.312 -0.315 1 95.75 330 SER B C 1
ATOM 5772 O O . SER B 1 330 ? -8.703 -17.406 0.244 1 95.75 330 SER B O 1
ATOM 5774 N N . TRP B 1 331 ? -8.484 -15.188 0.319 1 93.31 331 TRP B N 1
ATOM 5775 C CA . TRP B 1 331 ? -8.375 -15.047 1.768 1 93.31 331 TRP B CA 1
ATOM 5776 C C . TRP B 1 331 ? -9.375 -14.023 2.293 1 93.31 331 TRP B C 1
ATOM 5778 O O . TRP B 1 331 ? -9.586 -13.922 3.502 1 93.31 331 TRP B O 1
ATOM 5788 N N . ASN B 1 332 ? -10.031 -13.266 1.446 1 92.81 332 ASN B N 1
ATOM 5789 C CA . ASN B 1 332 ? -10.883 -12.148 1.834 1 92.81 332 ASN B CA 1
ATOM 5790 C C . ASN B 1 332 ? -12.266 -12.258 1.194 1 92.81 332 ASN B C 1
ATOM 5792 O O . ASN B 1 332 ? -12.828 -11.25 0.748 1 92.81 332 ASN B O 1
ATOM 5796 N N . ARG B 1 333 ? -12.75 -13.406 1.032 1 92 333 ARG B N 1
ATOM 5797 C CA . ARG B 1 333 ? -14.086 -13.695 0.526 1 92 333 ARG B CA 1
ATOM 5798 C C . ARG B 1 333 ? -14.852 -14.602 1.49 1 92 333 ARG B C 1
ATOM 5800 O O . ARG B 1 333 ? -14.273 -15.516 2.086 1 92 333 ARG B O 1
ATOM 5807 N N . SER B 1 334 ? -16.203 -14.328 1.591 1 90.69 334 SER B N 1
ATOM 5808 C CA . SER B 1 334 ? -17 -15.117 2.52 1 90.69 334 SER B CA 1
ATOM 5809 C C . SER B 1 334 ? -17.125 -16.562 2.059 1 90.69 334 SER B C 1
ATOM 5811 O O . SER B 1 334 ? -17.188 -17.484 2.881 1 90.69 334 SER B O 1
ATOM 5813 N N . GLN B 1 335 ? -17.266 -16.734 0.773 1 91.56 335 GLN B N 1
ATOM 5814 C CA . GLN B 1 335 ? -17.141 -18.047 0.14 1 91.56 335 GLN B CA 1
ATOM 5815 C C . GLN B 1 335 ? -15.859 -18.141 -0.69 1 91.56 335 GLN B C 1
ATOM 5817 O O . GLN B 1 335 ? -15.734 -17.469 -1.721 1 91.56 335 GLN B O 1
ATOM 5822 N N . PRO B 1 336 ? -14.938 -18.984 -0.289 1 94.19 336 PRO B N 1
ATOM 5823 C CA . PRO B 1 336 ? -13.633 -19.016 -0.953 1 94.19 336 PRO B CA 1
ATOM 5824 C C . PRO B 1 336 ? -13.742 -19.219 -2.461 1 94.19 336 PRO B C 1
ATOM 5826 O O . PRO B 1 336 ? -14.602 -19.984 -2.922 1 94.19 336 PRO B O 1
ATOM 5829 N N . SER B 1 337 ? -12.922 -18.562 -3.176 1 95.56 337 SER B N 1
ATOM 5830 C CA . SER B 1 337 ? -12.789 -18.688 -4.621 1 95.56 337 SER B CA 1
ATOM 5831 C C . SER B 1 337 ? -11.359 -19.062 -5.012 1 95.56 337 SER B C 1
ATOM 5833 O O . SER B 1 337 ? -10.414 -18.734 -4.301 1 95.56 337 SER B O 1
ATOM 5835 N N . GLY B 1 338 ? -11.172 -19.766 -6.176 1 97.81 338 GLY B N 1
ATOM 5836 C CA . GLY B 1 338 ? -9.859 -20.188 -6.648 1 97.81 338 GLY B CA 1
ATOM 5837 C C . GLY B 1 338 ? -9.469 -21.562 -6.18 1 97.81 338 GLY B C 1
ATOM 5838 O O . GLY B 1 338 ? -10.266 -22.516 -6.281 1 97.81 338 GLY B O 1
ATOM 5839 N N . TYR B 1 339 ? -8.195 -21.719 -5.824 1 98.12 339 TYR B N 1
ATOM 5840 C CA . TYR B 1 339 ? -7.672 -23.016 -5.41 1 98.12 339 TYR B CA 1
ATOM 5841 C C . TYR B 1 339 ? -7.848 -24.047 -6.52 1 98.12 339 TYR B C 1
ATOM 5843 O O . TYR B 1 339 ? -8.305 -25.172 -6.266 1 98.12 339 TYR B O 1
ATOM 5851 N N . ASN B 1 340 ? -7.602 -23.688 -7.715 1 98.75 340 ASN B N 1
ATOM 5852 C CA . ASN B 1 340 ? -7.824 -24.547 -8.875 1 98.75 340 ASN B CA 1
ATOM 5853 C C . ASN B 1 340 ? -6.992 -24.094 -10.07 1 98.75 340 ASN B C 1
ATOM 5855 O O . ASN B 1 340 ? -6.332 -23.047 -10.016 1 98.75 340 ASN B O 1
ATOM 5859 N N . VAL B 1 341 ? -6.906 -24.953 -11.008 1 98.94 341 VAL B N 1
ATOM 5860 C CA . VAL B 1 341 ? -6.352 -24.625 -12.32 1 98.94 341 VAL B CA 1
ATOM 5861 C C . VAL B 1 341 ? -7.48 -24.484 -13.336 1 98.94 341 VAL B C 1
ATOM 5863 O O . VAL B 1 341 ? -8.352 -25.359 -13.43 1 98.94 341 VAL B O 1
ATOM 5866 N N . VAL B 1 342 ? -7.438 -23.438 -14.055 1 98.88 342 VAL B N 1
ATOM 5867 C CA . VAL B 1 342 ? -8.477 -23.109 -15.023 1 98.88 342 VAL B CA 1
ATOM 5868 C C . VAL B 1 342 ? -7.883 -23.094 -16.438 1 98.88 342 VAL B C 1
ATOM 5870 O O . VAL B 1 342 ? -6.766 -22.609 -16.641 1 98.88 342 VAL B O 1
ATOM 5873 N N . ARG B 1 343 ? -8.594 -23.703 -17.359 1 98.88 343 ARG B N 1
ATOM 5874 C CA . ARG B 1 343 ? -8.281 -23.609 -18.781 1 98.88 343 ARG B CA 1
ATOM 5875 C C . ARG B 1 343 ? -8.984 -22.422 -19.422 1 98.88 343 ARG B C 1
ATOM 5877 O O . ARG B 1 343 ? -10.203 -22.266 -19.281 1 98.88 343 ARG B O 1
ATOM 5884 N N . VAL B 1 344 ? -8.227 -21.594 -20 1 98.94 344 VAL B N 1
ATOM 5885 C CA . VAL B 1 344 ? -8.773 -20.531 -20.844 1 98.94 344 VAL B CA 1
ATOM 5886 C C . VAL B 1 344 ? -8.82 -20.984 -22.297 1 98.94 344 VAL B C 1
ATOM 5888 O O . VAL B 1 344 ? -7.789 -21.312 -22.891 1 98.94 344 VAL B O 1
ATOM 5891 N N . ARG B 1 345 ? -9.969 -20.938 -22.875 1 98.75 345 ARG B N 1
ATOM 5892 C CA . ARG B 1 345 ? -10.148 -21.391 -24.25 1 98.75 345 ARG B CA 1
ATOM 5893 C C . ARG B 1 345 ? -9.914 -20.266 -25.25 1 98.75 345 ARG B C 1
ATOM 5895 O O . ARG B 1 345 ? -10.336 -19.125 -25.016 1 98.75 345 ARG B O 1
ATOM 5902 N N . PHE B 1 346 ? -9.188 -20.578 -26.266 1 98.69 346 PHE B N 1
ATOM 5903 C CA . PHE B 1 346 ? -8.961 -19.641 -27.375 1 98.69 346 PHE B CA 1
ATOM 5904 C C . PHE B 1 346 ? -9.5 -20.203 -28.672 1 98.69 346 PHE B C 1
ATOM 5906 O O . PHE B 1 346 ? -9.367 -21.391 -28.953 1 98.69 346 PHE B O 1
ATOM 5913 N N . ASP B 1 347 ? -10.062 -19.375 -29.562 1 97.88 347 ASP B N 1
ATOM 5914 C CA . ASP B 1 347 ? -10.578 -19.828 -30.844 1 97.88 347 ASP B CA 1
ATOM 5915 C C . ASP B 1 347 ? -9.484 -19.844 -31.906 1 97.88 347 ASP B C 1
ATOM 5917 O O . ASP B 1 347 ? -8.312 -19.625 -31.594 1 97.88 347 ASP B O 1
ATOM 5921 N N . ALA B 1 348 ? -9.867 -20.109 -33.094 1 95.75 348 ALA B N 1
ATOM 5922 C CA . ALA B 1 348 ? -8.922 -20.281 -34.188 1 95.75 348 ALA B CA 1
ATOM 5923 C C . ALA B 1 348 ? -8.219 -18.969 -34.5 1 95.75 348 ALA B C 1
ATOM 5925 O O . ALA B 1 348 ? -7.121 -18.969 -35.062 1 95.75 348 ALA B O 1
ATOM 5926 N N . GLU B 1 349 ? -8.805 -17.875 -34.156 1 96.44 349 GLU B N 1
ATOM 5927 C CA . GLU B 1 349 ? -8.227 -16.562 -34.406 1 96.44 349 GLU B CA 1
ATOM 5928 C C . GLU B 1 349 ? -7.355 -16.094 -33.25 1 96.44 349 GLU B C 1
ATOM 5930 O O . GLU B 1 349 ? -6.773 -15.008 -33.312 1 96.44 349 GLU B O 1
ATOM 5935 N N . GLY B 1 350 ? -7.32 -16.906 -32.219 1 97.06 350 GLY B N 1
ATOM 5936 C CA . GLY B 1 350 ? -6.473 -16.578 -31.094 1 97.06 350 GLY B CA 1
ATOM 5937 C C . GLY B 1 350 ? -7.137 -15.633 -30.094 1 97.06 350 GLY B C 1
ATOM 5938 O O . GLY B 1 350 ? -6.457 -14.859 -29.422 1 97.06 350 GLY B O 1
ATOM 5939 N N . ARG B 1 351 ? -8.438 -15.586 -30.062 1 97.12 351 ARG B N 1
ATOM 5940 C CA . ARG B 1 351 ? -9.188 -14.773 -29.109 1 97.12 351 ARG B CA 1
ATOM 5941 C C . ARG B 1 351 ? -9.75 -15.633 -27.984 1 97.12 351 ARG B C 1
ATOM 5943 O O . ARG B 1 351 ? -10.234 -16.75 -28.219 1 97.12 351 ARG B O 1
ATOM 5950 N N . PRO B 1 352 ? -9.617 -15.172 -26.781 1 98.75 352 PRO B N 1
ATOM 5951 C CA . PRO B 1 352 ? -10.195 -15.953 -25.688 1 98.75 352 PRO B CA 1
ATOM 5952 C C . PRO B 1 352 ? -11.719 -16.031 -25.75 1 98.75 352 PRO B C 1
ATOM 5954 O O . PRO B 1 352 ? -12.375 -15.016 -26.016 1 98.75 352 PRO B O 1
ATOM 5957 N N . THR B 1 353 ? -12.258 -17.203 -25.453 1 98.5 353 THR B N 1
ATOM 5958 C CA . THR B 1 353 ? -13.695 -17.391 -25.625 1 98.5 353 THR B CA 1
ATOM 5959 C C . THR B 1 353 ? -14.352 -17.75 -24.297 1 98.5 353 THR B C 1
ATOM 5961 O O . THR B 1 353 ? -15.57 -17.656 -24.156 1 98.5 353 THR B O 1
ATOM 5964 N N . GLY B 1 354 ? -13.633 -18.188 -23.328 1 98.44 354 GLY B N 1
ATOM 5965 C CA . GLY B 1 354 ? -14.188 -18.547 -22.031 1 98.44 354 GLY B CA 1
ATOM 5966 C C . GLY B 1 354 ? -13.219 -19.328 -21.172 1 98.44 354 GLY B C 1
ATOM 5967 O O . GLY B 1 354 ? -12.062 -19.547 -21.547 1 98.44 354 GLY B O 1
ATOM 5968 N N . THR B 1 355 ? -13.672 -19.656 -19.969 1 98.31 355 THR B N 1
ATOM 5969 C CA . THR B 1 355 ? -12.875 -20.406 -19.016 1 98.31 355 THR B CA 1
ATOM 5970 C C . THR B 1 355 ? -13.602 -21.688 -18.594 1 98.31 355 THR B C 1
ATOM 5972 O O . THR B 1 355 ? -14.836 -21.75 -18.641 1 98.31 355 THR B O 1
ATOM 5975 N N . GLU B 1 356 ? -12.805 -22.672 -18.266 1 97.94 356 GLU B N 1
ATOM 5976 C CA . GLU B 1 356 ? -13.305 -23.938 -17.734 1 97.94 356 GLU B CA 1
ATOM 5977 C C . GLU B 1 356 ? -12.375 -24.484 -16.656 1 97.94 356 GLU B C 1
ATOM 5979 O O . GLU B 1 356 ? -11.156 -24.422 -16.781 1 97.94 356 GLU B O 1
ATOM 5984 N N . GLU B 1 357 ? -12.992 -24.906 -15.562 1 98.31 357 GLU B N 1
ATOM 5985 C CA . GLU B 1 357 ? -12.164 -25.531 -14.539 1 98.31 357 GLU B CA 1
ATOM 5986 C C . GLU B 1 357 ? -11.461 -26.766 -15.086 1 98.31 357 GLU B C 1
ATOM 5988 O O . GLU B 1 357 ? -12.094 -27.641 -15.68 1 98.31 357 GLU B O 1
ATOM 5993 N N . PHE B 1 358 ? -10.203 -26.875 -14.914 1 98.88 358 PHE B N 1
ATOM 5994 C CA . PHE B 1 358 ? -9.406 -27.969 -15.461 1 98.88 358 PHE B CA 1
ATOM 5995 C C . PHE B 1 358 ? -8.984 -28.938 -14.359 1 98.88 358 PHE B C 1
ATOM 5997 O O . PHE B 1 358 ? -9.102 -30.156 -14.508 1 98.88 358 PHE B O 1
ATOM 6004 N N . ALA B 1 359 ? -8.477 -28.422 -13.273 1 98.88 359 ALA B N 1
ATOM 6005 C CA . ALA B 1 359 ? -8.109 -29.203 -12.094 1 98.88 359 ALA B CA 1
ATOM 6006 C C . ALA B 1 359 ? -8.617 -28.531 -10.812 1 98.88 359 ALA B C 1
ATOM 6008 O O . ALA B 1 359 ? -8.523 -27.312 -10.672 1 98.88 359 ALA B O 1
ATOM 6009 N N . ALA B 1 360 ? -9.18 -29.297 -9.93 1 98.31 360 ALA B N 1
ATOM 6010 C CA . ALA B 1 360 ? -9.75 -28.781 -8.688 1 98.31 360 ALA B CA 1
ATOM 6011 C C . ALA B 1 360 ? -9.641 -29.812 -7.57 1 98.31 360 ALA B C 1
ATOM 6013 O O . ALA B 1 360 ? -9.18 -30.938 -7.797 1 98.31 360 ALA B O 1
ATOM 6014 N N . GLY B 1 361 ? -9.969 -29.375 -6.383 1 97.69 361 GLY B N 1
ATOM 6015 C CA . GLY B 1 361 ? -10.008 -30.297 -5.254 1 97.69 361 GLY B CA 1
ATOM 6016 C C . GLY B 1 361 ? -9.125 -29.859 -4.102 1 97.69 361 GLY B C 1
ATOM 6017 O O . GLY B 1 361 ? -9.234 -30.391 -2.992 1 97.69 361 GLY B O 1
ATOM 6018 N N . TRP B 1 362 ? -8.258 -28.906 -4.324 1 97.94 362 TRP B N 1
ATOM 6019 C CA . TRP B 1 362 ? -7.379 -28.438 -3.256 1 97.94 362 TRP B CA 1
ATOM 6020 C C . TRP B 1 362 ? -8.18 -27.75 -2.15 1 97.94 362 TRP B C 1
ATOM 6022 O O . TRP B 1 362 ? -7.793 -27.781 -0.981 1 97.94 362 TRP B O 1
ATOM 6032 N N . LEU B 1 363 ? -9.203 -27.016 -2.506 1 96.44 363 LEU B N 1
ATOM 6033 C CA . LEU B 1 363 ? -10.18 -26.547 -1.524 1 96.44 363 LEU B CA 1
ATOM 6034 C C . LEU B 1 363 ? -11.086 -27.703 -1.08 1 96.44 363 LEU B C 1
ATOM 6036 O O . LEU B 1 363 ? -11.852 -28.234 -1.883 1 96.44 363 LEU B O 1
ATOM 6040 N N . MET B 1 364 ? -10.914 -28.031 0.17 1 91.81 364 MET B N 1
ATOM 6041 C CA . MET B 1 364 ? -11.57 -29.234 0.667 1 91.81 364 MET B CA 1
ATOM 6042 C C . MET B 1 364 ? -13.016 -28.953 1.047 1 91.81 364 MET B C 1
ATOM 6044 O O . MET B 1 364 ? -13.344 -27.828 1.457 1 91.81 364 MET B O 1
ATOM 6048 N N . SER B 1 365 ? -13.844 -29.859 0.723 1 74.06 365 SER B N 1
ATOM 6049 C CA . SER B 1 365 ? -15.25 -29.734 1.114 1 74.06 365 SER B CA 1
ATOM 6050 C C . SER B 1 365 ? -15.391 -29.672 2.631 1 74.06 365 SER B C 1
ATOM 6052 O O . SER B 1 365 ? -14.609 -30.266 3.363 1 74.06 365 SER B O 1
ATOM 6054 N N . THR B 1 366 ? -15.93 -28.484 3.227 1 61.28 366 THR B N 1
ATOM 6055 C CA . THR B 1 366 ? -16.172 -28.391 4.66 1 61.28 366 THR B CA 1
ATOM 6056 C C . THR B 1 366 ? -16.656 -29.734 5.215 1 61.28 366 THR B C 1
ATOM 6058 O O . THR B 1 366 ? -17.531 -30.375 4.629 1 61.28 366 THR B O 1
ATOM 6061 N N . PRO B 1 367 ? -15.906 -30.203 6.195 1 50.31 367 PRO B N 1
ATOM 6062 C CA . PRO B 1 367 ? -16.594 -31.359 6.801 1 50.31 367 PRO B CA 1
ATOM 6063 C C . PRO B 1 367 ? -18.047 -31.062 7.145 1 50.31 367 PRO B C 1
ATOM 6065 O O . PRO B 1 367 ? -18.391 -29.922 7.441 1 50.31 367 PRO B O 1
ATOM 6068 N N . ALA B 1 368 ? -18.953 -31.734 6.531 1 40.75 368 ALA B N 1
ATOM 6069 C CA . ALA B 1 368 ? -20.328 -31.578 7.02 1 40.75 368 ALA B CA 1
ATOM 6070 C C . ALA B 1 368 ? -20.344 -31.281 8.516 1 40.75 368 ALA B C 1
ATOM 6072 O O . ALA B 1 368 ? -19.531 -31.797 9.273 1 40.75 368 ALA B O 1
ATOM 6073 N N . ALA B 1 369 ? -20.859 -30.156 8.75 1 40.34 369 ALA B N 1
ATOM 6074 C CA . ALA B 1 369 ? -21.094 -29.797 10.148 1 40.34 369 ALA B CA 1
ATOM 6075 C C . ALA B 1 369 ? -21.297 -31.031 11.008 1 40.34 369 ALA B C 1
ATOM 6077 O O . ALA B 1 369 ? -22.203 -31.828 10.766 1 40.34 369 ALA B O 1
ATOM 6078 N N . VAL B 1 370 ? -20.203 -31.625 11.445 1 34.03 370 VAL B N 1
ATOM 6079 C CA . VAL B 1 370 ? -20.625 -32.594 12.477 1 34.03 370 VAL B CA 1
ATOM 6080 C C . VAL B 1 370 ? -21.672 -31.938 13.375 1 34.03 370 VAL B C 1
ATOM 6082 O O . VAL B 1 370 ? -21.5 -30.828 13.852 1 34.03 370 VAL B O 1
ATOM 6085 N N . ALA B 1 371 ? -22.875 -32.406 13.352 1 33.38 371 ALA B N 1
ATOM 6086 C CA . ALA B 1 371 ? -23.922 -32.094 14.32 1 33.38 371 ALA B CA 1
ATOM 6087 C C . ALA B 1 371 ? -23.312 -31.812 15.695 1 33.38 371 ALA B C 1
ATOM 6089 O O . ALA B 1 371 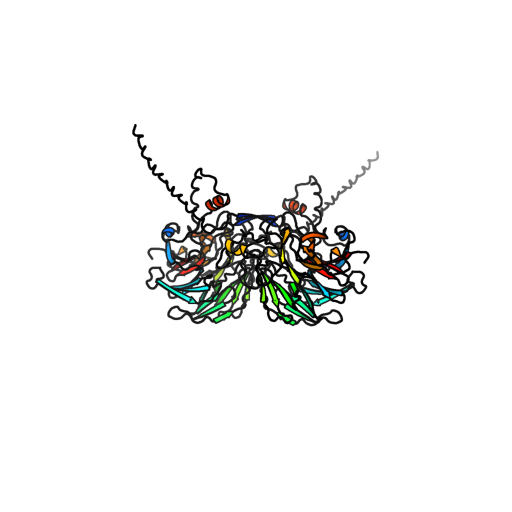? -22.469 -32.562 16.188 1 33.38 371 ALA B O 1
ATOM 6090 N N . SER B 1 372 ? -23.344 -30.484 16.203 1 34.59 372 SER B N 1
ATOM 6091 C CA . SER B 1 372 ? -23.078 -30.062 17.578 1 34.59 372 SER B CA 1
ATOM 6092 C C . SER B 1 372 ? -23.438 -31.172 18.578 1 34.59 372 SER B C 1
ATOM 6094 O O . SER B 1 372 ? -24.562 -31.641 18.609 1 34.59 372 SER B O 1
ATOM 6096 N N . GLN B 1 373 ? -22.516 -31.984 18.891 1 32.69 373 GLN B N 1
ATOM 6097 C CA . GLN B 1 373 ? -22.844 -32.656 20.141 1 32.69 373 GLN B CA 1
ATOM 6098 C C . GLN B 1 373 ? -23.312 -31.641 21.188 1 32.69 373 GLN B C 1
ATOM 6100 O O . GLN B 1 373 ? -22.875 -30.484 21.203 1 32.69 373 GLN B O 1
ATOM 6105 N N . PRO B 1 374 ? -24.469 -31.906 21.938 1 37.03 374 PRO B N 1
ATOM 6106 C CA . PRO B 1 374 ? -25.062 -31.094 23 1 37.03 374 PRO B CA 1
ATOM 6107 C C . PRO B 1 374 ? -24.031 -30.578 24 1 37.03 374 PRO B C 1
ATOM 6109 O O . PRO B 1 374 ? -24.391 -30.219 25.125 1 37.03 374 PRO B O 1
ATOM 6112 N N . GLY B 1 375 ? -22.672 -30.562 23.781 1 38.19 375 GLY B N 1
ATOM 6113 C CA . GLY B 1 375 ? -21.922 -30.078 24.938 1 38.19 375 GLY B CA 1
ATOM 6114 C C . GLY B 1 375 ? -21.891 -28.562 25.031 1 38.19 375 GLY B C 1
ATOM 6115 O O . GLY B 1 375 ? -22.453 -27.875 24.172 1 38.19 375 GLY B O 1
ATOM 6116 N N . PRO B 1 376 ? -21.438 -28.016 26.188 1 39.47 376 PRO B N 1
ATOM 6117 C CA . PRO B 1 376 ? -21.5 -26.562 26.359 1 39.47 376 PRO B CA 1
ATOM 6118 C C . PRO B 1 376 ? -20.922 -25.797 25.172 1 39.47 376 PRO B C 1
ATOM 6120 O O . PRO B 1 376 ? -20 -26.297 24.516 1 39.47 376 PRO B O 1
ATOM 6123 N N . ALA B 1 377 ? -21.734 -24.922 24.703 1 41.41 377 ALA B N 1
ATOM 6124 C CA . ALA B 1 377 ? -21.484 -24.109 23.531 1 41.41 377 ALA B CA 1
ATOM 6125 C C . ALA B 1 377 ? -20.031 -23.688 23.438 1 41.41 377 ALA B C 1
ATOM 6127 O O . ALA B 1 377 ? -19.484 -23.078 24.375 1 41.41 377 ALA B O 1
ATOM 6128 N N . ALA B 1 378 ? -19.266 -24.328 22.609 1 47.47 378 ALA B N 1
ATOM 6129 C CA . ALA B 1 378 ? -17.891 -23.844 22.375 1 47.47 378 ALA B CA 1
ATOM 6130 C C . ALA B 1 378 ? -17.875 -22.328 22.219 1 47.47 378 ALA B C 1
ATOM 6132 O O . ALA B 1 378 ? -18.859 -21.734 21.781 1 47.47 378 ALA B O 1
ATOM 6133 N N . ALA B 1 379 ? -16.875 -21.562 22.828 1 49.09 379 ALA B N 1
ATOM 6134 C CA . ALA B 1 379 ? -16.734 -20.109 22.672 1 49.09 379 ALA B CA 1
ATOM 6135 C C . ALA B 1 379 ? -16.859 -19.703 21.219 1 49.09 379 ALA B C 1
ATOM 6137 O O . ALA B 1 379 ? -16.469 -20.438 20.312 1 49.09 379 ALA B O 1
ATOM 6138 N N . PRO B 1 380 ? -17.656 -18.594 20.922 1 45.12 380 PRO B N 1
ATOM 6139 C CA . PRO B 1 380 ? -17.953 -18.109 19.562 1 45.12 380 PRO B CA 1
ATOM 6140 C C . PRO B 1 380 ? -16.75 -18.203 18.625 1 45.12 380 PRO B C 1
ATOM 6142 O O . PRO B 1 380 ? -16.891 -18.594 17.469 1 45.12 380 PRO B O 1
ATOM 6145 N N . ALA B 1 381 ? -15.594 -17.906 19.188 1 51.47 381 ALA B N 1
ATOM 6146 C CA . ALA B 1 381 ? -14.383 -18.016 18.375 1 51.47 381 ALA B CA 1
ATOM 6147 C C . ALA B 1 381 ? -14.125 -19.469 17.953 1 51.47 381 ALA B C 1
ATOM 6149 O O . ALA B 1 381 ? -13.688 -19.719 16.828 1 51.47 381 ALA B O 1
ATOM 6150 N N . GLU B 1 382 ? -14.328 -20.391 18.859 1 50.56 382 GLU B N 1
ATOM 6151 C CA . GLU B 1 382 ? -14.133 -21.797 18.578 1 50.56 382 GLU B CA 1
ATOM 6152 C C . GLU B 1 382 ? -15.156 -22.312 17.578 1 50.56 382 GLU B C 1
ATOM 6154 O O . GLU B 1 382 ? -14.836 -23.156 16.719 1 50.56 382 GLU B O 1
ATOM 6159 N N . GLN B 1 383 ? -16.328 -21.781 17.656 1 51.78 383 GLN B N 1
ATOM 6160 C CA . GLN B 1 383 ? -17.375 -22.156 16.719 1 51.78 383 GLN B CA 1
ATOM 6161 C C . GLN B 1 383 ? -17.062 -21.656 15.312 1 51.78 383 GLN B C 1
ATOM 6163 O O . GLN B 1 383 ? -17.297 -22.375 14.328 1 51.78 383 GLN B O 1
ATOM 6168 N N . ASP B 1 384 ? -16.562 -20.406 15.266 1 57.38 384 ASP B N 1
ATOM 6169 C CA . ASP B 1 384 ? -16.219 -19.844 13.961 1 57.38 384 ASP B CA 1
ATOM 6170 C C . ASP B 1 384 ? -15.117 -20.656 13.281 1 57.38 384 ASP B C 1
ATOM 6172 O O . ASP B 1 384 ? -15.188 -20.922 12.086 1 57.38 384 ASP B O 1
ATOM 6176 N N . LYS B 1 385 ? -14.188 -21 14.086 1 57.72 385 LYS B N 1
ATOM 6177 C CA . LYS B 1 385 ? -13.102 -21.812 13.547 1 57.72 385 LYS B CA 1
ATOM 6178 C C . LYS B 1 385 ? -13.617 -23.156 13.023 1 57.72 385 LYS B C 1
ATOM 6180 O O . LYS B 1 385 ? -13.125 -23.656 12.016 1 57.72 385 LYS B O 1
ATOM 6185 N N . ALA B 1 386 ? -14.586 -23.672 13.719 1 55.88 386 ALA B N 1
ATOM 6186 C CA . ALA B 1 386 ? -15.109 -25 13.383 1 55.88 386 ALA B CA 1
ATOM 6187 C C . ALA B 1 386 ? -15.805 -24.984 12.023 1 55.88 386 ALA B C 1
ATOM 6189 O O . ALA B 1 386 ? -15.914 -26.016 11.359 1 55.88 386 ALA B O 1
ATOM 6190 N N . ARG B 1 387 ? -16.172 -23.797 11.516 1 64.81 387 ARG B N 1
ATOM 6191 C CA . ARG B 1 387 ? -16.906 -23.719 10.25 1 64.81 387 ARG B CA 1
ATOM 6192 C C . ARG B 1 387 ? -15.992 -23.234 9.125 1 64.81 387 ARG B C 1
ATOM 6194 O O . ARG B 1 387 ? -16.438 -23.094 7.984 1 64.81 387 ARG B O 1
ATOM 6201 N N . ARG B 1 388 ? -14.758 -23.172 9.289 1 80.94 388 ARG B N 1
ATOM 6202 C CA . ARG B 1 388 ? -13.82 -22.688 8.281 1 80.94 388 ARG B CA 1
ATOM 6203 C C . ARG B 1 388 ? -13.477 -23.781 7.281 1 80.94 388 ARG B C 1
ATOM 6205 O O . ARG B 1 388 ? -13.141 -24.906 7.68 1 80.94 388 ARG B O 1
ATOM 6212 N N . PRO B 1 389 ? -13.68 -23.516 5.984 1 88.69 389 PRO B N 1
ATOM 6213 C CA . PRO B 1 389 ? -13.211 -24.5 5.008 1 88.69 389 PRO B CA 1
ATOM 6214 C C . PRO B 1 389 ? -11.727 -24.812 5.156 1 88.69 389 PRO B C 1
ATOM 6216 O O . PRO B 1 389 ? -11.016 -24.125 5.883 1 88.69 389 PRO B O 1
ATOM 6219 N N . ALA B 1 390 ? -11.352 -25.969 4.59 1 91.69 390 ALA B N 1
ATOM 6220 C CA . ALA B 1 390 ? -9.953 -26.375 4.609 1 91.69 390 ALA B CA 1
ATOM 6221 C C . ALA B 1 390 ? -9.391 -26.469 3.195 1 91.69 390 ALA B C 1
ATOM 6223 O O . ALA B 1 390 ? -10.141 -26.594 2.229 1 91.69 390 ALA B O 1
ATOM 6224 N N . GLN B 1 391 ? -8.133 -26.312 3.082 1 94.75 391 GLN B N 1
ATOM 6225 C CA . GLN B 1 391 ? -7.449 -26.484 1.803 1 94.75 391 GLN B CA 1
ATOM 6226 C C . GLN B 1 391 ? -6.074 -27.109 1.991 1 94.75 391 GLN B C 1
ATOM 6228 O O . GLN B 1 391 ? -5.461 -26.984 3.051 1 94.75 391 GLN B O 1
ATOM 6233 N N . PHE B 1 392 ? -5.562 -27.797 0.976 1 95.69 392 PHE B N 1
ATOM 6234 C CA . PHE B 1 392 ? -4.234 -28.391 1.09 1 95.69 392 PHE B CA 1
ATOM 6235 C C . PHE B 1 392 ? -3.342 -27.938 -0.06 1 95.69 392 PHE B C 1
ATOM 6237 O O . PHE B 1 392 ? -2.402 -28.641 -0.435 1 95.69 392 PHE B O 1
ATOM 6244 N N . GLY B 1 393 ? -3.758 -26.797 -0.617 1 96.19 393 GLY B N 1
ATOM 6245 C CA . GLY B 1 393 ? -2.904 -26.281 -1.677 1 96.19 393 GLY B CA 1
ATOM 6246 C C . GLY B 1 393 ? -3.229 -24.859 -2.068 1 96.19 393 GLY B C 1
ATOM 6247 O O . GLY B 1 393 ? -4.375 -24.547 -2.398 1 96.19 393 GLY B O 1
ATOM 6248 N N . ARG B 1 394 ? -2.305 -23.969 -1.977 1 97.31 394 ARG B N 1
ATOM 6249 C CA . ARG B 1 394 ? -2.334 -22.641 -2.58 1 97.31 394 ARG B CA 1
ATOM 6250 C C . ARG B 1 394 ? -1.454 -22.578 -3.826 1 97.31 394 ARG B C 1
ATOM 6252 O O . ARG B 1 394 ? -0.226 -22.562 -3.725 1 97.31 394 ARG B O 1
ATOM 6259 N N . LEU B 1 395 ? -2.07 -22.547 -4.93 1 98.81 395 LEU B N 1
ATOM 6260 C CA . LEU B 1 395 ? -1.417 -22.781 -6.211 1 98.81 395 LEU B CA 1
ATOM 6261 C C . LEU B 1 395 ? -0.69 -21.531 -6.695 1 98.81 395 LEU B C 1
ATOM 6263 O O . LEU B 1 395 ? -1.159 -20.422 -6.473 1 98.81 395 LEU B O 1
ATOM 6267 N N . ALA B 1 396 ? 0.437 -21.734 -7.363 1 98.69 396 ALA B N 1
ATOM 6268 C CA . ALA B 1 396 ? 1.291 -20.625 -7.766 1 98.69 396 ALA B CA 1
ATOM 6269 C C . ALA B 1 396 ? 1.75 -20.781 -9.211 1 98.69 396 ALA B C 1
ATOM 6271 O O . ALA B 1 396 ? 0.939 -20.719 -10.141 1 98.69 396 ALA B O 1
ATOM 6272 N N . GLY B 1 397 ? 3.02 -21.109 -9.477 1 98.81 397 GLY B N 1
ATOM 6273 C CA . GLY B 1 397 ? 3.592 -21.141 -10.82 1 98.81 397 GLY B CA 1
ATOM 6274 C C . GLY B 1 397 ? 3.143 -22.328 -11.633 1 98.81 397 GLY B C 1
ATOM 6275 O O . GLY B 1 397 ? 2.908 -23.406 -11.078 1 98.81 397 GLY B O 1
ATOM 6276 N N . LEU B 1 398 ? 3.102 -22.156 -12.969 1 98.75 398 LEU B N 1
ATOM 6277 C CA . LEU B 1 398 ? 2.83 -23.172 -13.969 1 98.75 398 LEU B CA 1
ATOM 6278 C C . LEU B 1 398 ? 3.922 -23.203 -15.031 1 98.75 398 LEU B C 1
ATOM 6280 O O . LEU B 1 398 ? 4.418 -22.156 -15.445 1 98.75 398 LEU B O 1
ATOM 6284 N N . ALA B 1 399 ? 4.211 -24.406 -15.453 1 98.88 399 ALA B N 1
ATOM 6285 C CA . ALA B 1 399 ? 5.133 -24.562 -16.578 1 98.88 399 ALA B CA 1
ATOM 6286 C C . ALA B 1 399 ? 4.84 -25.828 -17.359 1 98.88 399 ALA B C 1
ATOM 6288 O O . ALA B 1 399 ? 4.309 -26.797 -16.812 1 98.88 399 ALA B O 1
ATOM 6289 N N . GLN B 1 400 ? 5.09 -25.797 -18.609 1 98.69 400 GLN B N 1
ATOM 6290 C CA . GLN B 1 400 ? 5.008 -26.984 -19.453 1 98.69 400 GLN B CA 1
ATOM 6291 C C . GLN B 1 400 ? 6.312 -27.781 -19.406 1 98.69 400 GLN B C 1
ATOM 6293 O O . GLN B 1 400 ? 7.375 -27.25 -19.734 1 98.69 400 GLN B O 1
ATOM 6298 N N . ALA B 1 401 ? 6.227 -28.984 -19.016 1 98.62 401 ALA B N 1
ATOM 6299 C CA . ALA B 1 401 ? 7.391 -29.859 -19 1 98.62 401 ALA B CA 1
ATOM 6300 C C . ALA B 1 401 ? 7.82 -30.219 -20.422 1 98.62 401 ALA B C 1
ATOM 6302 O O . ALA B 1 401 ? 7.062 -30.016 -21.375 1 98.62 401 ALA B O 1
ATOM 6303 N N . ARG B 1 402 ? 9.039 -30.781 -20.5 1 97.25 402 ARG B N 1
ATOM 6304 C CA . ARG B 1 402 ? 9.594 -31.141 -21.797 1 97.25 402 ARG B CA 1
ATOM 6305 C C . ARG B 1 402 ? 8.711 -32.188 -22.5 1 97.25 402 ARG B C 1
ATOM 6307 O O . ARG B 1 402 ? 8.555 -32.125 -23.734 1 97.25 402 ARG B O 1
ATOM 6314 N N . ASP B 1 403 ? 8.164 -33.094 -21.781 1 97 403 ASP B N 1
ATOM 6315 C CA . ASP B 1 403 ? 7.363 -34.156 -22.391 1 97 403 ASP B CA 1
ATOM 6316 C C . ASP B 1 403 ? 5.93 -33.688 -22.641 1 97 403 ASP B C 1
ATOM 6318 O O . ASP B 1 403 ? 5.09 -34.469 -23.094 1 97 403 ASP B O 1
ATOM 6322 N N . GLY B 1 404 ? 5.574 -32.438 -22.203 1 97.88 404 GLY B N 1
ATOM 6323 C CA . GLY B 1 404 ? 4.27 -31.859 -22.5 1 97.88 404 GLY B CA 1
ATOM 6324 C C . GLY B 1 404 ? 3.336 -31.844 -21.312 1 97.88 404 GLY B C 1
ATOM 6325 O O . GLY B 1 404 ? 2.266 -31.234 -21.359 1 97.88 404 GLY B O 1
ATOM 6326 N N . ALA B 1 405 ? 3.67 -32.469 -20.188 1 98.69 405 ALA B N 1
ATOM 6327 C CA . ALA B 1 405 ? 2.873 -32.375 -18.969 1 98.69 405 ALA B CA 1
ATOM 6328 C C . ALA B 1 405 ? 2.898 -30.953 -18.406 1 98.69 405 ALA B C 1
ATOM 6330 O O . ALA B 1 405 ? 3.738 -30.141 -18.812 1 98.69 405 ALA B O 1
ATOM 6331 N N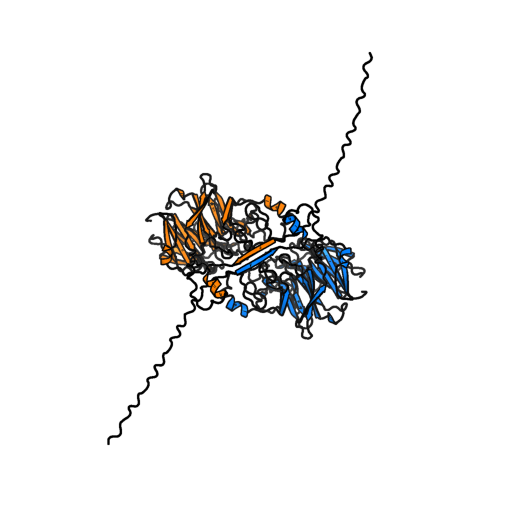 . LEU B 1 406 ? 1.939 -30.656 -17.609 1 98.75 406 LEU B N 1
ATOM 6332 C CA . LEU B 1 406 ? 1.965 -29.406 -16.875 1 98.75 406 LEU B CA 1
ATOM 6333 C C . LEU B 1 406 ? 2.561 -29.609 -15.477 1 98.75 406 LEU B C 1
ATOM 6335 O O . LEU B 1 406 ? 2.205 -30.562 -14.781 1 98.75 406 LEU B O 1
ATOM 6339 N N . LEU B 1 407 ? 3.502 -28.812 -15.133 1 98.94 407 LEU B N 1
ATOM 6340 C CA . LEU B 1 407 ? 4.004 -28.719 -13.766 1 98.94 407 LEU B CA 1
ATOM 6341 C C . LEU B 1 407 ? 3.359 -27.547 -13.031 1 98.94 407 LEU B C 1
ATOM 6343 O O . LEU B 1 407 ? 3.205 -26.469 -13.594 1 98.94 407 LEU B O 1
ATOM 6347 N N . LEU B 1 408 ? 2.906 -27.812 -11.812 1 98.94 408 LEU B N 1
ATOM 6348 C CA . LEU B 1 408 ? 2.174 -26.859 -10.992 1 98.94 408 LEU B CA 1
ATOM 6349 C C . LEU B 1 408 ? 2.82 -26.703 -9.617 1 98.94 408 LEU B C 1
ATOM 6351 O O . LEU B 1 408 ? 2.842 -27.656 -8.836 1 98.94 408 LEU B O 1
ATOM 6355 N N . ALA B 1 409 ? 3.338 -25.516 -9.328 1 98.94 409 ALA B N 1
ATOM 6356 C CA . ALA B 1 409 ? 3.912 -25.234 -8.016 1 98.94 409 ALA B CA 1
ATOM 6357 C C . ALA B 1 409 ? 2.822 -24.891 -7.004 1 98.94 409 ALA B C 1
ATOM 6359 O O . ALA B 1 409 ? 1.855 -24.203 -7.332 1 98.94 409 ALA B O 1
ATOM 6360 N N . GLU B 1 410 ? 2.965 -25.391 -5.859 1 98.5 410 GLU B N 1
ATOM 6361 C CA . GLU B 1 410 ? 2.129 -25.109 -4.695 1 98.5 410 GLU B CA 1
ATOM 6362 C C . GLU B 1 410 ? 2.971 -24.641 -3.512 1 98.5 410 GLU B C 1
ATOM 6364 O O . GLU B 1 410 ? 3.824 -25.391 -3.021 1 98.5 410 GLU B O 1
ATOM 6369 N N . ASP B 1 411 ? 2.717 -23.406 -2.986 1 96.62 411 ASP B N 1
ATOM 6370 C CA . ASP B 1 411 ? 3.754 -22.766 -2.188 1 96.62 411 ASP B CA 1
ATOM 6371 C C . ASP B 1 411 ? 3.416 -22.828 -0.7 1 96.62 411 ASP B C 1
ATOM 6373 O O . ASP B 1 411 ? 4.133 -22.25 0.126 1 96.62 411 ASP B O 1
ATOM 6377 N N . GLN B 1 412 ? 2.35 -23.469 -0.369 1 93.81 412 GLN B N 1
ATOM 6378 C CA . GLN B 1 412 ? 2.043 -23.594 1.052 1 93.81 412 GLN B CA 1
ATOM 6379 C C . GLN B 1 412 ? 2.635 -24.875 1.63 1 93.81 412 GLN B C 1
ATOM 6381 O O . GLN B 1 412 ? 3.285 -24.844 2.676 1 93.81 412 GLN B O 1
ATOM 6386 N N . ASN B 1 413 ? 2.434 -25.984 0.927 1 96.06 413 ASN B N 1
ATOM 6387 C CA . ASN B 1 413 ? 2.955 -27.281 1.362 1 96.06 413 ASN B CA 1
ATOM 6388 C C . ASN B 1 413 ? 4.281 -27.609 0.682 1 96.06 413 ASN B C 1
ATOM 6390 O O . ASN B 1 413 ? 5.004 -28.5 1.117 1 96.06 413 ASN B O 1
ATOM 6394 N N . GLY B 1 414 ? 4.613 -26.906 -0.369 1 98.19 414 GLY B N 1
ATOM 6395 C CA . GLY B 1 414 ? 5.871 -27.141 -1.057 1 98.19 414 GLY B CA 1
ATOM 6396 C C . GLY B 1 414 ? 5.84 -28.359 -1.961 1 98.19 414 GLY B C 1
ATOM 6397 O O . GLY B 1 414 ? 6.695 -29.234 -1.855 1 98.19 414 GLY B O 1
ATOM 6398 N N . VAL B 1 415 ? 4.883 -28.328 -2.832 1 98.81 415 VAL B N 1
ATOM 6399 C CA . VAL B 1 415 ? 4.715 -29.438 -3.764 1 98.81 415 VAL B CA 1
ATOM 6400 C C . VAL B 1 415 ? 4.762 -28.922 -5.199 1 98.81 415 VAL B C 1
ATOM 6402 O O . VAL B 1 415 ? 4.242 -27.844 -5.492 1 98.81 415 VAL B O 1
ATOM 6405 N N . ILE B 1 416 ? 5.457 -29.625 -6.039 1 98.94 416 ILE B N 1
ATOM 6406 C CA . ILE B 1 416 ? 5.254 -29.469 -7.477 1 98.94 416 ILE B CA 1
ATOM 6407 C C . ILE B 1 416 ? 4.449 -30.641 -8.016 1 98.94 416 ILE B C 1
ATOM 6409 O O . ILE B 1 416 ? 4.938 -31.781 -8.023 1 98.94 416 ILE B O 1
ATOM 6413 N N . TYR B 1 417 ? 3.24 -30.359 -8.43 1 98.94 417 TYR B N 1
ATOM 6414 C CA . TYR B 1 417 ? 2.393 -31.375 -9.047 1 98.94 417 TYR B CA 1
ATOM 6415 C C . TYR B 1 417 ? 2.719 -31.531 -10.523 1 98.94 417 TYR B C 1
ATOM 6417 O O . TYR B 1 417 ? 3.232 -30.594 -11.156 1 98.94 417 TYR B O 1
ATOM 6425 N N . ARG B 1 418 ? 2.469 -32.719 -11 1 98.81 418 ARG B N 1
ATOM 6426 C CA . ARG B 1 418 ? 2.553 -33.031 -12.422 1 98.81 418 ARG B CA 1
ATOM 6427 C C . ARG B 1 418 ? 1.198 -33.469 -12.969 1 98.81 418 ARG B C 1
ATOM 6429 O O . ARG B 1 418 ? 0.596 -34.406 -12.438 1 98.81 418 ARG B O 1
ATOM 6436 N N . ILE B 1 419 ? 0.674 -32.781 -13.898 1 98.81 419 ILE B N 1
ATOM 6437 C CA . ILE B 1 419 ? -0.567 -33.156 -14.562 1 98.81 419 ILE B CA 1
ATOM 6438 C C . ILE B 1 419 ? -0.26 -33.688 -15.961 1 98.81 419 ILE B C 1
ATOM 6440 O O . ILE B 1 419 ? 0.28 -32.969 -16.812 1 98.81 419 ILE B O 1
ATOM 6444 N N . SER B 1 420 ? -0.593 -34.875 -16.188 1 98.56 420 SER B N 1
ATOM 6445 C CA . SER B 1 420 ? -0.257 -35.562 -17.438 1 98.56 420 SER B CA 1
ATOM 6446 C C . SER B 1 420 ? -1.483 -36.219 -18.047 1 98.56 420 SER B C 1
ATOM 6448 O O . SER B 1 420 ? -2.531 -36.312 -17.406 1 98.56 420 SER B O 1
ATOM 6450 N N . HIS B 1 421 ? -1.378 -36.5 -19.297 1 97.94 421 HIS B N 1
ATOM 6451 C CA . HIS B 1 421 ? -2.416 -37.188 -20.047 1 97.94 421 HIS B CA 1
ATOM 6452 C C . HIS B 1 421 ? -1.908 -38.531 -20.547 1 97.94 421 HIS B C 1
ATOM 6454 O O . HIS B 1 421 ? -0.812 -38.625 -21.109 1 97.94 421 HIS B O 1
ATOM 6460 N N . GLY B 1 422 ? -2.809 -39.531 -20.484 1 85.38 422 GLY B N 1
ATOM 6461 C CA . GLY B 1 422 ? -2.486 -40.844 -20.984 1 85.38 422 GLY B CA 1
ATOM 6462 C C . GLY B 1 422 ? -1.527 -41.625 -20.078 1 85.38 422 GLY B C 1
ATOM 6463 O O . GLY B 1 422 ? -1.306 -41.219 -18.938 1 85.38 422 GLY B O 1
ATOM 6464 N N . ASN B 1 423 ? -1.193 -42.938 -20.516 1 67.12 423 ASN B N 1
ATOM 6465 C CA . ASN B 1 423 ? -0.355 -43.844 -19.719 1 67.12 423 ASN B CA 1
ATOM 6466 C C . ASN B 1 423 ? 1.108 -43.406 -19.75 1 67.12 423 ASN B C 1
ATOM 6468 O O . ASN B 1 423 ? 2.004 -44.219 -19.516 1 67.12 423 ASN B O 1
ATOM 6472 N N . ARG B 1 424 ? 1.239 -42.094 -20.188 1 52.25 424 ARG B N 1
ATOM 6473 C CA . ARG B 1 424 ? 2.641 -41.688 -20.188 1 52.25 424 ARG B CA 1
ATOM 6474 C C . ARG B 1 424 ? 2.992 -40.938 -18.891 1 52.25 424 ARG B C 1
ATOM 6476 O O . ARG B 1 424 ? 2.152 -40.25 -18.312 1 52.25 424 ARG B O 1
#

Sequence (848 aa):
MPVPALPLRAAATLLSLAACSLAAQAQLPPGDGPTTVTGGVLEPTPVRFDESLLGQLRVPAGFKVSVFARDLNNVRWLAVAPNGDVYASRREQGDVLWLRDSDGDGRADQQKVVLQNAKYAHGLALRDGKLYLVTDKKLMVADVQPDGTLSAPRILADDLPDAGQHPNRTIAFGPDGWLYLTVGSTCNNCRETNGESATMLRMRPDGSGREVVAQGLRNTIGFGWHPRTGVLYGFDHGSDFQGDDTPPEELNAILPNKHYGWPYCWGDRQVTKFQVNEPPNTTKADFCPTTEAPLLQYTAHAAPIGFVFYTGEQFPQQYRGDAFVAFRGSWNRSQPSGYNVVRVRFDAEGRPTGTEEFAAGWLMSTPAAVASQPGPAAAPAEQDKARRPAQFGRLAGLAQARDGALLLAEDQNGVIYRISHGNRMPVPALPLRAAATLLSLAACSLAAQAQLPPGDGPTTVTGGVLEPTPVRFDESLLGQLRVPAGFKVSVFARDLNNVRWLAVAPNGDVYASRREQGDVLWLRDSDGDGRADQQKVVLQNAKYAHGLALRDGKLYLVTDKKLMVADVQPDGTLSAPRILADDLPDAGQHPNRTIAFGPDGWLYLTVGSTCNNCRETNGESATMLRMRPDGSGREVVAQGLRNTIGFGWHPRTGVLYGFDHGSDFQGDDTPPEELNAILPNKHYGWPYCWGDRQVTKFQVNEPPNTTKADFCPTTEAPLLQYTAHAAPIGFVFYTGEQFPQQYRGDAFVAFRGSWNRSQPSGYNVVRVRFDAEGRPTGTEEFAAGWLMSTPAAVASQPGPAAAPAEQDKARRPAQFGRLAGLAQARDGALLLAEDQNGVIYRISHGNR

Foldseek 3Di:
DDDDPPPPPPPPPPPPPPPPPPPPPPPDDADFDPDDFDWFFFDFAADFDDQVLLVLKDFDPQKGKDFQDFPQAQWFAWDADLVFWIWTDRQCQQFIKIFDDPPPPNHTPDMDTQGHDRHQWAAWEDDDQKIWIDGLFWIWIWGQDPVRHTDDIDTLGRGPDHAAPARHKYWYAAPVQKIKMAAAANDLADDDPDPRHQFIWIAHPSNPDIDTFEHAQHHWAAWDAQPPPRFIKTKGAFGHRRYQFPDFIFIARRGGPFYAQPPQAGAQLHGDSPYSDAPPPDGSVVPSVRHDHGLDTHGHQQAWAAKDAACADQDPPQSHRKMKIAGQWHGIHPDIHGQFIKIFHADPVSGTDDIDTRMHRQFPDQDPPPPPDPDPDPDPVVVVSSRRTYGHFRWHYWDQGNNRWIWIATRRRGTIMTMGGHPD/DDPDPPDDPPPPPPPPPPPPPPPPPPPPPQDFDPDDFDWFFFDFAADFDDQVLLVLKDFDPQKGKDFQDFPQAQWFAWDADLVFWIWTDRQCQQFIKIFDDPPPPNHTPDMDTQGHDRHQWAAWEDDDQKIWIDGLFWIWIWGQDPVRHTDDIDTLGRGPDHAAPARHKYWYAAPVQKIKMAAAANDLADDDPDPRHQFIWIDHPSNPDIDTFEHAQHHWAAWDAQPPPRFIKTKGAFGHRRYQFPDFIFIARRGGPAYAQPPQAGAQLHGDSPYSDAPPPDGSVVPSVRHDHGLDTHGHQQAWAAKDAACADQDPPQSHRKMKIAGQWHGIHPDIHGQFIKIFHADPVSGTDDIDTRMHRQFPDQDPPPPPDPDPDDPPVVVVSSRRTYGHFRWHYWDQGNNRWIWTATRRRGTIMTMGGHPD

Secondary structure (DSSP, 8-state):
-----------------------------S----EEEEEEE-PPEE----GGGGGG-B--TTEEEEEEE---SSEEEEEE-TTS-EEEEETTTTEEEEEE-TTSSSS--EEEEEE---TT---EEEETTEEEEE-SS-EEEEEBPTTS-BPPPEEEES-PPP-SS-----EEE-TTS-EEEEE--SSSS---SSTTSSEEEEE-TTS-S-EEEEE--SSEEEEEE-TTT--EEEEEPPPSSS-SS-SPEEEEE--TTEE--TTTEETTTEEPSS--SPPTTS-HHHHGGGSPPPSEEE-TT--EEEEEE---SSS-GGGTT-EEEEE---SS-SS----EEEEEEE-TTS-EEEEEEEEB-SEE---------SS----HHHHHHHT--EES--EEEEEE-TTSPEEEEETTTTEEEEEEES--/-----------------------------S----EEEEEEE-PPEE----GGGGGG-B--TTEEEEEEE---SSEEEEEE-TTS-EEEEETTTTEEEEEE-TT-SSS--EEEEEE---TT---EEEETTEEEEE-SS-EEEEEBPTTS-BPPPEEEES-PPP-SS-----EEE-TTS-EEEEE--SSSS---SSTTSSEEEEE-TTS-S-EEEEE--SSEEEEEE-TTT--EEEEEPPPSSS-SS-SPEEEEE--TTEE--TTTEETTTEEPSS--SPPTTS-HHHHGGGSPPPSEEE-TT--EEEEEE---SSS-GGGTT-EEEEE---SS-SS----EEEEEEE-TTS-EEEEEEEEB-SEE---------SSS---HHHHHHHT--EES--EEEEEE-TTSPEEEEETTTTEEEEEEES--

Organism: Paracidovorax avenae (strain ATCC 19860 / DSM 7227 / CCUG 15838 / JCM 20985 / LMG 2117 / NCPPB 1011) (NCBI:txid643561)

Nearest PDB structures (foldseek):
  6jwf-assembly2_B  TM=7.718E-01  e=1.746E-22  Coprinopsis cinerea
  5min-assembly1_A  TM=7.126E-01  e=2.681E-16  Acinetobacter calcoaceticus
  1cru-assembly1_A  TM=7.043E-01  e=3.884E-16  Acinetobacter calcoaceticus
  5amo-assembly1_A  TM=5.459E-01  e=9.655E-04  Mus musculus
  6qhj-assembly1_A  TM=5.023E-01  e=8.926E-03  Homo sapiens

Solvent-accessible surface area (backbone atoms only — not comparable to full-atom values): 44028 Å² total; per-residue (Å²): 134,86,79,79,79,78,78,82,78,77,76,76,74,77,76,75,75,73,74,72,71,72,68,71,72,76,72,75,60,73,57,42,53,74,41,77,34,54,27,39,25,26,30,49,27,64,42,84,72,50,79,79,55,53,77,55,48,47,56,55,92,62,46,46,75,47,65,22,44,64,80,58,44,38,26,32,27,49,33,63,42,93,89,45,38,34,39,31,16,18,29,86,77,5,26,30,36,36,35,30,45,86,83,68,81,63,37,49,78,43,75,41,81,47,43,71,88,32,68,43,20,30,17,41,34,76,56,96,58,28,41,36,40,27,26,40,39,35,34,33,37,22,46,52,42,98,88,65,41,49,48,80,68,44,80,48,41,78,74,50,64,64,41,18,58,33,37,65,21,25,44,45,72,46,97,84,61,33,33,33,34,31,29,22,18,26,35,71,65,51,65,71,70,47,91,65,49,10,17,36,33,33,19,40,84,77,44,46,77,67,43,78,35,26,36,26,34,46,38,35,42,18,49,46,53,42,85,85,75,59,51,39,36,32,38,29,45,37,49,73,67,56,28,60,68,29,40,35,22,29,36,32,75,64,47,77,82,40,39,43,30,41,61,48,16,42,61,84,44,40,68,51,80,82,45,86,73,60,52,90,97,54,44,41,84,68,49,23,77,74,33,50,55,48,75,43,74,47,67,22,51,14,43,60,29,14,32,37,65,36,77,48,74,43,47,64,74,86,51,49,65,18,31,41,35,20,14,24,34,27,44,45,21,93,69,73,33,53,21,29,31,32,32,36,40,45,49,94,84,65,44,77,76,50,76,42,84,44,35,37,41,33,53,37,78,56,71,70,77,71,72,77,64,90,60,82,79,62,56,71,68,57,47,43,50,71,68,51,36,33,24,51,42,36,30,24,15,39,38,65,42,73,78,26,32,38,36,37,22,16,34,70,59,4,33,29,34,29,40,32,38,60,101,101,134,85,77,78,80,77,79,83,78,79,75,76,75,77,74,76,74,72,76,73,72,72,67,71,72,76,69,77,62,74,56,43,54,73,41,76,34,55,26,40,26,25,30,47,26,62,43,83,72,49,80,77,56,54,76,54,48,45,56,56,90,62,47,45,75,48,65,23,43,65,79,57,44,38,24,33,27,48,34,66,42,93,89,46,37,34,39,32,15,17,31,84,77,5,24,29,36,36,34,30,44,86,83,70,80,64,36,49,76,44,75,43,80,47,44,70,87,32,68,44,19,31,16,42,34,74,57,95,61,26,42,36,39,25,26,39,40,35,34,33,38,22,44,51,42,97,88,64,41,49,48,80,66,44,80,47,41,78,75,50,64,63,41,19,59,33,38,67,22,25,45,43,74,46,97,84,62,32,34,32,36,30,28,22,17,28,35,71,66,51,64,71,70,48,90,65,49,12,16,35,33,33,19,39,84,77,44,46,76,66,43,78,34,29,35,28,35,45,37,35,41,18,50,46,53,41,85,86,76,59,50,39,36,34,38,29,44,36,47,74,67,55,28,59,69,28,39,35,22,31,35,31,75,65,48,77,82,40,39,44,31,41,63,46,13,42,60,84,41,40,68,50,80,82,44,86,73,57,52,91,97,53,44,42,83,69,47,22,77,74,33,51,55,46,75,44,73,44,69,22,51,13,42,59,30,14,32,38,66,36,78,50,76,44,47,63,73,86,50,47,64,20,32,40,34,22,14,26,33,27,44,46,22,92,68,73,32,55,21,28,31,32,33,38,42,44,50,95,84,65,45,76,74,50,76,42,85,43,35,37,42,33,54,37,77,54,72,69,75,71,74,78,66,92,56,82,76,62,57,68,68,57,47,42,50,70,69,51,37,33,24,50,41,35,31,24,15,39,37,65,42,72,76,26,30,39,36,37,22,17,33,70,57,3,34,30,35,30,40,33,38,59,101,101

InterPro domains:
  IPR011041 Soluble quinoprotein glucose/sorbosone dehydrogenase, beta-propeller domain superfamily [SSF50952] (46-422)
  IPR011042 Six-bladed beta-propeller, TolB-like [G3DSA:2.120.10.30] (57-421)
  IPR054539 Pyrroloquinoline quinone-dependent pyranose dehydrogenase, beta-propeller domain [PF22807] (59-420)

Radius of gyration: 32.65 Å; Cα contacts (8 Å, |Δi|>4): 2309; chains: 2; bounding box: 105×116×128 Å

pLDDT: mean 89.36, std 19.91, range [25.95, 98.94]